Protein AF-0000000086662086 (afdb_homodimer)

InterPro domains:
  IPR007219 Xylanolytic transcriptional activator, regulatory domain [PF04082] (229-321)
  IPR007219 Xylanolytic transcriptional activator, regulatory domain [SM00906] (252-328)
  IPR050987 ABC-transporter-regulating transcription factor-like [PTHR46910] (32-529)

Radius of gyration: 33.53 Å; Cα contacts (8 Å, |Δi|>4): 1459; chains: 2; bounding box: 77×100×106 Å

Secondary structure (DSSP, 8-state):
-HHHHHHHHHHHHHHHHHHT----------------------------------------HHHHHHHHHHHHHH-HHHHHS---HHHHHHHHHHHHHHHHHHS----------------SS---TTTS--HHHHHHHHHHHHTTTTSHHHHHHHTTS-HHHHHHHHHHHHS-SSPPPHHHHHHHHHHHHHHHHHHHHHH---TTHHHHHHHHHHHHHHHHH-BSS---SHHHHHHHHHHHHHHHHTT-HHHHHHHHHHHHHHHHHHTTTS-------TT--THHHHHHHHHHHHHHHHHHHHHHHHT---SS-GGG--S---TTTS-HHHHHHHHHHHHIIIIISHHHHHS-HHHHHHHHHHHHHHHHHHHHHHHHHHHHHHHS---TTS-TTHHHHHHHHHHHHHHHHHHHHHTSPPSS--TTSS-HHHHHHHHHHHHHHHHHHHHHHH-TT-TTHHHHHIIIIIITTT-THHHHHHHHHHHHT-HHHHHHHHHHHHHT--SSGGG--TT-HHHHHHHHHHHHHHHHHHHHS-----S----HHHHS------THHHHSTTSSS-----THHHHHHHHHHHHHHHHHHHHHTT-/-HHHHHHHHHHHHHHHHHHT--S-------------------------------------HHHHHHHHHHHHHH-HHHHHS---HHHHHHHHHHHHHHHHHHS----------------SS---TTTS--HHHHHHHHHHHHTTTTSHHHHHHHTTS-HHHHHHHHHHHHS-SSPPPHHHHHHHHHHHHHHHHHHHHHH---TTHHHHHHHHHHHHHHHHH-BSS---SHHHHHHHHHHHHHHHHTT-HHHHHHHHHHHHHHHHHHTTTS-------TT--THHHHHHHHHHHHHHHHHHHHHHHHT---SS-GGG--S---TTTS-HHHHHHHHHHHHIIIIISHHHHHS-HHHHHHHHHHHHHHHHHHHHHHHHHHHHHHHS---TTS-TTHHHHHHHHHHHHHHHHHHHHHTSPPSS--TTSS-HHHHHHHHHHHHHHHHHHHHHHH-TT-TTHHHHHIIIIIITTT-THHHHHHHHHHHHT-HHHHHHHHHHHHHT--SSGGG--TT-HHHHHHHHHHHHHHHHHHHHS-----S----HHHHS------THHHHSTTSSS------HHHHHHHHHHHHHHHHHHHHHTT-

Foldseek 3Di:
DVVVVVVVVVVVVVVVVVVPPPPPPPPPPPPPPPPDDDDDCPPPPCPPPPPPVPPVPPPLLLVLLLLLLVVLLVPCLLVPDDPPVVSVVLNVLSNVLSVCLSPVPPPPPPPLPPPPPPFKDAPDPPQAPDPVVVVVLLVVLVLQCVADLNVLLCLLPNSVVLVVLLVCRNVPPTGDDLLSLLSNLLVQLSSLQVCLLQVLDCPCVVNNVSSLVSNVSSVVPDDPDDDLDSSLLSSLLSSLVVCLLQLNLVSSQVSLLSSLVSCVVVVLLADDPPPCPVVNCSVPNSSSVSSNLSSLLSQLLSCLLQVHQGNDDPVSRHDDDDPVPDDLSSVVSVLSNLLSVQQQDPVNLLDFLVSSLVSLVVSLVSLVVSLVVLVVVLVCVVPDDPDPSDRPCVNLVSLLVNLLSLQVSLLSQLSHQADDCQQQRGHPVSLVSLLVSLVSVLVSLVVQVVSSSDLCSLSSSCSNRPQSRLNCSLVSLLSNCLRVVPVVSLVSLQSSLVSSDRPDPVQPDSLASSNVSNSSSVSSVVSSVSVPPPDPPPPDCPDSCVSLCLVPPDCVVVPPVPDDDPPSPSSSSSVNVVSSSSSSVSSSSSVPNRD/DVVVVVVVVVVVVVVVVVVPPPPPPPPPPDPPPPPDDDPPDDPPPCPVPPPPVPPVPPPLLLVLLLLLLVVLLPPCLLVPDDPPVVSVVLNVLSNVLSVCLSPVPPPPPPPLPPPPDPFKDAPDPPQAPDPVVVVVLLVVLVLQCVADLNVLLCLLPNSVVLVVLLVCRNVPPTGDDLLSLLSNLLVQLSSLQVCLLQVLDCPCVVNNVSSLVSNVSSVVPDDPDDDLDSSLLSSLLSSLVVCLLQLNLVSSQVSLLSS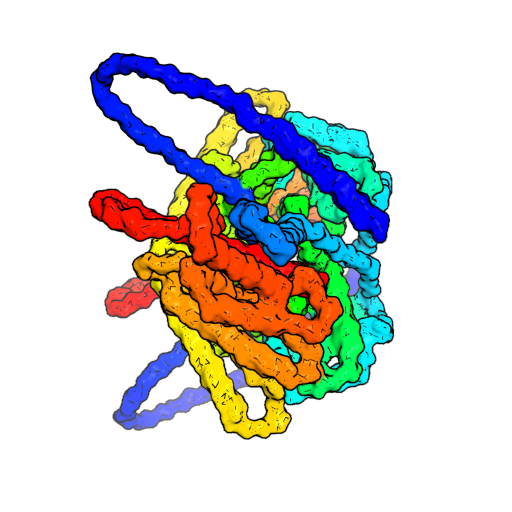LVSCVVVVLLADDPCPCPVVNPSVPNSSSVSSNLSSLLSQLLSCLLQVHQGNDDPVSRHDDDDPVPDDLSSVVSVLSNLCSVQQQDPVNLLDFLVSSLVSLVVSLVSLVVSLVVLVVVLVCVVPDPPDPSDRPCVNLVSLLVNLLSLQVSLLSQLSRQADDCQQQRGHPVSLVSLLVSLVSVLVSLVVQVVSPSDLCSLSSSCSNRPQSRLNCSLVSLLSNCLRVVPVVSLVSLQSSLVSSDRPDPVQPDSLASSNVSNSSSVSSVVNSVSVPPPDPPPPDCPDSCVSLCLVPPDCVVVPPVPDDDPPSPSSSSSVNVVSSSSSSVSSSSSNPNRD

Nearest PDB structures (foldseek):
  8rtc-assembly1_A  TM=2.672E-01  e=1.512E+00  Bacillus phage phi3T
  3gw4-assembly1_A  TM=4.346E-01  e=9.112E+00  Deinococcus radiodurans R1 = ATCC 13939 = DSM 20539
  8qai-assembly2_B  TM=2.641E-01  e=3.813E-01  synthetic construct
  8rtc-assembly1_A  TM=2.677E-01  e=1.040E+00  Bacillus phage phi3T
  4moa-assembly1_A  TM=4.813E-01  e=9.677E+00  Bacillus thuringiensis serovar israelensis

pLDDT: mean 71.26, std 25.6, range [18.53, 98.44]

Sequence (1190 aa):
EKKIDDIAKGIDGIKLILQSLDPAQIPKSALNAVTGNAPESSAPPLITRDTIATNVSSFDHSAHVIDLLKSVLEDGTVTSNGSSPETSEVVSSLTDLTRTLEDPPSGGNHRSGGRTVAKGGHIDDDQMPPIRDVLEILRWVRAREHFFRIARISRVLPTEYFAEICRKMYFAIDAYTEIDFVLANGYLAYIFAEHLITTGLNDYREHWLMCRKNLHDAVARLPLLLPASMDAVAALTVAAYDAMENAKATVAWSLISSAASLCQTLGYNRPSPRRRARNGSIASTDTQESLFWSVYSLDKGLSLQLDRAPNIRDVDISISFNPDSQPRSIRLARIQGKTYEQLYSPQGLSRPVLERGHDAEVLATQLREMIRDVHVDMENANNSDPVADEDPLRVLYLQCHLVCHTSLLTLILRAIPSVGSSPSGASDECVAVARLALEIHHQCMTSIRNCKSDPQIVNKYISWAILNMPFVSFSVLFLHAVRTADDADLAVLDRFARSLQPEDQASDCSTHPHRIYELLCRAARLHIESKTGGLDSSMNQHPLESLLDIDVPDARSLETTRHGNEIFETDGSGLGNWYREQQHFLGLLNENAFQEKKIDDIAKGIDGIKLILQSLDPAQIPKSALNAVTGNAPESSAPPLITRDTIATNVSSFDHSAHVIDLLKSVLEDGTVTSNGSSPETSEVVSSLTDLTRTLEDPPSGGNHRSGGRTVAKGGHIDDDQMPPIRDVLEILRWVRAREHFFRIARISRVLPTEYFAEICRKMYFAIDAYTEIDFVLANGYLAYIFAEHLITTGLNDYREHWLMCRKNLHDAVARLPLLLPASMDAVAALTVAAYDAMENAKATVAWSLISSAASLCQTLGYNRPSPRRRARNGSIASTDTQESLFWSVYSLDKGLSLQLDRAPNIRDVDISISFNPDSQPRSIRLARIQGKTYEQLYSPQGLSRPVLERGHDAEVLATQLREMIRDVHVDMENANNSDPVADEDPLRVLYLQCHLVCHTSLLTLILRAIPSVGSSPSGASDECVAVARLALEIHHQCMTSIRNCKSDPQIVNKYISWAILNMPFVSFSVLFLHAVRTADDADLAVLDRFARSLQPEDQASDCSTHPHRIYELLCRAARLHIESKTGGLDSSMNQHPLESLLDIDVPDARSLETTRHGNEIFETDGSGLGNWYREQQHFLGLLNENAFQ

Organism: Colletotrichum gloeosporioides (NCBI:txid474922)

Solvent-accessible surface area (backbone atoms only — not comparable to full-atom values): 64758 Å² total; per-residue (Å²): 110,67,75,62,48,57,58,58,60,60,55,56,55,57,55,54,62,61,61,65,64,65,81,67,80,70,75,77,79,73,81,74,74,83,75,80,81,83,74,85,76,76,77,71,84,80,76,75,73,76,74,70,76,74,72,63,38,43,66,52,61,35,42,54,58,25,40,48,42,38,46,59,48,61,37,42,65,64,63,61,43,86,69,44,73,61,54,53,46,51,40,49,47,39,49,49,47,29,48,44,54,58,51,47,67,71,70,69,70,76,63,62,72,74,67,72,67,79,68,54,76,72,71,53,79,86,75,51,71,58,66,69,62,50,55,49,51,52,53,56,43,68,77,40,48,81,27,67,70,51,39,55,56,34,38,44,46,48,65,68,56,49,50,50,49,42,48,44,58,76,63,42,85,60,57,66,52,69,52,53,50,29,38,34,23,38,50,46,22,52,51,36,47,49,48,26,47,74,69,40,50,69,86,46,47,65,49,22,53,46,22,42,51,51,22,55,54,42,56,61,63,34,42,51,80,64,72,84,45,70,61,46,36,38,24,27,47,48,52,21,53,52,26,35,49,67,22,28,55,70,60,18,46,56,32,41,49,52,27,51,52,37,34,59,73,72,38,51,44,36,64,61,8,66,53,68,37,87,86,60,51,61,68,52,57,59,40,42,44,39,26,42,46,50,51,48,26,52,37,19,42,46,15,54,30,63,72,43,84,52,77,74,52,75,63,67,45,64,47,85,81,53,70,90,79,43,55,69,65,46,52,48,19,52,51,37,40,46,46,31,54,47,50,60,28,62,52,15,23,59,37,51,61,68,61,28,23,51,53,24,49,54,52,40,53,55,51,50,50,52,51,51,52,47,53,51,52,46,49,50,61,71,68,44,72,87,52,92,86,54,56,88,55,50,63,59,53,47,39,47,48,49,29,38,51,34,15,45,42,20,55,36,37,45,58,22,72,38,81,76,87,41,83,57,56,40,25,69,65,24,45,52,38,14,51,48,23,54,51,46,39,50,54,40,49,53,55,52,68,68,45,76,40,32,91,55,50,64,57,40,42,43,16,46,46,44,47,49,31,58,51,46,21,59,58,52,38,47,46,38,19,54,66,64,59,36,64,69,53,46,50,54,51,44,51,51,20,57,69,53,52,63,90,54,69,87,68,63,34,87,40,16,58,26,54,53,44,41,48,50,46,50,50,42,52,51,53,39,48,58,68,64,57,72,74,72,74,79,64,83,68,73,40,72,53,59,79,62,39,44,65,62,80,60,69,69,67,62,60,70,71,61,73,83,90,80,74,80,69,58,73,22,60,29,59,43,50,51,48,51,48,50,25,36,52,41,47,56,39,24,76,29,34,87,91,108,68,78,61,50,57,58,57,60,60,52,56,58,55,54,53,60,62,60,66,61,64,80,68,76,65,76,78,78,75,83,74,77,81,73,79,76,79,74,89,70,80,79,70,81,79,74,73,74,74,72,68,76,72,72,58,38,39,67,51,62,36,41,55,57,25,43,49,41,38,46,60,45,60,38,42,65,63,64,61,42,86,72,42,71,61,54,53,46,51,40,50,47,38,48,49,47,28,46,44,54,58,52,47,68,72,69,69,68,75,63,62,70,73,68,72,68,79,68,58,71,74,72,53,77,86,75,52,72,59,64,70,60,52,54,50,50,53,52,56,42,69,76,40,48,81,26,68,70,52,39,56,58,34,38,45,48,47,65,68,57,51,50,49,48,40,48,45,58,76,62,41,85,60,56,64,52,71,51,52,50,29,39,33,23,37,49,47,22,52,51,37,48,48,50,26,47,74,70,40,51,67,87,47,47,65,50,21,54,46,23,43,51,50,22,54,55,43,56,62,63,34,39,51,79,64,72,82,45,70,61,45,35,39,25,29,47,48,51,22,52,53,26,34,49,66,22,27,57,69,60,20,44,55,32,40,49,51,26,49,52,39,35,56,75,71,40,50,45,36,63,60,9,71,53,68,38,86,85,60,53,61,68,51,57,60,41,43,45,39,26,43,47,49,50,48,25,52,36,19,41,46,16,53,30,64,72,42,83,51,78,75,53,74,64,69,45,64,48,85,81,53,71,89,78,42,56,68,65,48,52,48,18,52,51,39,40,48,46,32,54,47,51,60,29,63,52,15,21,58,36,51,60,68,60,29,22,50,52,24,50,54,51,41,53,55,50,50,50,52,49,50,51,45,52,51,51,48,51,49,60,70,68,42,74,87,50,92,86,54,55,88,54,51,64,58,53,47,41,46,47,49,29,37,52,36,15,46,43,20,54,35,38,46,56,24,72,39,81,75,86,42,83,58,56,39,25,70,64,26,46,51,38,13,52,47,24,54,50,46,40,51,56,40,49,54,54,52,68,67,46,75,41,33,91,56,50,65,56,40,44,44,15,46,45,46,47,49,31,58,51,47,22,58,58,54,38,46,46,37,19,54,66,65,58,35,64,70,52,48,51,53,50,46,50,53,20,57,69,55,51,62,89,54,69,87,69,61,35,87,41,16,58,26,54,52,45,40,49,51,46,50,51,41,50,52,53,42,48,58,68,66,54,73,75,72,75,80,63,83,67,74,38,72,50,59,81,62,39,44,64,63,79,61,69,70,68,62,61,71,72,61,75,84,88,80,74,79,70,58,72,21,61,31,58,42,50,52,47,51,50,50,28,34,51,41,48,54,37,24,75,30,33,85,92

Structure (mmCIF, N/CA/C/O backbone):
data_AF-0000000086662086-model_v1
#
loop_
_entity.id
_entity.type
_entity.pdbx_description
1 polymer 'Transcription factor domain-containing protein'
#
loop_
_atom_site.group_PDB
_atom_site.id
_atom_site.type_symbol
_atom_site.label_atom_id
_atom_site.label_alt_id
_atom_site.label_comp_id
_atom_site.label_asym_id
_atom_site.label_entity_id
_atom_site.label_seq_id
_atom_site.pdbx_PDB_ins_code
_atom_site.Cartn_x
_atom_site.Cartn_y
_atom_site.Cartn_z
_atom_site.occupancy
_atom_site.B_iso_or_equiv
_atom_site.auth_seq_id
_atom_site.auth_comp_id
_atom_site.auth_asym_id
_atom_site.auth_atom_id
_atom_site.pdbx_PDB_model_num
ATOM 1 N N . GLU A 1 1 ? 25.219 -36.938 17.438 1 26.16 1 GLU A N 1
ATOM 2 C CA . GLU A 1 1 ? 24.891 -37.656 18.656 1 26.16 1 GLU A CA 1
ATOM 3 C C . GLU A 1 1 ? 24.656 -36.719 19.828 1 26.16 1 GLU A C 1
ATOM 5 O O . GLU A 1 1 ? 23.703 -36.875 20.578 1 26.16 1 GLU A O 1
ATOM 10 N N . LYS A 1 2 ? 25.625 -35.719 19.969 1 27.12 2 LYS A N 1
ATOM 11 C CA . LYS A 1 2 ? 25.562 -34.875 21.156 1 27.12 2 LYS A CA 1
ATOM 12 C C . LYS A 1 2 ? 24.344 -33.969 21.094 1 27.12 2 LYS A C 1
ATOM 14 O O . LYS A 1 2 ? 23.688 -33.719 22.109 1 27.12 2 LYS A O 1
ATOM 19 N N . LYS A 1 3 ? 24.219 -33.312 19.812 1 25.2 3 LYS A N 1
ATOM 20 C CA . LYS A 1 3 ? 23.172 -32.312 19.672 1 25.2 3 LYS A CA 1
ATOM 21 C C . LYS A 1 3 ? 21.781 -32.938 19.781 1 25.2 3 LYS A C 1
ATOM 23 O O . LYS A 1 3 ? 20.812 -32.25 20.109 1 25.2 3 LYS A O 1
ATOM 28 N N . ILE A 1 4 ? 21.734 -34.219 19.422 1 26.55 4 ILE A N 1
ATOM 29 C CA . ILE A 1 4 ? 20.547 -35.062 19.578 1 26.55 4 ILE A CA 1
ATOM 30 C C . ILE A 1 4 ? 20.25 -35.281 21.047 1 26.55 4 ILE A C 1
ATOM 32 O O . ILE A 1 4 ? 19.094 -35.25 21.469 1 26.55 4 ILE A O 1
ATOM 36 N N . ASP A 1 5 ? 21.359 -35.438 21.844 1 31.73 5 ASP A N 1
ATOM 37 C CA . ASP A 1 5 ? 21.25 -35.812 23.234 1 31.73 5 ASP A CA 1
ATOM 38 C C . ASP A 1 5 ? 20.734 -34.656 24.094 1 31.73 5 ASP A C 1
ATOM 40 O O . ASP A 1 5 ? 19.938 -34.844 25 1 31.73 5 ASP A O 1
ATOM 44 N N . ASP A 1 6 ? 21.203 -33.375 23.797 1 30.48 6 ASP A N 1
ATOM 45 C CA . ASP A 1 6 ? 20.844 -32.281 24.656 1 30.48 6 ASP A CA 1
ATOM 46 C C . ASP A 1 6 ? 19.359 -31.906 24.484 1 30.48 6 ASP A C 1
ATOM 48 O O . ASP A 1 6 ? 18.719 -31.422 25.422 1 30.48 6 ASP A O 1
ATOM 52 N N . ILE A 1 7 ? 18.797 -32.156 23.297 1 28.44 7 ILE A N 1
ATOM 53 C CA . ILE A 1 7 ? 17.391 -31.859 23.078 1 28.44 7 ILE A CA 1
ATOM 54 C C . ILE A 1 7 ? 16.516 -32.844 23.859 1 28.44 7 ILE A C 1
ATOM 56 O O . ILE A 1 7 ? 15.477 -32.469 24.391 1 28.44 7 ILE A O 1
ATOM 60 N N . ALA A 1 8 ? 17.016 -34.062 24.203 1 30.81 8 ALA A N 1
ATOM 61 C CA . ALA A 1 8 ? 16.344 -35.062 25.031 1 30.81 8 ALA A CA 1
ATOM 62 C C . ALA A 1 8 ? 16.188 -34.562 26.469 1 30.81 8 ALA A C 1
ATOM 64 O O . ALA A 1 8 ? 15.164 -34.812 27.109 1 30.81 8 ALA A O 1
ATOM 65 N N . LYS A 1 9 ? 17.219 -33.875 26.969 1 34.19 9 LYS A N 1
ATOM 66 C CA . LYS A 1 9 ? 17.188 -33.469 28.375 1 34.19 9 LYS A CA 1
ATOM 67 C C . LYS A 1 9 ? 16.156 -32.375 28.609 1 34.19 9 LYS A C 1
ATOM 69 O O . LYS A 1 9 ? 15.562 -32.312 29.688 1 34.19 9 LYS A O 1
ATOM 74 N N . GLY A 1 10 ? 15.938 -31.531 27.625 1 30.08 10 GLY A N 1
ATOM 75 C CA . GLY A 1 10 ? 15 -30.422 27.828 1 30.08 10 GLY A CA 1
ATOM 76 C C . GLY A 1 10 ? 13.555 -30.875 27.875 1 30.08 10 GLY A C 1
ATOM 77 O O . GLY A 1 10 ? 12.68 -30.109 28.297 1 30.08 10 GLY A O 1
ATOM 78 N N . ILE A 1 11 ? 13.242 -32.031 27.391 1 31.59 11 ILE A N 1
ATOM 79 C CA . ILE A 1 11 ? 11.891 -32.594 27.406 1 31.59 11 ILE A CA 1
ATOM 80 C C . ILE A 1 11 ? 11.469 -32.844 28.844 1 31.59 11 ILE A C 1
ATOM 82 O O . ILE A 1 11 ? 10.297 -32.656 29.203 1 31.59 11 ILE A O 1
ATOM 86 N N . ASP A 1 12 ? 12.383 -33.125 29.703 1 31.47 12 ASP A N 1
ATOM 87 C CA . ASP A 1 12 ? 12.031 -33.531 31.047 1 31.47 12 ASP A CA 1
ATOM 88 C C . ASP A 1 12 ? 11.445 -32.375 31.844 1 31.47 12 ASP A C 1
ATOM 90 O O . ASP A 1 12 ? 10.562 -32.562 32.688 1 31.47 12 ASP A O 1
ATOM 94 N N . GLY A 1 13 ? 11.883 -31.172 31.547 1 30.53 13 GLY A N 1
ATOM 95 C CA . GLY A 1 13 ? 11.391 -30.062 32.344 1 30.53 13 GLY A CA 1
ATOM 96 C C . GLY A 1 13 ? 9.914 -29.797 32.125 1 30.53 13 GLY A C 1
ATOM 97 O O . GLY A 1 13 ? 9.188 -29.469 33.094 1 30.53 13 GLY A O 1
ATOM 98 N N . ILE A 1 14 ? 9.539 -29.938 30.922 1 30.5 14 ILE A N 1
ATOM 99 C CA . ILE A 1 14 ? 8.148 -29.578 30.688 1 30.5 14 ILE A CA 1
ATOM 100 C C . ILE A 1 14 ? 7.238 -30.609 31.344 1 30.5 14 ILE A C 1
ATOM 102 O O . ILE A 1 14 ? 6.188 -30.266 31.906 1 30.5 14 ILE A O 1
ATOM 106 N N . LYS A 1 15 ? 7.676 -31.812 31.469 1 29.75 15 LYS A N 1
ATOM 107 C CA . LYS A 1 15 ? 6.867 -32.812 32.156 1 29.75 15 LYS A CA 1
ATOM 108 C C . LYS A 1 15 ? 6.574 -32.375 33.594 1 29.75 15 LYS A C 1
ATOM 110 O O . LYS A 1 15 ? 5.461 -32.562 34.094 1 29.75 15 LYS A O 1
ATOM 115 N N . LEU A 1 16 ? 7.629 -31.781 34.188 1 31.28 16 LEU A N 1
ATOM 116 C CA . LEU A 1 16 ? 7.449 -31.484 35.594 1 31.28 16 LEU A CA 1
ATOM 117 C C . LEU A 1 16 ? 6.391 -30.406 35.781 1 31.28 16 LEU A C 1
ATOM 119 O O . LEU A 1 16 ? 5.594 -30.469 36.719 1 31.28 16 LEU A O 1
ATOM 123 N N . ILE A 1 17 ? 6.422 -29.438 34.875 1 30.3 17 ILE A N 1
ATOM 124 C CA . ILE A 1 17 ? 5.477 -28.359 35.156 1 30.3 17 ILE A CA 1
ATOM 125 C C . ILE A 1 17 ? 4.047 -28.875 35 1 30.3 17 ILE A C 1
ATOM 127 O O . ILE A 1 17 ? 3.16 -28.5 35.75 1 30.3 17 ILE A O 1
ATOM 131 N N . LEU A 1 18 ? 3.865 -29.875 34.094 1 27.59 18 LEU A N 1
ATOM 132 C CA . LEU A 1 18 ? 2.504 -30.375 33.906 1 27.59 18 LEU A CA 1
ATOM 133 C C . LEU A 1 18 ? 2.033 -31.141 35.156 1 27.59 18 LEU A C 1
ATOM 135 O O . LEU A 1 18 ? 0.83 -31.266 35.375 1 27.59 18 LEU A O 1
ATOM 139 N N . GLN A 1 19 ? 2.961 -31.766 35.781 1 28.94 19 GLN A N 1
ATOM 140 C CA . GLN A 1 19 ? 2.498 -32.594 36.906 1 28.94 19 GLN A CA 1
ATOM 141 C C . GLN A 1 19 ? 1.928 -31.719 38.031 1 28.94 19 GLN A C 1
ATOM 143 O O . GLN A 1 19 ? 1.161 -32.219 38.844 1 28.94 19 GLN A O 1
ATOM 148 N N . SER A 1 20 ? 2.598 -30.578 38.219 1 28.58 20 SER A N 1
ATOM 149 C CA . SER A 1 20 ? 2.207 -29.938 39.469 1 28.58 20 SER A CA 1
ATOM 150 C C . SER A 1 20 ? 0.81 -29.328 39.344 1 28.58 20 SER A C 1
ATOM 152 O O . SER A 1 20 ? 0.377 -28.594 40.25 1 28.58 20 SER A O 1
ATOM 154 N N . LEU A 1 21 ? 0.316 -29.266 38.156 1 24.33 21 LEU A N 1
ATOM 155 C CA . LEU A 1 21 ? -1.005 -28.656 38.156 1 24.33 21 LEU A CA 1
ATOM 156 C C . LEU A 1 21 ? -2.025 -29.578 38.844 1 24.33 21 LEU A C 1
ATOM 158 O O . LEU A 1 21 ? -2.373 -30.625 38.281 1 24.33 21 LEU A O 1
ATOM 162 N N . ASP A 1 22 ? -1.816 -29.703 40.125 1 23.2 22 ASP A N 1
ATOM 163 C CA . ASP A 1 22 ? -2.729 -30.469 40.969 1 23.2 22 ASP A CA 1
ATOM 164 C C . ASP A 1 22 ? -4.176 -30.031 40.75 1 23.2 22 ASP A C 1
ATOM 166 O O . ASP A 1 22 ? -4.48 -28.844 40.844 1 23.2 22 ASP A O 1
ATOM 170 N N . PRO A 1 23 ? -4.934 -30.797 40.094 1 23.78 23 PRO A N 1
ATOM 171 C CA . PRO A 1 23 ? -6.344 -30.578 39.781 1 23.78 23 PRO A CA 1
ATOM 172 C C . PRO A 1 23 ? -7.176 -30.172 41 1 23.78 23 PRO A C 1
ATOM 174 O O . PRO A 1 23 ? -8.391 -29.984 40.875 1 23.78 23 PRO A O 1
ATOM 177 N N . ALA A 1 24 ? -6.574 -30.391 42.125 1 21.94 24 ALA A N 1
ATOM 178 C CA . ALA A 1 24 ? -7.539 -30.688 43.188 1 21.94 24 ALA A CA 1
ATOM 179 C C . ALA A 1 24 ? -8.344 -29.453 43.562 1 21.94 24 ALA A C 1
ATOM 181 O O . ALA A 1 24 ? -9.531 -29.547 43.875 1 21.94 24 ALA A O 1
ATOM 182 N N . GLN A 1 25 ? -7.672 -28.375 43.969 1 23.52 25 GLN A N 1
ATOM 183 C CA . GLN A 1 25 ? -8.297 -27.656 45.094 1 23.52 25 GLN A CA 1
ATOM 184 C C . GLN A 1 25 ? -9.352 -26.672 44.562 1 23.52 25 GLN A C 1
ATOM 186 O O . GLN A 1 25 ? -9.117 -25.469 44.562 1 23.52 25 GLN A O 1
ATOM 191 N N . ILE A 1 26 ? -9.914 -26.844 43.344 1 21.3 26 ILE A N 1
ATOM 192 C CA . ILE A 1 26 ? -10.867 -25.781 43.062 1 21.3 26 ILE A CA 1
ATOM 193 C C . ILE A 1 26 ? -12.023 -25.844 44.062 1 21.3 26 ILE A C 1
ATOM 195 O O . ILE A 1 26 ? -12.727 -26.844 44.125 1 21.3 26 ILE A O 1
ATOM 199 N N . PRO A 1 27 ? -11.867 -24.984 45.062 1 20.88 27 PRO A N 1
ATOM 200 C CA . PRO A 1 27 ? -12.875 -25.047 46.125 1 20.88 27 PRO A CA 1
ATOM 201 C C . PRO A 1 27 ? -14.297 -24.953 45.594 1 20.88 27 PRO A C 1
ATOM 203 O O . PRO A 1 27 ? -14.531 -24.344 44.562 1 20.88 27 PRO A O 1
ATOM 206 N N . LYS A 1 28 ? -15.109 -25.922 45.906 1 20.22 28 LYS A N 1
ATOM 207 C CA . LYS A 1 28 ? -16.531 -26.172 45.719 1 20.22 28 LYS A CA 1
ATOM 208 C C . LYS A 1 28 ? -17.375 -24.984 46.156 1 20.22 28 LYS A C 1
ATOM 210 O O . LYS A 1 28 ? -17.422 -24.672 47.344 1 20.22 28 LYS A O 1
ATOM 215 N N . SER A 1 29 ? -17.344 -23.828 45.438 1 19.09 29 SER A N 1
ATOM 216 C CA . SER A 1 29 ? -18.188 -22.703 45.844 1 19.09 29 SER A CA 1
ATOM 217 C C . SER A 1 29 ? -19.609 -23.172 46.125 1 19.09 29 SER A C 1
ATOM 219 O O . SER A 1 29 ? -20.25 -23.781 45.281 1 19.09 29 SER A O 1
ATOM 221 N N . ALA A 1 30 ? -19.875 -23.438 47.375 1 18.66 30 ALA A N 1
ATOM 222 C CA . ALA A 1 30 ? -21.172 -23.828 47.906 1 18.66 30 ALA A CA 1
ATOM 223 C C . ALA A 1 30 ? -22.266 -22.828 47.5 1 18.66 30 ALA A C 1
ATOM 225 O O . ALA A 1 30 ? -22.078 -21.625 47.625 1 18.66 30 ALA A O 1
ATOM 226 N N . LEU A 1 31 ? -23.234 -23.281 46.625 1 19.72 31 LEU A N 1
ATOM 227 C CA . LEU A 1 31 ? -24.484 -22.766 46.094 1 19.72 31 LEU A CA 1
ATOM 228 C C . LEU A 1 31 ? -25.406 -22.297 47.219 1 19.72 31 LEU A C 1
ATOM 230 O O . LEU A 1 31 ? -26.016 -23.109 47.906 1 19.72 31 LEU A O 1
ATOM 234 N N . ASN A 1 32 ? -24.891 -21.469 48.188 1 18.53 32 ASN A N 1
ATOM 235 C CA . ASN A 1 32 ? -25.859 -21.219 49.25 1 18.53 32 ASN A CA 1
ATOM 236 C C . ASN A 1 32 ? -27.172 -20.703 48.688 1 18.53 32 ASN A C 1
ATOM 238 O O . ASN A 1 32 ? -27.188 -19.922 47.719 1 18.53 32 ASN A O 1
ATOM 242 N N . ALA A 1 33 ? -28.266 -21.359 49.125 1 20.08 33 ALA A N 1
ATOM 243 C CA . ALA A 1 33 ? -29.719 -21.422 48.938 1 20.08 33 ALA A CA 1
ATOM 244 C C . ALA A 1 33 ? -30.375 -20.094 49.344 1 20.08 33 ALA A C 1
ATOM 246 O O . ALA A 1 33 ? -31.594 -20.031 49.5 1 20.08 33 ALA A O 1
ATOM 247 N N . VAL A 1 34 ? -29.734 -18.875 49.188 1 19.64 34 VAL A N 1
ATOM 248 C CA . VAL A 1 34 ? -30.453 -17.828 49.906 1 19.64 34 VAL A CA 1
ATOM 249 C C . VAL A 1 34 ? -31.859 -17.672 49.344 1 19.64 34 VAL A C 1
ATOM 251 O O . VAL A 1 34 ? -32.031 -17.656 48.125 1 19.64 34 VAL A O 1
ATOM 254 N N . THR A 1 35 ? -32.969 -17.859 50.125 1 20.33 35 THR A N 1
ATOM 255 C CA . THR A 1 35 ? -34.438 -17.953 50.188 1 20.33 35 THR A CA 1
ATOM 256 C C . THR A 1 35 ? -35.062 -16.625 49.844 1 20.33 35 THR A C 1
ATOM 258 O O . THR A 1 35 ? -36.312 -16.484 49.906 1 20.33 35 THR A O 1
ATOM 261 N N . GLY A 1 36 ? -34.281 -15.57 49.5 1 19.44 36 GLY A N 1
ATOM 262 C CA . GLY A 1 36 ? -35.062 -14.391 49.844 1 19.44 36 GLY A CA 1
ATOM 263 C C . GLY A 1 36 ? -36.375 -14.273 49.062 1 19.44 36 GLY A C 1
ATOM 264 O O . GLY A 1 36 ? -36.531 -14.93 48.031 1 19.44 36 GLY A O 1
ATOM 265 N N . ASN A 1 37 ? -37.406 -13.586 49.688 1 21.12 37 ASN A N 1
ATOM 266 C CA . ASN A 1 37 ? -38.812 -13.273 49.594 1 21.12 37 ASN A CA 1
ATOM 267 C C . ASN A 1 37 ? -39.156 -12.57 48.281 1 21.12 37 ASN A C 1
ATOM 269 O O . ASN A 1 37 ? -38.312 -11.969 47.656 1 21.12 37 ASN A O 1
ATOM 273 N N . ALA A 1 38 ? -40.469 -12.531 47.938 1 20.72 38 ALA A N 1
ATOM 274 C CA . ALA A 1 38 ? -41.406 -12.523 46.812 1 20.72 38 ALA A CA 1
ATOM 275 C C . ALA A 1 38 ? -41.469 -11.148 46.188 1 20.72 38 ALA A C 1
ATOM 277 O O . ALA A 1 38 ? -42.062 -10.984 45.094 1 20.72 38 ALA A O 1
ATOM 278 N N . PRO A 1 39 ? -40.75 -10.062 46.812 1 23.09 39 PRO A N 1
ATOM 279 C CA . PRO A 1 39 ? -41.625 -8.922 46.594 1 23.09 39 PRO A CA 1
ATOM 280 C C . PRO A 1 39 ? -41.875 -8.633 45.094 1 23.09 39 PRO A C 1
ATOM 282 O O . PRO A 1 39 ? -41.125 -9.125 44.25 1 23.09 39 PRO A O 1
ATOM 285 N N . GLU A 1 40 ? -42.625 -7.539 44.812 1 24.3 40 GLU A N 1
ATOM 286 C CA . GLU A 1 40 ? -43.5 -6.938 43.812 1 24.3 40 GLU A CA 1
ATOM 287 C C . GLU A 1 40 ? -42.719 -6.566 42.531 1 24.3 40 GLU A C 1
ATOM 289 O O . GLU A 1 40 ? -41.625 -6.016 42.625 1 24.3 40 GLU A O 1
ATOM 294 N N . SER A 1 41 ? -43.062 -7.105 41.344 1 23.25 41 SER A N 1
ATOM 295 C CA . SER A 1 41 ? -42.5 -7.598 40.062 1 23.25 41 SER A CA 1
ATOM 296 C C . SER A 1 41 ? -42.031 -6.453 39.188 1 23.25 41 SER A C 1
ATOM 298 O O . SER A 1 41 ? -41.906 -6.602 37.969 1 23.25 41 SER A O 1
ATOM 300 N N . SER A 1 42 ? -41.906 -5.176 39.844 1 24.27 42 SER A N 1
ATOM 301 C CA . SER A 1 42 ? -41.875 -4.113 38.844 1 24.27 42 SER A CA 1
ATOM 302 C C . SER A 1 42 ? -40.719 -4.301 37.875 1 24.27 42 SER A C 1
ATOM 304 O O . SER A 1 42 ? -39.562 -4.355 38.281 1 24.27 42 SER A O 1
ATOM 306 N N . ALA A 1 43 ? -40.906 -4.875 36.625 1 23.8 43 ALA A N 1
ATOM 307 C CA . ALA A 1 43 ? -40.031 -5.562 35.688 1 23.8 43 ALA A CA 1
ATOM 308 C C . ALA A 1 43 ? -38.875 -4.648 35.25 1 23.8 43 ALA A C 1
ATOM 310 O O . ALA A 1 43 ? -39.125 -3.629 34.594 1 23.8 43 ALA A O 1
ATOM 311 N N . PRO A 1 44 ? -37.812 -4.391 36.125 1 25.36 44 PRO A N 1
ATOM 312 C CA . PRO A 1 44 ? -36.812 -3.398 35.688 1 25.36 44 PRO A CA 1
ATOM 313 C C . PRO A 1 44 ? -36.188 -3.732 34.344 1 25.36 44 PRO A C 1
ATOM 315 O O . PRO A 1 44 ? -36.125 -4.906 33.969 1 25.36 44 PRO A O 1
ATOM 318 N N . PRO A 1 45 ? -36.094 -2.715 33.281 1 26.56 45 PRO A N 1
ATOM 319 C CA . PRO A 1 45 ? -35.75 -2.965 31.891 1 26.56 45 PRO A CA 1
ATOM 320 C C . PRO A 1 45 ? -34.438 -3.736 31.734 1 26.56 45 PRO A C 1
ATOM 322 O O . PRO A 1 45 ? -33.531 -3.609 32.562 1 26.56 45 PRO A O 1
ATOM 325 N N . LEU A 1 46 ? -34.469 -4.945 31.109 1 23.53 46 LEU A N 1
ATOM 326 C CA . LEU A 1 46 ? -33.5 -6.027 30.844 1 23.53 46 LEU A CA 1
ATOM 327 C C . LEU A 1 46 ? -32.219 -5.484 30.25 1 23.53 46 LEU A C 1
ATOM 329 O O . LEU A 1 46 ? -32.219 -4.883 29.172 1 23.53 46 LEU A O 1
ATOM 333 N N . ILE A 1 47 ? -31.312 -4.98 31.125 1 24.39 47 ILE A N 1
ATOM 334 C CA . ILE A 1 47 ? -29.938 -4.641 30.797 1 24.39 47 ILE A CA 1
ATOM 335 C C . ILE A 1 47 ? -29.266 -5.816 30.094 1 24.39 47 ILE A C 1
ATOM 337 O O . ILE A 1 47 ? -29.047 -6.871 30.688 1 24.39 47 ILE A O 1
ATOM 341 N N . THR A 1 48 ? -29.781 -6.219 28.859 1 22.72 48 THR A N 1
ATOM 342 C CA . THR A 1 48 ? -29.188 -7.32 28.109 1 22.72 48 THR A CA 1
ATOM 343 C C . THR A 1 48 ? -27.672 -7.211 28.109 1 22.72 48 THR A C 1
ATOM 345 O O . THR A 1 48 ? -27.109 -6.227 27.625 1 22.72 48 THR A O 1
ATOM 348 N N . ARG A 1 49 ? -27.062 -7.77 29.109 1 25.34 49 ARG A N 1
ATOM 349 C CA . ARG A 1 49 ? -25.625 -8.008 29.266 1 25.34 49 ARG A CA 1
ATOM 350 C C . ARG A 1 49 ? -25.047 -8.68 28.031 1 25.34 49 ARG A C 1
ATOM 352 O O . ARG A 1 49 ? -25.344 -9.844 27.75 1 25.34 49 ARG A O 1
ATOM 359 N N . ASP A 1 50 ? -24.812 -7.863 27 1 23.53 50 ASP A N 1
ATOM 360 C CA . ASP A 1 50 ? -24.172 -8.25 25.75 1 23.53 50 ASP A CA 1
ATOM 361 C C . ASP A 1 50 ? -22.891 -9.047 26.016 1 23.53 50 ASP A C 1
ATOM 363 O O . ASP A 1 50 ? -21.938 -8.531 26.578 1 23.53 50 ASP A O 1
ATOM 367 N N . THR A 1 51 ? -23.047 -10.297 26.578 1 25.97 51 THR A N 1
ATOM 368 C CA . THR A 1 51 ? -21.953 -11.25 26.672 1 25.97 51 THR A CA 1
ATOM 369 C C . THR A 1 51 ? -21.094 -11.227 25.406 1 25.97 51 THR A C 1
ATOM 371 O O . THR A 1 51 ? -21.516 -11.742 24.359 1 25.97 51 THR A O 1
ATOM 374 N N . ILE A 1 52 ? -20.438 -10.156 25.25 1 25.69 52 ILE A N 1
ATOM 375 C CA . ILE A 1 52 ? -19.406 -10.07 24.219 1 25.69 52 ILE A CA 1
ATOM 376 C C . ILE A 1 52 ? -18.422 -11.227 24.359 1 25.69 52 ILE A C 1
ATOM 378 O O . ILE A 1 52 ? -17.703 -11.305 25.344 1 25.69 52 ILE A O 1
ATOM 382 N N . ALA A 1 53 ? -18.938 -12.516 24.062 1 24.69 53 ALA A N 1
ATOM 383 C CA . ALA A 1 53 ? -18.031 -13.656 23.906 1 24.69 53 ALA A CA 1
ATOM 384 C C . ALA A 1 53 ? -16.688 -13.211 23.344 1 24.69 53 ALA A C 1
ATOM 386 O O . ALA A 1 53 ? -16.609 -12.641 22.25 1 24.69 53 ALA A O 1
ATOM 387 N N . THR A 1 54 ? -15.758 -12.984 24.234 1 25.98 54 THR A N 1
ATOM 388 C CA . THR A 1 54 ? -14.352 -12.625 24.094 1 25.98 54 THR A CA 1
ATOM 389 C C . THR A 1 54 ? -13.609 -13.68 23.281 1 25.98 54 THR A C 1
ATOM 391 O O . THR A 1 54 ? -13.203 -14.719 23.812 1 25.98 54 THR A O 1
ATOM 394 N N . ASN A 1 55 ? -14.242 -14.203 22.203 1 25.16 55 ASN A N 1
ATOM 395 C CA . ASN A 1 55 ? -13.5 -15.148 21.391 1 25.16 55 ASN A CA 1
ATOM 396 C C . ASN A 1 55 ? -12.102 -14.633 21.062 1 25.16 55 ASN A C 1
ATOM 398 O O . ASN A 1 55 ? -11.953 -13.57 20.453 1 25.16 55 ASN A O 1
ATOM 402 N N . VAL A 1 56 ? -11.227 -14.977 21.922 1 25.2 56 VAL A N 1
ATOM 403 C CA . VAL A 1 56 ? -9.797 -14.727 22 1 25.2 56 VAL A CA 1
ATOM 404 C C . VAL A 1 56 ? -9.133 -15.094 20.672 1 25.2 56 VAL A C 1
ATOM 406 O O . VAL A 1 56 ? -9.141 -16.25 20.266 1 25.2 56 VAL A O 1
ATOM 409 N N . SER A 1 57 ? -9.32 -14.297 19.703 1 26.61 57 SER A N 1
ATOM 410 C CA . SER A 1 57 ? -8.867 -14.391 18.328 1 26.61 57 SER A CA 1
ATOM 411 C C . SER A 1 57 ? -7.352 -14.281 18.234 1 26.61 57 SER A C 1
ATOM 413 O O . SER A 1 57 ? -6.805 -13.18 18.188 1 26.61 57 SER A O 1
ATOM 415 N N . SER A 1 58 ? -6.625 -14.945 19.125 1 26.42 58 SER A N 1
ATOM 416 C CA . SER A 1 58 ? -5.176 -14.906 18.953 1 26.42 58 SER A CA 1
ATOM 417 C C . SER A 1 58 ? -4.777 -15.289 17.531 1 26.42 58 SER A C 1
ATOM 419 O O . SER A 1 58 ? -5.074 -16.391 17.078 1 26.42 58 SER A O 1
ATOM 421 N N . PHE A 1 59 ? -4.688 -14.43 16.75 1 28.41 59 PHE A N 1
ATOM 422 C CA . PHE A 1 59 ? -4.395 -14.531 15.328 1 28.41 59 PHE A CA 1
ATOM 423 C C . PHE A 1 59 ? -3.008 -15.117 15.102 1 28.41 59 PHE A C 1
ATOM 425 O O . PHE A 1 59 ? -2.1 -14.422 14.648 1 28.41 59 PHE A O 1
ATOM 432 N N . ASP A 1 60 ? -2.436 -15.688 16.156 1 29.56 60 ASP A N 1
ATOM 433 C CA . ASP A 1 60 ? -1.294 -16.531 15.82 1 29.56 60 ASP A CA 1
ATOM 434 C C . ASP A 1 60 ? -1.641 -17.5 14.695 1 29.56 60 ASP A C 1
ATOM 436 O O . ASP A 1 60 ? -2.521 -18.359 14.844 1 29.56 60 ASP A O 1
ATOM 440 N N . HIS A 1 61 ? -1.367 -17.078 13.562 1 30.88 61 HIS A N 1
ATOM 441 C CA . HIS A 1 61 ? -1.699 -17.609 12.242 1 30.88 61 HIS A CA 1
ATOM 442 C C . HIS A 1 61 ? -1.605 -19.125 12.219 1 30.88 61 HIS A C 1
ATOM 444 O O . HIS A 1 61 ? -2.332 -19.797 11.469 1 30.88 61 HIS A O 1
ATOM 450 N N . SER A 1 62 ? -0.536 -19.562 12.922 1 32.97 62 SER A N 1
ATOM 451 C CA . SER A 1 62 ? -0.241 -20.984 13.008 1 32.97 62 SER A CA 1
ATOM 452 C C . SER A 1 62 ? -1.24 -21.703 13.914 1 32.97 62 SER A C 1
ATOM 454 O O . SER A 1 62 ? -1.27 -22.938 13.961 1 32.97 62 SER A O 1
ATOM 456 N N . ALA A 1 63 ? -1.944 -20.891 14.531 1 35.47 63 ALA A N 1
ATOM 457 C CA . ALA A 1 63 ? -2.621 -21.5 15.672 1 35.47 63 ALA A CA 1
ATOM 458 C C . ALA A 1 63 ? -3.715 -22.453 15.219 1 35.47 63 ALA A C 1
ATOM 460 O O . ALA A 1 63 ? -3.873 -23.547 15.789 1 35.47 63 ALA A O 1
ATOM 461 N N . HIS A 1 64 ? -4.305 -22.031 14.219 1 34.69 64 HIS A N 1
ATOM 462 C CA . HIS A 1 64 ? -5.461 -22.875 13.906 1 34.69 64 HIS A CA 1
ATOM 463 C C . HIS A 1 64 ? -5.035 -24.172 13.234 1 34.69 64 HIS A C 1
ATOM 465 O O . HIS A 1 64 ? -5.594 -25.234 13.516 1 34.69 64 HIS A O 1
ATOM 471 N N . VAL A 1 65 ? -4.086 -24.094 12.281 1 39.88 65 VAL A N 1
ATOM 472 C CA . VAL A 1 65 ? -3.539 -25.344 11.766 1 39.88 65 VAL A CA 1
ATOM 473 C C . VAL A 1 65 ? -2.961 -26.156 12.914 1 39.88 65 VAL A C 1
ATOM 475 O O . VAL A 1 65 ? -3.184 -27.375 12.992 1 39.88 65 VAL A O 1
ATOM 478 N N . ILE A 1 66 ? -2.328 -25.391 13.742 1 44.81 66 ILE A N 1
ATOM 479 C CA . ILE A 1 66 ? -1.801 -26.016 14.953 1 44.81 66 ILE A CA 1
ATOM 480 C C . ILE A 1 66 ? -2.951 -26.547 15.797 1 44.81 66 ILE A C 1
ATOM 482 O O . ILE A 1 66 ? -2.883 -27.672 16.312 1 44.81 66 ILE A O 1
ATOM 486 N N . ASP A 1 67 ? -3.855 -25.766 15.719 1 42.38 67 ASP A N 1
ATOM 487 C CA . ASP A 1 67 ? -5.008 -26.219 16.484 1 42.38 67 ASP A CA 1
ATOM 488 C C . ASP A 1 67 ? -5.684 -27.406 15.828 1 42.38 67 ASP A C 1
ATOM 490 O O . ASP A 1 67 ? -6.109 -28.344 16.5 1 42.38 67 ASP A O 1
ATOM 494 N N . LEU A 1 68 ? -5.711 -27.359 14.477 1 42.88 68 LEU A N 1
ATOM 495 C CA . LEU A 1 68 ? -6.195 -28.516 13.727 1 42.88 68 LEU A CA 1
ATOM 496 C C . LEU A 1 68 ? -5.277 -29.719 13.938 1 42.88 68 LEU A C 1
ATOM 498 O O . LEU A 1 68 ? -5.746 -30.812 14.203 1 42.88 68 LEU A O 1
ATOM 502 N N . LEU A 1 69 ? -4.094 -29.375 13.75 1 48.78 69 LEU A N 1
ATOM 503 C CA . LEU A 1 69 ? -3.107 -30.422 13.977 1 48.78 69 LEU A CA 1
ATOM 504 C C . LEU A 1 69 ? -3.129 -30.875 15.43 1 48.78 69 LEU A C 1
ATOM 506 O O . LEU A 1 69 ? -3.08 -32.094 15.711 1 48.78 69 LEU A O 1
ATOM 510 N N . LYS A 1 70 ? -3.217 -29.875 16.234 1 47.34 70 LYS A N 1
ATOM 511 C CA . LYS A 1 70 ? -3.295 -30.156 17.672 1 47.34 70 LYS A CA 1
ATOM 512 C C . LYS A 1 70 ? -4.582 -30.906 18 1 47.34 70 LYS A C 1
ATOM 514 O O . LYS A 1 70 ? -4.57 -31.844 18.812 1 47.34 70 LYS A O 1
ATOM 519 N N . SER A 1 71 ? -5.551 -30.469 17.438 1 44.03 71 SER A N 1
ATOM 520 C CA . SER A 1 71 ? -6.812 -31.156 17.688 1 44.03 71 SER A CA 1
ATOM 521 C C . SER A 1 71 ? -6.77 -32.594 17.203 1 44.03 71 SER A C 1
ATOM 523 O O . SER A 1 71 ? -7.305 -33.5 17.859 1 44.03 71 SER A O 1
ATOM 525 N N . VAL A 1 72 ? -6.18 -32.781 16.109 1 46.47 72 VAL A N 1
ATOM 526 C CA . VAL A 1 72 ? -5.926 -34.156 15.648 1 46.47 72 VAL A CA 1
ATOM 527 C C . VAL A 1 72 ? -5.035 -34.875 16.656 1 46.47 72 VAL A C 1
ATOM 529 O O . VAL A 1 72 ? -5.246 -36.062 16.953 1 46.47 72 VAL A O 1
ATOM 532 N N . LEU A 1 73 ? -4.113 -34.062 17.109 1 49.16 73 LEU A N 1
ATOM 533 C CA . LEU A 1 73 ? -3.168 -34.625 18.078 1 49.16 73 LEU A CA 1
ATOM 534 C C . LEU A 1 73 ? -3.828 -34.812 19.438 1 49.16 73 LEU A C 1
ATOM 536 O O . LEU A 1 73 ? -3.52 -35.781 20.156 1 49.16 73 LEU A O 1
ATOM 540 N N . GLU A 1 74 ? -4.52 -33.844 19.828 1 45.31 74 GLU A N 1
ATOM 541 C CA . GLU A 1 74 ? -5.172 -33.906 21.125 1 45.31 74 GLU A CA 1
ATOM 542 C C . GLU A 1 74 ? -6.352 -34.875 21.125 1 45.31 74 GLU A C 1
ATOM 544 O O . GLU A 1 74 ? -6.836 -35.281 22.172 1 45.31 74 GLU A O 1
ATOM 549 N N . ASP A 1 75 ? -6.883 -35.094 20.062 1 38.75 75 ASP A N 1
ATOM 550 C CA . ASP A 1 75 ? -7.898 -36.156 20.062 1 38.75 75 ASP A CA 1
ATOM 551 C C . ASP A 1 75 ? -7.32 -37.469 20.531 1 38.75 75 ASP A C 1
ATOM 553 O O . ASP A 1 75 ? -6.387 -38 19.922 1 38.75 75 ASP A O 1
ATOM 557 N N . GLY A 1 76 ? -7.281 -37.656 21.719 1 40.47 76 GLY A N 1
ATOM 558 C CA . GLY A 1 76 ? -6.898 -38.781 22.578 1 40.47 76 GLY A CA 1
ATOM 559 C C . GLY A 1 76 ? -7.156 -40.125 21.953 1 40.47 76 GLY A C 1
ATOM 560 O O . GLY A 1 76 ? -6.742 -41.156 22.484 1 40.47 76 GLY A O 1
ATOM 561 N N . THR A 1 77 ? -8.25 -40.25 21.172 1 40.84 77 THR A N 1
ATOM 562 C CA . THR A 1 77 ? -8.461 -41.562 20.609 1 40.84 77 THR A CA 1
ATOM 563 C C . THR A 1 77 ? -7.277 -41.969 19.734 1 40.84 77 THR A C 1
ATOM 565 O O . THR A 1 77 ? -6.996 -43.156 19.578 1 40.84 77 THR A O 1
ATOM 568 N N . VAL A 1 78 ? -6.723 -41 19.031 1 43.19 78 VAL A N 1
ATOM 569 C CA . VAL A 1 78 ? -5.512 -41.344 18.281 1 43.19 78 VAL A CA 1
ATOM 570 C C . VAL A 1 78 ? -4.363 -41.594 19.25 1 43.19 78 VAL A C 1
ATOM 572 O O . VAL A 1 78 ? -3.523 -42.469 19 1 43.19 78 VAL A O 1
ATOM 575 N N . THR A 1 79 ? -4.359 -40.844 20.297 1 41.44 79 THR A N 1
ATOM 576 C CA . THR A 1 79 ? -3.307 -41.094 21.266 1 41.44 79 THR A CA 1
ATOM 577 C C . THR A 1 79 ? -3.678 -42.25 22.188 1 41.44 79 THR A C 1
ATOM 579 O O . THR A 1 79 ? -2.807 -42.875 22.812 1 41.44 79 THR A O 1
ATOM 582 N N . SER A 1 80 ? -4.895 -42.375 22.547 1 38.16 80 SER A N 1
ATOM 583 C CA . SER A 1 80 ? -5.242 -43.438 23.5 1 38.16 80 SER A CA 1
ATOM 584 C C . SER A 1 80 ? -5.258 -44.781 22.812 1 38.16 80 SER A C 1
ATOM 586 O O . SER A 1 80 ? -5.258 -45.844 23.484 1 38.16 80 SER A O 1
ATOM 588 N N . ASN A 1 81 ? -6.184 -44.969 21.719 1 38.12 81 ASN A N 1
ATOM 589 C CA . ASN A 1 81 ? -6.078 -46.375 21.328 1 38.12 81 ASN A CA 1
ATOM 590 C C . ASN A 1 81 ? -4.625 -46.781 21.125 1 38.12 81 ASN A C 1
ATOM 592 O O . ASN A 1 81 ? -3.754 -45.938 20.922 1 38.12 81 ASN A O 1
ATOM 596 N N . GLY A 1 82 ? -4.414 -48.219 20.953 1 38.19 82 GLY A N 1
ATOM 597 C CA . GLY A 1 82 ? -3.205 -48.969 20.703 1 38.19 82 GLY A CA 1
ATOM 598 C C . GLY A 1 82 ? -2.244 -48.312 19.75 1 38.19 82 GLY A C 1
ATOM 599 O O . GLY A 1 82 ? -2.635 -47.906 18.656 1 38.19 82 GLY A O 1
ATOM 600 N N . SER A 1 83 ? -1.299 -47.562 20.141 1 45.5 83 SER A N 1
ATOM 601 C CA . SER A 1 83 ? -0.029 -46.969 19.734 1 45.5 83 SER A CA 1
ATOM 602 C C . SER A 1 83 ? 0.504 -47.594 18.469 1 45.5 83 SER A C 1
ATOM 604 O O . SER A 1 83 ? 1.268 -48.562 18.531 1 45.5 83 SER A O 1
ATOM 606 N N . SER A 1 84 ? -0.376 -47.844 17.531 1 47.69 84 SER A N 1
ATOM 607 C CA . SER A 1 84 ? 0.492 -48.312 16.453 1 47.69 84 SER A CA 1
ATOM 608 C C . SER A 1 84 ? 1.557 -47.281 16.109 1 47.69 84 SER A C 1
ATOM 610 O O . SER A 1 84 ? 1.358 -46.094 16.344 1 47.69 84 SER A O 1
ATOM 612 N N . PRO A 1 85 ? 2.691 -47.719 16.062 1 57.56 85 PRO A N 1
ATOM 613 C CA . PRO A 1 85 ? 3.857 -46.906 15.711 1 57.56 85 PRO A CA 1
ATOM 614 C C . PRO A 1 85 ? 3.568 -45.906 14.594 1 57.56 85 PRO A C 1
ATOM 616 O O . PRO A 1 85 ? 4.133 -44.812 14.586 1 57.56 85 PRO A O 1
ATOM 619 N N . GLU A 1 86 ? 2.486 -46.188 13.898 1 58.31 86 GLU A N 1
ATOM 620 C CA . GLU A 1 86 ? 2.219 -45.344 12.758 1 58.31 86 GLU A CA 1
ATOM 621 C C . GLU A 1 86 ? 1.471 -44.062 13.188 1 58.31 86 GLU A C 1
ATOM 623 O O . GLU A 1 86 ? 1.773 -42.969 12.711 1 58.31 86 GLU A O 1
ATOM 628 N N . THR A 1 87 ? 0.484 -44.219 14.023 1 59.16 87 THR A N 1
ATOM 629 C CA . THR A 1 87 ? -0.292 -43.094 14.508 1 59.16 87 THR A CA 1
ATOM 630 C C . THR A 1 87 ? 0.594 -42.125 15.289 1 59.16 87 THR A C 1
ATOM 632 O O . THR A 1 87 ? 0.468 -40.906 15.148 1 59.16 87 THR A O 1
ATOM 635 N N . SER A 1 88 ? 1.421 -42.719 16.047 1 57.75 88 SER A N 1
ATOM 636 C CA . SER A 1 88 ? 2.336 -41.906 16.844 1 57.75 88 SER A CA 1
ATOM 637 C C . SER A 1 88 ? 3.27 -41.094 15.953 1 57.75 88 SER A C 1
ATOM 639 O O . SER A 1 88 ? 3.572 -39.938 16.25 1 57.75 88 SER A O 1
ATOM 641 N N . GLU A 1 89 ? 3.613 -41.688 14.852 1 61.59 89 GLU A N 1
ATOM 642 C CA . GLU A 1 89 ? 4.512 -41.031 13.922 1 61.59 89 GLU A CA 1
ATOM 643 C C . GLU A 1 89 ? 3.814 -39.844 13.227 1 61.59 89 GLU A C 1
ATOM 645 O O . GLU A 1 89 ? 4.402 -38.781 13.055 1 61.59 89 GLU A O 1
ATOM 650 N N . VAL A 1 90 ? 2.664 -40.125 12.898 1 62.91 90 VAL A N 1
ATOM 651 C CA . VAL A 1 90 ? 1.905 -39.094 12.203 1 62.91 90 VAL A CA 1
ATOM 652 C C . VAL A 1 90 ? 1.641 -37.906 13.156 1 62.91 90 VAL A C 1
ATOM 654 O O . VAL A 1 90 ? 1.813 -36.75 12.781 1 62.91 90 VAL A O 1
ATOM 657 N N . VAL A 1 91 ? 1.271 -38.25 14.391 1 61.31 91 VAL A N 1
ATOM 658 C CA . VAL A 1 91 ? 0.979 -37.219 15.383 1 61.31 91 VAL A CA 1
ATOM 659 C C . VAL A 1 91 ? 2.246 -36.438 15.688 1 61.31 91 VAL A C 1
ATOM 661 O O . VAL A 1 91 ? 2.205 -35.219 15.797 1 61.31 91 VAL A O 1
ATOM 664 N N . SER A 1 92 ? 3.305 -37.219 15.781 1 61.28 92 SER A N 1
ATOM 665 C CA . SER A 1 92 ? 4.574 -36.531 16.047 1 61.28 92 SER A CA 1
ATOM 666 C C . SER A 1 92 ? 4.973 -35.625 14.898 1 61.28 92 SER A C 1
ATOM 668 O O . SER A 1 92 ? 5.441 -34.5 15.125 1 61.28 92 SER A O 1
ATOM 670 N N . SER A 1 93 ? 4.684 -36.094 13.75 1 62.03 93 SER A N 1
ATOM 671 C CA . SER A 1 93 ? 5.051 -35.312 12.57 1 62.03 93 SER A CA 1
ATOM 672 C C . SER A 1 93 ? 4.184 -34.062 12.453 1 62.03 93 SER A C 1
ATOM 674 O O . SER A 1 93 ? 4.676 -33 12.094 1 62.03 93 SER A O 1
ATOM 676 N N . LEU A 1 94 ? 3.025 -34.344 12.758 1 61.84 94 LEU A N 1
ATOM 677 C CA . LEU A 1 94 ? 2.1 -33.219 12.703 1 61.84 94 LEU A CA 1
ATOM 678 C C . LEU A 1 94 ? 2.436 -32.188 13.781 1 61.84 94 LEU A C 1
ATOM 680 O O . LEU A 1 94 ? 2.361 -30.969 13.539 1 61.84 94 LEU A O 1
ATOM 684 N N . THR A 1 95 ? 2.77 -32.719 14.891 1 59.59 95 THR A N 1
ATOM 685 C CA . THR A 1 95 ? 3.174 -31.844 15.984 1 59.59 95 THR A CA 1
ATOM 686 C C . THR A 1 95 ? 4.422 -31.047 15.609 1 59.59 95 THR A C 1
ATOM 688 O O . THR A 1 95 ? 4.504 -29.844 15.883 1 59.59 95 THR A O 1
ATOM 691 N N . ASP A 1 96 ? 5.289 -31.766 14.977 1 58.59 96 ASP A N 1
ATOM 692 C CA . ASP A 1 96 ? 6.527 -31.125 14.547 1 58.59 96 ASP A CA 1
ATOM 693 C C . ASP A 1 96 ? 6.254 -30.047 13.5 1 58.59 96 ASP A C 1
ATOM 695 O O . ASP A 1 96 ? 6.855 -28.969 13.539 1 58.59 96 ASP A O 1
ATOM 699 N N . LEU A 1 97 ? 5.395 -30.453 12.734 1 61.12 97 LEU A N 1
ATOM 700 C CA . LEU A 1 97 ? 5.039 -29.5 11.688 1 61.12 97 LEU A CA 1
ATOM 701 C C . LEU A 1 97 ? 4.371 -28.266 12.289 1 61.12 97 LEU A C 1
ATOM 703 O O . LEU A 1 97 ? 4.668 -27.141 11.875 1 61.12 97 LEU A O 1
ATOM 707 N N . THR A 1 98 ? 3.479 -28.547 13.211 1 57.31 98 THR A N 1
ATOM 708 C CA . THR A 1 98 ? 2.787 -27.453 13.883 1 57.31 98 THR A CA 1
ATOM 709 C C . THR A 1 98 ? 3.779 -26.562 14.617 1 57.31 98 THR A C 1
ATOM 711 O O . THR A 1 98 ? 3.66 -25.328 14.586 1 57.31 98 THR A O 1
ATOM 714 N N . ARG A 1 99 ? 4.668 -27.203 15.242 1 53.19 99 ARG A N 1
ATOM 715 C CA . ARG A 1 99 ? 5.691 -26.469 15.984 1 53.19 99 ARG A CA 1
ATOM 716 C C . ARG A 1 99 ? 6.539 -25.609 15.039 1 53.19 99 ARG A C 1
ATOM 718 O O . ARG A 1 99 ? 6.852 -24.453 15.352 1 53.19 99 ARG A O 1
ATOM 725 N N . THR A 1 100 ? 6.863 -26.266 13.977 1 54.5 100 THR A N 1
ATOM 726 C CA . THR A 1 100 ? 7.68 -25.562 12.992 1 54.5 100 THR A CA 1
ATOM 727 C C . THR A 1 100 ? 6.922 -24.375 12.422 1 54.5 100 THR A C 1
ATOM 729 O O . THR A 1 100 ? 7.512 -23.312 12.156 1 54.5 100 THR A O 1
ATOM 732 N N . LEU A 1 101 ? 5.73 -24.766 12.336 1 52.72 101 LEU A N 1
ATOM 733 C CA . LEU A 1 101 ? 4.883 -23.734 11.742 1 52.72 101 LEU A CA 1
ATOM 734 C C . LEU A 1 101 ? 4.625 -22.609 12.742 1 52.72 101 LEU A C 1
ATOM 736 O O . LEU A 1 101 ? 4.402 -21.453 12.344 1 52.72 101 LEU A O 1
ATOM 740 N N . GLU A 1 102 ? 4.395 -23 14 1 49.5 102 GLU A N 1
ATOM 741 C CA . GLU A 1 102 ? 4.133 -22.031 15.062 1 49.5 102 GLU A CA 1
ATOM 742 C C . GLU A 1 102 ? 5.359 -21.156 15.328 1 49.5 102 GLU A C 1
ATOM 744 O O . GLU A 1 102 ? 5.227 -20 15.711 1 49.5 102 GLU A O 1
ATOM 749 N N . ASP A 1 103 ? 6.43 -21.75 15.43 1 42.72 103 ASP A N 1
ATOM 750 C CA . ASP A 1 103 ? 7.668 -21.016 15.672 1 42.72 103 ASP A CA 1
ATOM 751 C C . ASP A 1 103 ? 8.523 -20.953 14.414 1 42.72 103 ASP A C 1
ATOM 753 O O . ASP A 1 103 ? 9.508 -21.688 14.281 1 42.72 103 ASP A O 1
ATOM 757 N N . PRO A 1 104 ? 7.836 -20.5 13.367 1 41.44 104 PRO A N 1
ATOM 758 C CA . PRO A 1 104 ? 8.727 -20.484 12.203 1 41.44 104 PRO A CA 1
ATOM 759 C C . PRO A 1 104 ? 10.133 -19.984 12.539 1 41.44 104 PRO A C 1
ATOM 761 O O . PRO A 1 104 ? 10.297 -19.172 13.438 1 41.44 104 PRO A O 1
ATOM 764 N N . PRO A 1 105 ? 11.156 -20.875 12.32 1 36.97 105 PRO A N 1
ATOM 765 C CA . PRO A 1 105 ? 12.453 -20.25 12.578 1 36.97 105 PRO A CA 1
ATOM 766 C C . PRO A 1 105 ? 12.484 -18.766 12.227 1 36.97 105 PRO A C 1
ATOM 768 O O . PRO A 1 105 ? 11.734 -18.328 11.352 1 36.97 105 PRO A O 1
ATOM 771 N N . SER A 1 106 ? 12.703 -17.984 13.234 1 34.28 106 SER A N 1
ATOM 772 C CA . SER A 1 106 ? 13 -16.594 12.93 1 34.28 106 SER A CA 1
ATOM 773 C C . SER A 1 106 ? 13.5 -16.422 11.5 1 34.28 106 SER A C 1
ATOM 775 O O . SER A 1 106 ? 14.445 -17.094 11.086 1 34.28 106 SER A O 1
ATOM 777 N N . GLY A 1 107 ? 12.648 -16.391 10.508 1 34.41 107 GLY A N 1
ATOM 778 C CA . GLY A 1 107 ? 13.156 -16.062 9.18 1 34.41 107 GLY A CA 1
ATOM 779 C C . GLY A 1 107 ? 14.578 -15.539 9.195 1 34.41 107 GLY A C 1
ATOM 780 O O . GLY A 1 107 ? 14.93 -14.703 10.023 1 34.41 107 GLY A O 1
ATOM 781 N N . GLY A 1 108 ? 15.523 -16.438 8.891 1 33.19 108 GLY A N 1
ATOM 782 C CA . GLY A 1 108 ? 16.891 -15.984 8.664 1 33.19 108 GLY A CA 1
ATOM 783 C C . GLY A 1 108 ? 16.969 -14.547 8.18 1 33.19 108 GLY A C 1
ATOM 784 O O . GLY A 1 108 ? 16.125 -14.102 7.398 1 33.19 108 GLY A O 1
ATOM 785 N N . ASN A 1 109 ? 17.375 -13.75 9.094 1 33.53 109 ASN A N 1
ATOM 786 C CA . ASN A 1 109 ? 17.984 -12.516 8.617 1 33.53 109 ASN A CA 1
ATOM 787 C C . ASN A 1 109 ? 18.562 -12.68 7.211 1 33.53 109 ASN A C 1
ATOM 789 O O . ASN A 1 109 ? 19.516 -13.438 7.012 1 33.53 109 ASN A O 1
ATOM 793 N N . HIS A 1 110 ? 17.781 -12.883 6.289 1 33.06 110 HIS A N 1
ATOM 794 C CA . HIS A 1 110 ? 18.516 -12.633 5.055 1 33.06 110 HIS A CA 1
ATOM 795 C C . HIS A 1 110 ? 19.625 -11.602 5.27 1 33.06 110 HIS A C 1
ATOM 797 O O . HIS A 1 110 ? 19.375 -10.398 5.203 1 33.06 110 HIS A O 1
ATOM 803 N N . ARG A 1 111 ? 20.484 -11.922 6.188 1 33.44 111 ARG A N 1
ATOM 804 C CA . ARG A 1 111 ? 21.703 -11.109 6.18 1 33.44 111 ARG A CA 1
ATOM 805 C C . ARG A 1 111 ? 22.219 -10.914 4.762 1 33.44 111 ARG A C 1
ATOM 807 O O . ARG A 1 111 ? 22.578 -11.875 4.082 1 33.44 111 ARG A O 1
ATOM 814 N N . SER A 1 112 ? 21.688 -9.945 4.117 1 33.97 112 SER A N 1
ATOM 815 C CA . SER A 1 112 ? 22.438 -9.477 2.959 1 33.97 112 SER A CA 1
ATOM 816 C C . SER A 1 112 ? 23.938 -9.531 3.213 1 33.97 112 SER A C 1
ATOM 818 O O . SER A 1 112 ? 24.438 -8.953 4.188 1 33.97 112 SER A O 1
ATOM 820 N N . GLY A 1 113 ? 24.5 -10.688 3.156 1 33.66 113 GLY A N 1
ATOM 821 C CA . GLY A 1 113 ? 25.922 -10.469 3.014 1 33.66 113 GLY A CA 1
ATOM 822 C C . GLY A 1 113 ? 26.266 -9.188 2.27 1 33.66 113 GLY A C 1
ATOM 823 O O . GLY A 1 113 ? 25.766 -8.961 1.162 1 33.66 113 GLY A O 1
ATOM 824 N N . GLY A 1 114 ? 26.344 -8.172 3.053 1 34.84 114 GLY A N 1
ATOM 825 C CA . GLY A 1 114 ? 26.812 -6.871 2.609 1 34.84 114 GLY A CA 1
ATOM 826 C C . GLY A 1 114 ? 27.812 -6.953 1.465 1 34.84 114 GLY A C 1
ATOM 827 O O . GLY A 1 114 ? 29.016 -6.828 1.674 1 34.84 114 GLY A O 1
ATOM 828 N N . ARG A 1 115 ? 27.766 -7.902 0.589 1 33.03 115 ARG A N 1
ATOM 829 C CA . ARG A 1 115 ? 28.688 -7.516 -0.469 1 33.03 115 ARG A CA 1
ATOM 830 C C . ARG A 1 115 ? 28.344 -6.145 -1.034 1 33.03 115 ARG A C 1
ATOM 832 O O . ARG A 1 115 ? 27.188 -5.902 -1.415 1 33.03 115 ARG A O 1
ATOM 839 N N . THR A 1 116 ? 29.078 -5.082 -0.601 1 35.31 116 THR A N 1
ATOM 840 C CA . THR A 1 116 ? 29.125 -3.73 -1.149 1 35.31 116 THR A CA 1
ATOM 841 C C . THR A 1 116 ? 28.812 -3.74 -2.643 1 35.31 116 THR A C 1
ATOM 843 O O . THR A 1 116 ? 29.344 -4.562 -3.389 1 35.31 116 THR A O 1
ATOM 846 N N . VAL A 1 117 ? 27.641 -3.443 -2.975 1 37.91 117 VAL A N 1
ATOM 847 C CA . VAL A 1 117 ? 27.453 -3.047 -4.367 1 37.91 117 VAL A CA 1
ATOM 848 C C . VAL A 1 117 ? 28.734 -2.379 -4.891 1 37.91 117 VAL A C 1
ATOM 850 O O . VAL A 1 117 ? 29.25 -1.455 -4.266 1 37.91 117 VAL A O 1
ATOM 853 N N . ALA A 1 118 ? 29.438 -2.967 -5.684 1 33.22 118 ALA A N 1
ATOM 854 C CA . ALA A 1 118 ? 30.422 -2.148 -6.395 1 33.22 118 ALA A CA 1
ATOM 855 C C . ALA A 1 118 ? 29.812 -0.827 -6.848 1 33.22 118 ALA A C 1
ATOM 857 O O . ALA A 1 118 ? 28.859 -0.813 -7.629 1 33.22 118 ALA A O 1
ATOM 858 N N . LYS A 1 119 ? 29.641 0.064 -6.031 1 39.31 119 LYS A N 1
ATOM 859 C CA . LYS A 1 119 ? 29.141 1.392 -6.379 1 39.31 119 LYS A CA 1
ATOM 860 C C . LYS A 1 119 ? 29.125 1.594 -7.891 1 39.31 119 LYS A C 1
ATOM 862 O O . LYS A 1 119 ? 28.109 2.012 -8.453 1 39.31 119 LYS A O 1
ATOM 867 N N . GLY A 1 120 ? 30.156 2.301 -8.492 1 39.47 120 GLY A N 1
ATOM 868 C CA . GLY A 1 120 ? 30.359 3.051 -9.727 1 39.47 120 GLY A CA 1
ATOM 869 C C . GLY A 1 120 ? 30.344 2.176 -10.961 1 39.47 120 GLY A C 1
ATOM 870 O O . GLY A 1 120 ? 29.922 2.615 -12.031 1 39.47 120 GLY A O 1
ATOM 871 N N . GLY A 1 121 ? 31.516 1.354 -11.117 1 40.62 121 GLY A N 1
ATOM 872 C CA . GLY A 1 121 ? 32.312 1.099 -12.312 1 40.62 121 GLY A CA 1
ATOM 873 C C . GLY A 1 121 ? 31.812 -0.094 -13.109 1 40.62 121 GLY A C 1
ATOM 874 O O . GLY A 1 121 ? 30.766 -0.67 -12.789 1 40.62 121 GLY A O 1
ATOM 875 N N . HIS A 1 122 ? 32.812 -0.764 -13.742 1 47.56 122 HIS A N 1
ATOM 876 C CA . HIS A 1 122 ? 32.938 -1.782 -14.781 1 47.56 122 HIS A CA 1
ATOM 877 C C . HIS A 1 122 ? 32.5 -3.148 -14.266 1 47.56 122 HIS A C 1
ATOM 879 O O . HIS A 1 122 ? 32.844 -3.541 -13.148 1 47.56 122 HIS A O 1
ATOM 885 N N . ILE A 1 123 ? 31.312 -3.564 -14.648 1 54.31 123 ILE A N 1
ATOM 886 C CA . ILE A 1 123 ? 30.938 -4.957 -14.422 1 54.31 123 ILE A CA 1
ATOM 887 C C . ILE A 1 123 ? 32.188 -5.836 -14.453 1 54.31 123 ILE A C 1
ATOM 889 O O . ILE A 1 123 ? 32.906 -5.852 -15.445 1 54.31 123 ILE A O 1
ATOM 893 N N . ASP A 1 124 ? 32.594 -6.184 -13.352 1 57.44 124 ASP A N 1
ATOM 894 C CA . ASP A 1 124 ? 33.656 -7.184 -13.438 1 57.44 124 ASP A CA 1
ATOM 895 C C . ASP A 1 124 ? 33.188 -8.414 -14.203 1 57.44 124 ASP A C 1
ATOM 897 O O . ASP A 1 124 ? 32 -8.797 -14.125 1 57.44 124 ASP A O 1
ATOM 901 N N . ASP A 1 125 ? 33.969 -8.805 -15.164 1 58.66 125 ASP A N 1
ATOM 902 C CA . ASP A 1 125 ? 33.719 -9.883 -16.125 1 58.66 125 ASP A CA 1
ATOM 903 C C . ASP A 1 125 ? 33.062 -11.094 -15.438 1 58.66 125 ASP A C 1
ATOM 905 O O . ASP A 1 125 ? 32.312 -11.828 -16.062 1 58.66 125 ASP A O 1
ATOM 909 N N . ASP A 1 126 ? 33.125 -11.188 -14.055 1 67.44 126 ASP A N 1
ATOM 910 C CA . ASP A 1 126 ? 32.656 -12.43 -13.438 1 67.44 126 ASP A CA 1
ATOM 911 C C . ASP A 1 126 ? 31.297 -12.258 -12.797 1 67.44 126 ASP A C 1
ATOM 913 O O . ASP A 1 126 ? 30.703 -13.219 -12.305 1 67.44 126 ASP A O 1
ATOM 917 N N . GLN A 1 127 ? 30.688 -11.109 -13.07 1 83.25 127 GLN A N 1
ATOM 918 C CA . GLN A 1 127 ? 29.438 -10.867 -12.352 1 83.25 127 GLN A CA 1
ATOM 919 C C . GLN A 1 127 ? 28.234 -11.062 -13.266 1 83.25 127 GLN A C 1
ATOM 921 O O . GLN A 1 127 ? 27.109 -11.266 -12.797 1 83.25 127 GLN A O 1
ATOM 926 N N . MET A 1 128 ? 28.531 -11.062 -14.562 1 90.5 128 MET A N 1
ATOM 927 C CA . MET A 1 128 ? 27.469 -11.203 -15.547 1 90.5 128 MET A CA 1
ATOM 928 C C . MET A 1 128 ? 27.844 -12.242 -16.609 1 90.5 128 MET A C 1
ATOM 930 O O . MET A 1 128 ? 29.016 -12.523 -16.812 1 90.5 128 MET A O 1
ATOM 934 N N . PRO A 1 129 ? 26.859 -12.859 -17.188 1 94.19 129 PRO A N 1
ATOM 935 C CA . PRO A 1 129 ? 27.172 -13.789 -18.281 1 94.19 129 PRO A CA 1
ATOM 936 C C . PRO A 1 129 ? 27.922 -13.109 -19.422 1 94.19 129 PRO A C 1
ATOM 938 O O . PRO A 1 129 ? 27.812 -11.898 -19.609 1 94.19 129 PRO A O 1
ATOM 941 N N . PRO A 1 130 ? 28.734 -13.93 -20.203 1 93.19 130 PRO A N 1
ATOM 942 C CA . PRO A 1 130 ? 29.453 -13.352 -21.328 1 93.19 130 PRO A CA 1
ATOM 943 C C . PRO A 1 130 ? 28.531 -12.664 -22.328 1 93.19 130 PRO A C 1
ATOM 945 O O . PRO A 1 130 ? 27.438 -13.156 -22.609 1 93.19 130 PRO A O 1
ATOM 948 N N . ILE A 1 131 ? 28.969 -11.562 -22.906 1 91.94 131 ILE A N 1
ATOM 949 C CA . ILE A 1 131 ? 28.172 -10.719 -23.797 1 91.94 131 ILE A CA 1
ATOM 950 C C . ILE A 1 131 ? 27.719 -11.531 -25 1 91.94 131 ILE A C 1
ATOM 952 O O . ILE A 1 131 ? 26.609 -11.328 -25.516 1 91.94 131 ILE A O 1
ATOM 956 N N . ARG A 1 132 ? 28.547 -12.383 -25.531 1 93.31 132 ARG A N 1
ATOM 957 C CA . ARG A 1 132 ? 28.203 -13.195 -26.688 1 93.31 132 ARG A CA 1
ATOM 958 C C . ARG A 1 132 ? 26.953 -14.031 -26.422 1 93.31 132 ARG A C 1
ATOM 960 O O . ARG A 1 132 ? 26.047 -14.078 -27.25 1 93.31 132 ARG A O 1
ATOM 967 N N . ASP A 1 133 ? 26.922 -14.703 -25.266 1 95.31 133 ASP A N 1
ATOM 968 C CA . ASP A 1 133 ? 25.797 -15.547 -24.906 1 95.31 133 ASP A CA 1
ATOM 969 C C . ASP A 1 133 ? 24.531 -14.711 -24.672 1 95.31 133 ASP A C 1
ATOM 971 O O . ASP A 1 133 ? 23.422 -15.148 -24.984 1 95.31 133 ASP A O 1
ATOM 975 N N . VAL A 1 134 ? 24.719 -13.523 -24.078 1 95.56 134 VAL A N 1
ATOM 976 C CA . VAL A 1 134 ? 23.594 -12.625 -23.828 1 95.56 134 VAL A CA 1
ATOM 977 C C . VAL A 1 134 ? 22.984 -12.18 -25.141 1 95.56 134 VAL A C 1
ATOM 979 O O . VAL A 1 134 ? 21.75 -12.156 -25.297 1 95.56 134 VAL A O 1
ATOM 982 N N . LEU A 1 135 ? 23.797 -11.836 -26.156 1 95.06 135 LEU A N 1
ATOM 983 C CA . LEU A 1 135 ? 23.297 -11.422 -27.469 1 95.06 135 LEU A CA 1
ATOM 984 C C . LEU A 1 135 ? 22.562 -12.562 -28.156 1 95.06 135 LEU A C 1
ATOM 986 O O . LEU A 1 135 ? 21.531 -12.344 -28.797 1 95.06 135 LEU A O 1
ATOM 990 N N . GLU A 1 136 ? 23.062 -13.719 -27.953 1 95.5 136 GLU A N 1
ATOM 991 C CA . GLU A 1 136 ? 22.453 -14.883 -28.578 1 95.5 136 GLU A CA 1
ATOM 992 C C . GLU A 1 136 ? 21.062 -15.148 -27.984 1 95.5 136 GLU A C 1
ATOM 994 O O . GLU A 1 136 ? 20.125 -15.445 -28.719 1 95.5 136 GLU A O 1
ATOM 999 N N . ILE A 1 137 ? 20.984 -15.117 -26.688 1 96.06 137 ILE A N 1
ATOM 1000 C CA . ILE A 1 137 ? 19.703 -15.406 -26.047 1 96.06 137 ILE A CA 1
ATOM 1001 C C . ILE A 1 137 ? 18.703 -14.297 -26.375 1 96.06 137 ILE A C 1
ATOM 1003 O O . ILE A 1 137 ? 17.5 -14.555 -26.516 1 96.06 137 ILE A O 1
ATOM 1007 N N . LEU A 1 138 ? 19.172 -13.031 -26.422 1 96 138 LEU A N 1
ATOM 1008 C CA . LEU A 1 138 ? 18.297 -11.922 -26.766 1 96 138 LEU A CA 1
ATOM 1009 C C . LEU A 1 138 ? 17.719 -12.094 -28.172 1 96 138 LEU A C 1
ATOM 1011 O O . LEU A 1 138 ? 16.562 -11.797 -28.422 1 96 138 LEU A O 1
ATOM 1015 N N . ARG A 1 139 ? 18.516 -12.602 -29.125 1 95.44 139 ARG A N 1
ATOM 1016 C CA . ARG A 1 139 ? 18.047 -12.891 -30.484 1 95.44 139 ARG A CA 1
ATOM 1017 C C . ARG A 1 139 ? 17.047 -14.031 -30.469 1 95.44 139 ARG A C 1
ATOM 1019 O O . ARG A 1 139 ? 16.062 -14.008 -31.219 1 95.44 139 ARG A O 1
ATOM 1026 N N . TRP A 1 140 ? 17.375 -15.016 -29.672 1 94.31 140 TRP A N 1
ATOM 1027 C CA . TRP A 1 140 ? 16.484 -16.156 -29.531 1 94.31 140 TRP A CA 1
ATOM 1028 C C . TRP A 1 140 ? 15.109 -15.719 -29.062 1 94.31 140 TRP A C 1
ATOM 1030 O O . TRP A 1 140 ? 14.086 -16.203 -29.562 1 94.31 140 TRP A O 1
ATOM 1040 N N . VAL A 1 141 ? 15.008 -14.797 -28.125 1 94.88 141 VAL A N 1
ATOM 1041 C CA . VAL A 1 141 ? 13.766 -14.305 -27.547 1 94.88 141 VAL A CA 1
ATOM 1042 C C . VAL A 1 141 ? 13.008 -13.461 -28.562 1 94.88 141 VAL A C 1
ATOM 1044 O O . VAL A 1 141 ? 11.781 -13.539 -28.656 1 94.88 141 VAL A O 1
ATOM 1047 N N . ARG A 1 142 ? 13.727 -12.633 -29.266 1 93.25 142 ARG A N 1
ATOM 1048 C CA . ARG A 1 142 ? 13.102 -11.758 -30.25 1 93.25 142 ARG A CA 1
ATOM 1049 C C . ARG A 1 142 ? 12.32 -12.562 -31.281 1 93.25 142 ARG A C 1
ATOM 1051 O O . ARG A 1 142 ? 11.25 -12.133 -31.734 1 93.25 142 ARG A O 1
ATOM 1058 N N . ALA A 1 143 ? 12.766 -13.719 -31.609 1 92.06 143 ALA A N 1
ATOM 1059 C CA . ALA A 1 143 ? 12.117 -14.578 -32.594 1 92.06 143 ALA A CA 1
ATOM 1060 C C . ALA A 1 143 ? 10.938 -15.32 -31.969 1 92.06 143 ALA A C 1
ATOM 1062 O O . ALA A 1 143 ? 10.102 -15.875 -32.688 1 92.06 143 ALA A O 1
ATOM 1063 N N . ARG A 1 144 ? 10.828 -15.312 -30.672 1 93.62 144 ARG A N 1
ATOM 1064 C CA . ARG A 1 144 ? 9.836 -16.125 -29.984 1 93.62 144 ARG A CA 1
ATOM 1065 C C . ARG A 1 144 ? 9.023 -15.273 -29 1 93.62 144 ARG A C 1
ATOM 1067 O O . ARG A 1 144 ? 8.711 -15.711 -27.891 1 93.62 144 ARG A O 1
ATOM 1074 N N . GLU A 1 145 ? 8.742 -14.078 -29.297 1 91.38 145 GLU A N 1
ATOM 1075 C CA . GLU A 1 145 ? 8.008 -13.133 -28.453 1 91.38 145 GLU A CA 1
ATOM 1076 C C . GLU A 1 145 ? 6.594 -13.625 -28.172 1 91.38 145 GLU A C 1
ATOM 1078 O O . GLU A 1 145 ? 5.992 -13.258 -27.172 1 91.38 145 GLU A O 1
ATOM 1083 N N . HIS A 1 146 ? 6.133 -14.547 -29.016 1 88.88 146 HIS A N 1
ATOM 1084 C CA . HIS A 1 146 ? 4.762 -15.031 -28.906 1 88.88 146 HIS A CA 1
ATOM 1085 C C . HIS A 1 146 ? 4.668 -16.156 -27.875 1 88.88 146 HIS A C 1
ATOM 1087 O O . HIS A 1 146 ? 3.566 -16.562 -27.5 1 88.88 146 HIS A O 1
ATOM 1093 N N . PHE A 1 147 ? 5.812 -16.719 -27.406 1 90.5 147 PHE A N 1
ATOM 1094 C CA . PHE A 1 147 ? 5.785 -17.719 -26.359 1 90.5 147 PHE A CA 1
ATOM 1095 C C . PHE A 1 147 ? 5.137 -17.172 -25.094 1 90.5 147 PHE A C 1
ATOM 1097 O O . PHE A 1 147 ? 5.328 -16 -24.75 1 90.5 147 PHE A O 1
ATOM 1104 N N . PHE A 1 148 ? 4.469 -17.953 -24.422 1 88.31 148 PHE A N 1
ATOM 1105 C CA . PHE A 1 148 ? 3.619 -17.531 -23.312 1 88.31 148 PHE A CA 1
ATOM 1106 C C . PHE A 1 148 ? 4.426 -16.766 -22.281 1 88.31 148 PHE A C 1
ATOM 1108 O O . PHE A 1 148 ? 4.059 -15.656 -21.906 1 88.31 148 PHE A O 1
ATOM 1115 N N . ARG A 1 149 ? 5.469 -17.312 -21.734 1 89.56 149 ARG A N 1
ATOM 1116 C CA . ARG A 1 149 ? 6.242 -16.703 -20.656 1 89.56 149 ARG A CA 1
ATOM 1117 C C . ARG A 1 149 ? 6.957 -15.445 -21.141 1 89.56 149 ARG A C 1
ATOM 1119 O O . ARG A 1 149 ? 7.098 -14.469 -20.391 1 89.56 149 ARG A O 1
ATOM 1126 N N . ILE A 1 150 ? 7.457 -15.492 -22.406 1 93.38 150 ILE A N 1
ATOM 1127 C CA . ILE A 1 150 ? 8.133 -14.328 -22.969 1 93.38 150 ILE A CA 1
ATOM 1128 C C . ILE A 1 150 ? 7.129 -13.188 -23.141 1 93.38 150 ILE A C 1
ATOM 1130 O O . ILE A 1 150 ? 7.438 -12.031 -22.844 1 93.38 150 ILE A O 1
ATOM 1134 N N . ALA A 1 151 ? 5.934 -13.555 -23.562 1 92.06 151 ALA A N 1
ATOM 1135 C CA . ALA A 1 151 ? 4.875 -12.555 -23.719 1 92.06 151 ALA A CA 1
ATOM 1136 C C . ALA A 1 151 ? 4.512 -11.938 -22.359 1 92.06 151 ALA A C 1
ATOM 1138 O O . ALA A 1 151 ? 4.246 -10.734 -22.281 1 92.06 151 ALA A O 1
ATOM 1139 N N . ARG A 1 152 ? 4.504 -12.727 -21.375 1 91.38 152 ARG A N 1
ATOM 1140 C CA . ARG A 1 152 ? 4.137 -12.258 -20.031 1 91.38 152 ARG A CA 1
ATOM 1141 C C . ARG A 1 152 ? 5.133 -11.219 -19.531 1 91.38 152 ARG A C 1
ATOM 1143 O O . ARG A 1 152 ? 4.734 -10.156 -19.062 1 91.38 152 ARG A O 1
ATOM 1150 N N . ILE A 1 153 ? 6.453 -11.555 -19.594 1 94.44 153 ILE A N 1
ATOM 1151 C CA . ILE A 1 153 ? 7.453 -10.625 -19.078 1 94.44 153 ILE A CA 1
ATOM 1152 C C . ILE A 1 153 ? 7.516 -9.383 -19.969 1 94.44 153 ILE A C 1
ATOM 1154 O O . ILE A 1 153 ? 7.855 -8.297 -19.5 1 94.44 153 ILE A O 1
ATOM 1158 N N . SER A 1 154 ? 7.121 -9.508 -21.25 1 94.69 154 SER A N 1
ATOM 1159 C CA . SER A 1 154 ? 7.129 -8.383 -22.188 1 94.69 154 SER A CA 1
ATOM 1160 C C . SER A 1 154 ? 6.027 -7.387 -21.859 1 94.69 154 SER A C 1
ATOM 1162 O O . SER A 1 154 ? 6.047 -6.25 -22.328 1 94.69 154 SER A O 1
ATOM 1164 N N . ARG A 1 155 ? 5.098 -7.777 -21.031 1 94.12 155 ARG A N 1
ATOM 1165 C CA . ARG A 1 155 ? 4.051 -6.863 -20.594 1 94.12 155 ARG A CA 1
ATOM 1166 C C . ARG A 1 155 ? 4.566 -5.926 -19.5 1 94.12 155 ARG A C 1
ATOM 1168 O O . ARG A 1 155 ? 3.992 -4.859 -19.266 1 94.12 155 ARG A O 1
ATOM 1175 N N . VAL A 1 156 ? 5.617 -6.375 -18.797 1 96.81 156 VAL A N 1
ATOM 1176 C CA . VAL A 1 156 ? 6.25 -5.492 -17.828 1 96.81 156 VAL A CA 1
ATOM 1177 C C . VAL A 1 156 ? 7.02 -4.391 -18.547 1 96.81 156 VAL A C 1
ATOM 1179 O O . VAL A 1 156 ? 6.797 -3.203 -18.297 1 96.81 156 VAL A O 1
ATOM 1182 N N . LEU A 1 157 ? 7.922 -4.73 -19.406 1 96.25 157 LEU A N 1
ATOM 1183 C CA . LEU A 1 157 ? 8.617 -3.859 -20.344 1 96.25 157 LEU A CA 1
ATOM 1184 C C . LEU A 1 157 ? 8.797 -4.551 -21.688 1 96.25 157 LEU A C 1
ATOM 1186 O O . LEU A 1 157 ? 9.016 -5.762 -21.75 1 96.25 157 LEU A O 1
ATOM 1190 N N . PRO A 1 158 ? 8.711 -3.766 -22.688 1 94.56 158 PRO A N 1
ATOM 1191 C CA . PRO A 1 158 ? 8.961 -4.383 -24 1 94.56 158 PRO A CA 1
ATOM 1192 C C . PRO A 1 158 ? 10.336 -5.031 -24.094 1 94.56 158 PRO A C 1
ATOM 1194 O O . PRO A 1 158 ? 11.289 -4.566 -23.453 1 94.56 158 PRO A O 1
ATOM 1197 N N . THR A 1 159 ? 10.477 -6.059 -24.969 1 94.12 159 THR A N 1
ATOM 1198 C CA . THR A 1 159 ? 11.719 -6.812 -25.109 1 94.12 159 THR A CA 1
ATOM 1199 C C . THR A 1 159 ? 12.859 -5.898 -25.547 1 94.12 159 THR A C 1
ATOM 1201 O O . THR A 1 159 ? 14 -6.074 -25.109 1 94.12 159 THR A O 1
ATOM 1204 N N . GLU A 1 160 ? 12.531 -4.918 -26.375 1 92.75 160 GLU A N 1
ATOM 1205 C CA . GLU A 1 160 ? 13.555 -3.994 -26.844 1 92.75 160 GLU A CA 1
ATOM 1206 C C . GLU A 1 160 ? 14.109 -3.143 -25.703 1 92.75 160 GLU A C 1
ATOM 1208 O O . GLU A 1 160 ? 15.297 -2.824 -25.688 1 92.75 160 GLU A O 1
ATOM 1213 N N . TYR A 1 161 ? 13.211 -2.811 -24.844 1 93.38 161 TYR A N 1
ATOM 1214 C CA . TYR A 1 161 ? 13.625 -2.012 -23.688 1 93.38 161 TYR A CA 1
ATOM 1215 C C . TYR A 1 161 ? 14.555 -2.805 -22.781 1 93.38 161 TYR A C 1
ATOM 1217 O O . TYR A 1 161 ? 15.57 -2.285 -22.312 1 93.38 161 TYR A O 1
ATOM 1225 N N . PHE A 1 162 ? 14.234 -4.039 -22.531 1 94.81 162 PHE A N 1
ATOM 1226 C CA . PHE A 1 162 ? 15.086 -4.906 -21.734 1 94.81 162 PHE A CA 1
ATOM 1227 C C . PHE A 1 162 ? 16.453 -5.062 -22.375 1 94.81 162 PHE A C 1
ATOM 1229 O O . PHE A 1 162 ? 17.484 -5.043 -21.688 1 94.81 162 PHE A O 1
ATOM 1236 N N . ALA A 1 163 ? 16.438 -5.211 -23.656 1 93.19 163 ALA A N 1
ATOM 1237 C CA . ALA A 1 163 ? 17.703 -5.348 -24.391 1 93.19 163 ALA A CA 1
ATOM 1238 C C . ALA A 1 163 ? 18.562 -4.098 -24.234 1 93.19 163 ALA A C 1
ATOM 1240 O O . ALA A 1 163 ? 19.781 -4.191 -24.094 1 93.19 163 ALA A O 1
ATOM 1241 N N . GLU A 1 164 ? 17.938 -2.986 -24.266 1 91.56 164 GLU A N 1
ATOM 1242 C CA . GLU A 1 164 ? 18.656 -1.728 -24.094 1 91.56 164 GLU A CA 1
ATOM 1243 C C . GLU A 1 164 ? 19.281 -1.633 -22.703 1 91.56 164 GLU A C 1
ATOM 1245 O O . GLU A 1 164 ? 20.391 -1.133 -22.547 1 91.56 164 GLU A O 1
ATOM 1250 N N . ILE A 1 165 ? 18.547 -2.072 -21.719 1 92.38 165 ILE A N 1
ATOM 1251 C CA . ILE A 1 165 ? 19.078 -2.053 -20.359 1 92.38 165 ILE A CA 1
ATOM 1252 C C . ILE A 1 165 ? 20.281 -2.977 -20.25 1 92.38 165 ILE A C 1
ATOM 1254 O O . ILE A 1 165 ? 21.281 -2.635 -19.609 1 92.38 165 ILE A O 1
ATOM 1258 N N . CYS A 1 166 ? 20.203 -4.164 -20.859 1 91.88 166 CYS A N 1
ATOM 1259 C CA . CYS A 1 166 ? 21.328 -5.086 -20.875 1 91.88 166 CYS A CA 1
ATOM 1260 C C . CYS A 1 166 ? 22.531 -4.469 -21.594 1 91.88 166 CYS A C 1
ATOM 1262 O O . CYS A 1 166 ? 23.672 -4.59 -21.125 1 91.88 166 CYS A O 1
ATOM 1264 N N . ARG A 1 167 ? 22.266 -3.811 -22.688 1 88.25 167 ARG A N 1
ATOM 1265 C CA . ARG A 1 167 ? 23.328 -3.15 -23.438 1 88.25 167 ARG A CA 1
ATOM 1266 C C . ARG A 1 167 ? 24.016 -2.08 -22.578 1 88.25 167 ARG A C 1
ATOM 1268 O O . ARG A 1 167 ? 25.234 -1.979 -22.562 1 88.25 167 ARG A O 1
ATOM 1275 N N . LYS A 1 168 ? 23.156 -1.368 -21.922 1 84.25 168 LYS A N 1
ATOM 1276 C CA . LYS A 1 168 ? 23.672 -0.32 -21.047 1 84.25 168 LYS A CA 1
ATOM 1277 C C . LYS A 1 168 ? 24.578 -0.904 -19.969 1 84.25 168 LYS A C 1
ATOM 1279 O O . LYS A 1 168 ? 25.578 -0.292 -19.609 1 84.25 168 LYS A O 1
ATOM 1284 N N . MET A 1 169 ? 24.25 -2.043 -19.516 1 86.25 169 MET A N 1
ATOM 1285 C CA . MET A 1 169 ? 25.016 -2.67 -18.438 1 86.25 169 MET A CA 1
ATOM 1286 C C . MET A 1 169 ? 26.359 -3.178 -18.953 1 86.25 169 MET A C 1
ATOM 1288 O O . MET A 1 169 ? 27.375 -3.074 -18.266 1 86.25 169 MET A O 1
ATOM 1292 N N . TYR A 1 170 ? 26.375 -3.74 -20.094 1 84.88 170 TYR A N 1
ATOM 1293 C CA . TYR A 1 170 ? 27.594 -4.332 -20.625 1 84.88 170 TYR A CA 1
ATOM 1294 C C . TYR A 1 170 ? 28.5 -3.266 -21.25 1 84.88 170 TYR A C 1
ATOM 1296 O O . TYR A 1 170 ? 29.719 -3.43 -21.297 1 84.88 170 TYR A O 1
ATOM 1304 N N . PHE A 1 171 ? 27.906 -2.205 -21.672 1 79 171 PHE A N 1
ATOM 1305 C CA . PHE A 1 171 ? 28.719 -1.184 -22.328 1 79 171 PHE A CA 1
ATOM 1306 C C . PHE A 1 171 ? 28.766 0.091 -21.5 1 79 171 PHE A C 1
ATOM 1308 O O . PHE A 1 171 ? 29.062 1.166 -22.016 1 79 171 PHE A O 1
ATOM 1315 N N . ALA A 1 172 ? 28.375 -0.047 -20.297 1 65.31 172 ALA A N 1
ATOM 1316 C CA . ALA A 1 172 ? 28.188 1.114 -19.422 1 65.31 172 ALA A CA 1
ATOM 1317 C C . ALA A 1 172 ? 29.469 1.914 -19.281 1 65.31 172 ALA A C 1
ATOM 1319 O O . ALA A 1 172 ? 30.516 1.37 -18.906 1 65.31 172 ALA A O 1
ATOM 1320 N N . ILE A 1 173 ? 29.453 3.01 -19.906 1 61.62 173 ILE A N 1
ATOM 1321 C CA . ILE A 1 173 ? 30.5 3.996 -19.609 1 61.62 173 ILE A CA 1
ATOM 1322 C C . ILE A 1 173 ? 30.25 4.613 -18.234 1 61.62 173 ILE A C 1
ATOM 1324 O O . ILE A 1 173 ? 31.172 4.754 -17.438 1 61.62 173 ILE A O 1
ATOM 1328 N N . ASP A 1 174 ? 28.922 4.883 -18.016 1 64.75 174 ASP A N 1
ATOM 1329 C CA . ASP A 1 174 ? 28.5 5.484 -16.75 1 64.75 174 ASP A CA 1
ATOM 1330 C C . ASP A 1 174 ? 28.062 4.414 -15.758 1 64.75 174 ASP A C 1
ATOM 1332 O O . ASP A 1 174 ? 27.781 3.275 -16.141 1 64.75 174 ASP A O 1
ATOM 1336 N N . ALA A 1 175 ? 28 4.789 -14.602 1 74.69 175 ALA A N 1
ATOM 1337 C CA . ALA A 1 175 ? 27.594 3.896 -13.516 1 74.69 175 ALA A CA 1
ATOM 1338 C C . ALA A 1 175 ? 26.125 3.506 -13.656 1 74.69 175 ALA A C 1
ATOM 1340 O O . ALA A 1 175 ? 25.297 4.312 -14.086 1 74.69 175 ALA A O 1
ATOM 1341 N N . TYR A 1 176 ? 25.859 2.164 -13.695 1 79.69 176 TYR A N 1
ATOM 1342 C CA . TYR A 1 176 ? 24.469 1.696 -13.695 1 79.69 176 TYR A CA 1
ATOM 1343 C C . TYR A 1 176 ? 23.875 1.753 -12.297 1 79.69 176 TYR A C 1
ATOM 1345 O O . TYR A 1 176 ? 24.609 1.746 -11.305 1 79.69 176 TYR A O 1
ATOM 1353 N N . THR A 1 177 ? 22.609 1.935 -12.203 1 86.5 177 THR A N 1
ATOM 1354 C CA . THR A 1 177 ? 21.906 1.979 -10.922 1 86.5 177 THR A CA 1
ATOM 1355 C C . THR A 1 177 ? 21.547 0.57 -10.453 1 86.5 177 THR A C 1
ATOM 1357 O O . THR A 1 177 ? 21.594 -0.381 -11.234 1 86.5 177 THR A O 1
ATOM 1360 N N . GLU A 1 178 ? 21.266 0.446 -9.25 1 90.69 178 GLU A N 1
ATOM 1361 C CA . GLU A 1 178 ? 20.812 -0.831 -8.719 1 90.69 178 GLU A CA 1
ATOM 1362 C C . GLU A 1 178 ? 19.531 -1.294 -9.422 1 90.69 178 GLU A C 1
ATOM 1364 O O . GLU A 1 178 ? 19.328 -2.494 -9.602 1 90.69 178 GLU A O 1
ATOM 1369 N N . ILE A 1 179 ? 18.719 -0.365 -9.805 1 94.06 179 ILE A N 1
ATOM 1370 C CA . ILE A 1 179 ? 17.484 -0.664 -10.516 1 94.06 179 ILE A CA 1
ATOM 1371 C C . ILE A 1 179 ? 17.797 -1.298 -11.867 1 94.06 179 ILE A C 1
ATOM 1373 O O . ILE A 1 179 ? 17.188 -2.295 -12.258 1 94.06 179 ILE A O 1
ATOM 1377 N N . ASP A 1 180 ? 18.828 -0.778 -12.562 1 92.62 180 ASP A N 1
ATOM 1378 C CA . ASP A 1 180 ? 19.266 -1.359 -13.828 1 92.62 180 ASP A CA 1
ATOM 1379 C C . ASP A 1 180 ? 19.734 -2.799 -13.633 1 92.62 180 ASP A C 1
ATOM 1381 O O . ASP A 1 180 ? 19.453 -3.666 -14.461 1 92.62 180 ASP A O 1
ATOM 1385 N N . PHE A 1 181 ? 20.422 -2.957 -12.602 1 94.12 181 PHE A N 1
ATOM 1386 C CA . PHE A 1 181 ? 20.984 -4.27 -12.305 1 94.12 181 PHE A CA 1
ATOM 1387 C C . PHE A 1 181 ? 19.891 -5.285 -12.039 1 94.12 181 PHE A C 1
ATOM 1389 O O . PHE A 1 181 ? 19.953 -6.422 -12.508 1 94.12 181 PHE A O 1
ATOM 1396 N N . VAL A 1 182 ? 18.859 -4.906 -11.305 1 96.88 182 VAL A N 1
ATOM 1397 C CA . VAL A 1 182 ? 17.719 -5.773 -11.023 1 96.88 182 VAL A CA 1
ATOM 1398 C C . VAL A 1 182 ? 16.984 -6.098 -12.32 1 96.88 182 VAL A C 1
ATOM 1400 O O . VAL A 1 182 ? 16.656 -7.258 -12.578 1 96.88 182 VAL A O 1
ATOM 1403 N N . LEU A 1 183 ? 16.812 -5.113 -13.156 1 97.12 183 LEU A N 1
ATOM 1404 C CA . LEU A 1 183 ? 16.062 -5.293 -14.398 1 97.12 183 LEU A CA 1
ATOM 1405 C C . LEU A 1 183 ? 16.812 -6.219 -15.352 1 97.12 183 LEU A C 1
ATOM 1407 O O . LEU A 1 183 ? 16.234 -7.141 -15.914 1 97.12 183 LEU A O 1
ATOM 1411 N N . ALA A 1 184 ? 18.094 -5.988 -15.477 1 96 184 ALA A N 1
ATOM 1412 C CA . ALA A 1 184 ? 18.891 -6.789 -16.406 1 96 184 ALA A CA 1
ATOM 1413 C C . ALA A 1 184 ? 18.984 -8.242 -15.938 1 96 184 ALA A C 1
ATOM 1415 O O . ALA A 1 184 ? 18.688 -9.156 -16.703 1 96 184 ALA A O 1
ATOM 1416 N N . ASN A 1 185 ? 19.328 -8.445 -14.68 1 96.88 185 ASN A N 1
ATOM 1417 C CA . ASN A 1 185 ? 19.484 -9.805 -14.18 1 96.88 185 ASN A CA 1
ATOM 1418 C C . ASN A 1 185 ? 18.141 -10.516 -14.047 1 96.88 185 ASN A C 1
ATOM 1420 O O . ASN A 1 185 ? 18.047 -11.727 -14.242 1 96.88 185 ASN A O 1
ATOM 1424 N N . GLY A 1 186 ? 17.141 -9.727 -13.664 1 97.38 186 GLY A N 1
ATOM 1425 C CA . GLY A 1 186 ? 15.812 -10.312 -13.609 1 97.38 186 GLY A CA 1
ATOM 1426 C C . GLY A 1 186 ? 15.32 -10.789 -14.961 1 97.38 186 GLY A C 1
ATOM 1427 O O . GLY A 1 186 ? 14.797 -11.898 -15.086 1 97.38 186 GLY A O 1
ATOM 1428 N N . TYR A 1 187 ? 15.531 -9.953 -15.969 1 97.44 187 TYR A N 1
ATOM 1429 C CA . TYR A 1 187 ? 15.117 -10.32 -17.328 1 97.44 187 TYR A CA 1
ATOM 1430 C C . TYR A 1 187 ? 15.938 -11.492 -17.844 1 97.44 187 TYR A C 1
ATOM 1432 O O . TYR A 1 187 ? 15.383 -12.445 -18.406 1 97.44 187 TYR A O 1
ATOM 1440 N N . LEU A 1 188 ? 17.203 -11.445 -17.641 1 97.12 188 LEU A N 1
ATOM 1441 C CA . LEU A 1 188 ? 18.078 -12.5 -18.125 1 97.12 188 LEU A CA 1
ATOM 1442 C C . LEU A 1 188 ? 17.781 -13.82 -17.422 1 97.12 188 LEU A C 1
ATOM 1444 O O . LEU A 1 188 ? 17.734 -14.875 -18.062 1 97.12 188 LEU A O 1
ATOM 1448 N N . ALA A 1 189 ? 17.609 -13.773 -16.109 1 95.94 189 ALA A N 1
ATOM 1449 C CA . ALA A 1 189 ? 17.234 -14.984 -15.383 1 95.94 189 ALA A CA 1
ATOM 1450 C C . ALA A 1 189 ? 15.953 -15.578 -15.945 1 95.94 189 ALA A C 1
ATOM 1452 O O . ALA A 1 189 ? 15.836 -16.797 -16.109 1 95.94 189 ALA A O 1
ATOM 1453 N N . TYR A 1 190 ? 15.031 -14.727 -16.266 1 94 190 TYR A N 1
ATOM 1454 C CA . TYR A 1 190 ? 13.734 -15.141 -16.781 1 94 190 TYR A CA 1
ATOM 1455 C C . TYR A 1 190 ? 13.875 -15.812 -18.141 1 94 190 TYR A C 1
ATOM 1457 O O . TYR A 1 190 ? 13.328 -16.891 -18.375 1 94 190 TYR A O 1
ATOM 1465 N N . ILE A 1 191 ? 14.656 -15.242 -19.047 1 95.06 191 ILE A N 1
ATOM 1466 C CA . ILE A 1 191 ? 14.719 -15.734 -20.422 1 95.06 191 ILE A CA 1
ATOM 1467 C C . ILE A 1 191 ? 15.664 -16.938 -20.5 1 95.06 191 ILE A C 1
ATOM 1469 O O . ILE A 1 191 ? 15.445 -17.859 -21.281 1 95.06 191 ILE A O 1
ATOM 1473 N N . PHE A 1 192 ? 16.734 -16.969 -19.734 1 93.88 192 PHE A N 1
ATOM 1474 C CA . PHE A 1 192 ? 17.562 -18.156 -19.672 1 93.88 192 PHE A CA 1
ATOM 1475 C C . PHE A 1 192 ? 16.75 -19.359 -19.172 1 93.88 192 PHE A C 1
ATOM 1477 O O . PHE A 1 192 ? 16.906 -20.469 -19.672 1 93.88 192 PHE A O 1
ATOM 1484 N N . ALA A 1 193 ? 15.945 -19.109 -18.172 1 89.19 193 ALA A N 1
ATOM 1485 C CA . ALA A 1 193 ? 15.094 -20.172 -17.672 1 89.19 193 ALA A CA 1
ATOM 1486 C C . ALA A 1 193 ? 14.141 -20.672 -18.75 1 89.19 193 ALA A C 1
ATOM 1488 O O . ALA A 1 193 ? 13.914 -21.875 -18.875 1 89.19 193 ALA A O 1
ATOM 1489 N N . GLU A 1 194 ? 13.586 -19.734 -19.484 1 88.69 194 GLU A N 1
ATOM 1490 C CA . GLU A 1 194 ? 12.68 -20.109 -20.562 1 88.69 194 GLU A CA 1
ATOM 1491 C C . GLU A 1 194 ? 13.398 -20.938 -21.625 1 88.69 194 GLU A C 1
ATOM 1493 O O . GLU A 1 194 ? 12.828 -21.891 -22.172 1 88.69 194 GLU A O 1
ATOM 1498 N N . HIS A 1 195 ? 14.586 -20.547 -21.969 1 90.44 195 HIS A N 1
ATOM 1499 C CA . HIS A 1 195 ? 15.375 -21.281 -22.953 1 90.44 195 HIS A CA 1
ATOM 1500 C C . HIS A 1 195 ? 15.648 -22.703 -22.469 1 90.44 195 HIS A C 1
ATOM 1502 O O . HIS A 1 195 ? 15.531 -23.656 -23.25 1 90.44 195 HIS A O 1
ATOM 1508 N N . LEU A 1 196 ? 15.992 -22.859 -21.25 1 85.56 196 LEU A N 1
ATOM 1509 C CA . LEU A 1 196 ? 16.281 -24.156 -20.672 1 85.56 196 LEU A CA 1
ATOM 1510 C C . LEU A 1 196 ? 15.047 -25.062 -20.734 1 85.56 196 LEU A C 1
ATOM 1512 O O . LEU A 1 196 ? 15.148 -26.234 -21.125 1 85.56 196 LEU A O 1
ATOM 1516 N N . ILE A 1 197 ? 13.953 -24.484 -20.438 1 80.88 197 ILE A N 1
ATOM 1517 C CA . ILE A 1 197 ? 12.727 -25.281 -20.344 1 80.88 197 ILE A CA 1
ATOM 1518 C C . ILE A 1 197 ? 12.234 -25.641 -21.734 1 80.88 197 ILE A C 1
ATOM 1520 O O . ILE A 1 197 ? 11.742 -26.75 -21.969 1 80.88 197 ILE A O 1
ATOM 1524 N N . THR A 1 198 ? 12.336 -24.75 -22.672 1 82.62 198 THR A N 1
ATOM 1525 C CA . THR A 1 198 ? 11.789 -24.938 -24 1 82.62 198 THR A CA 1
ATOM 1526 C C . THR A 1 198 ? 12.68 -25.859 -24.828 1 82.62 198 THR A C 1
ATOM 1528 O O . THR A 1 198 ? 12.188 -26.656 -25.625 1 82.62 198 THR A O 1
ATOM 1531 N N . THR A 1 199 ? 13.992 -25.734 -24.688 1 82.44 199 THR A N 1
ATOM 1532 C CA . THR A 1 199 ? 14.906 -26.484 -25.547 1 82.44 199 THR A CA 1
ATOM 1533 C C . THR A 1 199 ? 15.375 -27.766 -24.844 1 82.44 199 THR A C 1
ATOM 1535 O O . THR A 1 199 ? 15.766 -28.734 -25.5 1 82.44 199 THR A O 1
ATOM 1538 N N . GLY A 1 200 ? 15.414 -27.734 -23.547 1 78.88 200 GLY A N 1
ATOM 1539 C CA . GLY A 1 200 ? 15.953 -28.844 -22.781 1 78.88 200 GLY A CA 1
ATOM 1540 C C . GLY A 1 200 ? 17.469 -28.844 -22.719 1 78.88 200 GLY A C 1
ATOM 1541 O O . GLY A 1 200 ? 18.062 -29.719 -22.078 1 78.88 200 GLY A O 1
ATOM 1542 N N . LEU A 1 201 ? 18.094 -27.859 -23.328 1 83.12 201 LEU A N 1
ATOM 1543 C CA . LEU A 1 201 ? 19.547 -27.766 -23.344 1 83.12 201 LEU A CA 1
ATOM 1544 C C . LEU A 1 201 ? 20.062 -27.109 -22.062 1 83.12 201 LEU A C 1
ATOM 1546 O O . LEU A 1 201 ? 19.484 -26.125 -21.594 1 83.12 201 LEU A O 1
ATOM 1550 N N . ASN A 1 202 ? 21.094 -27.641 -21.516 1 83.69 202 ASN A N 1
ATOM 1551 C CA . ASN A 1 202 ? 21.594 -27.156 -20.234 1 83.69 202 ASN A CA 1
ATOM 1552 C C . ASN A 1 202 ? 22.766 -26.203 -20.422 1 83.69 202 ASN A C 1
ATOM 1554 O O . ASN A 1 202 ? 23.438 -25.828 -19.453 1 83.69 202 ASN A O 1
ATOM 1558 N N . ASP A 1 203 ? 23 -25.734 -21.562 1 86.12 203 ASP A N 1
ATOM 1559 C CA . ASP A 1 203 ? 24.172 -24.906 -21.875 1 86.12 203 ASP A CA 1
ATOM 1560 C C . ASP A 1 203 ? 24.141 -23.594 -21.109 1 86.12 203 ASP A C 1
ATOM 1562 O O . ASP A 1 203 ? 25.172 -23.016 -20.797 1 86.12 203 ASP A O 1
ATOM 1566 N N . TYR A 1 204 ? 22.906 -23.109 -20.828 1 90.19 204 TYR A N 1
ATOM 1567 C CA . TYR A 1 204 ? 22.781 -21.812 -20.188 1 90.19 204 TYR A CA 1
ATOM 1568 C C . TYR A 1 204 ? 22.344 -21.938 -18.734 1 90.19 204 TYR A C 1
ATOM 1570 O O . TYR A 1 204 ? 21.906 -20.969 -18.125 1 90.19 204 TYR A O 1
ATOM 1578 N N . ARG A 1 205 ? 22.5 -23.078 -18.203 1 89.31 205 ARG A N 1
ATOM 1579 C CA . ARG A 1 205 ? 22.078 -23.297 -16.828 1 89.31 205 ARG A CA 1
ATOM 1580 C C . ARG A 1 205 ? 22.906 -22.469 -15.859 1 89.31 205 ARG A C 1
ATOM 1582 O O . ARG A 1 205 ? 22.359 -21.875 -14.922 1 89.31 205 ARG A O 1
ATOM 1589 N N . GLU A 1 206 ? 24.141 -22.469 -16.094 1 91.94 206 GLU A N 1
ATOM 1590 C CA . GLU A 1 206 ? 25.016 -21.703 -15.211 1 91.94 206 GLU A CA 1
ATOM 1591 C C . GLU A 1 206 ? 24.719 -20.219 -15.297 1 91.94 206 GLU A C 1
ATOM 1593 O O . GLU A 1 206 ? 24.797 -19.5 -14.289 1 91.94 206 GLU A O 1
ATOM 1598 N N . HIS A 1 207 ? 24.422 -19.766 -16.484 1 94.62 207 HIS A N 1
ATOM 1599 C CA . HIS A 1 207 ? 24.062 -18.359 -16.672 1 94.62 207 HIS A CA 1
ATOM 1600 C C . HIS A 1 207 ? 22.766 -18.031 -15.93 1 94.62 207 HIS A C 1
ATOM 1602 O O . HIS A 1 207 ? 22.656 -16.969 -15.328 1 94.62 207 HIS A O 1
ATOM 1608 N N . TRP A 1 208 ? 21.875 -18.906 -16 1 93.88 208 TRP A N 1
ATOM 1609 C CA . TRP A 1 208 ? 20.609 -18.75 -15.305 1 93.88 208 TRP A CA 1
ATOM 1610 C C . TRP A 1 208 ? 20.828 -18.609 -13.805 1 93.88 208 TRP A C 1
ATOM 1612 O O . TRP A 1 208 ? 20.328 -17.688 -13.172 1 93.88 208 TRP A O 1
ATOM 1622 N N . LEU A 1 209 ? 21.594 -19.516 -13.234 1 91.62 209 LEU A N 1
ATOM 1623 C CA . LEU A 1 209 ? 21.875 -19.516 -11.805 1 91.62 209 LEU A CA 1
ATOM 1624 C C . LEU A 1 209 ? 22.578 -18.234 -11.383 1 91.62 209 LEU A C 1
ATOM 1626 O O . LEU A 1 209 ? 22.281 -17.656 -10.328 1 91.62 209 LEU A O 1
ATOM 1630 N N . MET A 1 210 ? 23.422 -17.859 -12.211 1 94.5 210 MET A N 1
ATOM 1631 C CA . MET A 1 210 ? 24.188 -16.641 -11.93 1 94.5 210 MET A CA 1
ATOM 1632 C C . MET A 1 210 ? 23.281 -15.43 -11.898 1 94.5 210 MET A C 1
ATOM 1634 O O . MET A 1 210 ? 23.328 -14.625 -10.961 1 94.5 210 MET A O 1
ATOM 1638 N N . CYS A 1 211 ? 22.484 -15.25 -12.891 1 95.88 211 CYS A N 1
ATOM 1639 C CA . CYS A 1 211 ? 21.609 -14.094 -12.984 1 95.88 211 CYS A CA 1
ATOM 1640 C C . CYS A 1 211 ? 20.562 -14.102 -11.867 1 95.88 211 CYS A C 1
ATOM 1642 O O . CYS A 1 211 ? 20.203 -13.055 -11.336 1 95.88 211 CYS A O 1
ATOM 1644 N N . ARG A 1 212 ? 20.125 -15.258 -11.555 1 93.88 212 ARG A N 1
ATOM 1645 C CA . ARG A 1 212 ? 19.156 -15.391 -10.461 1 93.88 212 ARG A CA 1
ATOM 1646 C C . ARG A 1 212 ? 19.781 -14.977 -9.133 1 93.88 212 ARG A C 1
ATOM 1648 O O . ARG A 1 212 ? 19.141 -14.273 -8.344 1 93.88 212 ARG A O 1
ATOM 1655 N N . LYS A 1 213 ? 20.922 -15.484 -8.875 1 93.5 213 LYS A N 1
ATOM 1656 C CA . LYS A 1 213 ? 21.641 -15.094 -7.664 1 93.5 213 LYS A CA 1
ATOM 1657 C C . LYS A 1 213 ? 21.859 -13.586 -7.617 1 93.5 213 LYS A C 1
ATOM 1659 O O . LYS A 1 213 ? 21.641 -12.953 -6.578 1 93.5 213 LYS A O 1
ATOM 1664 N N . ASN A 1 214 ? 22.297 -13.055 -8.711 1 94.94 214 ASN A N 1
ATOM 1665 C CA . ASN A 1 214 ? 22.484 -11.609 -8.805 1 94.94 214 ASN A CA 1
ATOM 1666 C C . ASN A 1 214 ? 21.203 -10.852 -8.508 1 94.94 214 ASN A C 1
ATOM 1668 O O . ASN A 1 214 ? 21.219 -9.828 -7.82 1 94.94 214 ASN A O 1
ATOM 1672 N N . LEU A 1 215 ? 20.141 -11.352 -9.062 1 96.31 215 LEU A N 1
ATOM 1673 C CA . LEU A 1 215 ? 18.828 -10.719 -8.836 1 96.31 215 LEU A CA 1
ATOM 1674 C C . LEU A 1 215 ? 18.484 -10.703 -7.355 1 96.31 215 LEU A C 1
ATOM 1676 O O . LEU A 1 215 ? 18.109 -9.664 -6.816 1 96.31 215 LEU A O 1
ATOM 1680 N N . HIS A 1 216 ? 18.656 -11.797 -6.695 1 94 216 HIS A N 1
ATOM 1681 C CA . HIS A 1 216 ? 18.312 -11.906 -5.281 1 94 216 HIS A CA 1
ATOM 1682 C C . HIS A 1 216 ? 19.172 -10.969 -4.434 1 94 216 HIS A C 1
ATOM 1684 O O . HIS A 1 216 ? 18.656 -10.289 -3.545 1 94 216 HIS A O 1
ATOM 1690 N N . ASP A 1 217 ? 20.406 -10.938 -4.754 1 93.19 217 ASP A N 1
ATOM 1691 C CA . ASP A 1 217 ? 21.312 -10.062 -4.02 1 93.19 217 ASP A CA 1
ATOM 1692 C C . ASP A 1 217 ? 20.953 -8.594 -4.238 1 93.19 217 ASP A C 1
ATOM 1694 O O . ASP A 1 217 ? 20.984 -7.797 -3.301 1 93.19 217 ASP A O 1
ATOM 1698 N N . ALA A 1 218 ? 20.703 -8.305 -5.426 1 94.5 218 ALA A N 1
ATOM 1699 C CA . ALA A 1 218 ? 20.375 -6.918 -5.766 1 94.5 218 ALA A CA 1
ATOM 1700 C C . ALA A 1 218 ? 19.078 -6.48 -5.102 1 94.5 218 ALA A C 1
ATOM 1702 O O . ALA A 1 218 ? 18.969 -5.352 -4.617 1 94.5 218 ALA A O 1
ATOM 1703 N N . VAL A 1 219 ? 18.062 -7.34 -5.137 1 95.56 219 VAL A N 1
ATOM 1704 C CA . VAL A 1 219 ? 16.766 -7.027 -4.547 1 95.56 219 VAL A CA 1
ATOM 1705 C C . VAL A 1 219 ? 16.922 -6.801 -3.043 1 95.56 219 VAL A C 1
ATOM 1707 O O . VAL A 1 219 ? 16.281 -5.914 -2.473 1 95.56 219 VAL A O 1
ATOM 1710 N N . ALA A 1 220 ? 17.766 -7.539 -2.443 1 90.5 220 ALA A N 1
ATOM 1711 C CA . ALA A 1 220 ? 18.016 -7.414 -1.01 1 90.5 220 ALA A CA 1
ATOM 1712 C C . ALA A 1 220 ? 18.641 -6.066 -0.678 1 90.5 220 ALA A C 1
ATOM 1714 O O . ALA A 1 220 ? 18.516 -5.57 0.444 1 90.5 220 ALA A O 1
ATOM 1715 N N . ARG A 1 221 ? 19.25 -5.461 -1.666 1 91.06 221 ARG A N 1
ATOM 1716 C CA . ARG A 1 221 ? 19.953 -4.211 -1.431 1 91.06 221 ARG A CA 1
ATOM 1717 C C . ARG A 1 221 ? 19.109 -3.01 -1.823 1 91.06 221 ARG A C 1
ATOM 1719 O O . ARG A 1 221 ? 19.484 -1.862 -1.583 1 91.06 221 ARG A O 1
ATOM 1726 N N . LEU A 1 222 ? 18.016 -3.242 -2.391 1 93.44 222 LEU A N 1
ATOM 1727 C CA . LEU A 1 222 ? 17.188 -2.117 -2.789 1 93.44 222 LEU A CA 1
ATOM 1728 C C . LEU A 1 222 ? 16.75 -1.303 -1.572 1 93.44 222 LEU A C 1
ATOM 1730 O O . LEU A 1 222 ? 16.281 -1.863 -0.58 1 93.44 222 LEU A O 1
ATOM 1734 N N . PRO A 1 223 ? 16.922 -0.046 -1.632 1 93.44 223 PRO A N 1
ATOM 1735 C CA . PRO A 1 223 ? 16.469 0.806 -0.524 1 93.44 223 PRO A CA 1
ATOM 1736 C C . PRO A 1 223 ? 14.953 0.949 -0.458 1 93.44 223 PRO A C 1
ATOM 1738 O O . PRO A 1 223 ? 14.273 0.782 -1.471 1 93.44 223 PRO A O 1
ATOM 1741 N N . LEU A 1 224 ? 14.523 1.25 0.689 1 94.06 224 LEU A N 1
ATOM 1742 C CA . LEU A 1 224 ? 13.094 1.46 0.901 1 94.06 224 LEU A CA 1
ATOM 1743 C C . LEU A 1 224 ? 12.578 2.619 0.051 1 94.06 224 LEU A C 1
ATOM 1745 O O . LEU A 1 224 ? 11.508 2.527 -0.55 1 94.06 224 LEU A O 1
ATOM 1749 N N . LEU A 1 225 ? 13.375 3.695 0.053 1 93.69 225 LEU A N 1
ATOM 1750 C CA . LEU A 1 225 ? 12.992 4.879 -0.707 1 93.69 225 LEU A CA 1
ATOM 1751 C C . LEU A 1 225 ? 13.516 4.805 -2.137 1 93.69 225 LEU A C 1
ATOM 1753 O O . LEU A 1 225 ? 14.664 5.156 -2.398 1 93.69 225 LEU A O 1
ATOM 1757 N N . LEU A 1 226 ? 12.688 4.32 -3.016 1 92.69 226 LEU A N 1
ATOM 1758 C CA . LEU A 1 226 ? 13.023 4.211 -4.43 1 92.69 226 LEU A CA 1
ATOM 1759 C C . LEU A 1 226 ? 12.531 5.434 -5.203 1 92.69 226 LEU A C 1
ATOM 1761 O O . LEU A 1 226 ? 11.539 6.051 -4.82 1 92.69 226 LEU A O 1
ATOM 1765 N N . PRO A 1 227 ? 13.297 5.781 -6.25 1 89.31 227 PRO A N 1
ATOM 1766 C CA . PRO A 1 227 ? 12.773 6.855 -7.098 1 89.31 227 PRO A CA 1
ATOM 1767 C C . PRO A 1 227 ? 11.484 6.465 -7.82 1 89.31 227 PRO A C 1
ATOM 1769 O O . PRO A 1 227 ? 11.328 5.312 -8.234 1 89.31 227 PRO A O 1
ATOM 1772 N N . ALA A 1 228 ? 10.609 7.414 -7.973 1 89.38 228 ALA A N 1
ATOM 1773 C CA . ALA A 1 228 ? 9.375 7.16 -8.711 1 89.38 228 ALA A CA 1
ATOM 1774 C C . ALA A 1 228 ? 9.617 7.156 -10.211 1 89.38 228 ALA A C 1
ATOM 1776 O O . ALA A 1 228 ? 9.648 8.211 -10.852 1 89.38 228 ALA A O 1
ATOM 1777 N N . SER A 1 229 ? 9.789 6 -10.797 1 90.31 229 SER A N 1
ATOM 1778 C CA . SER A 1 229 ? 10.07 5.855 -12.227 1 90.31 229 SER A CA 1
ATOM 1779 C C . SER A 1 229 ? 9.516 4.543 -12.766 1 90.31 229 SER A C 1
ATOM 1781 O O . SER A 1 229 ? 9.211 3.627 -12 1 90.31 229 SER A O 1
ATOM 1783 N N . MET A 1 230 ? 9.367 4.523 -14.016 1 93.44 230 MET A N 1
ATOM 1784 C CA . MET A 1 230 ? 8.891 3.312 -14.672 1 93.44 230 MET A CA 1
ATOM 1785 C C . MET A 1 230 ? 9.844 2.146 -14.43 1 93.44 230 MET A C 1
ATOM 1787 O O . MET A 1 230 ? 9.398 1.026 -14.164 1 93.44 230 MET A O 1
ATOM 1791 N N . ASP A 1 231 ? 11.141 2.449 -14.43 1 94.81 231 ASP A N 1
ATOM 1792 C CA . ASP A 1 231 ? 12.148 1.412 -14.25 1 94.81 231 ASP A CA 1
ATOM 1793 C C . ASP A 1 231 ? 12.055 0.793 -12.852 1 94.81 231 ASP A C 1
ATOM 1795 O O . ASP A 1 231 ? 12.219 -0.419 -12.695 1 94.81 231 ASP A O 1
ATOM 1799 N N . ALA A 1 232 ? 11.805 1.623 -11.898 1 96.12 232 ALA A N 1
ATOM 1800 C CA . ALA A 1 232 ? 11.672 1.112 -10.539 1 96.12 232 ALA A CA 1
ATOM 1801 C C . ALA A 1 232 ? 10.453 0.199 -10.414 1 96.12 232 ALA A C 1
ATOM 1803 O O . ALA A 1 232 ? 10.539 -0.881 -9.82 1 96.12 232 ALA A O 1
ATOM 1804 N N . VAL A 1 233 ? 9.32 0.624 -11.008 1 97.69 233 VAL A N 1
ATOM 1805 C CA . VAL A 1 233 ? 8.109 -0.185 -10.969 1 97.69 233 VAL A CA 1
ATOM 1806 C C . VAL A 1 233 ? 8.352 -1.517 -11.672 1 97.69 233 VAL A C 1
ATOM 1808 O O . VAL A 1 233 ? 7.965 -2.574 -11.172 1 97.69 233 VAL A O 1
ATOM 1811 N N . ALA A 1 234 ? 9.008 -1.422 -12.797 1 98.06 234 ALA A N 1
ATOM 1812 C CA . ALA A 1 234 ? 9.289 -2.623 -13.578 1 98.06 234 ALA A CA 1
ATOM 1813 C C . ALA A 1 234 ? 10.227 -3.562 -12.828 1 98.06 234 ALA A C 1
ATOM 1815 O O . ALA A 1 234 ? 10.023 -4.777 -12.82 1 98.06 234 ALA A O 1
ATOM 1816 N N . ALA A 1 235 ? 11.234 -3 -12.219 1 98.12 235 ALA A N 1
ATOM 1817 C CA . ALA A 1 235 ? 12.188 -3.801 -11.461 1 98.12 235 ALA A CA 1
ATOM 1818 C C . ALA A 1 235 ? 11.5 -4.559 -10.328 1 98.12 235 ALA A C 1
ATOM 1820 O O . ALA A 1 235 ? 11.734 -5.75 -10.141 1 98.12 235 ALA A O 1
ATOM 1821 N N . LEU A 1 236 ? 10.672 -3.852 -9.625 1 98.44 236 LEU A N 1
ATOM 1822 C CA . LEU A 1 236 ? 9.938 -4.461 -8.531 1 98.44 236 LEU A CA 1
ATOM 1823 C C . LEU A 1 236 ? 9.008 -5.559 -9.039 1 98.44 236 LEU A C 1
ATOM 1825 O O . LEU A 1 236 ? 8.867 -6.605 -8.406 1 98.44 236 LEU A O 1
ATOM 1829 N N . THR A 1 237 ? 8.422 -5.367 -10.148 1 98.44 237 THR A N 1
ATOM 1830 C CA . THR A 1 237 ? 7.488 -6.328 -10.727 1 98.44 237 THR A CA 1
ATOM 1831 C C . THR A 1 237 ? 8.219 -7.594 -11.172 1 98.44 237 THR A C 1
ATOM 1833 O O . THR A 1 237 ? 7.758 -8.703 -10.906 1 98.44 237 THR A O 1
ATOM 1836 N N . VAL A 1 238 ? 9.352 -7.402 -11.836 1 98.06 238 VAL A N 1
ATOM 1837 C CA . VAL A 1 238 ? 10.156 -8.539 -12.273 1 98.06 238 VAL A CA 1
ATOM 1838 C C . VAL A 1 238 ? 10.617 -9.344 -11.055 1 98.06 238 VAL A C 1
ATOM 1840 O O . VAL A 1 238 ? 10.57 -10.57 -11.07 1 98.06 238 VAL A O 1
ATOM 1843 N N . ALA A 1 239 ? 11.047 -8.641 -10.062 1 98 239 ALA A N 1
ATOM 1844 C CA . ALA A 1 239 ? 11.469 -9.297 -8.828 1 98 239 ALA A CA 1
ATOM 1845 C C . ALA A 1 239 ? 10.312 -10.055 -8.18 1 98 239 ALA A C 1
ATOM 1847 O O . ALA A 1 239 ? 10.508 -11.133 -7.613 1 98 239 ALA A O 1
ATOM 1848 N N . ALA A 1 240 ? 9.148 -9.5 -8.234 1 96.88 240 ALA A N 1
ATOM 1849 C CA . ALA A 1 240 ? 7.969 -10.148 -7.66 1 96.88 240 ALA A CA 1
ATOM 1850 C C . ALA A 1 240 ? 7.641 -11.438 -8.414 1 96.88 240 ALA A C 1
ATOM 1852 O O . ALA A 1 240 ? 7.238 -12.43 -7.809 1 96.88 240 ALA A O 1
ATOM 1853 N N . TYR A 1 241 ? 7.762 -11.414 -9.719 1 94.31 241 TYR A N 1
ATOM 1854 C CA . TYR A 1 241 ? 7.57 -12.633 -10.5 1 94.31 241 TYR A CA 1
ATOM 1855 C C . TYR A 1 241 ? 8.516 -13.727 -10.039 1 94.31 241 TYR A C 1
ATOM 1857 O O . TYR A 1 241 ? 8.117 -14.883 -9.891 1 94.31 241 TYR A O 1
ATOM 1865 N N . ASP A 1 242 ? 9.727 -13.344 -9.867 1 93.31 242 ASP A N 1
ATOM 1866 C CA . ASP A 1 242 ? 10.711 -14.312 -9.398 1 93.31 242 ASP A CA 1
ATOM 1867 C C . ASP A 1 242 ? 10.344 -14.844 -8.016 1 93.31 242 ASP A C 1
ATOM 1869 O O . ASP A 1 242 ? 10.477 -16.047 -7.75 1 93.31 242 ASP A O 1
ATOM 1873 N N . ALA A 1 243 ? 9.953 -13.961 -7.129 1 91.5 243 ALA A N 1
ATOM 1874 C CA . ALA A 1 243 ? 9.562 -14.367 -5.781 1 91.5 243 ALA A CA 1
ATOM 1875 C C . ALA A 1 243 ? 8.391 -15.344 -5.82 1 91.5 243 ALA A C 1
ATOM 1877 O O . ALA A 1 243 ? 8.375 -16.344 -5.094 1 91.5 243 ALA A O 1
ATOM 1878 N N . MET A 1 244 ? 7.453 -15.125 -6.641 1 89 244 MET A N 1
ATOM 1879 C CA . MET A 1 244 ? 6.289 -15.992 -6.773 1 89 244 MET A CA 1
ATOM 1880 C C . MET A 1 244 ? 6.691 -17.359 -7.301 1 89 244 MET A C 1
ATOM 1882 O O . MET A 1 244 ? 6.172 -18.391 -6.848 1 89 244 MET A O 1
ATOM 1886 N N . GLU A 1 245 ? 7.594 -17.297 -8.25 1 84 245 GLU A N 1
ATOM 1887 C CA . GLU A 1 245 ? 8.062 -18.562 -8.82 1 84 245 GLU A CA 1
ATOM 1888 C C . GLU A 1 245 ? 8.789 -19.406 -7.777 1 84 245 GLU A C 1
ATOM 1890 O O . GLU A 1 245 ? 8.883 -20.625 -7.91 1 84 245 GLU A O 1
ATOM 1895 N N . ASN A 1 246 ? 9.273 -18.75 -6.777 1 80.5 246 ASN A N 1
ATOM 1896 C CA . ASN A 1 246 ? 10.016 -19.453 -5.727 1 80.5 246 ASN A CA 1
ATOM 1897 C C . ASN A 1 246 ? 9.18 -19.594 -4.453 1 80.5 246 ASN A C 1
ATOM 1899 O O . ASN A 1 246 ? 9.727 -19.812 -3.371 1 80.5 246 ASN A O 1
ATOM 1903 N N . ALA A 1 247 ? 7.906 -19.359 -4.555 1 81.75 247 ALA A N 1
ATOM 1904 C CA . ALA A 1 247 ? 6.93 -19.547 -3.48 1 81.75 247 ALA A CA 1
ATOM 1905 C C . ALA A 1 247 ? 7.234 -18.625 -2.299 1 81.75 247 ALA A C 1
ATOM 1907 O O . ALA A 1 247 ? 7.18 -19.062 -1.144 1 81.75 247 ALA A O 1
ATOM 1908 N N . LYS A 1 248 ? 7.688 -17.5 -2.58 1 85.62 248 LYS A N 1
ATOM 1909 C CA . LYS A 1 248 ? 7.898 -16.453 -1.57 1 85.62 248 LYS A CA 1
ATOM 1910 C C . LYS A 1 248 ? 6.844 -15.359 -1.68 1 85.62 248 LYS A C 1
ATOM 1912 O O . LYS A 1 248 ? 7.156 -14.227 -2.053 1 85.62 248 LYS A O 1
ATOM 1917 N N . ALA A 1 249 ? 5.68 -15.68 -1.198 1 86.19 249 ALA A N 1
ATOM 1918 C CA . ALA A 1 249 ? 4.512 -14.828 -1.398 1 86.19 249 ALA A CA 1
ATOM 1919 C C . ALA A 1 249 ? 4.633 -13.531 -0.6 1 86.19 249 ALA A C 1
ATOM 1921 O O . ALA A 1 249 ? 4.23 -12.461 -1.07 1 86.19 249 ALA A O 1
ATOM 1922 N N . THR A 1 250 ? 5.203 -13.578 0.598 1 85.25 250 THR A N 1
ATOM 1923 C CA . THR A 1 250 ? 5.32 -12.391 1.443 1 85.25 250 THR A CA 1
ATOM 1924 C C . THR A 1 250 ? 6.301 -11.391 0.84 1 85.25 250 THR A C 1
ATOM 1926 O O . THR A 1 250 ? 6.07 -10.18 0.895 1 85.25 250 THR A O 1
ATOM 1929 N N . VAL A 1 251 ? 7.375 -11.953 0.297 1 90 251 VAL A N 1
ATOM 1930 C CA . VAL A 1 251 ? 8.344 -11.094 -0.383 1 90 251 VAL A CA 1
ATOM 1931 C C . VAL A 1 251 ? 7.695 -10.461 -1.612 1 90 251 VAL A C 1
ATOM 1933 O O . VAL A 1 251 ? 7.844 -9.258 -1.849 1 90 251 VAL A O 1
ATOM 1936 N N . ALA A 1 252 ? 7.008 -11.312 -2.344 1 93.94 252 ALA A N 1
ATOM 1937 C CA . ALA A 1 252 ? 6.312 -10.805 -3.527 1 93.94 252 ALA A CA 1
ATOM 1938 C C . ALA A 1 252 ? 5.324 -9.703 -3.154 1 93.94 252 ALA A C 1
ATOM 1940 O O . ALA A 1 252 ? 5.211 -8.703 -3.861 1 93.94 252 ALA A O 1
ATOM 1941 N N . TRP A 1 253 ? 4.652 -9.891 -2.025 1 93.75 253 TRP A N 1
ATOM 1942 C CA . TRP A 1 253 ? 3.693 -8.898 -1.543 1 93.75 253 TRP A CA 1
ATOM 1943 C C . TRP A 1 253 ? 4.379 -7.57 -1.253 1 93.75 253 TRP A C 1
ATOM 1945 O O . TRP A 1 253 ? 3.881 -6.508 -1.637 1 93.75 253 TRP A O 1
ATOM 1955 N N . SER A 1 254 ? 5.508 -7.617 -0.573 1 93.81 254 SER A N 1
ATOM 1956 C CA . SER A 1 254 ? 6.25 -6.402 -0.249 1 93.81 254 SER A CA 1
ATOM 1957 C C . SER A 1 254 ? 6.68 -5.664 -1.513 1 93.81 254 SER A C 1
ATOM 1959 O O . SER A 1 254 ? 6.578 -4.438 -1.587 1 93.81 254 SER A O 1
ATOM 1961 N N . LEU A 1 255 ? 7.148 -6.41 -2.438 1 97.5 255 LEU A N 1
ATOM 1962 C CA . LEU A 1 255 ? 7.617 -5.828 -3.691 1 97.5 255 LEU A CA 1
ATOM 1963 C C . LEU A 1 255 ? 6.461 -5.188 -4.457 1 97.5 255 LEU A C 1
ATOM 1965 O O . LEU A 1 255 ? 6.574 -4.047 -4.914 1 97.5 255 LEU A O 1
ATOM 1969 N N . ILE A 1 256 ? 5.375 -5.887 -4.492 1 97.56 256 ILE A N 1
ATOM 1970 C CA . ILE A 1 256 ? 4.246 -5.41 -5.285 1 97.56 256 ILE A CA 1
ATOM 1971 C C . ILE A 1 256 ? 3.572 -4.242 -4.574 1 97.56 256 ILE A C 1
ATOM 1973 O O . ILE A 1 256 ? 3.078 -3.312 -5.219 1 97.56 256 ILE A O 1
ATOM 1977 N N . SER A 1 257 ? 3.527 -4.266 -3.271 1 96.5 257 SER A N 1
ATOM 1978 C CA . SER A 1 257 ? 2.996 -3.131 -2.525 1 96.5 257 SER A CA 1
ATOM 1979 C C . SER A 1 257 ? 3.783 -1.859 -2.82 1 96.5 257 SER A C 1
ATOM 1981 O O . SER A 1 257 ? 3.197 -0.788 -2.994 1 96.5 257 SER A O 1
ATOM 1983 N N . SER A 1 258 ? 5.066 -1.995 -2.869 1 96.94 258 SER A N 1
ATOM 1984 C CA . SER A 1 258 ? 5.91 -0.857 -3.221 1 96.94 258 SER A CA 1
ATOM 1985 C C . SER A 1 258 ? 5.672 -0.417 -4.66 1 96.94 258 SER A C 1
ATOM 1987 O O . SER A 1 258 ? 5.617 0.781 -4.949 1 96.94 258 SER A O 1
ATOM 1989 N N . ALA A 1 259 ? 5.613 -1.392 -5.566 1 97.94 259 ALA A N 1
ATOM 1990 C CA . ALA A 1 259 ? 5.34 -1.073 -6.965 1 97.94 259 ALA A CA 1
ATOM 1991 C C . ALA A 1 259 ? 4.008 -0.342 -7.113 1 97.94 259 ALA A C 1
ATOM 1993 O O . ALA A 1 259 ? 3.904 0.626 -7.867 1 97.94 259 ALA A O 1
ATOM 1994 N N . ALA A 1 260 ? 2.977 -0.828 -6.41 1 97.44 260 ALA A N 1
ATOM 1995 C CA . ALA A 1 260 ? 1.655 -0.208 -6.457 1 97.44 260 ALA A CA 1
ATOM 1996 C C . ALA A 1 260 ? 1.707 1.23 -5.949 1 97.44 260 ALA A C 1
ATOM 1998 O O . ALA A 1 260 ? 1.078 2.121 -6.527 1 97.44 260 ALA A O 1
ATOM 1999 N N . SER A 1 261 ? 2.408 1.437 -4.844 1 94.81 261 SER A N 1
ATOM 2000 C CA . SER A 1 261 ? 2.576 2.783 -4.305 1 94.81 261 SER A CA 1
ATOM 2001 C C . SER A 1 261 ? 3.246 3.703 -5.32 1 94.81 261 SER A C 1
ATOM 2003 O O . SER A 1 261 ? 2.854 4.863 -5.473 1 94.81 261 SER A O 1
ATOM 2005 N N . LEU A 1 262 ? 4.258 3.213 -6.012 1 94.31 262 LEU A N 1
ATOM 2006 C CA . LEU A 1 262 ? 4.949 3.996 -7.031 1 94.31 262 LEU A CA 1
ATOM 2007 C C . LEU A 1 262 ? 4.031 4.285 -8.211 1 94.31 262 LEU A C 1
ATOM 2009 O O . LEU A 1 262 ? 4.086 5.371 -8.797 1 94.31 262 LEU A O 1
ATOM 2013 N N . CYS A 1 263 ? 3.189 3.316 -8.578 1 94 263 CYS A N 1
ATOM 2014 C CA . CYS A 1 263 ? 2.211 3.545 -9.633 1 94 263 CYS A CA 1
ATOM 2015 C C . CYS A 1 263 ? 1.289 4.707 -9.281 1 94 263 CYS A C 1
ATOM 2017 O O . CYS A 1 263 ? 0.966 5.527 -10.141 1 94 263 CYS A O 1
ATOM 2019 N N . GLN A 1 264 ? 0.898 4.77 -8.047 1 90.06 264 GLN A N 1
ATOM 2020 C CA . GLN A 1 264 ? 0.032 5.855 -7.598 1 90.06 264 GLN A CA 1
ATOM 2021 C C . GLN A 1 264 ? 0.755 7.199 -7.656 1 90.06 264 GLN A C 1
ATOM 2023 O O . GLN A 1 264 ? 0.181 8.203 -8.086 1 90.06 264 GLN A O 1
ATOM 2028 N N . THR A 1 265 ? 1.961 7.094 -7.176 1 85.31 265 THR A N 1
ATOM 2029 C CA . THR A 1 265 ? 2.771 8.305 -7.184 1 85.31 265 THR A CA 1
ATOM 2030 C C . THR A 1 265 ? 2.953 8.828 -8.609 1 85.31 265 THR A C 1
ATOM 2032 O O . THR A 1 265 ? 2.895 10.031 -8.844 1 85.31 265 THR A O 1
ATOM 2035 N N . LEU A 1 266 ? 3.119 7.887 -9.578 1 86.38 266 LEU A N 1
ATOM 2036 C CA . LEU A 1 266 ? 3.369 8.234 -10.969 1 86.38 266 LEU A CA 1
ATOM 2037 C C . LEU A 1 266 ? 2.062 8.492 -11.711 1 86.38 266 LEU A C 1
ATOM 2039 O O . LEU A 1 266 ? 2.068 9 -12.836 1 86.38 266 LEU A O 1
ATOM 2043 N N . GLY A 1 267 ? 0.954 8.133 -11.117 1 86.69 267 GLY A N 1
ATOM 2044 C CA . GLY A 1 267 ? -0.359 8.367 -11.703 1 86.69 267 GLY A CA 1
ATOM 2045 C C . GLY A 1 267 ? -0.71 7.371 -12.789 1 86.69 267 GLY A C 1
ATOM 2046 O O . GLY A 1 267 ? -1.418 7.711 -13.742 1 86.69 267 GLY A O 1
ATOM 2047 N N . TYR A 1 268 ? -0.172 6.137 -12.734 1 90.38 268 TYR A N 1
ATOM 2048 C CA . TYR A 1 268 ? -0.413 5.133 -13.773 1 90.38 268 TYR A CA 1
ATOM 2049 C C . TYR A 1 268 ? -1.86 4.656 -13.734 1 90.38 268 TYR A C 1
ATOM 2051 O O . TYR A 1 268 ? -2.338 4.039 -14.695 1 90.38 268 TYR A O 1
ATOM 2059 N N . ASN A 1 269 ? -2.562 4.84 -12.641 1 89.94 269 ASN A N 1
ATOM 2060 C CA . ASN A 1 269 ? -3.951 4.414 -12.508 1 89.94 269 ASN A CA 1
ATOM 2061 C C . ASN A 1 269 ? -4.914 5.441 -13.094 1 89.94 269 ASN A C 1
ATOM 2063 O O . ASN A 1 269 ? -6.133 5.266 -13.031 1 89.94 269 ASN A O 1
ATOM 2067 N N . ARG A 1 270 ? -4.371 6.492 -13.547 1 84.94 270 ARG A N 1
ATOM 2068 C CA . ARG A 1 270 ? -5.152 7.574 -14.141 1 84.94 270 ARG A CA 1
ATOM 2069 C C . ARG A 1 270 ? -4.793 7.77 -15.609 1 84.94 270 ARG A C 1
ATOM 2071 O O . ARG A 1 270 ? -3.705 7.383 -16.047 1 84.94 270 ARG A O 1
ATOM 2078 N N . PRO A 1 271 ? -5.793 8.273 -16.312 1 77.38 271 PRO A N 1
ATOM 2079 C CA . PRO A 1 271 ? -5.477 8.516 -17.719 1 77.38 271 PRO A CA 1
ATOM 2080 C C . PRO A 1 271 ? -4.395 9.578 -17.906 1 77.38 271 PRO A C 1
ATOM 2082 O O . PRO A 1 271 ? -4.352 10.562 -17.172 1 77.38 271 PRO A O 1
ATOM 2085 N N . SER A 1 272 ? -3.268 9.125 -18.469 1 61.94 272 SER A N 1
ATOM 2086 C CA . SER A 1 272 ? -2.182 10.062 -18.75 1 61.94 272 SER A CA 1
ATOM 2087 C C . SER A 1 272 ? -2.592 11.086 -19.797 1 61.94 272 SER A C 1
ATOM 2089 O O . SER A 1 272 ? -3.252 10.742 -20.781 1 61.94 272 SER A O 1
ATOM 2091 N N . PRO A 1 273 ? -2.484 12.344 -19.406 1 48.28 273 PRO A N 1
ATOM 2092 C CA . PRO A 1 273 ? -2.684 13.195 -20.578 1 48.28 273 PRO A CA 1
ATOM 2093 C C . PRO A 1 273 ? -1.752 12.836 -21.734 1 48.28 273 PRO A C 1
ATOM 2095 O O . PRO A 1 273 ? -0.579 12.531 -21.516 1 48.28 273 PRO A O 1
ATOM 2098 N N . ARG A 1 274 ? -2.111 12.086 -22.719 1 40.84 274 ARG A N 1
ATOM 2099 C CA . ARG A 1 274 ? -1.277 11.727 -23.859 1 40.84 274 ARG A CA 1
ATOM 2100 C C . ARG A 1 274 ? -0.237 12.812 -24.141 1 40.84 274 ARG A C 1
ATOM 2102 O O . ARG A 1 274 ? -0.543 13.836 -24.75 1 40.84 274 ARG A O 1
ATOM 2109 N N . ARG A 1 275 ? 0.539 13.25 -23.219 1 38.91 275 ARG A N 1
ATOM 2110 C CA . ARG A 1 275 ? 1.577 14.172 -23.672 1 38.91 275 ARG A CA 1
ATOM 2111 C C . ARG A 1 275 ? 2.432 13.539 -24.766 1 38.91 275 ARG A C 1
ATOM 2113 O O . ARG A 1 275 ? 2.783 12.359 -24.688 1 38.91 275 ARG A O 1
ATOM 2120 N N . ARG A 1 276 ? 2.418 14.047 -25.797 1 35 276 ARG A N 1
ATOM 2121 C CA . ARG A 1 276 ? 3.453 13.703 -26.766 1 35 276 ARG A CA 1
ATOM 2122 C C . ARG A 1 276 ? 4.812 13.555 -26.078 1 35 276 ARG A C 1
ATOM 2124 O O . ARG A 1 276 ? 5.305 14.5 -25.453 1 35 276 ARG A O 1
ATOM 2131 N N . ALA A 1 277 ? 5.008 12.547 -25.5 1 36.28 277 ALA A N 1
ATOM 2132 C CA . ALA A 1 277 ? 6.422 12.5 -25.125 1 36.28 277 ALA A CA 1
ATOM 2133 C C . ALA A 1 277 ? 7.258 13.406 -26.031 1 36.28 277 ALA A C 1
ATOM 2135 O O . ALA A 1 277 ? 7.074 13.414 -27.25 1 36.28 277 ALA A O 1
ATOM 2136 N N . ARG A 1 278 ? 7.629 14.539 -25.609 1 32.97 278 ARG A N 1
ATOM 2137 C CA . ARG A 1 278 ? 8.453 15.375 -26.469 1 32.97 278 ARG A CA 1
ATOM 2138 C C . ARG A 1 278 ? 9.164 14.539 -27.531 1 32.97 278 ARG A C 1
ATOM 2140 O O . ARG A 1 278 ? 9.484 15.039 -28.609 1 32.97 278 ARG A O 1
ATOM 2147 N N . ASN A 1 279 ? 9.891 13.578 -27.078 1 31.8 279 ASN A N 1
ATOM 2148 C CA . ASN A 1 279 ? 10.617 12.883 -28.141 1 31.8 279 ASN A CA 1
ATOM 2149 C C . ASN A 1 279 ? 9.734 11.836 -28.828 1 31.8 279 ASN A C 1
ATOM 2151 O O . ASN A 1 279 ? 10.25 10.922 -29.469 1 31.8 279 ASN A O 1
ATOM 2155 N N . GLY A 1 280 ? 8.32 11.961 -28.859 1 34.78 280 GLY A N 1
ATOM 2156 C CA . GLY A 1 280 ? 7.566 11.062 -29.703 1 34.78 280 GLY A CA 1
ATOM 2157 C C . GLY A 1 280 ? 7.297 9.711 -29.062 1 34.78 280 GLY A C 1
ATOM 2158 O O . GLY A 1 280 ? 6.82 8.789 -29.719 1 34.78 280 GLY A O 1
ATOM 2159 N N . SER A 1 281 ? 7.926 9.242 -28.156 1 37.59 281 SER A N 1
ATOM 2160 C CA . SER A 1 281 ? 7.809 7.809 -27.891 1 37.59 281 SER A CA 1
ATOM 2161 C C . SER A 1 281 ? 6.484 7.473 -27.219 1 37.59 281 SER A C 1
ATOM 2163 O O . SER A 1 281 ? 6.238 7.883 -26.078 1 37.59 281 SER A O 1
ATOM 2165 N N . ILE A 1 282 ? 5.273 7.609 -27.734 1 41.75 282 ILE A N 1
ATOM 2166 C CA . ILE A 1 282 ? 3.99 6.93 -27.578 1 41.75 282 ILE A CA 1
ATOM 2167 C C . ILE A 1 282 ? 4.168 5.672 -26.734 1 41.75 282 ILE A C 1
ATOM 2169 O O . ILE A 1 282 ? 3.27 5.289 -25.984 1 41.75 282 ILE A O 1
ATOM 2173 N N . ALA A 1 283 ? 5.207 5.027 -27.109 1 49.41 283 ALA A N 1
ATOM 2174 C CA . ALA A 1 283 ? 5.723 3.768 -26.578 1 49.41 283 ALA A CA 1
ATOM 2175 C C . ALA A 1 283 ? 5.738 3.781 -25.047 1 49.41 283 ALA A C 1
ATOM 2177 O O . ALA A 1 283 ? 5.512 2.75 -24.406 1 49.41 283 ALA A O 1
ATOM 2178 N N . SER A 1 284 ? 5.395 5.164 -24.547 1 72.12 284 SER A N 1
ATOM 2179 C CA . SER A 1 284 ? 5.668 5.266 -23.125 1 72.12 284 SER A CA 1
ATOM 2180 C C . SER A 1 284 ? 4.391 5.113 -22.297 1 72.12 284 SER A C 1
ATOM 2182 O O . SER A 1 284 ? 4.371 4.395 -21.297 1 72.12 284 SER A O 1
ATOM 2184 N N . THR A 1 285 ? 3.213 5.496 -23.109 1 79.38 285 THR A N 1
ATOM 2185 C CA . THR A 1 285 ? 1.986 5.387 -22.328 1 79.38 285 THR A CA 1
ATOM 2186 C C . THR A 1 285 ? 1.479 3.949 -22.312 1 79.38 285 THR A C 1
ATOM 2188 O O . THR A 1 285 ? 1.014 3.461 -21.266 1 79.38 285 THR A O 1
ATOM 2191 N N . ASP A 1 286 ? 1.592 3.312 -23.516 1 85.25 286 ASP A N 1
ATOM 2192 C CA . ASP A 1 286 ? 1.163 1.919 -23.594 1 85.25 286 ASP A CA 1
ATOM 2193 C C . ASP A 1 286 ? 1.985 1.036 -22.656 1 85.25 286 ASP A C 1
ATOM 2195 O O . ASP A 1 286 ? 1.45 0.12 -22.031 1 85.25 286 ASP A O 1
ATOM 2199 N N . THR A 1 287 ? 3.195 1.369 -22.641 1 90.94 287 THR A N 1
ATOM 2200 C CA . THR A 1 287 ? 4.078 0.602 -21.766 1 90.94 287 THR A CA 1
ATOM 2201 C C . THR A 1 287 ? 3.725 0.833 -20.297 1 90.94 287 THR A C 1
ATOM 2203 O O . THR A 1 287 ? 3.713 -0.107 -19.5 1 90.94 287 THR A O 1
ATOM 2206 N N . GLN A 1 288 ? 3.393 2.061 -20.016 1 91.75 288 GLN A N 1
ATOM 2207 C CA . GLN A 1 288 ? 3.021 2.396 -18.641 1 91.75 288 GLN A CA 1
ATOM 2208 C C . GLN A 1 288 ? 1.73 1.694 -18.234 1 91.75 288 GLN A C 1
ATOM 2210 O O . GLN A 1 288 ? 1.627 1.17 -17.125 1 91.75 288 GLN A O 1
ATOM 2215 N N . GLU A 1 289 ? 0.798 1.698 -19.156 1 92.12 289 GLU A N 1
ATOM 2216 C CA . GLU A 1 289 ? -0.477 1.048 -18.859 1 92.12 289 GLU A CA 1
ATOM 2217 C C . GLU A 1 289 ? -0.306 -0.462 -18.719 1 92.12 289 GLU A C 1
ATOM 2219 O O . GLU A 1 289 ? -0.895 -1.078 -17.828 1 92.12 289 GLU A O 1
ATOM 2224 N N . SER A 1 290 ? 0.423 -1.009 -19.641 1 93.62 290 SER A N 1
ATOM 2225 C CA . SER A 1 290 ? 0.691 -2.441 -19.578 1 93.62 290 SER A CA 1
ATOM 2226 C C . SER A 1 290 ? 1.386 -2.816 -18.281 1 93.62 290 SER A C 1
ATOM 2228 O O . SER A 1 290 ? 1.048 -3.824 -17.656 1 93.62 290 SER A O 1
ATOM 2230 N N . LEU A 1 291 ? 2.359 -2.035 -17.891 1 96.12 291 LEU A N 1
ATOM 2231 C CA . LEU A 1 291 ? 3.072 -2.244 -16.625 1 96.12 291 LEU A CA 1
ATOM 2232 C C . LEU A 1 291 ? 2.121 -2.139 -15.438 1 96.12 291 LEU A C 1
ATOM 2234 O O . LEU A 1 291 ? 2.18 -2.957 -14.516 1 96.12 291 LEU A O 1
ATOM 2238 N N . PHE A 1 292 ? 1.258 -1.147 -15.461 1 95.88 292 PHE A N 1
ATOM 2239 C CA . PHE A 1 292 ? 0.277 -0.97 -14.398 1 95.88 292 PHE A CA 1
ATOM 2240 C C . PHE A 1 292 ? -0.581 -2.219 -14.234 1 95.88 292 PHE A C 1
ATOM 2242 O O . PHE A 1 292 ? -0.788 -2.697 -13.117 1 95.88 292 PHE A O 1
ATOM 2249 N N . TRP A 1 293 ? -1.054 -2.73 -15.328 1 96.38 293 TRP A N 1
ATOM 2250 C CA . TRP A 1 293 ? -1.935 -3.893 -15.273 1 96.38 293 TRP A CA 1
ATOM 2251 C C . TRP A 1 293 ? -1.175 -5.133 -14.82 1 96.38 293 TRP A C 1
ATOM 2253 O O . TRP A 1 293 ? -1.754 -6.031 -14.203 1 96.38 293 TRP A O 1
ATOM 2263 N N . SER A 1 294 ? 0.127 -5.211 -15.078 1 96.88 294 SER A N 1
ATOM 2264 C CA . SER A 1 294 ? 0.932 -6.305 -14.539 1 96.88 294 SER A CA 1
ATOM 2265 C C . SER A 1 294 ? 1.007 -6.238 -13.023 1 96.88 294 SER A C 1
ATOM 2267 O O . SER A 1 294 ? 0.887 -7.262 -12.344 1 96.88 294 SER A O 1
ATOM 2269 N N . VAL A 1 295 ? 1.199 -5.012 -12.5 1 97.88 295 VAL A N 1
ATOM 2270 C CA . VAL A 1 295 ? 1.212 -4.809 -11.055 1 97.88 295 VAL A CA 1
ATOM 2271 C C . VAL A 1 295 ? -0.153 -5.164 -10.469 1 97.88 295 VAL A C 1
ATOM 2273 O O . VAL A 1 295 ? -0.238 -5.855 -9.453 1 97.88 295 VAL A O 1
ATOM 2276 N N . TYR A 1 296 ? -1.166 -4.723 -11.18 1 97.38 296 TYR A N 1
ATOM 2277 C CA . TYR A 1 296 ? -2.549 -4.98 -10.797 1 97.38 296 TYR A CA 1
ATOM 2278 C C . TYR A 1 296 ? -2.812 -6.477 -10.688 1 97.38 296 TYR A C 1
ATOM 2280 O O . TYR A 1 296 ? -3.422 -6.938 -9.719 1 97.38 296 TYR A O 1
ATOM 2288 N N . SER A 1 297 ? -2.385 -7.195 -11.656 1 96.62 297 SER A N 1
ATOM 2289 C CA . SER A 1 297 ? -2.611 -8.633 -11.711 1 96.62 297 SER A CA 1
ATOM 2290 C C . SER A 1 297 ? -1.955 -9.344 -10.531 1 96.62 297 SER A C 1
ATOM 2292 O O . SER A 1 297 ? -2.586 -10.172 -9.875 1 96.62 297 SER A O 1
ATOM 2294 N N . LEU A 1 298 ? -0.757 -9.047 -10.219 1 96.31 298 LEU A N 1
ATOM 2295 C CA . LEU A 1 298 ? -0.045 -9.672 -9.109 1 96.31 298 LEU A CA 1
ATOM 2296 C C . LEU A 1 298 ? -0.65 -9.258 -7.773 1 96.31 298 LEU A C 1
ATOM 2298 O O . LEU A 1 298 ? -0.768 -10.078 -6.859 1 96.31 298 LEU A O 1
ATOM 2302 N N . ASP A 1 299 ? -1.015 -8 -7.711 1 96.94 299 ASP A N 1
ATOM 2303 C CA . ASP A 1 299 ? -1.609 -7.461 -6.488 1 96.94 299 ASP A CA 1
ATOM 2304 C C . ASP A 1 299 ? -2.871 -8.234 -6.109 1 96.94 299 ASP A C 1
ATOM 2306 O O . ASP A 1 299 ? -3.039 -8.625 -4.953 1 96.94 299 ASP A O 1
ATOM 2310 N N . LYS A 1 300 ? -3.742 -8.453 -7.086 1 96.44 300 LYS A N 1
ATOM 2311 C CA . LYS A 1 300 ? -5.008 -9.133 -6.824 1 96.44 300 LYS A CA 1
ATOM 2312 C C . LYS A 1 300 ? -4.781 -10.602 -6.461 1 96.44 300 LYS A C 1
ATOM 2314 O O . LYS A 1 300 ? -5.422 -11.125 -5.551 1 96.44 300 LYS A O 1
ATOM 2319 N N . GLY A 1 301 ? -3.906 -11.203 -7.234 1 93.31 301 GLY A N 1
ATOM 2320 C CA . GLY A 1 301 ? -3.607 -12.594 -6.922 1 93.31 301 GLY A CA 1
ATOM 2321 C C . GLY A 1 301 ? -3.045 -12.781 -5.527 1 93.31 301 GLY A C 1
ATOM 2322 O O . GLY A 1 301 ? -3.498 -13.656 -4.785 1 93.31 301 GLY A O 1
ATOM 2323 N N . LEU A 1 302 ? -2.15 -11.969 -5.137 1 92.62 302 LEU A N 1
ATOM 2324 C CA . LEU A 1 302 ? -1.508 -12.07 -3.832 1 92.62 302 LEU A CA 1
ATOM 2325 C C . LEU A 1 302 ? -2.477 -11.695 -2.717 1 92.62 302 LEU A C 1
ATOM 2327 O O . LEU A 1 302 ? -2.424 -12.258 -1.623 1 92.62 302 LEU A O 1
ATOM 2331 N N . SER A 1 303 ? -3.295 -10.656 -2.992 1 93.38 303 SER A N 1
ATOM 2332 C CA . SER A 1 303 ? -4.316 -10.266 -2.029 1 93.38 303 SER A CA 1
ATOM 2333 C C . SER A 1 303 ? -5.188 -11.453 -1.628 1 93.38 303 SER A C 1
ATOM 2335 O O . SER A 1 303 ? -5.375 -11.719 -0.439 1 93.38 303 SER A O 1
ATOM 2337 N N . LEU A 1 304 ? -5.645 -12.148 -2.592 1 90.06 304 LEU A N 1
ATOM 2338 C CA . LEU A 1 304 ? -6.512 -13.297 -2.34 1 90.06 304 LEU A CA 1
ATOM 2339 C C . LEU A 1 304 ? -5.734 -14.422 -1.658 1 90.06 304 LEU A C 1
ATOM 2341 O O . LEU A 1 304 ? -6.262 -15.086 -0.764 1 90.06 304 LEU A O 1
ATOM 2345 N N . GLN A 1 305 ? -4.504 -14.633 -2.057 1 87.69 305 GLN A N 1
ATOM 2346 C CA . GLN A 1 305 ? -3.676 -15.703 -1.511 1 87.69 305 GLN A CA 1
ATOM 2347 C C . GLN A 1 305 ? -3.344 -15.445 -0.044 1 87.69 305 GLN A C 1
ATOM 2349 O O . GLN A 1 305 ? -3.338 -16.375 0.768 1 87.69 305 GLN A O 1
ATOM 2354 N N . LEU A 1 306 ? -3.088 -14.227 0.268 1 85.69 306 LEU A N 1
ATOM 2355 C CA . LEU A 1 306 ? -2.541 -13.914 1.584 1 85.69 306 LEU A CA 1
ATOM 2356 C C . LEU A 1 306 ? -3.621 -13.352 2.502 1 85.69 306 LEU A C 1
ATOM 2358 O O . LEU A 1 306 ? -3.354 -13.047 3.668 1 85.69 306 LEU A O 1
ATOM 2362 N N . ASP A 1 307 ? -4.875 -13.234 1.982 1 87 307 ASP A N 1
ATOM 2363 C CA . ASP A 1 307 ? -5.973 -12.656 2.754 1 87 307 ASP A CA 1
ATOM 2364 C C . ASP A 1 307 ? -5.637 -11.242 3.215 1 87 307 ASP A C 1
ATOM 2366 O O . ASP A 1 307 ? -5.695 -10.938 4.406 1 87 307 ASP A O 1
ATOM 2370 N N . ARG A 1 308 ? -5.25 -10.453 2.285 1 89.19 308 ARG A N 1
ATOM 2371 C CA . ARG A 1 308 ? -4.93 -9.055 2.525 1 89.19 308 ARG A CA 1
ATOM 2372 C C . ARG A 1 308 ? -5.688 -8.148 1.562 1 89.19 308 ARG A C 1
ATOM 2374 O O . ARG A 1 308 ? -5.945 -8.523 0.417 1 89.19 308 ARG A O 1
ATOM 2381 N N . ALA A 1 309 ? -6.055 -6.988 2.041 1 93.31 309 ALA A N 1
ATOM 2382 C CA . ALA A 1 309 ? -6.703 -6.035 1.146 1 93.31 309 ALA A CA 1
ATOM 2383 C C . ALA A 1 309 ? -5.766 -5.613 0.018 1 93.31 309 ALA A C 1
ATOM 2385 O O . ALA A 1 309 ? -4.578 -5.375 0.247 1 93.31 309 ALA A O 1
ATOM 2386 N N . PRO A 1 310 ? -6.277 -5.621 -1.158 1 95.56 310 PRO A N 1
ATOM 2387 C CA . PRO A 1 310 ? -5.418 -5.223 -2.277 1 95.56 310 PRO A CA 1
ATOM 2388 C C . PRO A 1 310 ? -4.949 -3.773 -2.174 1 95.56 310 PRO A C 1
ATOM 2390 O O . PRO A 1 310 ? -5.633 -2.941 -1.576 1 95.56 310 PRO A O 1
ATOM 2393 N N . ASN A 1 311 ? -3.76 -3.48 -2.727 1 95.19 311 ASN A N 1
ATOM 2394 C CA . ASN A 1 311 ? -3.213 -2.129 -2.766 1 95.19 311 ASN A CA 1
ATOM 2395 C C . ASN A 1 311 ? -3.949 -1.254 -3.775 1 95.19 311 ASN A C 1
ATOM 2397 O O . ASN A 1 311 ? -4.07 -0.043 -3.582 1 95.19 311 ASN A O 1
ATOM 2401 N N . ILE A 1 312 ? -4.363 -1.889 -4.859 1 95.31 312 ILE A N 1
ATOM 2402 C CA . ILE A 1 312 ? -5.051 -1.17 -5.926 1 95.31 312 ILE A CA 1
ATOM 2403 C C . ILE A 1 312 ? -6.512 -1.612 -5.984 1 95.31 312 ILE A C 1
ATOM 2405 O O . ILE A 1 312 ? -6.809 -2.762 -6.32 1 95.31 312 ILE A O 1
ATOM 2409 N N . ARG A 1 313 ? -7.391 -0.743 -5.707 1 94.19 313 ARG A N 1
ATOM 2410 C CA . ARG A 1 313 ? -8.812 -1.056 -5.816 1 94.19 313 ARG A CA 1
ATOM 2411 C C . ARG A 1 313 ? -9.375 -0.578 -7.148 1 94.19 313 ARG A C 1
ATOM 2413 O O . ARG A 1 313 ? -8.953 0.452 -7.676 1 94.19 313 ARG A O 1
ATOM 2420 N N . ASP A 1 314 ? -10.32 -1.297 -7.602 1 92.31 314 ASP A N 1
ATOM 2421 C CA . ASP A 1 314 ? -10.898 -0.979 -8.906 1 92.31 314 ASP A CA 1
ATOM 2422 C C . ASP A 1 314 ? -11.523 0.411 -8.906 1 92.31 314 ASP A C 1
ATOM 2424 O O . ASP A 1 314 ? -11.484 1.116 -9.914 1 92.31 314 ASP A O 1
ATOM 2428 N N . VAL A 1 315 ? -12.078 0.854 -7.801 1 89.81 315 VAL A N 1
ATOM 2429 C CA . VAL A 1 315 ? -12.789 2.125 -7.703 1 89.81 315 VAL A CA 1
ATOM 2430 C C . VAL A 1 315 ? -11.797 3.281 -7.836 1 89.81 315 VAL A C 1
ATOM 2432 O O . VAL A 1 315 ? -12.195 4.414 -8.125 1 89.81 315 VAL A O 1
ATOM 2435 N N . ASP A 1 316 ? -10.57 2.992 -7.594 1 90.5 316 ASP A N 1
ATOM 2436 C CA . ASP A 1 316 ? -9.555 4.035 -7.637 1 90.5 316 ASP A CA 1
ATOM 2437 C C . ASP A 1 316 ? -8.898 4.105 -9.008 1 90.5 316 ASP A C 1
ATOM 2439 O O . ASP A 1 316 ? -7.969 4.891 -9.227 1 90.5 316 ASP A O 1
ATOM 2443 N N . ILE A 1 317 ? -9.297 3.232 -9.953 1 91.75 317 ILE A N 1
ATOM 2444 C CA . ILE A 1 317 ? -8.719 3.191 -11.289 1 91.75 317 ILE A CA 1
ATOM 2445 C C . ILE A 1 317 ? -9.555 4.039 -12.242 1 91.75 317 ILE A C 1
ATOM 2447 O O . ILE A 1 317 ? -10.758 3.805 -12.398 1 91.75 317 ILE A O 1
ATOM 2451 N N . SER A 1 318 ? -8.953 5.035 -12.898 1 87.06 318 SER A N 1
ATOM 2452 C CA . SER A 1 318 ? -9.695 5.922 -13.781 1 87.06 318 SER A CA 1
ATOM 2453 C C . SER A 1 318 ? -9.43 5.59 -15.25 1 87.06 318 SER A C 1
ATOM 2455 O O . SER A 1 318 ? -10.062 6.152 -16.141 1 87.06 318 SER A O 1
ATOM 2457 N N . ILE A 1 319 ? -8.469 4.711 -15.531 1 86.25 319 ILE A N 1
ATOM 2458 C CA . ILE A 1 319 ? -8.242 4.301 -16.906 1 86.25 319 ILE A CA 1
ATOM 2459 C C . ILE A 1 319 ? -9.305 3.293 -17.328 1 86.25 319 ILE A C 1
ATOM 2461 O O . ILE A 1 319 ? -9.789 2.514 -16.5 1 86.25 319 ILE A O 1
ATOM 2465 N N . SER A 1 320 ? -9.641 3.334 -18.5 1 83.12 320 SER A N 1
ATOM 2466 C CA . SER A 1 320 ? -10.703 2.471 -19 1 83.12 320 SER A CA 1
ATOM 2467 C C . SER A 1 320 ? -10.289 1.005 -18.969 1 83.12 320 SER A C 1
ATOM 2469 O O . SER A 1 320 ? -9.133 0.677 -19.266 1 83.12 320 SER A O 1
ATOM 2471 N N . PHE A 1 321 ? -11.18 0.242 -18.562 1 85.5 321 PHE A N 1
ATOM 2472 C CA . PHE A 1 321 ? -10.977 -1.203 -18.562 1 85.5 321 PHE A CA 1
ATOM 2473 C C . PHE A 1 321 ? -11.898 -1.877 -19.578 1 85.5 321 PHE A C 1
ATOM 2475 O O . PHE A 1 321 ? -13.117 -1.867 -19.422 1 85.5 321 PHE A O 1
ATOM 2482 N N . ASN A 1 322 ? -11.289 -2.365 -20.578 1 84.12 322 ASN A N 1
ATOM 2483 C CA . ASN A 1 322 ? -12.023 -3.174 -21.547 1 84.12 322 ASN A CA 1
ATOM 2484 C C . ASN A 1 322 ? -11.641 -4.648 -21.453 1 84.12 322 ASN A C 1
ATOM 2486 O O . ASN A 1 322 ? -10.57 -5.047 -21.906 1 84.12 322 ASN A O 1
ATOM 2490 N N . PRO A 1 323 ? -12.539 -5.457 -20.938 1 84.62 323 PRO A N 1
ATOM 2491 C CA . PRO A 1 323 ? -12.211 -6.867 -20.719 1 84.62 323 PRO A CA 1
ATOM 2492 C C . PRO A 1 323 ? -11.82 -7.586 -22.016 1 84.62 323 PRO A C 1
ATOM 2494 O O . PRO A 1 323 ? -10.961 -8.469 -21.984 1 84.62 323 PRO A O 1
ATOM 2497 N N . ASP A 1 324 ? -12.375 -7.191 -23.109 1 82.69 324 ASP A N 1
ATOM 2498 C CA . ASP A 1 324 ? -12.133 -7.895 -24.375 1 82.69 324 ASP A CA 1
ATOM 2499 C C . ASP A 1 324 ? -10.719 -7.641 -24.875 1 82.69 324 ASP A C 1
ATOM 2501 O O . ASP A 1 324 ? -10.156 -8.469 -25.594 1 82.69 324 ASP A O 1
ATOM 2505 N N . SER A 1 325 ? -10.219 -6.504 -24.438 1 83.94 325 SER A N 1
ATOM 2506 C CA . SER A 1 325 ? -8.898 -6.137 -24.953 1 83.94 325 SER A CA 1
ATOM 2507 C C . SER A 1 325 ? -7.805 -6.551 -23.969 1 83.94 325 SER A C 1
ATOM 2509 O O . SER A 1 325 ? -6.621 -6.539 -24.328 1 83.94 325 SER A O 1
ATOM 2511 N N . GLN A 1 326 ? -8.258 -7.02 -22.844 1 87.56 326 GLN A N 1
ATOM 2512 C CA . GLN A 1 326 ? -7.258 -7.34 -21.828 1 87.56 326 GLN A CA 1
ATOM 2513 C C . GLN A 1 326 ? -6.855 -8.805 -21.906 1 87.56 326 GLN A C 1
ATOM 2515 O O . GLN A 1 326 ? -7.684 -9.672 -22.203 1 87.56 326 GLN A O 1
ATOM 2520 N N . PRO A 1 327 ? -5.613 -9.094 -21.641 1 89.44 327 PRO A N 1
ATOM 2521 C CA . PRO A 1 327 ? -5.195 -10.492 -21.547 1 89.44 327 PRO A CA 1
ATOM 2522 C C . PRO A 1 327 ? -5.945 -11.258 -20.453 1 89.44 327 PRO A C 1
ATOM 2524 O O . PRO A 1 327 ? -6.539 -10.648 -19.562 1 89.44 327 PRO A O 1
ATOM 2527 N N . ARG A 1 328 ? -5.949 -12.562 -20.547 1 91.25 328 ARG A N 1
ATOM 2528 C CA . ARG A 1 328 ? -6.652 -13.445 -19.625 1 91.25 328 ARG A CA 1
ATOM 2529 C C . ARG A 1 328 ? -6.203 -13.211 -18.172 1 91.25 328 ARG A C 1
ATOM 2531 O O . ARG A 1 328 ? -7.02 -13.25 -17.25 1 91.25 328 ARG A O 1
ATOM 2538 N N . SER A 1 329 ? -4.914 -12.953 -18.031 1 91.62 329 SER A N 1
ATOM 2539 C CA . SER A 1 329 ? -4.367 -12.766 -16.688 1 91.62 329 SER A CA 1
ATOM 2540 C C . SER A 1 329 ? -4.996 -11.562 -16 1 91.62 329 SER A C 1
ATOM 2542 O O . SER A 1 329 ? -5.234 -11.594 -14.789 1 91.62 329 SER A O 1
ATOM 2544 N N . ILE A 1 330 ? -5.27 -10.508 -16.719 1 94.38 330 ILE A N 1
ATOM 2545 C CA . ILE A 1 330 ? -5.844 -9.289 -16.141 1 94.38 330 ILE A CA 1
ATOM 2546 C C . ILE A 1 330 ? -7.328 -9.508 -15.859 1 94.38 330 ILE A C 1
ATOM 2548 O O . ILE A 1 330 ? -7.844 -9.039 -14.844 1 94.38 330 ILE A O 1
ATOM 2552 N N . ARG A 1 331 ? -7.98 -10.188 -16.797 1 94.94 331 ARG A N 1
ATOM 2553 C CA . ARG A 1 331 ? -9.383 -10.523 -16.562 1 94.94 331 ARG A CA 1
ATOM 2554 C C . ARG A 1 331 ? -9.539 -11.383 -15.312 1 94.94 331 ARG A C 1
ATOM 2556 O O . ARG A 1 331 ? -10.469 -11.188 -14.531 1 94.94 331 ARG A O 1
ATOM 2563 N N . LEU A 1 332 ? -8.648 -12.336 -15.188 1 94.88 332 LEU A N 1
ATOM 2564 C CA . LEU A 1 332 ? -8.664 -13.18 -14 1 94.88 332 LEU A CA 1
ATOM 2565 C C . LEU A 1 332 ? -8.438 -12.359 -12.742 1 94.88 332 LEU A C 1
ATOM 2567 O O . LEU A 1 332 ? -9.086 -12.586 -11.719 1 94.88 332 LEU A O 1
ATOM 2571 N N . ALA A 1 333 ? -7.512 -11.438 -12.836 1 95.5 333 ALA A N 1
ATOM 2572 C CA . ALA A 1 333 ? -7.191 -10.578 -11.703 1 95.5 333 ALA A CA 1
ATOM 2573 C C . ALA A 1 333 ? -8.422 -9.812 -11.234 1 95.5 333 ALA A C 1
ATOM 2575 O O . ALA A 1 333 ? -8.625 -9.617 -10.031 1 95.5 333 ALA A O 1
ATOM 2576 N N . ARG A 1 334 ? -9.188 -9.367 -12.156 1 95.75 334 ARG A N 1
ATOM 2577 C CA . ARG A 1 334 ? -10.414 -8.656 -11.812 1 95.75 334 ARG A CA 1
ATOM 2578 C C . ARG A 1 334 ? -11.359 -9.547 -11.023 1 95.75 334 ARG A C 1
ATOM 2580 O O . ARG A 1 334 ? -11.961 -9.109 -10.031 1 95.75 334 ARG A O 1
ATOM 2587 N N . ILE A 1 335 ? -11.492 -10.766 -11.438 1 96.19 335 ILE A N 1
ATOM 2588 C CA . ILE A 1 335 ? -12.352 -11.719 -10.742 1 96.19 335 ILE A CA 1
ATOM 2589 C C . ILE A 1 335 ? -11.781 -12 -9.359 1 96.19 335 ILE A C 1
ATOM 2591 O O . ILE A 1 335 ? -12.523 -12.07 -8.375 1 96.19 335 ILE A O 1
ATOM 2595 N N . GLN A 1 336 ? -10.5 -12.195 -9.273 1 95.69 336 GLN A N 1
ATOM 2596 C CA . GLN A 1 336 ? -9.844 -12.43 -7.992 1 95.69 336 GLN A CA 1
ATOM 2597 C C . GLN A 1 336 ? -10.07 -11.266 -7.035 1 95.69 336 GLN A C 1
ATOM 2599 O O . GLN A 1 336 ? -10.359 -11.469 -5.855 1 95.69 336 GLN A O 1
ATOM 2604 N N . GLY A 1 337 ? -9.906 -10.031 -7.559 1 95.94 337 GLY A N 1
ATOM 2605 C CA . GLY A 1 337 ? -10.156 -8.844 -6.75 1 95.94 337 GLY A CA 1
ATOM 2606 C C . GLY A 1 337 ? -11.578 -8.773 -6.215 1 95.94 337 GLY A C 1
ATOM 2607 O O . GLY A 1 337 ? -11.789 -8.508 -5.031 1 95.94 337 GLY A O 1
ATOM 2608 N N . LYS A 1 338 ? -12.5 -9.062 -7.055 1 96.44 338 LYS A N 1
ATOM 2609 C CA . LYS A 1 338 ? -13.898 -9.047 -6.652 1 96.44 338 LYS A CA 1
ATOM 2610 C C . LYS A 1 338 ? -14.203 -10.164 -5.66 1 96.44 338 LYS A C 1
ATOM 2612 O O . LYS A 1 338 ? -15.023 -10 -4.758 1 96.44 338 LYS A O 1
ATOM 2617 N N . THR A 1 339 ? -13.578 -11.297 -5.914 1 95.75 339 THR A N 1
ATOM 2618 C CA . THR A 1 339 ? -13.758 -12.414 -4.988 1 95.75 339 THR A CA 1
ATOM 2619 C C . THR A 1 339 ? -13.328 -12.023 -3.578 1 95.75 339 THR A C 1
ATOM 2621 O O . THR A 1 339 ? -14.039 -12.305 -2.607 1 95.75 339 THR A O 1
ATOM 2624 N N . TYR A 1 340 ? -12.219 -11.406 -3.449 1 94.5 340 TYR A N 1
ATOM 2625 C CA . TYR A 1 340 ? -11.766 -10.961 -2.135 1 94.5 340 TYR A CA 1
ATOM 2626 C C . TYR A 1 340 ? -12.711 -9.922 -1.554 1 94.5 340 TYR A C 1
ATOM 2628 O O . TYR A 1 340 ? -13.172 -10.055 -0.417 1 94.5 340 TYR A O 1
ATOM 2636 N N . GLU A 1 341 ? -13.031 -8.891 -2.301 1 94.44 341 GLU A N 1
ATOM 2637 C CA . GLU A 1 341 ? -13.766 -7.727 -1.818 1 94.44 341 GLU A CA 1
ATOM 2638 C C . GLU A 1 341 ? -15.203 -8.094 -1.456 1 94.44 341 GLU A C 1
ATOM 2640 O O . GLU A 1 341 ? -15.727 -7.648 -0.433 1 94.44 341 GLU A O 1
ATOM 2645 N N . GLN A 1 342 ? -15.812 -8.945 -2.236 1 94.81 342 GLN A N 1
ATOM 2646 C CA . GLN A 1 342 ? -17.25 -9.18 -2.092 1 94.81 342 GLN A CA 1
ATOM 2647 C C . GLN A 1 342 ? -17.516 -10.422 -1.241 1 94.81 342 GLN A C 1
ATOM 2649 O O . GLN A 1 342 ? -18.578 -10.539 -0.627 1 94.81 342 GLN A O 1
ATOM 2654 N N . LEU A 1 343 ? -16.547 -11.297 -1.199 1 93.81 343 LEU A N 1
ATOM 2655 C CA . LEU A 1 343 ? -16.875 -12.57 -0.568 1 93.81 343 LEU A CA 1
ATOM 2656 C C . LEU A 1 343 ? -16.062 -12.773 0.706 1 93.81 343 LEU A C 1
ATOM 2658 O O . LEU A 1 343 ? -16.562 -13.312 1.692 1 93.81 343 LEU A O 1
ATOM 2662 N N . TYR A 1 344 ? -14.797 -12.328 0.75 1 90.75 344 TYR A N 1
ATOM 2663 C CA . TYR A 1 344 ? -13.945 -12.836 1.817 1 90.75 344 TYR A CA 1
ATOM 2664 C C . TYR A 1 344 ? -13.328 -11.695 2.617 1 90.75 344 TYR A C 1
ATOM 2666 O O . TYR A 1 344 ? -12.742 -11.914 3.676 1 90.75 344 TYR A O 1
ATOM 2674 N N . SER A 1 345 ? -13.445 -10.453 2.115 1 89.69 345 SER A N 1
ATOM 2675 C CA . SER A 1 345 ? -13.031 -9.305 2.914 1 89.69 345 SER A CA 1
ATOM 2676 C C . SER A 1 345 ? -13.93 -9.125 4.133 1 89.69 345 SER A C 1
ATOM 2678 O O . SER A 1 345 ? -15.016 -9.703 4.195 1 89.69 345 SER A O 1
ATOM 2680 N N . PRO A 1 346 ? -13.5 -8.352 5.121 1 84.12 346 PRO A N 1
ATOM 2681 C CA . PRO A 1 346 ? -14.375 -8.078 6.258 1 84.12 346 PRO A CA 1
ATOM 2682 C C . PRO A 1 346 ? -15.734 -7.512 5.836 1 84.12 346 PRO A C 1
ATOM 2684 O O . PRO A 1 346 ? -16.766 -7.898 6.391 1 84.12 346 PRO A O 1
ATOM 2687 N N . GLN A 1 347 ? -15.719 -6.711 4.895 1 87.31 347 GLN A N 1
ATOM 2688 C CA . GLN A 1 347 ? -16.969 -6.152 4.383 1 87.31 347 GLN A CA 1
ATOM 2689 C C . GLN A 1 347 ? -17.797 -7.223 3.689 1 87.31 347 GLN A C 1
ATOM 2691 O O . GLN A 1 347 ? -19.016 -7.281 3.875 1 87.31 347 GLN A O 1
ATOM 2696 N N . GLY A 1 348 ? -17.172 -8.016 2.852 1 88.44 348 GLY A N 1
ATOM 2697 C CA . GLY A 1 348 ? -17.891 -9.094 2.18 1 88.44 348 GLY A CA 1
ATOM 2698 C C . GLY A 1 348 ? -18.484 -10.102 3.143 1 88.44 348 GLY A C 1
ATOM 2699 O O . GLY A 1 348 ? -19.625 -10.547 2.951 1 88.44 348 GLY A O 1
ATOM 2700 N N . LEU A 1 349 ? -17.766 -10.398 4.188 1 86.38 349 LEU A N 1
ATOM 2701 C CA . LEU A 1 349 ? -18.203 -11.391 5.168 1 86.38 349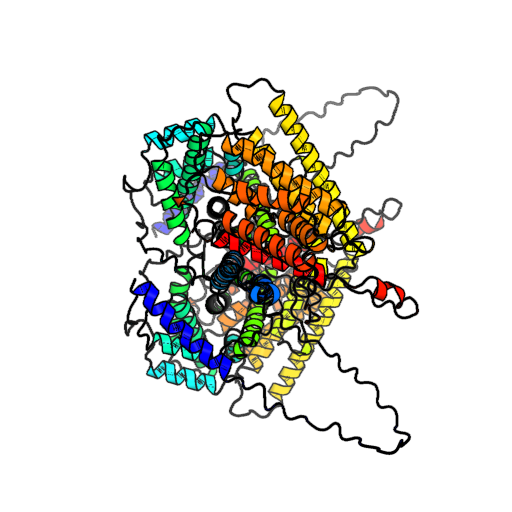 LEU A CA 1
ATOM 2702 C C . LEU A 1 349 ? -19.312 -10.836 6.047 1 86.38 349 LEU A C 1
ATOM 2704 O O . LEU A 1 349 ? -20.078 -11.602 6.648 1 86.38 349 LEU A O 1
ATOM 2708 N N . SER A 1 350 ? -19.344 -9.508 6.16 1 84.44 350 SER A N 1
ATOM 2709 C CA . SER A 1 350 ? -20.359 -8.867 7 1 84.44 350 SER A CA 1
ATOM 2710 C C . SER A 1 350 ? -21.672 -8.695 6.246 1 84.44 350 SER A C 1
ATOM 2712 O O . SER A 1 350 ? -22.703 -8.414 6.852 1 84.44 350 SER A O 1
ATOM 2714 N N . ARG A 1 351 ? -21.672 -8.961 4.949 1 87.75 351 ARG A N 1
ATOM 2715 C CA . ARG A 1 351 ? -22.891 -8.852 4.148 1 87.75 351 ARG A CA 1
ATOM 2716 C C . ARG A 1 351 ? -23.828 -10.031 4.414 1 87.75 351 ARG A C 1
ATOM 2718 O O . ARG A 1 351 ? -23.375 -11.109 4.805 1 87.75 351 ARG A O 1
ATOM 2725 N N . PRO A 1 352 ? -25.156 -9.758 4.188 1 88.38 352 PRO A N 1
ATOM 2726 C CA . PRO A 1 352 ? -26.094 -10.875 4.336 1 88.38 352 PRO A CA 1
ATOM 2727 C C . PRO A 1 352 ? -25.75 -12.062 3.445 1 88.38 352 PRO A C 1
ATOM 2729 O O . PRO A 1 352 ? -25.312 -11.875 2.307 1 88.38 352 PRO A O 1
ATOM 2732 N N . VAL A 1 353 ? -26.016 -13.227 3.896 1 85.19 353 VAL A N 1
ATOM 2733 C CA . VAL A 1 353 ? -25.609 -14.477 3.271 1 85.19 353 VAL A CA 1
ATOM 2734 C C . VAL A 1 353 ? -26.188 -14.562 1.862 1 85.19 353 VAL A C 1
ATOM 2736 O O . VAL A 1 353 ? -25.516 -15.016 0.933 1 85.19 353 VAL A O 1
ATOM 2739 N N . LEU A 1 354 ? -27.375 -14.102 1.723 1 87.25 354 LEU A N 1
ATOM 2740 C CA . LEU A 1 354 ? -28.031 -14.211 0.427 1 87.25 354 LEU A CA 1
ATOM 2741 C C . LEU A 1 354 ? -27.375 -13.289 -0.598 1 87.25 354 LEU A C 1
ATOM 2743 O O . LEU A 1 354 ? -27.219 -13.664 -1.761 1 87.25 354 LEU A O 1
ATOM 2747 N N . GLU A 1 355 ? -27.016 -12.102 -0.173 1 91.75 355 GLU A N 1
ATOM 2748 C CA . GLU A 1 355 ? -26.344 -11.164 -1.066 1 91.75 355 GLU A CA 1
ATOM 2749 C C . GLU A 1 355 ? -24.953 -11.656 -1.443 1 91.75 355 GLU A C 1
ATOM 2751 O O . GLU A 1 355 ? -24.547 -11.562 -2.604 1 91.75 355 GLU A O 1
ATOM 2756 N N . ARG A 1 356 ? -24.297 -12.195 -0.499 1 92.31 356 ARG A N 1
ATOM 2757 C CA . ARG A 1 356 ? -22.969 -12.758 -0.75 1 92.31 356 ARG A CA 1
ATOM 2758 C C . ARG A 1 356 ? -23.047 -13.961 -1.688 1 92.31 356 ARG A C 1
ATOM 2760 O O . ARG A 1 356 ? -22.219 -14.117 -2.578 1 92.31 356 ARG A O 1
ATOM 2767 N N . GLY A 1 357 ? -24.062 -14.828 -1.46 1 91.06 357 GLY A N 1
ATOM 2768 C CA . GLY A 1 357 ? -24.281 -15.961 -2.34 1 91.06 357 GLY A CA 1
ATOM 2769 C C . GLY A 1 357 ? -24.562 -15.562 -3.775 1 91.06 357 GLY A C 1
ATOM 2770 O O . GLY A 1 357 ? -24.078 -16.203 -4.711 1 91.06 357 GLY A O 1
ATOM 2771 N N . HIS A 1 358 ? -25.328 -14.492 -3.865 1 94.81 358 HIS A N 1
ATOM 2772 C CA . HIS A 1 358 ? -25.625 -13.984 -5.199 1 94.81 358 HIS A CA 1
ATOM 2773 C C . HIS A 1 358 ? -24.359 -13.477 -5.891 1 94.81 358 HIS A C 1
ATOM 2775 O O . HIS A 1 358 ? -24.141 -13.766 -7.066 1 94.81 358 HIS A O 1
ATOM 2781 N N . ASP A 1 359 ? -23.578 -12.711 -5.148 1 96.12 359 ASP A N 1
ATOM 2782 C CA . ASP A 1 359 ? -22.312 -12.227 -5.695 1 96.12 359 ASP A CA 1
ATOM 2783 C C . ASP A 1 359 ? -21.422 -13.391 -6.109 1 96.12 359 ASP A C 1
ATOM 2785 O O . ASP A 1 359 ? -20.75 -13.328 -7.141 1 96.12 359 ASP A O 1
ATOM 2789 N N . ALA A 1 360 ? -21.344 -14.438 -5.324 1 96.19 360 ALA A N 1
ATOM 2790 C CA . ALA A 1 360 ? -20.547 -15.617 -5.621 1 96.19 360 ALA A CA 1
ATOM 2791 C C . ALA A 1 360 ? -21 -16.281 -6.914 1 96.19 360 ALA A C 1
ATOM 2793 O O . ALA A 1 360 ? -20.172 -16.719 -7.723 1 96.19 360 ALA A O 1
ATOM 2794 N N . GLU A 1 361 ? -22.297 -16.312 -7.098 1 96.75 361 GLU A N 1
ATOM 2795 C CA . GLU A 1 361 ? -22.844 -16.938 -8.305 1 96.75 361 GLU A CA 1
ATOM 2796 C C . GLU A 1 361 ? -22.453 -16.141 -9.547 1 96.75 361 GLU A C 1
ATOM 2798 O O . GLU A 1 361 ? -22.156 -16.719 -10.594 1 96.75 361 GLU A O 1
ATOM 2803 N N . VAL A 1 362 ? -22.531 -14.852 -9.414 1 97.62 362 VAL A N 1
ATOM 2804 C CA . VAL A 1 362 ? -22.156 -13.984 -10.531 1 97.62 362 VAL A CA 1
ATOM 2805 C C . VAL A 1 362 ? -20.688 -14.203 -10.891 1 97.62 362 VAL A C 1
ATOM 2807 O O . VAL A 1 362 ? -20.344 -14.352 -12.062 1 97.62 362 VAL A O 1
ATOM 2810 N N . LEU A 1 363 ? -19.828 -14.219 -9.945 1 97.94 363 LEU A N 1
ATOM 2811 C CA . LEU A 1 363 ? -18.406 -14.422 -10.156 1 97.94 363 LEU A CA 1
ATOM 2812 C C . LEU A 1 363 ? -18.125 -15.812 -10.711 1 97.94 363 LEU A C 1
ATOM 2814 O O . LEU A 1 363 ? -17.266 -15.984 -11.57 1 97.94 363 LEU A O 1
ATOM 2818 N N . ALA A 1 364 ? -18.859 -16.828 -10.211 1 97.88 364 ALA A N 1
ATOM 2819 C CA . ALA A 1 364 ? -18.703 -18.203 -10.695 1 97.88 364 ALA A CA 1
ATOM 2820 C C . ALA A 1 364 ? -19.031 -18.297 -12.18 1 97.88 364 ALA A C 1
ATOM 2822 O O . ALA A 1 364 ? -18.359 -19 -12.938 1 97.88 364 ALA A O 1
ATOM 2823 N N . THR A 1 365 ? -20.078 -17.578 -12.523 1 97.94 365 THR A N 1
ATOM 2824 C CA . THR A 1 365 ? -20.484 -17.594 -13.922 1 97.94 365 THR A CA 1
ATOM 2825 C C . THR A 1 365 ? -19.391 -16.984 -14.805 1 97.94 365 THR A C 1
ATOM 2827 O O . THR A 1 365 ? -19.078 -17.516 -15.875 1 97.94 365 THR A O 1
ATOM 2830 N N . GLN A 1 366 ? -18.812 -15.883 -14.375 1 96.44 366 GLN A N 1
ATOM 2831 C CA . GLN A 1 366 ? -17.734 -15.242 -15.117 1 96.44 366 GLN A CA 1
ATOM 2832 C C . GLN A 1 366 ? -16.531 -16.156 -15.227 1 96.44 366 GLN A C 1
ATOM 2834 O O . GLN A 1 366 ? -15.898 -16.25 -16.281 1 96.44 366 GLN A O 1
ATOM 2839 N N . LEU A 1 367 ? -16.203 -16.844 -14.18 1 97.31 367 LEU A N 1
ATOM 2840 C CA . LEU A 1 367 ? -15.047 -17.719 -14.172 1 97.31 367 LEU A CA 1
ATOM 2841 C C . LEU A 1 367 ? -15.289 -18.953 -15.031 1 97.31 367 LEU A C 1
ATOM 2843 O O . LEU A 1 367 ? -14.367 -19.469 -15.672 1 97.31 367 LEU A O 1
ATOM 2847 N N . ARG A 1 368 ? -16.531 -19.484 -15.055 1 97.62 368 ARG A N 1
ATOM 2848 C CA . ARG A 1 368 ? -16.875 -20.594 -15.922 1 97.62 368 ARG A CA 1
ATOM 2849 C C . ARG A 1 368 ? -16.688 -20.234 -17.391 1 97.62 368 ARG A C 1
ATOM 2851 O O . ARG A 1 368 ? -16.266 -21.062 -18.203 1 97.62 368 ARG A O 1
ATOM 2858 N N . GLU A 1 369 ? -17 -18.984 -17.656 1 96.06 369 GLU A N 1
ATOM 2859 C CA . GLU A 1 369 ? -16.766 -18.5 -19.016 1 96.06 369 GLU A CA 1
ATOM 2860 C C . GLU A 1 369 ? -15.281 -18.5 -19.359 1 96.06 369 GLU A C 1
ATOM 2862 O O . GLU A 1 369 ? -14.898 -18.875 -20.469 1 96.06 369 GLU A O 1
ATOM 2867 N N . MET A 1 370 ? -14.516 -18.125 -18.484 1 95.75 370 MET A N 1
ATOM 2868 C CA . MET A 1 370 ? -13.07 -18.109 -18.703 1 95.75 370 MET A CA 1
ATOM 2869 C C . MET A 1 370 ? -12.539 -19.531 -18.875 1 95.75 370 MET A C 1
ATOM 2871 O O . MET A 1 370 ? -11.648 -19.781 -19.688 1 95.75 370 MET A O 1
ATOM 2875 N N . ILE A 1 371 ? -13.039 -20.469 -18.078 1 96.75 371 ILE A N 1
ATOM 2876 C CA . ILE A 1 371 ? -12.648 -21.859 -18.156 1 96.75 371 ILE A CA 1
ATOM 2877 C C . ILE A 1 371 ? -13.023 -22.422 -19.531 1 96.75 371 ILE A C 1
ATOM 2879 O O . ILE A 1 371 ? -12.242 -23.156 -20.141 1 96.75 371 ILE A O 1
ATOM 2883 N N . ARG A 1 372 ? -14.211 -22.016 -20 1 96.31 372 ARG A N 1
ATOM 2884 C CA . ARG A 1 372 ? -14.633 -22.438 -21.344 1 96.31 372 ARG A CA 1
ATOM 2885 C C . ARG A 1 372 ? -13.672 -21.922 -22.406 1 96.31 372 ARG A C 1
ATOM 2887 O O . ARG A 1 372 ? -13.328 -22.641 -23.344 1 96.31 372 ARG A O 1
ATOM 2894 N N . ASP A 1 373 ? -13.25 -20.641 -22.25 1 94.25 373 ASP A N 1
ATOM 2895 C CA . ASP A 1 373 ? -12.281 -20.062 -23.172 1 94.25 373 ASP A CA 1
ATOM 2896 C C . ASP A 1 373 ? -10.992 -20.875 -23.203 1 94.25 373 ASP A C 1
ATOM 2898 O O . ASP A 1 373 ? -10.391 -21.047 -24.266 1 94.25 373 ASP A O 1
ATOM 2902 N N . VAL A 1 374 ? -10.523 -21.344 -22.078 1 94.69 374 VAL A N 1
ATOM 2903 C CA . VAL A 1 374 ? -9.289 -22.125 -22 1 94.69 374 VAL A CA 1
ATOM 2904 C C . VAL A 1 374 ? -9.469 -23.453 -22.703 1 94.69 374 VAL A C 1
ATOM 2906 O O . VAL A 1 374 ? -8.555 -23.922 -23.406 1 94.69 374 VAL A O 1
ATOM 2909 N N . HIS A 1 375 ? -10.633 -24.094 -22.516 1 93.69 375 HIS A N 1
ATOM 2910 C CA . HIS A 1 375 ? -10.906 -25.344 -23.203 1 93.69 375 HIS A CA 1
ATOM 2911 C C . HIS A 1 375 ? -10.875 -25.156 -24.719 1 93.69 375 HIS A C 1
ATOM 2913 O O . HIS A 1 375 ? -10.344 -26 -25.453 1 93.69 375 HIS A O 1
ATOM 2919 N N . VAL A 1 376 ? -11.422 -24.047 -25.156 1 93.38 376 VAL A N 1
ATOM 2920 C CA . VAL A 1 376 ? -11.422 -23.75 -26.578 1 93.38 376 VAL A CA 1
ATOM 2921 C C . VAL A 1 376 ? -9.992 -23.562 -27.078 1 93.38 376 VAL A C 1
ATOM 2923 O O . VAL A 1 376 ? -9.617 -24.078 -28.125 1 93.38 376 VAL A O 1
ATOM 2926 N N . ASP A 1 377 ? -9.211 -22.828 -26.344 1 91.19 377 ASP A N 1
ATOM 2927 C CA . ASP A 1 377 ? -7.809 -22.609 -26.703 1 91.19 377 ASP A CA 1
ATOM 2928 C C . ASP A 1 377 ? -7.039 -23.922 -26.75 1 91.19 377 ASP A C 1
ATOM 2930 O O . ASP A 1 377 ? -6.164 -24.109 -27.594 1 91.19 377 ASP A O 1
ATOM 2934 N N . MET A 1 378 ? -7.281 -24.828 -25.797 1 90.12 378 MET A N 1
ATOM 2935 C CA . MET A 1 378 ? -6.617 -26.125 -25.734 1 90.12 378 MET A CA 1
ATOM 2936 C C . MET A 1 378 ? -6.992 -26.969 -26.953 1 90.12 378 MET A C 1
ATOM 2938 O O . MET A 1 378 ? -6.137 -27.641 -27.531 1 90.12 378 MET A O 1
ATOM 2942 N N . GLU A 1 379 ? -8.258 -26.906 -27.312 1 89.5 379 GLU A N 1
ATOM 2943 C CA . GLU A 1 379 ? -8.727 -27.641 -28.484 1 89.5 379 GLU A CA 1
ATOM 2944 C C . GLU A 1 379 ? -8.062 -27.109 -29.75 1 89.5 379 GLU A C 1
ATOM 2946 O O . GLU A 1 379 ? -7.66 -27.891 -30.625 1 89.5 379 GLU A O 1
ATOM 2951 N N . ASN A 1 380 ? -7.98 -25.828 -29.812 1 87.31 380 ASN A N 1
ATOM 2952 C CA . ASN A 1 380 ? -7.324 -25.203 -30.969 1 87.31 380 ASN A CA 1
ATOM 2953 C C . ASN A 1 380 ? -5.844 -25.578 -31.031 1 87.31 380 ASN A C 1
ATOM 2955 O O . ASN A 1 380 ? -5.297 -25.766 -32.125 1 87.31 380 ASN A O 1
ATOM 2959 N N . ALA A 1 381 ? -5.211 -25.594 -29.906 1 84.56 381 ALA A N 1
ATOM 2960 C CA . ALA A 1 381 ? -3.789 -25.922 -29.859 1 84.56 381 ALA A CA 1
ATOM 2961 C C . ALA A 1 381 ? -3.555 -27.375 -30.266 1 84.56 381 ALA A C 1
ATOM 2963 O O . ALA A 1 381 ? -2.553 -27.688 -30.906 1 84.56 381 ALA A O 1
ATOM 2964 N N . ASN A 1 382 ? -4.418 -28.25 -29.875 1 82.38 382 ASN A N 1
ATOM 2965 C CA . ASN A 1 382 ? -4.293 -29.672 -30.188 1 82.38 382 ASN A CA 1
ATOM 2966 C C . ASN A 1 382 ? -4.625 -29.969 -31.641 1 82.38 382 ASN A C 1
ATOM 2968 O O . ASN A 1 382 ? -4.098 -30.906 -32.219 1 82.38 382 ASN A O 1
ATOM 2972 N N . ASN A 1 383 ? -5.531 -29.172 -32.188 1 81.06 383 ASN A N 1
ATOM 2973 C CA . ASN A 1 383 ? -5.996 -29.438 -33.562 1 81.06 383 ASN A CA 1
ATOM 2974 C C . ASN A 1 383 ? -5.125 -28.719 -34.594 1 81.06 383 ASN A C 1
ATOM 2976 O O . ASN A 1 383 ? -5.234 -29 -35.781 1 81.06 383 ASN A O 1
ATOM 2980 N N . SER A 1 384 ? -4.453 -27.781 -34.094 1 73.5 384 SER A N 1
ATOM 2981 C CA . SER A 1 384 ? -3.623 -27.047 -35.062 1 73.5 384 SER A CA 1
ATOM 2982 C C . SER A 1 384 ? -2.383 -27.859 -35.438 1 73.5 384 SER A C 1
ATOM 2984 O O . SER A 1 384 ? -1.841 -28.594 -34.625 1 73.5 384 SER A O 1
ATOM 2986 N N . ASP A 1 385 ? -2.059 -27.859 -36.688 1 67.25 385 ASP A N 1
ATOM 2987 C CA . ASP A 1 385 ? -0.824 -28.469 -37.156 1 67.25 385 ASP A CA 1
ATOM 2988 C C . ASP A 1 385 ? 0.39 -27.906 -36.438 1 67.25 385 ASP A C 1
ATOM 2990 O O . ASP A 1 385 ? 0.464 -26.703 -36.188 1 67.25 385 ASP A O 1
ATOM 2994 N N . PRO A 1 386 ? 1.142 -28.922 -35.875 1 64.44 386 PRO A N 1
ATOM 2995 C CA . PRO A 1 386 ? 2.342 -28.453 -35.188 1 64.44 386 PRO A CA 1
ATOM 2996 C C . PRO A 1 386 ? 3.133 -27.438 -36 1 64.44 386 PRO A C 1
ATOM 2998 O O . PRO A 1 386 ? 3.506 -27.719 -37.156 1 64.44 386 PRO A O 1
ATOM 3001 N N . VAL A 1 387 ? 2.822 -26.234 -35.875 1 63.69 387 VAL A N 1
ATOM 3002 C CA . VAL A 1 387 ? 3.623 -25.219 -36.562 1 63.69 387 VAL A CA 1
ATOM 3003 C C . VAL A 1 387 ? 5.012 -25.156 -35.938 1 63.69 387 VAL A C 1
ATOM 3005 O O . VAL A 1 387 ? 5.145 -25.219 -34.719 1 63.69 387 VAL A O 1
ATOM 3008 N N . ALA A 1 388 ? 6.062 -25.312 -36.719 1 60.16 388 ALA A N 1
ATOM 3009 C CA . ALA A 1 388 ? 7.469 -25.375 -36.344 1 60.16 388 ALA A CA 1
ATOM 3010 C C . ALA A 1 388 ? 7.797 -24.312 -35.281 1 60.16 388 ALA A C 1
ATOM 3012 O O . ALA A 1 388 ? 8.594 -24.562 -34.375 1 60.16 388 ALA A O 1
ATOM 3013 N N . ASP A 1 389 ? 7.117 -23.172 -35.312 1 76.12 389 ASP A N 1
ATOM 3014 C CA . ASP A 1 389 ? 7.57 -22.094 -34.406 1 76.12 389 ASP A CA 1
ATOM 3015 C C . ASP A 1 389 ? 6.57 -21.859 -33.281 1 76.12 389 ASP A C 1
ATOM 3017 O O . ASP A 1 389 ? 6.488 -20.75 -32.75 1 76.12 389 ASP A O 1
ATOM 3021 N N . GLU A 1 390 ? 5.992 -22.938 -32.938 1 81.62 390 GLU A N 1
ATOM 3022 C CA . GLU A 1 390 ? 5 -22.781 -31.875 1 81.62 390 GLU A CA 1
ATOM 3023 C C . GLU A 1 390 ? 5.617 -23.031 -30.5 1 81.62 390 GLU A C 1
ATOM 3025 O O . GLU A 1 390 ? 6.637 -23.703 -30.391 1 81.62 390 GLU A O 1
ATOM 3030 N N . ASP A 1 391 ? 5.094 -22.406 -29.469 1 87.56 391 ASP A N 1
ATOM 3031 C CA . ASP A 1 391 ? 5.52 -22.625 -28.094 1 87.56 391 ASP A CA 1
ATOM 3032 C C . ASP A 1 391 ? 5.281 -24.078 -27.672 1 87.56 391 ASP A C 1
ATOM 3034 O O . ASP A 1 391 ? 4.137 -24.516 -27.578 1 87.56 391 ASP A O 1
ATOM 3038 N N . PRO A 1 392 ? 6.289 -24.828 -27.484 1 82.88 392 PRO A N 1
ATOM 3039 C CA . PRO A 1 392 ? 6.113 -26.234 -27.141 1 82.88 392 PRO A CA 1
ATOM 3040 C C . PRO A 1 392 ? 5.395 -26.422 -25.797 1 82.88 392 PRO A C 1
ATOM 3042 O O . PRO A 1 392 ? 4.863 -27.5 -25.531 1 82.88 392 PRO A O 1
ATOM 3045 N N . LEU A 1 393 ? 5.355 -25.422 -25.016 1 83.81 393 LEU A N 1
ATOM 3046 C CA . LEU A 1 393 ? 4.762 -25.531 -23.688 1 83.81 393 LEU A CA 1
ATOM 3047 C C . LEU A 1 393 ? 3.363 -24.922 -23.656 1 83.81 393 LEU A C 1
ATOM 3049 O O . LEU A 1 393 ? 2.74 -24.828 -22.609 1 83.81 393 LEU A O 1
ATOM 3053 N N . ARG A 1 394 ? 2.854 -24.578 -24.75 1 86.25 394 ARG A N 1
ATOM 3054 C CA . ARG A 1 394 ? 1.57 -23.891 -24.828 1 86.25 394 ARG A CA 1
ATOM 3055 C C . ARG A 1 394 ? 0.468 -24.688 -24.156 1 86.25 394 ARG A C 1
ATOM 3057 O O . ARG A 1 394 ? -0.284 -24.156 -23.328 1 86.25 394 ARG A O 1
ATOM 3064 N N . VAL A 1 395 ? 0.362 -25.953 -24.484 1 86.19 395 VAL A N 1
ATOM 3065 C CA . VAL A 1 395 ? -0.693 -26.812 -23.969 1 86.19 395 VAL A CA 1
ATOM 3066 C C . VAL A 1 395 ? -0.511 -26.984 -22.453 1 86.19 395 VAL A C 1
ATOM 3068 O O . VAL A 1 395 ? -1.489 -27.016 -21.703 1 86.19 395 VAL A O 1
ATOM 3071 N N . LEU A 1 396 ? 0.698 -27.141 -22.062 1 86.62 396 LEU A N 1
ATOM 3072 C CA . LEU A 1 396 ? 0.983 -27.281 -20.641 1 86.62 396 LEU A CA 1
ATOM 3073 C C . LEU A 1 396 ? 0.531 -26.047 -19.859 1 86.62 396 LEU A C 1
ATOM 3075 O O . LEU A 1 396 ? -0.049 -26.172 -18.781 1 86.62 396 LEU A O 1
ATOM 3079 N N . TYR A 1 397 ? 0.819 -24.875 -20.375 1 88.12 397 TYR A N 1
ATOM 3080 C CA . TYR A 1 397 ? 0.421 -23.641 -19.703 1 88.12 397 TYR A CA 1
ATOM 3081 C C . TYR A 1 397 ? -1.097 -23.516 -19.641 1 88.12 397 TYR A C 1
ATOM 3083 O O . TYR A 1 397 ? -1.649 -23.016 -18.656 1 88.12 397 TYR A O 1
ATOM 3091 N N . LEU A 1 398 ? -1.769 -23.953 -20.672 1 91.06 398 LEU A N 1
ATOM 3092 C CA . LEU A 1 398 ? -3.229 -23.922 -20.688 1 91.06 398 LEU A CA 1
ATOM 3093 C C . LEU A 1 398 ? -3.797 -24.875 -19.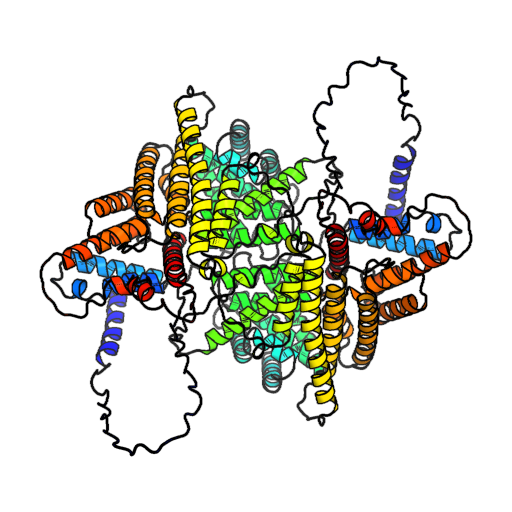641 1 91.06 398 LEU A C 1
ATOM 3095 O O . LEU A 1 398 ? -4.789 -24.562 -18.984 1 91.06 398 LEU A O 1
ATOM 3099 N N . GLN A 1 399 ? -3.162 -26.031 -19.5 1 90.62 399 GLN A N 1
ATOM 3100 C CA . GLN A 1 399 ? -3.574 -26.969 -18.469 1 90.62 399 GLN A CA 1
ATOM 3101 C C . GLN A 1 399 ? -3.396 -26.359 -17.078 1 90.62 399 GLN A C 1
ATOM 3103 O O . GLN A 1 399 ? -4.246 -26.547 -16.203 1 90.62 399 GLN A O 1
ATOM 3108 N N . CYS A 1 400 ? -2.309 -25.672 -16.906 1 90.25 400 CYS A N 1
ATOM 3109 C CA . CYS A 1 400 ? -2.062 -25.016 -15.625 1 90.25 400 CYS A CA 1
ATOM 3110 C C . CYS A 1 400 ? -3.137 -23.969 -15.336 1 90.25 400 CYS A C 1
ATOM 3112 O O . CYS A 1 400 ? -3.59 -23.844 -14.195 1 90.25 400 CYS A O 1
ATOM 3114 N N . HIS A 1 401 ? -3.514 -23.25 -16.328 1 91.94 401 HIS A N 1
ATOM 3115 C CA . HIS A 1 401 ? -4.586 -22.266 -16.172 1 91.94 401 HIS A CA 1
ATOM 3116 C C . HIS A 1 401 ? -5.883 -22.938 -15.734 1 91.94 401 HIS A C 1
ATOM 3118 O O . HIS A 1 401 ? -6.613 -22.406 -14.898 1 91.94 401 HIS A O 1
ATOM 3124 N N . LEU A 1 402 ? -6.129 -24.078 -16.359 1 93.88 402 LEU A N 1
ATOM 3125 C CA . LEU A 1 402 ? -7.352 -24.797 -16.016 1 93.88 402 LEU A CA 1
ATOM 3126 C C . LEU A 1 402 ? -7.355 -25.188 -14.539 1 93.88 402 LEU A C 1
ATOM 3128 O O . LEU A 1 402 ? -8.383 -25.094 -13.867 1 93.88 402 LEU A O 1
ATOM 3132 N N . VAL A 1 403 ? -6.215 -25.656 -14.086 1 93.81 403 VAL A N 1
ATOM 3133 C CA . VAL A 1 403 ? -6.098 -26.047 -12.688 1 93.81 403 VAL A CA 1
ATOM 3134 C C . VAL A 1 403 ? -6.352 -24.828 -11.789 1 93.81 403 VAL A C 1
ATOM 3136 O O . VAL A 1 403 ? -7.148 -24.891 -10.852 1 93.81 403 VAL A O 1
ATOM 3139 N N . CYS A 1 404 ? -5.719 -23.719 -12.086 1 92.81 404 CYS A N 1
ATOM 3140 C CA . CYS A 1 404 ? -5.82 -22.5 -11.281 1 92.81 404 CYS A CA 1
ATOM 3141 C C . CYS A 1 404 ? -7.242 -21.953 -11.289 1 92.81 404 CYS A C 1
ATOM 3143 O O . CYS A 1 404 ? -7.789 -21.609 -10.242 1 92.81 404 CYS A O 1
ATOM 3145 N N . HIS A 1 405 ? -7.871 -21.922 -12.484 1 95.19 405 HIS A N 1
ATOM 3146 C CA . HIS A 1 405 ? -9.211 -21.359 -12.617 1 95.19 405 HIS A CA 1
ATOM 3147 C C . HIS A 1 405 ? -10.242 -22.234 -11.914 1 95.19 405 HIS A C 1
ATOM 3149 O O . HIS A 1 405 ? -11.172 -21.734 -11.281 1 95.19 405 HIS A O 1
ATOM 3155 N N . THR A 1 406 ? -10.07 -23.516 -12.031 1 95.38 406 THR A N 1
ATOM 3156 C CA . THR A 1 406 ? -11.039 -24.422 -11.406 1 95.38 406 THR A CA 1
ATOM 3157 C C . THR A 1 406 ? -10.898 -24.375 -9.883 1 95.38 406 THR A C 1
ATOM 3159 O O . THR A 1 406 ? -11.891 -24.484 -9.164 1 95.38 406 THR A O 1
ATOM 3162 N N . SER A 1 407 ? -9.68 -24.297 -9.438 1 93.31 407 SER A N 1
ATOM 3163 C CA . SER A 1 407 ? -9.484 -24.141 -8 1 93.31 407 SER A CA 1
ATOM 3164 C C . SER A 1 407 ? -10.102 -22.844 -7.496 1 93.31 407 SER A C 1
ATOM 3166 O O . SER A 1 407 ? -10.719 -22.812 -6.43 1 93.31 407 SER A O 1
ATOM 3168 N N . LEU A 1 408 ? -9.906 -21.766 -8.211 1 95.06 408 LEU A N 1
ATOM 3169 C CA . LEU A 1 408 ? -10.531 -20.5 -7.855 1 95.06 408 LEU A CA 1
ATOM 3170 C C . LEU A 1 408 ? -12.047 -20.609 -7.859 1 95.06 408 LEU A C 1
ATOM 3172 O O . LEU A 1 408 ? -12.727 -20.016 -7.016 1 95.06 408 LEU A O 1
ATOM 3176 N N . LEU A 1 409 ? -12.562 -21.344 -8.836 1 96.88 409 LEU A N 1
ATOM 3177 C CA . LEU A 1 409 ? -14 -21.578 -8.883 1 96.88 409 LEU A CA 1
ATOM 3178 C C . LEU A 1 409 ? -14.477 -22.281 -7.621 1 96.88 409 LEU A C 1
ATOM 3180 O O . LEU A 1 409 ? -15.547 -21.953 -7.098 1 96.88 409 LEU A O 1
ATOM 3184 N N . THR A 1 410 ? -13.695 -23.234 -7.148 1 94.5 410 THR A N 1
ATOM 3185 C CA . THR A 1 410 ? -14.023 -23.906 -5.895 1 94.5 410 THR A CA 1
ATOM 3186 C C . THR A 1 410 ? -14.125 -22.891 -4.75 1 94.5 410 THR A C 1
ATOM 3188 O O . THR A 1 410 ? -15.062 -22.953 -3.955 1 94.5 410 THR A O 1
ATOM 3191 N N . LEU A 1 411 ? -13.172 -22 -4.66 1 93.38 411 LEU A N 1
ATOM 3192 C CA . LEU A 1 411 ? -13.156 -20.984 -3.615 1 93.38 411 LEU A CA 1
ATOM 3193 C C . LEU A 1 411 ? -14.398 -20.109 -3.689 1 93.38 411 LEU A C 1
ATOM 3195 O O . LEU A 1 411 ? -15 -19.781 -2.66 1 93.38 411 LEU A O 1
ATOM 3199 N N . ILE A 1 412 ? -14.75 -19.719 -4.863 1 95.94 412 ILE A N 1
ATOM 3200 C CA . ILE A 1 412 ? -15.898 -18.844 -5.074 1 95.94 412 ILE A CA 1
ATOM 3201 C C . ILE A 1 412 ? -17.188 -19.578 -4.688 1 95.94 412 ILE A C 1
ATOM 3203 O O . ILE A 1 412 ? -18.031 -19.031 -3.979 1 95.94 412 ILE A O 1
ATOM 3207 N N . LEU A 1 413 ? -17.281 -20.812 -5.105 1 94.31 413 LEU A N 1
ATOM 3208 C CA . LEU A 1 413 ? -18.484 -21.594 -4.84 1 94.31 413 LEU A CA 1
ATOM 3209 C C . LEU A 1 413 ? -18.609 -21.906 -3.352 1 94.31 413 LEU A C 1
ATOM 3211 O O . LEU A 1 413 ? -19.719 -22.094 -2.846 1 94.31 413 LEU A O 1
ATOM 3215 N N . ARG A 1 414 ? -17.516 -21.969 -2.646 1 91.19 414 ARG A N 1
ATOM 3216 C CA . ARG A 1 414 ? -17.547 -22.203 -1.209 1 91.19 414 ARG A CA 1
ATOM 3217 C C . ARG A 1 414 ? -18.281 -21.094 -0.477 1 91.19 414 ARG A C 1
ATOM 3219 O O . ARG A 1 414 ? -18.812 -21.297 0.617 1 91.19 414 ARG A O 1
ATOM 3226 N N . ALA A 1 415 ? -18.297 -19.922 -1.055 1 91.12 415 ALA A N 1
ATOM 3227 C CA . ALA A 1 415 ? -18.953 -18.766 -0.425 1 91.12 415 ALA A CA 1
ATOM 3228 C C . ALA A 1 415 ? -20.469 -18.828 -0.586 1 91.12 415 ALA A C 1
ATOM 3230 O O . ALA A 1 415 ? -21.203 -18.062 0.044 1 91.12 415 ALA A O 1
ATOM 3231 N N . ILE A 1 416 ? -20.922 -19.75 -1.415 1 88.94 416 ILE A N 1
ATOM 3232 C CA . ILE A 1 416 ? -22.359 -19.938 -1.574 1 88.94 416 ILE A CA 1
ATOM 3233 C C . ILE A 1 416 ? -22.891 -20.797 -0.421 1 88.94 416 ILE A C 1
ATOM 3235 O O . ILE A 1 416 ? -22.359 -21.859 -0.134 1 88.94 416 ILE A O 1
ATOM 3239 N N . PRO A 1 417 ? -23.922 -20.219 0.242 1 81.25 417 PRO A N 1
ATOM 3240 C CA . PRO A 1 417 ? -24.453 -20.984 1.369 1 81.25 417 PRO A CA 1
ATOM 3241 C C . PRO A 1 417 ? -25.031 -22.328 0.944 1 81.25 417 PRO A C 1
ATOM 3243 O O . PRO A 1 417 ? -25.641 -22.438 -0.13 1 81.25 417 PRO A O 1
ATOM 3246 N N . SER A 1 418 ? -24.672 -23.312 1.714 1 76.62 418 SER A N 1
ATOM 3247 C CA . SER A 1 418 ? -25.203 -24.641 1.427 1 76.62 418 SER A CA 1
ATOM 3248 C C . SER A 1 418 ? -26.672 -24.75 1.777 1 76.62 418 SER A C 1
ATOM 3250 O O . SER A 1 418 ? -27.141 -24.125 2.74 1 76.62 418 SER A O 1
ATOM 3252 N N . VAL A 1 419 ? -27.391 -25.188 0.722 1 64.44 419 VAL A N 1
ATOM 3253 C CA . VAL A 1 419 ? -28.812 -25.438 0.976 1 64.44 419 VAL A CA 1
ATOM 3254 C C . VAL A 1 419 ? -28.969 -26.734 1.757 1 64.44 419 VAL A C 1
ATOM 3256 O O . VAL A 1 419 ? -28.422 -27.781 1.375 1 64.44 419 VAL A O 1
ATOM 3259 N N . GLY A 1 420 ? -29.5 -26.625 2.93 1 60.66 420 GLY A N 1
ATOM 3260 C CA . GLY A 1 420 ? -29.828 -27.812 3.703 1 60.66 420 GLY A CA 1
ATOM 3261 C C . GLY A 1 420 ? -28.703 -28.25 4.625 1 60.66 420 GLY A C 1
ATOM 3262 O O . GLY A 1 420 ? -27.906 -27.422 5.078 1 60.66 420 GLY A O 1
ATOM 3263 N N . SER A 1 421 ? -28.531 -29.578 5.027 1 58.16 421 SER A N 1
ATOM 3264 C CA . SER A 1 421 ? -27.625 -30.203 5.984 1 58.16 421 SER A CA 1
ATOM 3265 C C . SER A 1 421 ? -26.344 -30.656 5.305 1 58.16 421 SER A C 1
ATOM 3267 O O . SER A 1 421 ? -26.031 -31.844 5.27 1 58.16 421 SER A O 1
ATOM 3269 N N . SER A 1 422 ? -25.719 -29.766 4.57 1 65.44 422 SER A N 1
ATOM 3270 C CA . SER A 1 422 ? -24.469 -30.234 3.99 1 65.44 422 SER A CA 1
ATOM 3271 C C . SER A 1 422 ? -23.438 -30.547 5.07 1 65.44 422 SER A C 1
ATOM 3273 O O . SER A 1 422 ? -23.203 -29.719 5.957 1 65.44 422 SER A O 1
ATOM 3275 N N . PRO A 1 423 ? -23 -31.719 5.086 1 59.62 423 PRO A N 1
ATOM 3276 C CA . PRO A 1 423 ? -22.078 -32.125 6.145 1 59.62 423 PRO A CA 1
ATOM 3277 C C . PRO A 1 423 ? -20.812 -31.266 6.195 1 59.62 423 PRO A C 1
ATOM 3279 O O . PRO A 1 423 ? -20.25 -31.078 7.273 1 59.62 423 PRO A O 1
ATOM 3282 N N . SER A 1 424 ? -20.406 -30.734 5.07 1 61.97 424 SER A N 1
ATOM 3283 C CA . SER A 1 424 ? -19.125 -30.062 5.027 1 61.97 424 SER A CA 1
ATOM 3284 C C . SER A 1 424 ? -19.281 -28.547 5.02 1 61.97 424 SER A C 1
ATOM 3286 O O . SER A 1 424 ? -18.312 -27.812 5.129 1 61.97 424 SER A O 1
ATOM 3288 N N . GLY A 1 425 ? -20.438 -28.062 5.043 1 71.88 425 GLY A N 1
ATOM 3289 C CA . GLY A 1 425 ? -20.688 -26.625 4.93 1 71.88 425 GLY A CA 1
ATOM 3290 C C . GLY A 1 425 ? -20.562 -26.109 3.508 1 71.88 425 GLY A C 1
ATOM 3291 O O . GLY A 1 425 ? -20.922 -24.969 3.217 1 71.88 425 GLY A O 1
ATOM 3292 N N . ALA A 1 426 ? -20.047 -27.016 2.619 1 81.81 426 ALA A N 1
ATOM 3293 C CA . ALA A 1 426 ? -19.906 -26.672 1.208 1 81.81 426 ALA A CA 1
ATOM 3294 C C . ALA A 1 426 ? -21.078 -27.219 0.387 1 81.81 426 ALA A C 1
ATOM 3296 O O . ALA A 1 426 ? -21.641 -28.266 0.726 1 81.81 426 ALA A O 1
ATOM 3297 N N . SER A 1 427 ? -21.453 -26.547 -0.585 1 86.38 427 SER A N 1
ATOM 3298 C CA . SER A 1 427 ? -22.5 -27.016 -1.489 1 86.38 427 SER A CA 1
ATOM 3299 C C . SER A 1 427 ? -22.031 -28.234 -2.287 1 86.38 427 SER A C 1
ATOM 3301 O O . SER A 1 427 ? -20.828 -28.469 -2.43 1 86.38 427 SER A O 1
ATOM 3303 N N . ASP A 1 428 ? -22.906 -29.016 -2.783 1 88.5 428 ASP A N 1
ATOM 3304 C CA . ASP A 1 428 ? -22.578 -30.188 -3.592 1 88.5 428 ASP A CA 1
ATOM 3305 C C . ASP A 1 428 ? -21.797 -29.781 -4.844 1 88.5 428 ASP A C 1
ATOM 3307 O O . ASP A 1 428 ? -20.891 -30.5 -5.27 1 88.5 428 ASP A O 1
ATOM 3311 N N . GLU A 1 429 ? -22.219 -28.719 -5.371 1 92.69 429 GLU A N 1
ATOM 3312 C CA . GLU A 1 429 ? -21.516 -28.234 -6.551 1 92.69 429 GLU A CA 1
ATOM 3313 C C . GLU A 1 429 ? -20.078 -27.875 -6.223 1 92.69 429 GLU A C 1
ATOM 3315 O O . GLU A 1 429 ? -19.172 -28.141 -7.016 1 92.69 429 GLU A O 1
ATOM 3320 N N . CYS A 1 430 ? -19.938 -27.234 -5.082 1 93.31 430 CYS A N 1
ATOM 3321 C CA . CYS A 1 430 ? -18.594 -26.875 -4.637 1 93.31 430 CYS A CA 1
ATOM 3322 C C . CYS A 1 430 ? -17.719 -28.109 -4.488 1 93.31 430 CYS A C 1
ATOM 3324 O O . CYS A 1 430 ? -16.562 -28.125 -4.945 1 93.31 430 CYS A O 1
ATOM 3326 N N . VAL A 1 431 ? -18.203 -29.188 -3.914 1 92.56 431 VAL A N 1
ATOM 3327 C CA . VAL A 1 431 ? -17.469 -30.438 -3.709 1 92.56 431 VAL A CA 1
ATOM 3328 C C . VAL A 1 431 ? -17.156 -31.078 -5.059 1 92.56 431 VAL A C 1
ATOM 3330 O O . VAL A 1 431 ? -16.047 -31.578 -5.273 1 92.56 431 VAL A O 1
ATOM 3333 N N . ALA A 1 432 ? -18.125 -31.031 -5.934 1 95.25 432 ALA A N 1
ATOM 3334 C CA . ALA A 1 432 ? -17.938 -31.609 -7.262 1 95.25 432 ALA A CA 1
ATOM 3335 C C . ALA A 1 432 ? -16.812 -30.891 -8.016 1 95.25 432 ALA A C 1
ATOM 3337 O O . ALA A 1 432 ? -16 -31.531 -8.695 1 95.25 432 ALA A O 1
ATOM 3338 N N . VAL A 1 433 ? -16.844 -29.594 -7.922 1 96.31 433 VAL A N 1
ATOM 3339 C CA . VAL A 1 433 ? -15.836 -28.797 -8.617 1 96.31 433 VAL A CA 1
ATOM 3340 C C . VAL A 1 433 ? -14.469 -29.031 -7.961 1 96.31 433 VAL A C 1
ATOM 3342 O O . VAL A 1 433 ? -13.445 -29.047 -8.648 1 96.31 433 VAL A O 1
ATOM 3345 N N . ALA A 1 434 ? -14.445 -29.156 -6.684 1 94.69 434 ALA A N 1
ATOM 3346 C CA . ALA A 1 434 ? -13.195 -29.469 -5.992 1 94.69 434 ALA A CA 1
ATOM 3347 C C . ALA A 1 434 ? -12.602 -30.781 -6.504 1 94.69 434 ALA A C 1
ATOM 3349 O O . ALA A 1 434 ? -11.398 -30.875 -6.762 1 94.69 434 ALA A O 1
ATOM 3350 N N . ARG A 1 435 ? -13.461 -31.812 -6.656 1 96.19 435 ARG A N 1
ATOM 3351 C CA . ARG A 1 435 ? -13.039 -33.094 -7.203 1 96.19 435 ARG A CA 1
ATOM 3352 C C . ARG A 1 435 ? -12.492 -32.938 -8.617 1 96.19 435 ARG A C 1
ATOM 3354 O O . ARG A 1 435 ? -11.461 -33.531 -8.961 1 96.19 435 ARG A O 1
ATOM 3361 N N . LEU A 1 436 ? -13.234 -32.125 -9.344 1 96.19 436 LEU A N 1
ATOM 3362 C CA . LEU A 1 436 ? -12.828 -31.891 -10.719 1 96.19 436 LEU A CA 1
ATOM 3363 C C . LEU A 1 436 ? -11.461 -31.219 -10.773 1 96.19 436 LEU A C 1
ATOM 3365 O O . LEU A 1 436 ? -10.625 -31.562 -11.617 1 96.19 436 LEU A O 1
ATOM 3369 N N . ALA A 1 437 ? -11.211 -30.203 -9.914 1 95.5 437 ALA A N 1
ATOM 3370 C CA . ALA A 1 437 ? -9.938 -29.5 -9.875 1 95.5 437 ALA A CA 1
ATOM 3371 C C . ALA A 1 437 ? -8.781 -30.453 -9.602 1 95.5 437 ALA A C 1
ATOM 3373 O O . ALA A 1 437 ? -7.711 -30.328 -10.195 1 95.5 437 ALA A O 1
ATOM 3374 N N . LEU A 1 438 ? -8.961 -31.375 -8.703 1 96.19 438 LEU A N 1
ATOM 3375 C CA . LEU A 1 438 ? -7.93 -32.344 -8.367 1 96.19 438 LEU A CA 1
ATOM 3376 C C . LEU A 1 438 ? -7.684 -33.312 -9.531 1 96.19 438 LEU A C 1
ATOM 3378 O O . LEU A 1 438 ? -6.551 -33.719 -9.758 1 96.19 438 LEU A O 1
ATOM 3382 N N . GLU A 1 439 ? -8.742 -33.625 -10.219 1 95.38 439 GLU A N 1
ATOM 3383 C CA . GLU A 1 439 ? -8.594 -34.469 -11.398 1 95.38 439 GLU A CA 1
ATOM 3384 C C . GLU A 1 439 ? -7.805 -33.75 -12.492 1 95.38 439 GLU A C 1
ATOM 3386 O O . GLU A 1 439 ? -6.934 -34.344 -13.133 1 95.38 439 GLU A O 1
ATOM 3391 N N . ILE A 1 440 ? -8.164 -32.5 -12.719 1 94.38 440 ILE A N 1
ATOM 3392 C CA . ILE A 1 440 ? -7.457 -31.719 -13.719 1 94.38 440 ILE A CA 1
ATOM 3393 C C . ILE A 1 440 ? -5.988 -31.594 -13.312 1 94.38 440 ILE A C 1
ATOM 3395 O O . ILE A 1 440 ? -5.098 -31.625 -14.172 1 94.38 440 ILE A O 1
ATOM 3399 N N . HIS A 1 441 ? -5.73 -31.344 -12.078 1 94.5 441 HIS A N 1
ATOM 3400 C CA . HIS A 1 441 ? -4.359 -31.312 -11.578 1 94.5 441 HIS A CA 1
ATOM 3401 C C . HIS A 1 441 ? -3.605 -32.594 -11.945 1 94.5 441 HIS A C 1
ATOM 3403 O O . HIS A 1 441 ? -2.449 -32.531 -12.367 1 94.5 441 HIS A O 1
ATOM 3409 N N . HIS A 1 442 ? -4.246 -33.75 -11.781 1 93.56 442 HIS A N 1
ATOM 3410 C CA . HIS A 1 442 ? -3.594 -35 -12.078 1 93.56 442 HIS A CA 1
ATOM 3411 C C . HIS A 1 442 ? -3.229 -35.125 -13.555 1 93.56 442 HIS A C 1
ATOM 3413 O O . HIS A 1 442 ? -2.158 -35.625 -13.906 1 93.56 442 HIS A O 1
ATOM 3419 N N . GLN A 1 443 ? -4.133 -34.688 -14.328 1 91.06 443 GLN A N 1
ATOM 3420 C CA . GLN A 1 443 ? -3.855 -34.656 -15.766 1 91.06 443 GLN A CA 1
ATOM 3421 C C . GLN A 1 443 ? -2.682 -33.75 -16.094 1 91.06 443 GLN A C 1
ATOM 3423 O O . GLN A 1 443 ? -1.819 -34.094 -16.891 1 91.06 443 GLN A O 1
ATOM 3428 N N . CYS A 1 444 ? -2.713 -32.625 -15.461 1 91.56 444 CYS A N 1
ATOM 3429 C CA . CYS A 1 444 ? -1.639 -31.672 -15.68 1 91.56 444 CYS A CA 1
ATOM 3430 C C . CYS A 1 444 ? -0.302 -32.25 -15.211 1 91.56 444 CYS A C 1
ATOM 3432 O O . CYS A 1 444 ? 0.716 -32.062 -15.891 1 91.56 444 CYS A O 1
ATOM 3434 N N . MET A 1 445 ? -0.298 -32.906 -14.109 1 90.75 445 MET A N 1
ATOM 3435 C CA . MET A 1 445 ? 0.922 -33.469 -13.539 1 90.75 445 MET A CA 1
ATOM 3436 C C . MET A 1 445 ? 1.502 -34.531 -14.461 1 90.75 445 MET A C 1
ATOM 3438 O O . MET A 1 445 ? 2.721 -34.688 -14.57 1 90.75 445 MET A O 1
ATOM 3442 N N . THR A 1 446 ? 0.628 -35.25 -15.023 1 88.5 446 THR A N 1
ATOM 3443 C CA . THR A 1 446 ? 1.079 -36.281 -15.969 1 88.5 446 THR A CA 1
ATOM 3444 C C . THR A 1 446 ? 1.803 -35.625 -17.156 1 88.5 446 THR A C 1
ATOM 3446 O O . THR A 1 446 ? 2.857 -36.094 -17.578 1 88.5 446 THR A O 1
ATOM 3449 N N . SER A 1 447 ? 1.239 -34.562 -17.609 1 85.69 447 SER A N 1
ATOM 3450 C CA . SER A 1 447 ? 1.863 -33.844 -18.719 1 85.69 447 SER A CA 1
ATOM 3451 C C . SER A 1 447 ? 3.199 -33.219 -18.281 1 85.69 447 SER A C 1
ATOM 3453 O O . SER A 1 447 ? 4.156 -33.219 -19.062 1 85.69 447 SER A O 1
ATOM 3455 N N . ILE A 1 448 ? 3.291 -32.688 -17.109 1 87.06 448 ILE A N 1
ATOM 3456 C CA . ILE A 1 448 ? 4.496 -32.062 -16.578 1 87.06 448 ILE A CA 1
ATOM 3457 C C . ILE A 1 448 ? 5.602 -33.125 -16.453 1 87.06 448 ILE A C 1
ATOM 3459 O O . ILE A 1 448 ? 6.75 -32.875 -16.828 1 87.06 448 ILE A O 1
ATOM 3463 N N . ARG A 1 449 ? 5.27 -34.219 -15.953 1 84 449 ARG A N 1
ATOM 3464 C CA . ARG A 1 449 ? 6.258 -35.281 -15.742 1 84 449 ARG A CA 1
ATOM 3465 C C . ARG A 1 449 ? 6.75 -35.844 -17.062 1 84 449 ARG A C 1
ATOM 3467 O O . ARG A 1 449 ? 7.879 -36.344 -17.156 1 84 449 ARG A O 1
ATOM 3474 N N . ASN A 1 450 ? 5.93 -35.688 -18.031 1 78.19 450 ASN A N 1
ATOM 3475 C CA . ASN A 1 450 ? 6.328 -36.125 -19.359 1 78.19 450 ASN A CA 1
ATOM 3476 C C . ASN A 1 450 ? 7.27 -35.125 -20.031 1 78.19 450 ASN A C 1
ATOM 3478 O O . ASN A 1 450 ? 7.961 -35.469 -20.984 1 78.19 450 ASN A O 1
ATOM 3482 N N . CYS A 1 451 ? 7.18 -33.906 -19.516 1 72.31 451 CYS A N 1
ATOM 3483 C CA . CYS A 1 451 ? 8.109 -32.906 -20 1 72.31 451 CYS A CA 1
ATOM 3484 C C . CYS A 1 451 ? 9.492 -33.094 -19.375 1 72.31 451 CYS A C 1
ATOM 3486 O O . CYS A 1 451 ? 9.734 -32.625 -18.266 1 72.31 451 CYS A O 1
ATOM 3488 N N . LYS A 1 452 ? 10.414 -33.75 -19.922 1 64.12 452 LYS A N 1
ATOM 3489 C CA . LYS A 1 452 ? 11.703 -34.156 -19.359 1 64.12 452 LYS A CA 1
ATOM 3490 C C . LYS A 1 452 ? 12.742 -33.031 -19.562 1 64.12 452 LYS A C 1
ATOM 3492 O O . LYS A 1 452 ? 13.875 -33.156 -19.094 1 64.12 452 LYS A O 1
ATOM 3497 N N . SER A 1 453 ? 12.281 -31.984 -20.078 1 60.53 453 SER A N 1
ATOM 3498 C CA . SER A 1 453 ? 13.266 -30.984 -20.469 1 60.53 453 SER A CA 1
ATOM 3499 C C . SER A 1 453 ? 13.688 -30.141 -19.266 1 60.53 453 SER A C 1
ATOM 3501 O O . SER A 1 453 ? 14.812 -29.625 -19.219 1 60.53 453 SER A O 1
ATOM 3503 N N . ASP A 1 454 ? 12.867 -29.953 -18.266 1 62.97 454 ASP A N 1
ATOM 3504 C CA . ASP A 1 454 ? 13.188 -29.094 -17.125 1 62.97 454 ASP A CA 1
ATOM 3505 C C . ASP A 1 454 ? 13.016 -29.828 -15.812 1 62.97 454 ASP A C 1
ATOM 3507 O O . ASP A 1 454 ? 11.891 -30.125 -15.398 1 62.97 454 ASP A O 1
ATOM 3511 N N . PRO A 1 455 ? 14.164 -30.078 -15.195 1 65.88 455 PRO A N 1
ATOM 3512 C CA . PRO A 1 455 ? 14.047 -30.797 -13.922 1 65.88 455 PRO A CA 1
ATOM 3513 C C . PRO A 1 455 ? 13.32 -29.984 -12.852 1 65.88 455 PRO A C 1
ATOM 3515 O O . PRO A 1 455 ? 12.867 -30.547 -11.852 1 65.88 455 PRO A O 1
ATOM 3518 N N . GLN A 1 456 ? 13.148 -28.703 -13.109 1 71.56 456 GLN A N 1
ATOM 3519 C CA . GLN A 1 456 ? 12.539 -27.891 -12.07 1 71.56 456 GLN A CA 1
ATOM 3520 C C . GLN A 1 456 ? 11.086 -27.562 -12.398 1 71.56 456 GLN A C 1
ATOM 3522 O O . GLN A 1 456 ? 10.438 -26.797 -11.688 1 71.56 456 GLN A O 1
ATOM 3527 N N . ILE A 1 457 ? 10.594 -28.219 -13.375 1 76.75 457 ILE A N 1
ATOM 3528 C CA . ILE A 1 457 ? 9.273 -27.844 -13.883 1 76.75 457 ILE A CA 1
ATOM 3529 C C . ILE A 1 457 ? 8.211 -28.172 -12.836 1 76.75 457 ILE A C 1
ATOM 3531 O O . ILE A 1 457 ? 7.23 -27.438 -12.688 1 76.75 457 ILE A O 1
ATOM 3535 N N . VAL A 1 458 ? 8.43 -29.25 -12.102 1 81.25 458 VAL A N 1
ATOM 3536 C CA . VAL A 1 458 ? 7.469 -29.672 -11.078 1 81.25 458 VAL A CA 1
ATOM 3537 C C . VAL A 1 458 ? 7.434 -28.641 -9.953 1 81.25 458 VAL A C 1
ATOM 3539 O O . VAL A 1 458 ? 6.355 -28.25 -9.5 1 81.25 458 VAL A O 1
ATOM 3542 N N . ASN A 1 459 ? 8.562 -28.141 -9.555 1 77.12 459 ASN A N 1
ATOM 3543 C CA . ASN A 1 459 ? 8.633 -27.141 -8.492 1 77.12 459 ASN A CA 1
ATOM 3544 C C . ASN A 1 459 ? 7.988 -25.828 -8.922 1 77.12 459 ASN A C 1
ATOM 3546 O O . ASN A 1 459 ? 7.336 -25.156 -8.117 1 77.12 459 ASN A O 1
ATOM 3550 N N . LYS A 1 460 ? 8.219 -25.562 -10.086 1 77.5 460 LYS A N 1
ATOM 3551 C CA . LYS A 1 460 ? 7.617 -24.328 -10.617 1 77.5 460 LYS A CA 1
ATOM 3552 C C . LYS A 1 460 ? 6.098 -24.438 -10.664 1 77.5 460 LYS A C 1
ATOM 3554 O O . LYS A 1 460 ? 5.391 -23.484 -10.336 1 77.5 460 LYS A O 1
ATOM 3559 N N . TYR A 1 461 ? 5.719 -25.609 -11.031 1 84.06 461 TYR A N 1
ATOM 3560 C CA . TYR A 1 461 ? 4.281 -25.859 -11.062 1 84.06 461 TYR A CA 1
ATOM 3561 C C . TYR A 1 461 ? 3.68 -25.766 -9.672 1 84.06 461 TYR A C 1
ATOM 3563 O O . TYR A 1 461 ? 2.641 -25.125 -9.477 1 84.06 461 TYR A O 1
ATOM 3571 N N . ILE A 1 462 ? 4.309 -26.375 -8.766 1 82.19 462 ILE A N 1
ATOM 3572 C CA . ILE A 1 462 ? 3.809 -26.359 -7.395 1 82.19 462 ILE A CA 1
ATOM 3573 C C . ILE A 1 462 ? 3.75 -24.922 -6.875 1 82.19 462 ILE A C 1
ATOM 3575 O O . ILE A 1 462 ? 2.752 -24.516 -6.277 1 82.19 462 ILE A O 1
ATOM 3579 N N . SER A 1 463 ? 4.711 -24.188 -7.152 1 77.44 463 SER A N 1
ATOM 3580 C CA . SER A 1 463 ? 4.785 -22.797 -6.684 1 77.44 463 SER A CA 1
ATOM 3581 C C . SER A 1 463 ? 3.689 -21.938 -7.309 1 77.44 463 SER A C 1
ATOM 3583 O O . SER A 1 463 ? 3.012 -21.188 -6.609 1 77.44 463 SER A O 1
ATOM 3585 N N . TRP A 1 464 ? 3.492 -22.125 -8.492 1 79.62 464 TRP A N 1
ATOM 3586 C CA . TRP A 1 464 ? 2.592 -21.234 -9.219 1 79.62 464 TRP A CA 1
ATOM 3587 C C . TRP A 1 464 ? 1.142 -21.672 -9.055 1 79.62 464 TRP A C 1
ATOM 3589 O O . TRP A 1 464 ? 0.278 -20.875 -8.703 1 79.62 464 TRP A O 1
ATOM 3599 N N . ALA A 1 465 ? 0.911 -22.969 -9.312 1 79.88 465 ALA A N 1
ATOM 3600 C CA . ALA A 1 465 ? -0.471 -23.438 -9.438 1 79.88 465 ALA A CA 1
ATOM 3601 C C . ALA A 1 465 ? -1.03 -23.875 -8.094 1 79.88 465 ALA A C 1
ATOM 3603 O O . ALA A 1 465 ? -2.236 -23.781 -7.852 1 79.88 465 ALA A O 1
ATOM 3604 N N . ILE A 1 466 ? -0.108 -24.266 -7.246 1 80.69 466 ILE A N 1
ATOM 3605 C CA . ILE A 1 466 ? -0.61 -24.859 -6.012 1 80.69 466 ILE A CA 1
ATOM 3606 C C . ILE A 1 466 ? -0.459 -23.859 -4.863 1 80.69 466 ILE A C 1
ATOM 3608 O O . ILE A 1 466 ? -1.385 -23.672 -4.07 1 80.69 466 ILE A O 1
ATOM 3612 N N . LEU A 1 467 ? 0.599 -23.188 -4.91 1 76 467 LEU A N 1
ATOM 3613 C CA . LEU A 1 467 ? 0.89 -22.375 -3.736 1 76 467 LEU A CA 1
ATOM 3614 C C . LEU A 1 467 ? 0.467 -20.922 -3.967 1 76 467 LEU A C 1
ATOM 3616 O O . LEU A 1 467 ? -0.065 -20.281 -3.061 1 76 467 LEU A O 1
ATOM 3620 N N . ASN A 1 468 ? 0.745 -20.453 -5.082 1 75.38 468 ASN A N 1
ATOM 3621 C CA . ASN A 1 468 ? 0.465 -19.031 -5.332 1 75.38 468 ASN A CA 1
ATOM 3622 C C . ASN A 1 468 ? -1.022 -18.797 -5.566 1 75.38 468 ASN A C 1
ATOM 3624 O O . ASN A 1 468 ? -1.51 -17.672 -5.383 1 75.38 468 ASN A O 1
ATOM 3628 N N . MET A 1 469 ? -1.636 -19.75 -6.137 1 75.62 469 MET A N 1
ATOM 3629 C CA . MET A 1 469 ? -3.092 -19.703 -6.246 1 75.62 469 MET A CA 1
ATOM 3630 C C . MET A 1 469 ? -3.752 -20.516 -5.145 1 75.62 469 MET A C 1
ATOM 3632 O O . MET A 1 469 ? -3.305 -21.625 -4.84 1 75.62 469 MET A O 1
ATOM 3636 N N . PRO A 1 470 ? -4.645 -19.812 -4.48 1 74.62 470 PRO A N 1
ATOM 3637 C CA . PRO A 1 470 ? -5.227 -20.594 -3.389 1 74.62 470 PRO A CA 1
ATOM 3638 C C . PRO A 1 470 ? -5.812 -21.922 -3.859 1 74.62 470 PRO A C 1
ATOM 3640 O O . PRO A 1 470 ? -6.812 -21.938 -4.582 1 74.62 470 PRO A O 1
ATOM 3643 N N . PHE A 1 471 ? -5.062 -23.016 -3.682 1 80.81 471 PHE A N 1
ATOM 3644 C CA . PHE A 1 471 ? -5.57 -24.328 -4.039 1 80.81 471 PHE A CA 1
ATOM 3645 C C . PHE A 1 471 ? -6.426 -24.906 -2.914 1 80.81 471 PHE A C 1
ATOM 3647 O O . PHE A 1 471 ? -6.035 -25.875 -2.262 1 80.81 471 PHE A O 1
ATOM 3654 N N . VAL A 1 472 ? -7.605 -24.438 -2.818 1 86.12 472 VAL A N 1
ATOM 3655 C CA . VAL A 1 472 ? -8.508 -24.734 -1.708 1 86.12 472 VAL A CA 1
ATOM 3656 C C . VAL A 1 472 ? -9.289 -26 -2.002 1 86.12 472 VAL A C 1
ATOM 3658 O O . VAL A 1 472 ? -9.953 -26.547 -1.117 1 86.12 472 VAL A O 1
ATOM 3661 N N . SER A 1 473 ? -9.141 -26.547 -3.188 1 90.81 473 SER A N 1
ATOM 3662 C CA . SER A 1 473 ? -9.906 -27.719 -3.59 1 90.81 473 SER A CA 1
ATOM 3663 C C . SER A 1 473 ? -9.578 -28.922 -2.715 1 90.81 473 SER A C 1
ATOM 3665 O O . SER A 1 473 ? -10.453 -29.734 -2.4 1 90.81 473 SER A O 1
ATOM 3667 N N . PHE A 1 474 ? -8.359 -29 -2.361 1 88.62 474 PHE A N 1
ATOM 3668 C CA . PHE A 1 474 ? -7.961 -30.078 -1.464 1 88.62 474 PHE A CA 1
ATOM 3669 C C . PHE A 1 474 ? -8.711 -29.969 -0.138 1 88.62 474 PHE A C 1
ATOM 3671 O O . PHE A 1 474 ? -9.273 -30.969 0.339 1 88.62 474 PHE A O 1
ATOM 3678 N N . SER A 1 475 ? -8.703 -28.797 0.445 1 82.88 475 SER A N 1
ATOM 3679 C CA . SER A 1 475 ? -9.297 -28.594 1.759 1 82.88 475 SER A CA 1
ATOM 3680 C C . SER A 1 475 ? -10.797 -28.875 1.73 1 82.88 475 SER A C 1
ATOM 3682 O O . SER A 1 475 ? -11.352 -29.422 2.68 1 82.88 475 SER A O 1
ATOM 3684 N N . VAL A 1 476 ? -11.438 -28.422 0.718 1 85.56 476 VAL A N 1
ATOM 3685 C CA . VAL A 1 476 ? -12.875 -28.641 0.587 1 85.56 476 VAL A CA 1
ATOM 3686 C C . VAL A 1 476 ? -13.18 -30.125 0.504 1 85.56 476 VAL A C 1
ATOM 3688 O O . VAL A 1 476 ? -14.055 -30.641 1.209 1 85.56 476 VAL A O 1
ATOM 3691 N N . LEU A 1 477 ? -12.461 -30.828 -0.345 1 89.56 477 LEU A N 1
ATOM 3692 C CA . LEU A 1 477 ? -12.695 -32.25 -0.507 1 89.56 477 LEU A CA 1
ATOM 3693 C C . LEU A 1 477 ? -12.273 -33.031 0.743 1 89.56 477 LEU A C 1
ATOM 3695 O O . LEU A 1 477 ? -12.891 -34.031 1.1 1 89.56 477 LEU A O 1
ATOM 3699 N N . PHE A 1 478 ? -11.25 -32.594 1.331 1 86.06 478 PHE A N 1
ATOM 3700 C CA . PHE A 1 478 ? -10.758 -33.188 2.562 1 86.06 478 PHE A CA 1
ATOM 3701 C C . PHE A 1 478 ? -11.82 -33.156 3.652 1 86.06 478 PHE A C 1
ATOM 3703 O O . PHE A 1 478 ? -12.117 -34.156 4.277 1 86.06 478 PHE A O 1
ATOM 3710 N N . LEU A 1 479 ? -12.336 -31.938 3.85 1 76.88 479 LEU A N 1
ATOM 3711 C CA . LEU A 1 479 ? -13.375 -31.797 4.859 1 76.88 479 LEU A CA 1
ATOM 3712 C C . LEU A 1 479 ? -14.586 -32.656 4.527 1 76.88 479 LEU A C 1
ATOM 3714 O O . LEU A 1 479 ? -15.18 -33.25 5.422 1 76.88 479 LEU A O 1
ATOM 3718 N N . HIS A 1 480 ? -14.93 -32.688 3.326 1 83.62 480 HIS A N 1
ATOM 3719 C CA . HIS A 1 480 ? -16.031 -33.562 2.893 1 83.62 480 HIS A CA 1
ATOM 3720 C C . HIS A 1 480 ? -15.734 -35.031 3.156 1 83.62 480 HIS A C 1
ATOM 3722 O O . HIS A 1 480 ? -16.594 -35.75 3.646 1 83.62 480 HIS A O 1
ATOM 3728 N N . ALA A 1 481 ? -14.539 -35.438 2.818 1 84.94 481 ALA A N 1
ATOM 3729 C CA . ALA A 1 481 ? -14.133 -36.812 2.982 1 84.94 481 ALA A CA 1
ATOM 3730 C C . ALA A 1 481 ? -14.141 -37.219 4.453 1 84.94 481 ALA A C 1
ATOM 3732 O O . ALA A 1 481 ? -14.578 -38.344 4.801 1 84.94 481 ALA A O 1
ATOM 3733 N N . VAL A 1 482 ? -13.68 -36.375 5.25 1 77.62 482 VAL A N 1
ATOM 3734 C CA . VAL A 1 482 ? -13.586 -36.656 6.676 1 77.62 482 VAL A CA 1
ATOM 3735 C C . VAL A 1 482 ? -14.977 -36.719 7.289 1 77.62 482 VAL A C 1
ATOM 3737 O O . VAL A 1 482 ? -15.273 -37.625 8.094 1 77.62 482 VAL A O 1
ATOM 3740 N N . ARG A 1 483 ? -15.773 -35.812 6.887 1 76.19 483 ARG A N 1
ATOM 3741 C CA . ARG A 1 483 ? -17.109 -35.719 7.48 1 76.19 483 ARG A CA 1
ATOM 3742 C C . ARG A 1 483 ? -18.016 -36.812 6.957 1 76.19 483 ARG A C 1
ATOM 3744 O O . ARG A 1 483 ? -18.875 -37.312 7.676 1 76.19 483 ARG A O 1
ATOM 3751 N N . THR A 1 484 ? -17.859 -37.25 5.754 1 82.12 484 THR A N 1
ATOM 3752 C CA . THR A 1 484 ? -18.719 -38.281 5.156 1 82.12 484 THR A CA 1
ATOM 3753 C C . THR A 1 484 ? -18.031 -39.625 5.156 1 82.12 484 THR A C 1
ATOM 3755 O O . THR A 1 484 ? -18.609 -40.625 4.73 1 82.12 484 THR A O 1
ATOM 3758 N N . ALA A 1 485 ? -16.797 -39.688 5.656 1 81.69 485 ALA A N 1
ATOM 3759 C CA . ALA A 1 485 ? -15.992 -40.906 5.648 1 81.69 485 ALA A CA 1
ATOM 3760 C C . ALA A 1 485 ? -15.969 -41.531 4.266 1 81.69 485 ALA A C 1
ATOM 3762 O O . ALA A 1 485 ? -16.25 -42.719 4.117 1 81.69 485 ALA A O 1
ATOM 3763 N N . ASP A 1 486 ? -15.805 -40.781 3.295 1 87.94 486 ASP A N 1
ATOM 3764 C CA . ASP A 1 486 ? -15.812 -41.219 1.904 1 87.94 486 ASP A CA 1
ATOM 3765 C C . ASP A 1 486 ? -14.422 -41.688 1.472 1 87.94 486 ASP A C 1
ATOM 3767 O O . ASP A 1 486 ? -13.531 -40.875 1.25 1 87.94 486 ASP A O 1
ATOM 3771 N N . ASP A 1 487 ? -14.242 -42.906 1.161 1 89.19 487 ASP A N 1
ATOM 3772 C CA . ASP A 1 487 ? -12.953 -43.5 0.807 1 89.19 487 ASP A CA 1
ATOM 3773 C C . ASP A 1 487 ? -12.531 -43.094 -0.602 1 89.19 487 ASP A C 1
ATOM 3775 O O . ASP A 1 487 ? -11.336 -42.969 -0.891 1 89.19 487 ASP A O 1
ATOM 3779 N N . ALA A 1 488 ? -13.484 -43 -1.432 1 92.44 488 ALA A N 1
ATOM 3780 C CA . ALA A 1 488 ? -13.164 -42.594 -2.799 1 92.44 488 ALA A CA 1
ATOM 3781 C C . ALA A 1 488 ? -12.516 -41.219 -2.832 1 92.44 488 ALA A C 1
ATOM 3783 O O . ALA A 1 488 ? -11.539 -41 -3.555 1 92.44 488 ALA A O 1
ATOM 3784 N N . ASP A 1 489 ? -13.102 -40.344 -2.055 1 92.25 489 ASP A N 1
ATOM 3785 C CA . ASP A 1 489 ? -12.531 -39 -1.964 1 92.25 489 ASP A CA 1
ATOM 3786 C C . ASP A 1 489 ? -11.148 -39.031 -1.325 1 92.25 489 ASP A C 1
ATOM 3788 O O . ASP A 1 489 ? -10.258 -38.281 -1.72 1 92.25 489 ASP A O 1
ATOM 3792 N N . LEU A 1 490 ? -10.938 -39.781 -0.401 1 92.12 490 LEU A N 1
ATOM 3793 C CA . LEU A 1 490 ? -9.633 -39.906 0.245 1 92.12 490 LEU A CA 1
ATOM 3794 C C . LEU A 1 490 ? -8.586 -40.406 -0.736 1 92.12 490 LEU A C 1
ATOM 3796 O O . LEU A 1 490 ? -7.418 -40.031 -0.672 1 92.12 490 LEU A O 1
ATOM 3800 N N . ALA A 1 491 ? -9.031 -41.312 -1.544 1 94.44 491 ALA A N 1
ATOM 3801 C CA . ALA A 1 491 ? -8.109 -41.844 -2.551 1 94.44 491 ALA A CA 1
ATOM 3802 C C . ALA A 1 491 ? -7.664 -40.75 -3.512 1 94.44 491 ALA A C 1
ATOM 3804 O O . ALA A 1 491 ? -6.508 -40.719 -3.941 1 94.44 491 ALA A O 1
ATOM 3805 N N . VAL A 1 492 ? -8.602 -39.938 -3.881 1 95.31 492 VAL A N 1
ATOM 3806 C CA . VAL A 1 492 ? -8.289 -38.812 -4.75 1 95.31 492 VAL A CA 1
ATOM 3807 C C . VAL A 1 492 ? -7.281 -37.875 -4.062 1 95.31 492 VAL A C 1
ATOM 3809 O O . VAL A 1 492 ? -6.336 -37.406 -4.695 1 95.31 492 VAL A O 1
ATOM 3812 N N . LEU A 1 493 ? -7.461 -37.625 -2.789 1 93.75 493 LEU A N 1
ATOM 3813 C CA . LEU A 1 493 ? -6.566 -36.781 -2.01 1 93.75 493 LEU A CA 1
ATOM 3814 C C . LEU A 1 493 ? -5.184 -37.406 -1.894 1 93.75 493 LEU A C 1
ATOM 3816 O O . LEU A 1 493 ? -4.168 -36.719 -1.998 1 93.75 493 LEU A O 1
ATOM 3820 N N . ASP A 1 494 ? -5.133 -38.656 -1.776 1 93.19 494 ASP A N 1
ATOM 3821 C CA . ASP A 1 494 ? -3.863 -39.375 -1.712 1 93.19 494 ASP A CA 1
ATOM 3822 C C . ASP A 1 494 ? -3.096 -39.25 -3.025 1 93.19 494 ASP A C 1
ATOM 3824 O O . ASP A 1 494 ? -1.873 -39.094 -3.023 1 93.19 494 ASP A O 1
ATOM 3828 N N . ARG A 1 495 ? -3.855 -39.469 -4.02 1 94.19 495 ARG A N 1
ATOM 3829 C CA . ARG A 1 495 ? -3.246 -39.344 -5.34 1 94.19 495 ARG A CA 1
ATOM 3830 C C . ARG A 1 495 ? -2.656 -37.938 -5.543 1 94.19 495 ARG A C 1
ATOM 3832 O O . ARG A 1 495 ? -1.577 -37.812 -6.121 1 94.19 495 ARG A O 1
ATOM 3839 N N . PHE A 1 496 ? -3.352 -37 -5.133 1 94.25 496 PHE A N 1
ATOM 3840 C CA . PHE A 1 496 ? -2.859 -35.625 -5.199 1 94.25 496 PHE A CA 1
ATOM 3841 C C . PHE A 1 496 ? -1.563 -35.469 -4.41 1 94.25 496 PHE A C 1
ATOM 3843 O O . PHE A 1 496 ? -0.576 -34.938 -4.926 1 94.25 496 PHE A O 1
ATOM 3850 N N . ALA A 1 497 ? -1.578 -35.844 -3.17 1 89 497 ALA A N 1
ATOM 3851 C CA . ALA A 1 497 ? -0.396 -35.75 -2.318 1 89 497 ALA A CA 1
ATOM 3852 C C . ALA A 1 497 ? 0.803 -36.438 -2.951 1 89 497 ALA A C 1
ATOM 3854 O O . ALA A 1 497 ? 1.91 -35.906 -2.965 1 89 497 ALA A O 1
ATOM 3855 N N . ARG A 1 498 ? 0.601 -37.531 -3.557 1 90.75 498 ARG A N 1
ATOM 3856 C CA . ARG A 1 498 ? 1.667 -38.312 -4.168 1 90.75 498 ARG A CA 1
ATOM 3857 C C . ARG A 1 498 ? 2.199 -37.656 -5.426 1 90.75 498 ARG A C 1
ATOM 3859 O O . ARG A 1 498 ? 3.389 -37.75 -5.73 1 90.75 498 ARG A O 1
ATOM 3866 N N . SER A 1 499 ? 1.308 -37.062 -6.105 1 91.38 499 SER A N 1
ATOM 3867 C CA . SER A 1 499 ? 1.69 -36.406 -7.352 1 91.38 499 SER A CA 1
ATOM 3868 C C . SER A 1 499 ? 2.682 -35.25 -7.094 1 91.38 499 SER A C 1
ATOM 3870 O O . SER A 1 499 ? 3.438 -34.875 -7.988 1 91.38 499 SER A O 1
ATOM 3872 N N . LEU A 1 500 ? 2.699 -34.719 -5.906 1 87.19 500 LEU A N 1
ATOM 3873 C CA . LEU A 1 500 ? 3.568 -33.594 -5.578 1 87.19 500 LEU A CA 1
ATOM 3874 C C . LEU A 1 500 ? 4.953 -34.062 -5.16 1 87.19 500 LEU A C 1
ATOM 3876 O O . LEU A 1 500 ? 5.852 -33.25 -4.926 1 87.19 500 LEU A O 1
ATOM 3880 N N . GLN A 1 501 ? 5.168 -35.344 -5.145 1 84.06 501 GLN A N 1
ATOM 3881 C CA . GLN A 1 501 ? 6.445 -35.906 -4.711 1 84.06 501 GLN A CA 1
ATOM 3882 C C . GLN A 1 501 ? 7.566 -35.5 -5.672 1 84.06 501 GLN A C 1
ATOM 3884 O O . GLN A 1 501 ? 7.441 -35.688 -6.883 1 84.06 501 GLN A O 1
ATOM 3889 N N . PRO A 1 502 ? 8.57 -34.875 -5.07 1 78.38 502 PRO A N 1
ATOM 3890 C CA . PRO A 1 502 ? 9.695 -34.5 -5.938 1 78.38 502 PRO A CA 1
ATOM 3891 C C . PRO A 1 502 ? 10.391 -35.719 -6.535 1 78.38 502 PRO A C 1
ATOM 3893 O O . PRO A 1 502 ? 10.344 -36.812 -5.953 1 78.38 502 PRO A O 1
ATOM 3896 N N . GLU A 1 503 ? 10.93 -35.562 -7.754 1 72.56 503 GLU A N 1
ATOM 3897 C CA . GLU A 1 503 ? 11.656 -36.625 -8.406 1 72.56 503 GLU A CA 1
ATOM 3898 C C . GLU A 1 503 ? 12.961 -36.938 -7.668 1 72.56 503 GLU A C 1
ATOM 3900 O O . GLU A 1 503 ? 13.336 -38.125 -7.531 1 72.56 503 GLU A O 1
ATOM 3905 N N . ASP A 1 504 ? 13.625 -35.781 -7.25 1 67.06 504 ASP A N 1
ATOM 3906 C CA . ASP A 1 504 ? 14.875 -36 -6.52 1 67.06 504 ASP A CA 1
ATOM 3907 C C . ASP A 1 504 ? 14.617 -36.031 -5.012 1 67.06 504 ASP A C 1
ATOM 3909 O O . ASP A 1 504 ? 13.984 -35.156 -4.453 1 67.06 504 ASP A O 1
ATOM 3913 N N . GLN A 1 505 ? 14.828 -37.125 -4.465 1 56.72 505 GLN A N 1
ATOM 3914 C CA . GLN A 1 505 ? 14.648 -37.375 -3.037 1 56.72 505 GLN A CA 1
ATOM 3915 C C . GLN A 1 505 ? 15.344 -36.312 -2.197 1 56.72 505 GLN A C 1
ATOM 3917 O O . GLN A 1 505 ? 14.914 -36.031 -1.079 1 56.72 505 GLN A O 1
ATOM 3922 N N . ALA A 1 506 ? 16.406 -35.781 -2.705 1 50.06 506 ALA A N 1
ATOM 3923 C CA . ALA A 1 506 ? 17.203 -34.812 -1.946 1 50.06 506 ALA A CA 1
ATOM 3924 C C . ALA A 1 506 ? 16.406 -33.562 -1.679 1 50.06 506 ALA A C 1
ATOM 3926 O O . ALA A 1 506 ? 16.672 -32.844 -0.707 1 50.06 506 ALA A O 1
ATOM 3927 N N . SER A 1 507 ? 15.391 -33.375 -2.502 1 55.97 507 SER A N 1
ATOM 3928 C CA . SER A 1 507 ? 14.633 -32.125 -2.426 1 55.97 507 SER A CA 1
ATOM 3929 C C . SER A 1 507 ? 13.414 -32.281 -1.515 1 55.97 507 SER A C 1
ATOM 3931 O O . SER A 1 507 ? 12.695 -31.312 -1.267 1 55.97 507 SER A O 1
ATOM 3933 N N . ASP A 1 508 ? 13.406 -33.438 -0.997 1 55.69 508 ASP A N 1
ATOM 3934 C CA . ASP A 1 508 ? 12.242 -33.719 -0.151 1 55.69 508 ASP A CA 1
ATOM 3935 C C . ASP A 1 508 ? 12.477 -33.219 1.274 1 55.69 508 ASP A C 1
ATOM 3937 O O . ASP A 1 508 ? 12.836 -34 2.156 1 55.69 508 ASP A O 1
ATOM 3941 N N . CYS A 1 509 ? 12.422 -31.922 1.373 1 59.41 509 CYS A N 1
ATOM 3942 C CA . CYS A 1 509 ? 12.578 -31.312 2.686 1 59.41 509 CYS A CA 1
ATOM 3943 C C . CYS A 1 509 ? 11.297 -31.422 3.5 1 59.41 509 CYS A C 1
ATOM 3945 O O . CYS A 1 509 ? 10.227 -31.688 2.947 1 59.41 509 CYS A O 1
ATOM 3947 N N . SER A 1 510 ? 11.398 -31.5 4.742 1 54.59 510 SER A N 1
ATOM 3948 C CA . SER A 1 510 ? 10.297 -31.703 5.676 1 54.59 510 SER A CA 1
ATOM 3949 C C . SER A 1 510 ? 9.188 -30.688 5.465 1 54.59 510 SER A C 1
ATOM 3951 O O . SER A 1 510 ? 8.031 -30.938 5.797 1 54.59 510 SER A O 1
ATOM 3953 N N . THR A 1 511 ? 9.508 -29.656 4.805 1 59.5 511 THR A N 1
ATOM 3954 C CA . THR A 1 511 ? 8.508 -28.609 4.652 1 59.5 511 THR A CA 1
ATOM 3955 C C . THR A 1 511 ? 7.977 -28.562 3.223 1 59.5 511 THR A C 1
ATOM 3957 O O . THR A 1 511 ? 7.238 -27.656 2.854 1 59.5 511 THR A O 1
ATOM 3960 N N . HIS A 1 512 ? 8.312 -29.656 2.555 1 72.44 512 HIS A N 1
ATOM 3961 C CA . HIS A 1 512 ? 7.789 -29.734 1.194 1 72.44 512 HIS A CA 1
ATOM 3962 C C . HIS A 1 512 ? 6.281 -29.969 1.195 1 72.44 512 HIS A C 1
ATOM 3964 O O . HIS A 1 512 ? 5.77 -30.75 2.006 1 72.44 512 HIS A O 1
ATOM 3970 N N . PRO A 1 513 ? 5.574 -29.391 0.315 1 76.88 513 PRO A N 1
ATOM 3971 C CA . PRO A 1 513 ? 4.117 -29.531 0.268 1 76.88 513 PRO A CA 1
ATOM 3972 C C . PRO A 1 513 ? 3.668 -30.984 0.162 1 76.88 513 PRO A C 1
ATOM 3974 O O . PRO A 1 513 ? 2.635 -31.359 0.723 1 76.88 513 PRO A O 1
ATOM 3977 N N . HIS A 1 514 ? 4.441 -31.781 -0.481 1 82.31 514 HIS A N 1
ATOM 3978 C CA . HIS A 1 514 ? 4.094 -33.188 -0.608 1 82.31 514 HIS A CA 1
ATOM 3979 C C . HIS A 1 514 ? 3.939 -33.844 0.761 1 82.31 514 HIS A C 1
ATOM 3981 O O . HIS A 1 514 ? 2.973 -34.594 1 1 82.31 514 HIS A O 1
ATOM 3987 N N . ARG A 1 515 ? 4.832 -33.594 1.598 1 75.62 515 ARG A N 1
ATOM 3988 C CA . ARG A 1 515 ? 4.832 -34.219 2.918 1 75.62 515 ARG A CA 1
ATOM 3989 C C . ARG A 1 515 ? 3.646 -33.719 3.75 1 75.62 515 ARG A C 1
ATOM 3991 O O . ARG A 1 515 ? 3.035 -34.531 4.477 1 75.62 515 ARG A O 1
ATOM 3998 N N . ILE A 1 516 ? 3.375 -32.469 3.602 1 74.56 516 ILE A N 1
ATOM 3999 C CA . ILE A 1 516 ? 2.285 -31.891 4.379 1 74.56 516 ILE A CA 1
ATOM 4000 C C . ILE A 1 516 ? 0.953 -32.5 3.922 1 74.56 516 ILE A C 1
ATOM 4002 O O . ILE A 1 516 ? 0.13 -32.875 4.75 1 74.56 516 ILE A O 1
ATOM 4006 N N . TYR A 1 517 ? 0.703 -32.594 2.699 1 81.5 517 TYR A N 1
ATOM 4007 C CA . TYR A 1 517 ? -0.55 -33.125 2.18 1 81.5 517 TYR A CA 1
ATOM 4008 C C . TYR A 1 517 ? -0.661 -34.625 2.459 1 81.5 517 TYR A C 1
ATOM 4010 O O . TYR A 1 517 ? -1.754 -35.125 2.711 1 81.5 517 TYR A O 1
ATOM 4018 N N . GLU A 1 518 ? 0.471 -35.25 2.406 1 83.38 518 GLU A N 1
ATOM 4019 C CA . GLU A 1 518 ? 0.479 -36.656 2.742 1 83.38 518 GLU A CA 1
ATOM 4020 C C . GLU A 1 518 ? 0.091 -36.906 4.203 1 83.38 518 GLU A C 1
ATOM 4022 O O . GLU A 1 518 ? -0.67 -37.812 4.512 1 83.38 518 GLU A O 1
ATOM 4027 N N . LEU A 1 519 ? 0.64 -36.125 4.984 1 74.25 519 LEU A N 1
ATOM 4028 C CA . LEU A 1 519 ? 0.339 -36.219 6.406 1 74.25 519 LEU A CA 1
ATOM 4029 C C . LEU A 1 519 ? -1.139 -35.969 6.672 1 74.25 519 LEU A C 1
ATOM 4031 O O . LEU A 1 519 ? -1.75 -36.625 7.523 1 74.25 519 LEU A O 1
ATOM 4035 N N . LEU A 1 520 ? -1.653 -35 6.02 1 76.5 520 LEU A N 1
ATOM 4036 C CA . LEU A 1 520 ? -3.07 -34.688 6.176 1 76.5 520 LEU A CA 1
ATOM 4037 C C . LEU A 1 520 ? -3.936 -35.844 5.746 1 76.5 520 LEU A C 1
ATOM 4039 O O . LEU A 1 520 ? -4.934 -36.188 6.398 1 76.5 520 LEU A O 1
ATOM 4043 N N . CYS A 1 521 ? -3.584 -36.469 4.691 1 82.81 521 CYS A N 1
ATOM 4044 C CA . CYS A 1 521 ? -4.32 -37.625 4.211 1 82.81 521 CYS A CA 1
ATOM 4045 C C . CYS A 1 521 ? -4.238 -38.781 5.215 1 82.81 521 CYS A C 1
ATOM 4047 O O . CYS A 1 521 ? -5.234 -39.469 5.473 1 82.81 521 CYS A O 1
ATOM 4049 N N . ARG A 1 522 ? -3.115 -38.938 5.734 1 78.44 522 ARG A N 1
ATOM 4050 C CA . ARG A 1 522 ? -2.945 -39.969 6.742 1 78.44 522 ARG A CA 1
ATOM 4051 C C . ARG A 1 522 ? -3.787 -39.688 7.98 1 78.44 522 ARG A C 1
ATOM 4053 O O . ARG A 1 522 ? -4.395 -40.594 8.555 1 78.44 522 ARG A O 1
ATOM 4060 N N . ALA A 1 523 ? -3.713 -38.469 8.359 1 72.19 523 ALA A N 1
ATOM 4061 C CA . ALA A 1 523 ? -4.52 -38.062 9.5 1 72.19 523 ALA A CA 1
ATOM 4062 C C . ALA A 1 523 ? -6.004 -38.312 9.242 1 72.19 523 ALA A C 1
ATOM 4064 O O . ALA A 1 523 ? -6.734 -38.719 10.141 1 72.19 523 ALA A O 1
ATOM 4065 N N . ALA A 1 524 ? -6.457 -38.031 8.102 1 76.56 524 ALA A N 1
ATOM 4066 C CA . ALA A 1 524 ? -7.855 -38.25 7.742 1 76.56 524 ALA A CA 1
ATOM 4067 C C . ALA A 1 524 ? -8.227 -39.719 7.801 1 76.56 524 ALA A C 1
ATOM 4069 O O . ALA A 1 524 ? -9.297 -40.062 8.281 1 76.56 524 ALA A O 1
ATOM 4070 N N . ARG A 1 525 ? -7.391 -40.562 7.383 1 81.12 525 ARG A N 1
ATOM 4071 C CA . ARG A 1 525 ? -7.633 -42 7.398 1 81.12 525 ARG A CA 1
ATOM 4072 C C . ARG A 1 525 ? -7.742 -42.5 8.828 1 81.12 525 ARG A C 1
ATOM 4074 O O . ARG A 1 525 ? -8.617 -43.312 9.133 1 81.12 525 ARG A O 1
ATOM 4081 N N . LEU A 1 526 ? -6.871 -41.969 9.562 1 70.44 526 LEU A N 1
ATOM 4082 C CA . LEU A 1 526 ? -6.895 -42.375 10.961 1 70.44 526 LEU A CA 1
ATOM 4083 C C . LEU A 1 526 ? -8.188 -41.938 11.641 1 70.44 526 LEU A C 1
ATOM 4085 O O . LEU A 1 526 ? -8.758 -42.656 12.445 1 70.44 526 LEU A O 1
ATOM 4089 N N . HIS A 1 527 ? -8.531 -40.812 11.312 1 69.62 527 HIS A N 1
ATOM 4090 C CA . HIS A 1 527 ? -9.766 -40.25 11.883 1 69.62 527 HIS A CA 1
ATOM 4091 C C . HIS A 1 527 ? -10.977 -41.094 11.453 1 69.62 527 HIS A C 1
ATOM 4093 O O . HIS A 1 527 ? -11.852 -41.375 12.266 1 69.62 527 HIS A O 1
ATOM 4099 N N . ILE A 1 528 ? -11.117 -41.469 10.258 1 75.75 528 ILE A N 1
ATOM 4100 C CA . ILE A 1 528 ? -12.234 -42.219 9.719 1 75.75 528 ILE A CA 1
ATOM 4101 C C . ILE A 1 528 ? -12.234 -43.625 10.312 1 75.75 528 ILE A C 1
ATOM 4103 O O . ILE A 1 528 ? -13.289 -44.156 10.664 1 75.75 528 ILE A O 1
ATOM 4107 N N . GLU A 1 529 ? -11.141 -44.188 10.438 1 74.56 529 GLU A N 1
ATOM 4108 C CA . GLU A 1 529 ? -11.008 -45.531 11.008 1 74.56 529 GLU A CA 1
ATOM 4109 C C . GLU A 1 529 ? -11.414 -45.531 12.484 1 74.56 529 GLU A C 1
ATOM 4111 O O . GLU A 1 529 ? -12.008 -46.5 12.961 1 74.56 529 GLU A O 1
ATOM 4116 N N . SER A 1 530 ? -11.047 -44.562 13.125 1 64.56 530 SER A N 1
ATOM 4117 C CA . SER A 1 530 ? -11.398 -44.5 14.539 1 64.56 530 SER A CA 1
ATOM 4118 C C . SER A 1 530 ? -12.906 -44.375 14.727 1 64.56 530 SER A C 1
ATOM 4120 O O . SER A 1 530 ? -13.453 -44.844 15.719 1 64.56 530 SER A O 1
ATOM 4122 N N . LYS A 1 531 ? -13.57 -43.75 13.859 1 62.94 531 LYS A N 1
ATOM 4123 C CA . LYS A 1 531 ? -15.016 -43.594 13.93 1 62.94 531 LYS A CA 1
ATOM 4124 C C . LYS A 1 531 ? -15.727 -44.875 13.531 1 62.94 531 LYS A C 1
ATOM 4126 O O . LYS A 1 531 ? -16.781 -45.219 14.086 1 62.94 531 LYS A O 1
ATOM 4131 N N . THR A 1 532 ? -15.273 -45.562 12.547 1 60.06 532 THR A N 1
ATOM 4132 C CA . THR A 1 532 ? -15.914 -46.781 12.102 1 60.06 532 THR A CA 1
ATOM 4133 C C . THR A 1 532 ? -15.586 -47.938 13.055 1 60.06 532 THR A C 1
ATOM 4135 O O . THR A 1 532 ? -16.359 -48.906 13.172 1 60.06 532 THR A O 1
ATOM 4138 N N . GLY A 1 533 ? -14.461 -48.156 13.516 1 52.19 533 GLY A N 1
ATOM 4139 C CA . GLY A 1 533 ? -14.133 -49.25 14.43 1 52.19 533 GLY A CA 1
ATOM 4140 C C . GLY A 1 533 ? -14.82 -49.094 15.773 1 52.19 533 GLY A C 1
ATOM 4141 O O . GLY A 1 533 ? -14.656 -48.094 16.469 1 52.19 533 GLY A O 1
ATOM 4142 N N . GLY A 1 534 ? -16.297 -49.406 16.016 1 42.81 534 GLY A N 1
ATOM 4143 C CA . GLY A 1 534 ? -17.234 -49.688 17.094 1 42.81 534 GLY A CA 1
ATOM 4144 C C . GLY A 1 534 ? -16.766 -49.188 18.438 1 42.81 534 GLY A C 1
ATOM 4145 O O . GLY A 1 534 ? -17.328 -49.562 19.484 1 42.81 534 GLY A O 1
ATOM 4146 N N . LEU A 1 535 ? -15.633 -49.031 18.781 1 36.94 535 LEU A N 1
ATOM 4147 C CA . LEU A 1 535 ? -15.414 -48.812 20.203 1 36.94 535 LEU A CA 1
ATOM 4148 C C . LEU A 1 535 ? -16.188 -47.594 20.688 1 36.94 535 LEU A C 1
ATOM 4150 O O . LEU A 1 535 ? -16.125 -46.531 20.062 1 36.94 535 LEU A O 1
ATOM 4154 N N . ASP A 1 536 ? -17.406 -47.844 21.406 1 34.5 536 ASP A N 1
ATOM 4155 C CA . ASP A 1 536 ? -18.297 -47.094 22.297 1 34.5 536 ASP A CA 1
ATOM 4156 C C . ASP A 1 536 ? -17.547 -46.031 23.062 1 34.5 536 ASP A C 1
ATOM 4158 O O . ASP A 1 536 ? -17.844 -45.75 24.234 1 34.5 536 ASP A O 1
ATOM 4162 N N . SER A 1 537 ? -16.281 -45.844 23.047 1 34.47 537 SER A N 1
ATOM 4163 C CA . SER A 1 537 ? -15.844 -44.969 24.125 1 34.47 537 SER A CA 1
ATOM 4164 C C . SER A 1 537 ? -16.672 -43.688 24.156 1 34.47 537 SER A C 1
ATOM 4166 O O . SER A 1 537 ? -16.859 -43.031 23.109 1 34.47 537 SER A O 1
ATOM 4168 N N . SER A 1 538 ? -17.75 -43.531 25 1 32.06 538 SER A N 1
ATOM 4169 C CA . SER A 1 538 ? -18.453 -42.438 25.625 1 32.06 538 SER A CA 1
ATOM 4170 C C . SER A 1 538 ? -17.625 -41.156 25.578 1 32.06 538 SER A C 1
ATOM 4172 O O . SER A 1 538 ? -18 -40.125 26.172 1 32.06 538 SER A O 1
ATOM 4174 N N . MET A 1 539 ? -16.328 -41.312 25.656 1 30.78 539 MET A N 1
ATOM 4175 C CA . MET A 1 539 ? -15.633 -40.094 26.031 1 30.78 539 MET A CA 1
ATOM 4176 C C . MET A 1 539 ? -15.938 -38.969 25.031 1 30.78 539 MET A C 1
ATOM 4178 O O . MET A 1 539 ? -16.203 -39.25 23.859 1 30.78 539 MET A O 1
ATOM 4182 N N . ASN A 1 540 ? -15.969 -37.719 25.562 1 30.16 540 ASN A N 1
ATOM 4183 C CA . ASN A 1 540 ? -16.281 -36.375 25.078 1 30.16 540 ASN A CA 1
ATOM 4184 C C . ASN A 1 540 ? -15.672 -36.125 23.703 1 30.16 540 ASN A C 1
ATOM 4186 O O . ASN A 1 540 ? -14.445 -36.031 23.578 1 30.16 540 ASN A O 1
ATOM 4190 N N . GLN A 1 541 ? -16.156 -36.781 22.766 1 32.5 541 GLN A N 1
ATOM 4191 C CA . GLN A 1 541 ? -15.977 -36.531 21.344 1 32.5 541 GLN A CA 1
ATOM 4192 C C . GLN A 1 541 ? -15.844 -35.031 21.094 1 32.5 541 GLN A C 1
ATOM 4194 O O . GLN A 1 541 ? -16.859 -34.312 20.969 1 32.5 541 GLN A O 1
ATOM 4199 N N . HIS A 1 542 ? -15.086 -34.375 21.828 1 32.91 542 HIS A N 1
ATOM 4200 C CA . HIS A 1 542 ? -14.93 -33.062 21.266 1 32.91 542 HIS A CA 1
ATOM 4201 C C . HIS A 1 542 ? -14.602 -33.125 19.781 1 32.91 542 HIS A C 1
ATOM 4203 O O . HIS A 1 542 ? -13.547 -33.625 19.391 1 32.91 542 HIS A O 1
ATOM 4209 N N . PRO A 1 543 ? -15.633 -33.469 18.938 1 32.22 543 PRO A N 1
ATOM 4210 C CA . PRO A 1 543 ? -15.617 -33.688 17.5 1 32.22 543 PRO A CA 1
ATOM 4211 C C . PRO A 1 543 ? -14.555 -32.875 16.781 1 32.22 543 PRO A C 1
ATOM 4213 O O . PRO A 1 543 ? -14.281 -31.734 17.156 1 32.22 543 PRO A O 1
ATOM 4216 N N . LEU A 1 544 ? -13.586 -33.625 16.203 1 35.31 544 LEU A N 1
ATOM 4217 C CA . LEU A 1 544 ? -12.938 -32.938 15.078 1 35.31 544 LEU A CA 1
ATOM 4218 C C . LEU A 1 544 ? -13.859 -31.891 14.469 1 35.31 544 LEU A C 1
ATOM 4220 O O . LEU A 1 544 ? -13.383 -30.922 13.891 1 35.31 544 LEU A O 1
ATOM 4224 N N . GLU A 1 545 ? -15.203 -32.219 14.641 1 36.22 545 GLU A N 1
ATOM 4225 C CA . GLU A 1 545 ? -16.266 -31.328 14.164 1 36.22 545 GLU A CA 1
ATOM 4226 C C . GLU A 1 545 ? -16.156 -29.953 14.812 1 36.22 545 GLU A C 1
ATOM 4228 O O . GLU A 1 545 ? -16.406 -28.938 14.164 1 36.22 545 GLU A O 1
ATOM 4233 N N . SER A 1 546 ? -16.016 -29.875 16.125 1 35.72 546 SER A N 1
ATOM 4234 C CA . SER A 1 546 ? -15.969 -28.578 16.797 1 35.72 546 SER A CA 1
ATOM 4235 C C . SER A 1 546 ? -14.711 -27.797 16.422 1 35.72 546 SER A C 1
ATOM 4237 O O . SER A 1 546 ? -14.727 -26.562 16.406 1 35.72 546 SER A O 1
ATOM 4239 N N . LEU A 1 547 ? -13.625 -28.438 16.375 1 33.09 547 LEU A N 1
ATOM 4240 C CA . LEU A 1 547 ? -12.32 -27.875 16.031 1 33.09 547 LEU A CA 1
ATOM 4241 C C . LEU A 1 547 ? -12.312 -27.359 14.602 1 33.09 547 LEU A C 1
ATOM 4243 O O . LEU A 1 547 ? -11.594 -26.406 14.289 1 33.09 547 LEU A O 1
ATOM 4247 N N . LEU A 1 548 ? -12.961 -28.188 13.797 1 35.09 548 LEU A N 1
ATOM 4248 C CA . LEU A 1 548 ? -13.336 -27.812 12.438 1 35.09 548 LEU A CA 1
ATOM 4249 C C . LEU A 1 548 ? -14.688 -27.109 12.422 1 35.09 548 LEU A C 1
ATOM 4251 O O . LEU A 1 548 ? -15.203 -26.766 11.352 1 35.09 548 LEU A O 1
ATOM 4255 N N . ASP A 1 549 ? -15.547 -27.328 13.484 1 32.25 549 ASP A N 1
ATOM 4256 C CA . ASP A 1 549 ? -16.812 -26.609 13.586 1 32.25 549 ASP A CA 1
ATOM 4257 C C . ASP A 1 549 ? -16.594 -25.109 13.531 1 32.25 549 ASP A C 1
ATOM 4259 O O . ASP A 1 549 ? -16.312 -24.469 14.555 1 32.25 549 ASP A O 1
ATOM 4263 N N . ILE A 1 550 ? -16.031 -24.844 12.5 1 33.31 550 ILE A N 1
ATOM 4264 C CA . ILE A 1 550 ? -16.484 -23.531 12.039 1 33.31 550 ILE A CA 1
ATOM 4265 C C . ILE A 1 550 ? -17.938 -23.312 12.438 1 33.31 550 ILE A C 1
ATOM 4267 O O . ILE A 1 550 ? -18.812 -24.125 12.117 1 33.31 550 ILE A O 1
ATOM 4271 N N . ASP A 1 551 ? -18.281 -22.844 13.547 1 30.03 551 ASP A N 1
ATOM 4272 C CA . ASP A 1 551 ? -19.688 -22.531 13.789 1 30.03 551 ASP A CA 1
ATOM 4273 C C . ASP A 1 551 ? -20.453 -22.391 12.477 1 30.03 551 ASP A C 1
ATOM 4275 O O . ASP A 1 551 ? -20.438 -21.328 11.852 1 30.03 551 ASP A O 1
ATOM 4279 N N . VAL A 1 552 ? -20.641 -23.484 11.734 1 30.14 552 VAL A N 1
ATOM 4280 C CA . VAL A 1 552 ? -21.766 -23.422 10.805 1 30.14 552 VAL A CA 1
ATOM 4281 C C . VAL A 1 552 ? -23.062 -23.172 11.578 1 30.14 552 VAL A C 1
ATOM 4283 O O . VAL A 1 552 ? -23.359 -23.859 12.547 1 30.14 552 VAL A O 1
ATOM 4286 N N . PRO A 1 553 ? -23.703 -22.062 11.539 1 29.34 553 PRO A N 1
ATOM 4287 C CA . PRO A 1 553 ? -25.016 -22 12.188 1 29.34 553 PRO A CA 1
ATOM 4288 C C . PRO A 1 553 ? -25.859 -23.25 11.914 1 29.34 553 PRO A C 1
ATOM 4290 O O . PRO A 1 553 ? -25.906 -23.734 10.781 1 29.34 553 PRO A O 1
ATOM 4293 N N . ASP A 1 554 ? -26.172 -24.078 12.797 1 27.83 554 ASP A N 1
ATOM 4294 C CA . ASP A 1 554 ? -27.203 -25.109 12.742 1 27.83 554 ASP A CA 1
ATOM 4295 C C . ASP A 1 554 ? -28.438 -24.594 12.008 1 27.83 554 ASP A C 1
ATOM 4297 O O . ASP A 1 554 ? -28.859 -23.438 12.219 1 27.83 554 ASP A O 1
ATOM 4301 N N . ALA A 1 555 ? -29 -25.25 11 1 27.2 555 ALA A N 1
ATOM 4302 C CA . ALA A 1 555 ? -30.266 -24.969 10.352 1 27.2 555 ALA A CA 1
ATOM 4303 C C . ALA A 1 555 ? -31.375 -24.781 11.383 1 27.2 555 ALA A C 1
ATOM 4305 O O . ALA A 1 555 ? -32.469 -24.266 11.055 1 27.2 555 ALA A O 1
ATOM 4306 N N . ARG A 1 556 ? -31.422 -25.562 12.453 1 30.33 556 ARG A N 1
ATOM 4307 C CA . ARG A 1 556 ? -32.594 -25.516 13.336 1 30.33 556 ARG A CA 1
ATOM 4308 C C . ARG A 1 556 ? -32.781 -24.125 13.922 1 30.33 556 ARG A C 1
ATOM 4310 O O . ARG A 1 556 ? -33.844 -23.844 14.508 1 30.33 556 ARG A O 1
ATOM 4317 N N . SER A 1 557 ? -31.703 -23.359 14.062 1 30.17 557 SER A N 1
ATOM 4318 C CA . SER A 1 557 ? -31.953 -22.016 14.562 1 30.17 557 SER A CA 1
ATOM 4319 C C . SER A 1 557 ? -32.531 -21.125 13.484 1 30.17 557 SER A C 1
ATOM 4321 O O . SER A 1 557 ? -32.906 -19.969 13.742 1 30.17 557 SER A O 1
ATOM 4323 N N . LEU A 1 558 ? -32.438 -21.609 12.234 1 30.12 558 LEU A N 1
ATOM 4324 C CA . LEU A 1 558 ? -33.25 -20.891 11.25 1 30.12 558 LEU A CA 1
ATOM 4325 C C . LEU A 1 558 ? -34.75 -21.141 11.492 1 30.12 558 LEU A C 1
ATOM 4327 O O . LEU A 1 558 ? -35.594 -20.359 11.031 1 30.12 558 LEU A O 1
ATOM 4331 N N . GLU A 1 559 ? -35.188 -22.312 11.945 1 29 559 GLU A N 1
ATOM 4332 C CA . GLU A 1 559 ? -36.625 -22.5 12.023 1 29 559 GLU A CA 1
ATOM 4333 C C . GLU A 1 559 ? -37.25 -21.578 13.055 1 29 559 GLU A C 1
ATOM 4335 O O . GLU A 1 559 ? -38.375 -21.109 12.875 1 29 559 GLU A O 1
ATOM 4340 N N . THR A 1 560 ? -36.75 -21.578 14.273 1 29.84 560 THR A N 1
ATOM 4341 C CA . THR A 1 560 ? -37.625 -21 15.297 1 29.84 560 THR A CA 1
ATOM 4342 C C . THR A 1 560 ? -37.719 -19.484 15.148 1 29.84 560 THR A C 1
ATOM 4344 O O . THR A 1 560 ? -38.438 -18.828 15.906 1 29.84 560 THR A O 1
ATOM 4347 N N . THR A 1 561 ? -36.625 -18.75 14.633 1 30.94 561 THR A N 1
ATOM 4348 C CA . THR A 1 561 ? -36.875 -17.312 14.734 1 30.94 561 THR A CA 1
ATOM 4349 C C . THR A 1 561 ? -37.875 -16.859 13.68 1 30.94 561 THR A C 1
ATOM 4351 O O . THR A 1 561 ? -37.5 -16.344 12.625 1 30.94 561 THR A O 1
ATOM 4354 N N . ARG A 1 562 ? -38.719 -17.578 13.227 1 29.89 562 ARG A N 1
ATOM 4355 C CA . ARG A 1 562 ? -39.781 -17.047 12.398 1 29.89 562 ARG A CA 1
ATOM 4356 C C . ARG A 1 562 ? -40.344 -15.766 12.992 1 29.89 562 ARG A C 1
ATOM 4358 O O . ARG A 1 562 ? -41.156 -15.094 12.359 1 29.89 562 ARG A O 1
ATOM 4365 N N . HIS A 1 563 ? -40.781 -15.805 14.25 1 29.78 563 HIS A N 1
ATOM 4366 C CA . HIS A 1 563 ? -41.719 -14.711 14.5 1 29.78 563 HIS A CA 1
ATOM 4367 C C . HIS A 1 563 ? -41.062 -13.359 14.227 1 29.78 563 HIS A C 1
ATOM 4369 O O . HIS A 1 563 ? -41.562 -12.562 13.438 1 29.78 563 HIS A O 1
ATOM 4375 N N . GLY A 1 564 ? -41.156 -12.266 15.219 1 31.8 564 GLY A N 1
ATOM 4376 C CA . GLY A 1 564 ? -41.125 -10.828 15.039 1 31.8 564 GLY A CA 1
ATOM 4377 C C . GLY A 1 564 ? -39.812 -10.305 14.523 1 31.8 564 GLY A C 1
ATOM 4378 O O . GLY A 1 564 ? -39.781 -9.57 13.531 1 31.8 564 GLY A O 1
ATOM 4379 N N . ASN A 1 565 ? -38.75 -9.805 15.5 1 31.58 565 ASN A N 1
ATOM 4380 C CA . ASN A 1 565 ? -37.625 -8.922 15.211 1 31.58 565 ASN A CA 1
ATOM 4381 C C . ASN A 1 565 ? -36.531 -9.656 14.461 1 31.58 565 ASN A C 1
ATOM 4383 O O . ASN A 1 565 ? -35.969 -10.648 14.953 1 31.58 565 ASN A O 1
ATOM 4387 N N . GLU A 1 566 ? -36.438 -9.797 13.141 1 34.62 566 GLU A N 1
ATOM 4388 C CA . GLU A 1 566 ? -35.562 -10.344 12.086 1 34.62 566 GLU A CA 1
ATOM 4389 C C . GLU A 1 566 ? -34.094 -10.172 12.422 1 34.62 566 GLU A C 1
ATOM 4391 O O . GLU A 1 566 ? -33.531 -9.078 12.273 1 34.62 566 GLU A O 1
ATOM 4396 N N . ILE A 1 567 ? -33.594 -10.617 13.461 1 34.91 567 ILE A N 1
ATOM 4397 C CA . ILE A 1 567 ? -32.156 -10.57 13.719 1 34.91 567 ILE A CA 1
ATOM 4398 C C . ILE A 1 567 ? -31.422 -11.188 12.531 1 34.91 567 ILE A C 1
ATOM 4400 O O . ILE A 1 567 ? -31.531 -12.391 12.273 1 34.91 567 ILE A O 1
ATOM 4404 N N . PHE A 1 568 ? -31.125 -10.562 11.367 1 36.91 568 PHE A N 1
ATOM 4405 C CA . PHE A 1 568 ? -30.219 -10.844 10.258 1 36.91 568 PHE A CA 1
ATOM 4406 C C . PHE A 1 568 ? -28.922 -11.477 10.75 1 36.91 568 PHE A C 1
ATOM 4408 O O . PHE A 1 568 ? -28.172 -10.844 11.484 1 36.91 568 PHE A O 1
ATOM 4415 N N . GLU A 1 569 ? -28.812 -12.672 11.055 1 41.06 569 GLU A N 1
ATOM 4416 C CA . GLU A 1 569 ? -27.656 -13.461 11.445 1 41.06 569 GLU A CA 1
ATOM 4417 C C . GLU A 1 569 ? -26.484 -13.242 10.484 1 41.06 569 GLU A C 1
ATOM 4419 O O . GLU A 1 569 ? -26.594 -13.539 9.289 1 41.06 569 GLU A O 1
ATOM 4424 N N . THR A 1 570 ? -25.688 -12.289 10.477 1 48.62 570 THR A N 1
ATOM 4425 C CA . THR A 1 570 ? -24.438 -12.016 9.773 1 48.62 570 THR A CA 1
ATOM 4426 C C . THR A 1 570 ? -23.484 -13.195 9.898 1 48.62 570 THR A C 1
ATOM 4428 O O . THR A 1 570 ? -22.766 -13.32 10.898 1 48.62 570 THR A O 1
ATOM 4431 N N . ASP A 1 571 ? -23.828 -14.516 9.406 1 54.66 571 ASP A N 1
ATOM 4432 C CA . ASP A 1 571 ? -23.203 -15.828 9.297 1 54.66 571 ASP A CA 1
ATOM 4433 C C . ASP A 1 571 ? -21.859 -15.742 8.555 1 54.66 571 ASP A C 1
ATOM 4435 O O . ASP A 1 571 ? -21.391 -16.734 7.984 1 54.66 571 ASP A O 1
ATOM 4439 N N . GLY A 1 572 ? -21.234 -14.68 8.352 1 62.16 572 GLY A N 1
ATOM 4440 C CA . GLY A 1 572 ? -19.984 -14.594 7.633 1 62.16 572 GLY A CA 1
ATOM 4441 C C . GLY A 1 572 ? -18.781 -14.984 8.477 1 62.16 572 GLY A C 1
ATOM 4442 O O . GLY A 1 572 ? -17.688 -15.227 7.941 1 62.16 572 GLY A O 1
ATOM 4443 N N . SER A 1 573 ? -18.969 -15.258 9.703 1 61.97 573 SER A N 1
ATOM 4444 C CA . SER A 1 573 ? -17.844 -15.531 10.602 1 61.97 573 SER A CA 1
ATOM 4445 C C . SER A 1 573 ? -17.25 -16.906 10.344 1 61.97 573 SER A C 1
ATOM 4447 O O . SER A 1 573 ? -16.031 -17.078 10.328 1 61.97 573 SER A O 1
ATOM 4449 N N . GLY A 1 574 ? -18.141 -17.922 10.008 1 67.69 574 GLY A N 1
ATOM 4450 C CA . GLY A 1 574 ? -17.641 -19.25 9.703 1 67.69 574 GLY A CA 1
ATOM 4451 C C . GLY A 1 574 ? -16.844 -19.312 8.422 1 67.69 574 GLY A C 1
ATOM 4452 O O . GLY A 1 574 ? -15.75 -19.891 8.391 1 67.69 574 GLY A O 1
ATOM 4453 N N . LEU A 1 575 ? -17.359 -18.672 7.465 1 74.44 575 LEU A N 1
ATOM 4454 C CA . LEU A 1 575 ? -16.672 -18.625 6.176 1 74.44 575 LEU A CA 1
ATOM 4455 C C . LEU A 1 575 ? -15.352 -17.859 6.281 1 74.44 575 LEU A C 1
ATOM 4457 O O . LEU A 1 575 ? -14.344 -18.297 5.734 1 74.44 575 LEU A O 1
ATOM 4461 N N . GLY A 1 576 ? -15.422 -16.734 7.012 1 73.94 576 GLY A N 1
ATOM 4462 C CA . GLY A 1 576 ? -14.211 -15.953 7.215 1 73.94 576 GLY A CA 1
ATOM 4463 C C . GLY A 1 576 ? -13.133 -16.703 7.961 1 73.94 576 GLY A C 1
ATOM 4464 O O . GLY A 1 576 ? -11.953 -16.641 7.59 1 73.94 576 GLY A O 1
ATOM 4465 N N . ASN A 1 577 ? -13.516 -17.406 8.914 1 67.75 577 ASN A N 1
ATOM 4466 C CA . ASN A 1 577 ? -12.57 -18.203 9.68 1 67.75 577 ASN A CA 1
ATOM 4467 C C . ASN A 1 577 ? -11.961 -19.312 8.828 1 67.75 577 ASN A C 1
ATOM 4469 O O . ASN A 1 577 ? -10.742 -19.531 8.875 1 67.75 577 ASN A O 1
ATOM 4473 N N . TRP A 1 578 ? -12.797 -19.969 8.141 1 70.75 578 TRP A N 1
ATOM 4474 C CA . TRP A 1 578 ? -12.312 -21 7.234 1 70.75 578 TRP A CA 1
ATOM 4475 C C . TRP A 1 578 ? -11.281 -20.438 6.262 1 70.75 578 TRP A C 1
ATOM 4477 O O . TRP A 1 578 ? -10.211 -21.016 6.07 1 70.75 578 TRP A O 1
ATOM 4487 N N . TYR A 1 579 ? -11.617 -19.391 5.688 1 73.69 579 TYR A N 1
ATOM 4488 C CA . TYR A 1 579 ? -10.758 -18.781 4.68 1 73.69 579 TYR A CA 1
ATOM 4489 C C . TYR A 1 579 ? -9.422 -18.359 5.285 1 73.69 579 TYR A C 1
ATOM 4491 O O . TYR A 1 579 ? -8.367 -18.625 4.711 1 73.69 579 TYR A O 1
ATOM 4499 N N . ARG A 1 580 ? -9.492 -17.734 6.352 1 70.25 580 ARG A N 1
ATOM 4500 C CA . ARG A 1 580 ? -8.273 -17.297 7.027 1 70.25 580 ARG A CA 1
ATOM 4501 C C . ARG A 1 580 ? -7.379 -18.484 7.375 1 70.25 580 ARG A C 1
ATOM 4503 O O . ARG A 1 580 ? -6.16 -18.422 7.195 1 70.25 580 ARG A O 1
ATOM 4510 N N . GLU A 1 581 ? -7.969 -19.438 7.766 1 63.72 581 GLU A N 1
ATOM 4511 C CA . GLU A 1 581 ? -7.227 -20.656 8.109 1 63.72 581 GLU A CA 1
ATOM 4512 C C . GLU A 1 581 ? -6.551 -21.25 6.879 1 63.72 581 GLU A C 1
ATOM 4514 O O . GLU A 1 581 ? -5.41 -21.719 6.953 1 63.72 581 GLU A O 1
ATOM 4519 N N . GLN A 1 582 ? -7.289 -21.266 5.82 1 68.44 582 GLN A N 1
ATOM 4520 C CA . GLN A 1 582 ? -6.742 -21.781 4.57 1 68.44 582 GLN A CA 1
ATOM 4521 C C . GLN A 1 582 ? -5.551 -20.938 4.105 1 68.44 582 GLN A C 1
ATOM 4523 O O . GLN A 1 582 ? -4.531 -21.5 3.676 1 68.44 582 GLN A O 1
ATOM 4528 N N . GLN A 1 583 ? -5.723 -19.656 4.234 1 68.12 583 GLN A N 1
ATOM 4529 C CA . GLN A 1 583 ? -4.652 -18.781 3.777 1 68.12 583 GLN A CA 1
ATOM 4530 C C . GLN A 1 583 ? -3.424 -18.891 4.676 1 68.12 583 GLN A C 1
ATOM 4532 O O . GLN A 1 583 ? -2.289 -18.828 4.199 1 68.12 583 GLN A O 1
ATOM 4537 N N . HIS A 1 584 ? -3.695 -19.062 5.879 1 60.22 584 HIS A N 1
ATOM 4538 C CA . HIS A 1 584 ? -2.586 -19.297 6.797 1 60.22 584 HIS A CA 1
ATOM 4539 C C . HIS A 1 584 ? -1.854 -20.594 6.457 1 60.22 584 HIS A C 1
ATOM 4541 O O . HIS A 1 584 ? -0.622 -20.641 6.492 1 60.22 584 HIS A O 1
ATOM 4547 N N . PHE A 1 585 ? -2.639 -21.641 6.145 1 66.44 585 PHE A N 1
ATOM 4548 C CA . PHE A 1 585 ? -2.066 -22.922 5.754 1 66.44 585 PHE A CA 1
ATOM 4549 C C . PHE A 1 585 ? -1.207 -22.766 4.504 1 66.44 585 PHE A C 1
ATOM 4551 O O . PHE A 1 585 ? -0.064 -23.234 4.473 1 66.44 585 PHE A O 1
ATOM 4558 N N . LEU A 1 586 ? -1.774 -22.141 3.578 1 66.81 586 LEU A N 1
ATOM 4559 C CA . LEU A 1 586 ? -1.055 -21.922 2.326 1 66.81 586 LEU A CA 1
ATOM 4560 C C . LEU A 1 586 ? 0.17 -21.047 2.541 1 66.81 586 LEU A C 1
ATOM 4562 O O . LEU A 1 586 ? 1.204 -21.25 1.901 1 66.81 586 LEU A O 1
ATOM 4566 N N . GLY A 1 587 ? 0.02 -20.031 3.436 1 65.62 587 GLY A N 1
ATOM 4567 C CA . GLY A 1 587 ? 1.156 -19.188 3.783 1 65.62 587 GLY A CA 1
ATOM 4568 C C . GLY A 1 587 ? 2.312 -19.969 4.379 1 65.62 587 GLY A C 1
ATOM 4569 O O . GLY A 1 587 ? 3.475 -19.703 4.07 1 65.62 587 GLY A O 1
ATOM 4570 N N . LEU A 1 588 ? 2.027 -20.922 5.109 1 60.66 588 LEU A N 1
ATOM 4571 C CA . LEU A 1 588 ? 3.035 -21.797 5.715 1 60.66 588 LEU A CA 1
ATOM 4572 C C . LEU A 1 588 ? 3.758 -22.609 4.648 1 60.66 588 LEU A C 1
ATOM 4574 O O . LEU A 1 588 ? 4.977 -22.797 4.719 1 60.66 588 LEU A O 1
ATOM 4578 N N . LEU A 1 589 ? 2.957 -23.047 3.738 1 63.72 589 LEU A N 1
ATOM 4579 C CA . LEU A 1 589 ? 3.523 -23.828 2.645 1 63.72 589 LEU A CA 1
ATOM 4580 C C . LEU A 1 589 ? 4.445 -22.969 1.784 1 63.72 589 LEU A C 1
ATOM 4582 O O . LEU A 1 589 ? 5.504 -23.422 1.354 1 63.72 589 LEU A O 1
ATOM 4586 N N . ASN A 1 590 ? 4.043 -21.766 1.638 1 58.28 590 ASN A N 1
ATOM 4587 C CA . ASN A 1 590 ? 4.766 -20.844 0.769 1 58.28 590 ASN A CA 1
ATOM 4588 C C . ASN A 1 590 ? 6.102 -20.438 1.377 1 58.28 590 ASN A C 1
ATOM 4590 O O . ASN A 1 590 ? 7.109 -20.344 0.671 1 58.28 590 ASN A O 1
ATOM 4594 N N . GLU A 1 591 ? 6.172 -20.125 2.623 1 56.56 591 GLU A N 1
ATOM 4595 C CA . GLU A 1 591 ? 7.387 -19.594 3.24 1 56.56 591 GLU A CA 1
ATOM 4596 C C . GLU A 1 591 ? 8.438 -20.688 3.418 1 56.56 591 GLU A C 1
ATOM 4598 O O . GLU A 1 591 ? 9.641 -20.406 3.41 1 56.56 591 GLU A O 1
ATOM 4603 N N . ASN A 1 592 ? 8.023 -21.969 3.332 1 51.47 592 ASN A N 1
ATOM 4604 C CA . ASN A 1 592 ? 8.977 -23.031 3.668 1 51.47 592 ASN A CA 1
ATOM 4605 C C . ASN A 1 592 ? 9.008 -24.109 2.596 1 51.47 592 ASN A C 1
ATOM 4607 O O . ASN A 1 592 ? 9.633 -25.156 2.783 1 51.47 592 ASN A O 1
ATOM 4611 N N . ALA A 1 593 ? 8.336 -23.969 1.571 1 49.22 593 ALA A N 1
ATOM 4612 C CA . ALA A 1 593 ? 8.055 -25.047 0.627 1 49.22 593 ALA A CA 1
ATOM 4613 C C . ALA A 1 593 ? 9.344 -25.672 0.11 1 49.22 593 ALA A C 1
ATOM 4615 O O . ALA A 1 593 ? 9.391 -26.875 -0.19 1 49.22 593 ALA A O 1
ATOM 4616 N N . PHE A 1 594 ? 10.375 -24.844 -0.081 1 50.22 594 PHE A N 1
ATOM 4617 C CA . PHE A 1 594 ? 11.531 -25.422 -0.757 1 50.22 594 PHE A CA 1
ATOM 4618 C C . PHE A 1 594 ? 12.805 -25.219 0.059 1 50.22 594 PHE A C 1
ATOM 4620 O O . PHE A 1 594 ? 13.906 -25.203 -0.49 1 50.22 594 PHE A O 1
ATOM 4627 N N . GLN A 1 595 ? 12.578 -24.812 1.354 1 49.72 595 GLN A N 1
ATOM 4628 C CA . GLN A 1 595 ? 13.758 -24.672 2.197 1 49.72 595 GLN A CA 1
ATOM 4629 C C . GLN A 1 595 ? 14.047 -25.969 2.941 1 49.72 595 GLN A C 1
ATOM 4631 O O . GLN A 1 595 ? 13.133 -26.75 3.244 1 49.72 595 GLN A O 1
ATOM 4636 N N . GLU B 1 1 ? 29.5 35.375 -13 1 26.45 1 GLU B N 1
ATOM 4637 C CA . GLU B 1 1 ? 29.422 36.094 -14.273 1 26.45 1 GLU B CA 1
ATOM 4638 C C . GLU B 1 1 ? 29.375 35.125 -15.453 1 26.45 1 GLU B C 1
ATOM 4640 O O . GLU B 1 1 ? 28.594 35.312 -16.391 1 26.45 1 GLU B O 1
ATOM 4645 N N . LYS B 1 2 ? 30.297 34.094 -15.352 1 27.22 2 LYS B N 1
ATOM 4646 C CA . LYS B 1 2 ? 30.422 33.219 -16.516 1 27.22 2 LYS B CA 1
ATOM 4647 C C . LYS B 1 2 ? 29.188 32.344 -16.656 1 27.22 2 LYS B C 1
ATOM 4649 O O . LYS B 1 2 ? 28.734 32.094 -17.781 1 27.22 2 LYS B O 1
ATOM 4654 N N . LYS B 1 3 ? 28.75 31.797 -15.383 1 25.78 3 LYS B N 1
ATOM 4655 C CA . LYS B 1 3 ? 27.625 30.859 -15.391 1 25.78 3 LYS B CA 1
ATOM 4656 C C . LYS B 1 3 ? 26.328 31.562 -15.812 1 25.78 3 LYS B C 1
ATOM 4658 O O . LYS B 1 3 ? 25.406 30.906 -16.312 1 25.78 3 LYS B O 1
ATOM 4663 N N . ILE B 1 4 ? 26.281 32.875 -15.516 1 26.64 4 ILE B N 1
ATOM 4664 C CA . ILE B 1 4 ? 25.188 33.75 -15.938 1 26.64 4 ILE B CA 1
ATOM 4665 C C . ILE B 1 4 ? 25.203 33.906 -17.453 1 26.64 4 ILE B C 1
ATOM 4667 O O . ILE B 1 4 ? 24.156 33.875 -18.094 1 26.64 4 ILE B O 1
ATOM 4671 N N . ASP B 1 5 ? 26.438 34 -18 1 32.06 5 ASP B N 1
ATOM 4672 C CA . ASP B 1 5 ? 26.625 34.312 -19.406 1 32.06 5 ASP B CA 1
ATOM 4673 C C . ASP B 1 5 ? 26.219 33.125 -20.297 1 32.06 5 ASP B C 1
ATOM 4675 O O . ASP B 1 5 ? 25.609 33.344 -21.359 1 32.06 5 ASP B O 1
ATOM 4679 N N . ASP B 1 6 ? 26.547 31.859 -19.859 1 31.16 6 ASP B N 1
ATOM 4680 C CA . ASP B 1 6 ? 26.25 30.719 -20.734 1 31.16 6 ASP B CA 1
ATOM 4681 C C . ASP B 1 6 ? 24.75 30.453 -20.812 1 31.16 6 ASP B C 1
ATOM 4683 O O . ASP B 1 6 ? 24.266 29.922 -21.812 1 31.16 6 ASP B O 1
ATOM 4687 N N . ILE B 1 7 ? 23.984 30.828 -19.75 1 29.03 7 ILE B N 1
ATOM 4688 C CA . ILE B 1 7 ? 22.531 30.641 -19.797 1 29.03 7 ILE B CA 1
ATOM 4689 C C . ILE B 1 7 ? 21.922 31.641 -20.781 1 29.03 7 ILE B C 1
ATOM 4691 O O . ILE B 1 7 ? 20.984 31.297 -21.516 1 29.03 7 ILE B O 1
ATOM 4695 N N . ALA B 1 8 ? 22.547 32.812 -21.047 1 30.83 8 ALA B N 1
ATOM 4696 C CA . ALA B 1 8 ? 22.094 33.812 -22.016 1 30.83 8 ALA B CA 1
ATOM 4697 C C . ALA B 1 8 ? 22.203 33.281 -23.438 1 30.83 8 ALA B C 1
ATOM 4699 O O . ALA B 1 8 ? 21.328 33.531 -24.266 1 30.83 8 ALA B O 1
ATOM 4700 N N . LYS B 1 9 ? 23.25 32.531 -23.703 1 34.81 9 LYS B N 1
ATOM 4701 C CA . LYS B 1 9 ? 23.469 32.062 -25.078 1 34.81 9 LYS B CA 1
ATOM 4702 C C . LYS B 1 9 ? 22.422 31.031 -25.484 1 34.81 9 LYS B C 1
ATOM 4704 O O . LYS B 1 9 ? 22.047 30.938 -26.641 1 34.81 9 LYS B O 1
ATOM 4709 N N . GLY B 1 10 ? 21.938 30.234 -24.5 1 30.09 10 GLY B N 1
ATOM 4710 C CA . GLY B 1 10 ? 20.984 29.188 -24.828 1 30.09 10 GLY B CA 1
ATOM 4711 C C . GLY B 1 10 ? 19.609 29.734 -25.156 1 30.09 10 GLY B C 1
ATOM 4712 O O . GLY B 1 10 ? 18.781 29.031 -25.75 1 30.09 10 GLY B O 1
ATOM 4713 N N . ILE B 1 11 ? 19.281 30.906 -24.75 1 31.36 11 ILE B N 1
ATOM 4714 C CA . ILE B 1 11 ? 18 31.547 -25.031 1 31.36 11 ILE B CA 1
ATOM 4715 C C . ILE B 1 11 ? 17.875 31.844 -26.531 1 31.36 11 ILE B C 1
ATOM 4717 O O . ILE B 1 11 ? 16.797 31.719 -27.109 1 31.36 11 ILE B O 1
ATOM 4721 N N . ASP B 1 12 ? 18.953 32.094 -27.156 1 31.62 12 ASP B N 1
ATOM 4722 C CA . ASP B 1 12 ? 18.875 32.531 -28.562 1 31.62 12 ASP B CA 1
ATOM 4723 C C . ASP B 1 12 ? 18.391 31.391 -29.453 1 31.62 12 ASP B C 1
ATOM 4725 O O . ASP B 1 12 ? 17.688 31.625 -30.438 1 31.62 12 ASP B O 1
ATOM 4729 N N . GLY B 1 13 ? 18.672 30.172 -29.078 1 30.58 13 GLY B N 1
ATOM 4730 C CA . GLY B 1 13 ? 18.266 29.078 -29.953 1 30.58 13 GLY B CA 1
ATOM 4731 C C . GLY B 1 13 ? 16.766 28.891 -30 1 30.58 13 GLY B C 1
ATOM 4732 O O . GLY B 1 13 ? 16.219 28.578 -31.062 1 30.58 13 GLY B O 1
ATOM 4733 N N . ILE B 1 14 ? 16.172 29.109 -28.875 1 30.75 14 ILE B N 1
ATOM 4734 C CA . ILE B 1 14 ? 14.734 28.844 -28.906 1 30.75 14 ILE B CA 1
ATOM 4735 C C . ILE B 1 14 ? 14.023 29.922 -29.719 1 30.75 14 ILE B C 1
ATOM 4737 O O . ILE B 1 14 ? 13.07 29.625 -30.438 1 30.75 14 ILE B O 1
ATOM 4741 N N . LYS B 1 15 ? 14.531 31.094 -29.734 1 29.75 15 LYS B N 1
ATOM 4742 C CA . LYS B 1 15 ? 13.914 32.125 -30.547 1 29.75 15 LYS B CA 1
ATOM 4743 C C . LYS B 1 15 ? 13.852 31.719 -32.031 1 29.75 15 LYS B C 1
ATOM 4745 O O . LYS B 1 15 ? 12.852 31.969 -32.688 1 29.75 15 LYS B O 1
ATOM 4750 N N . LEU B 1 16 ? 14.945 31.062 -32.406 1 31.52 16 LEU B N 1
ATOM 4751 C CA . LEU B 1 16 ? 14.984 30.75 -33.812 1 31.52 16 LEU B CA 1
ATOM 4752 C C . LEU B 1 16 ? 13.906 29.734 -34.188 1 31.52 16 LEU B C 1
ATOM 4754 O O . LEU B 1 16 ? 13.289 29.844 -35.25 1 31.52 16 LEU B O 1
ATOM 4758 N N . ILE B 1 17 ? 13.703 28.812 -33.281 1 30.86 17 ILE B N 1
ATOM 4759 C CA . ILE B 1 17 ? 12.742 27.797 -33.688 1 30.86 17 ILE B CA 1
ATOM 4760 C C . ILE B 1 17 ? 11.344 28.406 -33.781 1 30.86 17 ILE B C 1
ATOM 4762 O O . ILE B 1 17 ? 10.586 28.062 -34.688 1 30.86 17 ILE B O 1
ATOM 4766 N N . LEU B 1 18 ? 11.086 29.406 -32.906 1 27.7 18 LEU B N 1
ATOM 4767 C CA . LEU B 1 18 ? 9.742 29.969 -32.969 1 27.7 18 LEU B CA 1
ATOM 4768 C C . LEU B 1 18 ? 9.531 30.75 -34.25 1 27.7 18 LEU B C 1
ATOM 4770 O O . LEU B 1 18 ? 8.398 30.938 -34.719 1 27.7 18 LEU B O 1
ATOM 4774 N N . GLN B 1 19 ? 10.602 31.344 -34.688 1 28.97 19 GLN B N 1
ATOM 4775 C CA . GLN B 1 19 ? 10.383 32.188 -35.844 1 28.97 19 GLN B CA 1
ATOM 4776 C C . GLN B 1 19 ? 9.961 31.359 -37.062 1 28.97 19 GLN B C 1
ATOM 4778 O O . GLN B 1 19 ? 9.352 31.891 -38 1 28.97 19 GLN B O 1
ATOM 4783 N N . SER B 1 20 ? 10.602 30.203 -37.125 1 28.8 20 SER B N 1
ATOM 4784 C CA . SER B 1 20 ? 10.383 29.562 -38.406 1 28.8 20 SER B CA 1
ATOM 4785 C C . SER B 1 20 ? 8.953 29.047 -38.531 1 28.8 20 SER B C 1
ATOM 4787 O O . SER B 1 20 ? 8.633 28.328 -39.5 1 28.8 20 SER B O 1
ATOM 4789 N N . LEU B 1 21 ? 8.297 29.031 -37.406 1 24.88 21 LEU B N 1
ATOM 4790 C CA . LEU B 1 21 ? 6.957 28.5 -37.656 1 24.88 21 LEU B CA 1
ATOM 4791 C C . LEU B 1 21 ? 6.133 29.484 -38.469 1 24.88 21 LEU B C 1
ATOM 4793 O O . LEU B 1 21 ? 5.777 30.562 -38 1 24.88 21 LEU B O 1
ATOM 4797 N N . ASP B 1 22 ? 6.613 29.625 -39.719 1 23.62 22 ASP B N 1
ATOM 4798 C CA . ASP B 1 22 ? 5.918 30.438 -40.719 1 23.62 22 ASP B CA 1
ATOM 4799 C C . ASP B 1 22 ? 4.43 30.094 -40.75 1 23.62 22 ASP B C 1
ATOM 4801 O O . ASP B 1 22 ? 4.059 28.922 -40.906 1 23.62 22 ASP B O 1
ATOM 4805 N N . PRO B 1 23 ? 3.668 30.906 -40.125 1 24.3 23 PRO B N 1
ATOM 4806 C CA . PRO B 1 23 ? 2.209 30.781 -40.094 1 24.3 23 PRO B CA 1
ATOM 4807 C C . PRO B 1 23 ? 1.591 30.469 -41.438 1 24.3 23 PRO B C 1
ATOM 4809 O O . PRO B 1 23 ? 0.366 30.375 -41.562 1 24.3 23 PRO B O 1
ATOM 4812 N N . ALA B 1 24 ? 2.518 30.688 -42.469 1 22.03 24 ALA B N 1
ATOM 4813 C CA . ALA B 1 24 ? 1.788 31.047 -43.688 1 22.03 24 ALA B CA 1
ATOM 4814 C C . ALA B 1 24 ? 0.942 29.875 -44.188 1 22.03 24 ALA B C 1
ATOM 4816 O O . ALA B 1 24 ? -0.157 30.078 -44.688 1 22.03 24 ALA B O 1
ATOM 4817 N N . GLN B 1 25 ? 1.619 28.719 -44.406 1 22.94 25 GLN B N 1
ATOM 4818 C CA . GLN B 1 25 ? 1.145 28 -45.562 1 22.94 25 GLN B CA 1
ATOM 4819 C C . GLN B 1 25 ? -0.099 27.172 -45.25 1 22.94 25 GLN B C 1
ATOM 4821 O O . GLN B 1 25 ? -0.03 25.953 -45.156 1 22.94 25 GLN B O 1
ATOM 4826 N N . ILE B 1 26 ? -0.81 27.484 -44.156 1 21.88 26 ILE B N 1
ATOM 4827 C CA . ILE B 1 26 ? -1.925 26.562 -44.062 1 21.88 26 ILE B CA 1
ATOM 4828 C C . ILE B 1 26 ? -2.852 26.719 -45.25 1 21.88 26 ILE B C 1
ATOM 4830 O O . ILE B 1 26 ? -3.406 27.781 -45.5 1 21.88 26 ILE B O 1
ATOM 4834 N N . PRO B 1 27 ? -2.533 25.875 -46.25 1 20.86 27 PRO B N 1
ATOM 4835 C CA . PRO B 1 27 ? -3.336 26.062 -47.469 1 20.86 27 PRO B CA 1
ATOM 4836 C C . PRO B 1 27 ? -4.836 26.094 -47.188 1 20.86 27 PRO B C 1
ATOM 4838 O O . PRO B 1 27 ? -5.293 25.5 -46.188 1 20.86 27 PRO B O 1
ATOM 4841 N N . LYS B 1 28 ? -5.445 27.141 -47.625 1 20.61 28 LYS B N 1
ATOM 4842 C CA . LYS B 1 28 ? -6.855 27.516 -47.656 1 20.61 28 LYS B CA 1
ATOM 4843 C C . LYS B 1 28 ? -7.707 26.422 -48.312 1 20.61 28 LYS B C 1
ATOM 4845 O O . LYS B 1 28 ? -7.715 26.281 -49.531 1 20.61 28 LYS B O 1
ATOM 4850 N N . SER B 1 29 ? -7.617 25.156 -47.844 1 18.73 29 SER B N 1
ATOM 4851 C CA . SER B 1 29 ? -8.375 24.172 -48.625 1 18.73 29 SER B CA 1
ATOM 4852 C C . SER B 1 29 ? -9.805 24.641 -48.844 1 18.73 29 SER B C 1
ATOM 4854 O O . SER B 1 29 ? -10.484 25.078 -47.906 1 18.73 29 SER B O 1
ATOM 4856 N N . ALA B 1 30 ? -10.102 25.031 -50.094 1 18.95 30 ALA B N 1
ATOM 4857 C CA . ALA B 1 30 ? -11.297 25.516 -50.781 1 18.95 30 ALA B CA 1
ATOM 4858 C C . ALA B 1 30 ? -12.492 24.609 -50.5 1 18.95 30 ALA B C 1
ATOM 4860 O O . ALA B 1 30 ? -12.367 23.375 -50.594 1 18.95 30 ALA B O 1
ATOM 4861 N N . LEU B 1 31 ? -13.555 25.156 -49.844 1 20.23 31 LEU B N 1
ATOM 4862 C CA . LEU B 1 31 ? -14.898 24.719 -49.469 1 20.23 31 LEU B CA 1
ATOM 4863 C C . LEU B 1 31 ? -15.664 24.25 -50.719 1 20.23 31 LEU B C 1
ATOM 4865 O O . LEU B 1 31 ? -16.141 25.062 -51.5 1 20.23 31 LEU B O 1
ATOM 4869 N N . ASN B 1 32 ? -15.047 23.469 -51.656 1 18.53 32 ASN B N 1
ATOM 4870 C CA . ASN B 1 32 ? -15.867 23.234 -52.812 1 18.53 32 ASN B CA 1
ATOM 4871 C C . ASN B 1 32 ? -17.281 22.781 -52.438 1 18.53 32 ASN B C 1
ATOM 4873 O O . ASN B 1 32 ? -17.453 22.031 -51.5 1 18.53 32 ASN B O 1
ATOM 4877 N N . ALA B 1 33 ? -18.234 23.531 -53.031 1 20.53 33 ALA B N 1
ATOM 4878 C CA . ALA B 1 33 ? -19.703 23.625 -53.062 1 20.53 33 ALA B CA 1
ATOM 4879 C C . ALA B 1 33 ? -20.312 22.328 -53.562 1 20.53 33 ALA B C 1
ATOM 4881 O O . ALA B 1 33 ? -21.094 22.328 -54.531 1 20.53 33 ALA B O 1
ATOM 4882 N N . VAL B 1 34 ? -19.812 21.109 -53.25 1 20.03 34 VAL B N 1
ATOM 4883 C CA . VAL B 1 34 ? -20.375 20 -54 1 20.03 34 VAL B CA 1
ATOM 4884 C C . VAL B 1 34 ? -21.891 19.969 -53.812 1 20.03 34 VAL B C 1
ATOM 4886 O O . VAL B 1 34 ? -22.391 20.016 -52.688 1 20.03 34 VAL B O 1
ATOM 4889 N N . THR B 1 35 ? -22.734 20.297 -54.844 1 21.28 35 THR B N 1
ATOM 4890 C CA . THR B 1 35 ? -24.141 20.391 -55.25 1 21.28 35 THR B CA 1
ATOM 4891 C C . THR B 1 35 ? -24.844 19.047 -55.031 1 21.28 35 THR B C 1
ATOM 4893 O O . THR B 1 35 ? -26.031 18.922 -55.312 1 21.28 35 THR B O 1
ATOM 4896 N N . GLY B 1 36 ? -24.109 17.969 -54.75 1 19.73 36 GLY B N 1
ATOM 4897 C CA . GLY B 1 36 ? -24.812 16.828 -55.344 1 19.73 36 GLY B CA 1
ATOM 4898 C C . GLY B 1 36 ? -26.203 16.656 -54.781 1 19.73 36 GLY B C 1
ATOM 4899 O O . GLY B 1 36 ? -26.547 17.234 -53.75 1 19.73 36 GLY B O 1
ATOM 4900 N N . ASN B 1 37 ? -27.125 16.062 -55.625 1 22.31 37 ASN B N 1
ATOM 4901 C CA . ASN B 1 37 ? -28.469 15.562 -55.812 1 22.31 37 ASN B CA 1
ATOM 4902 C C . ASN B 1 37 ? -28.891 14.625 -54.688 1 22.31 37 ASN B C 1
ATOM 4904 O O . ASN B 1 37 ? -28.062 13.875 -54.156 1 22.31 37 ASN B O 1
ATOM 4908 N N . ALA B 1 38 ? -30.078 14.82 -54.188 1 22.05 38 ALA B N 1
ATOM 4909 C CA . ALA B 1 38 ? -30.859 14.477 -53 1 22.05 38 ALA B CA 1
ATOM 4910 C C . ALA B 1 38 ? -31.125 12.977 -52.938 1 22.05 38 ALA B C 1
ATOM 4912 O O . ALA B 1 38 ? -31.844 12.5 -52.062 1 22.05 38 ALA B O 1
ATOM 4913 N N . PRO B 1 39 ? -30.297 12.102 -53.719 1 23.88 39 PRO B N 1
ATOM 4914 C CA . PRO B 1 39 ? -31.109 10.883 -53.781 1 23.88 39 PRO B CA 1
ATOM 4915 C C . PRO B 1 39 ? -31.484 10.359 -52.375 1 23.88 39 PRO B C 1
ATOM 4917 O O . PRO B 1 39 ? -30.828 10.695 -51.406 1 23.88 39 PRO B O 1
ATOM 4920 N N . GLU B 1 40 ? -32.656 9.688 -52.188 1 25.2 40 GLU B N 1
ATOM 4921 C CA . GLU B 1 40 ? -33.625 9.219 -51.156 1 25.2 40 GLU B CA 1
ATOM 4922 C C . GLU B 1 40 ? -32.969 8.234 -50.219 1 25.2 40 GLU B C 1
ATOM 4924 O O . GLU B 1 40 ? -33.188 7.027 -50.281 1 25.2 40 GLU B O 1
ATOM 4929 N N . SER B 1 41 ? -31.562 8.453 -49.969 1 22.47 41 SER B N 1
ATOM 4930 C CA . SER B 1 41 ? -30.688 7.387 -49.469 1 22.47 41 SER B CA 1
ATOM 4931 C C . SER B 1 41 ? -31.141 6.887 -48.094 1 22.47 41 SER B C 1
ATOM 4933 O O . SER B 1 41 ? -31.625 7.668 -47.281 1 22.47 41 SER B O 1
ATOM 4935 N N . SER B 1 42 ? -31.406 5.527 -47.969 1 25.03 42 SER B N 1
ATOM 4936 C CA . SER B 1 42 ? -31.75 4.621 -46.875 1 25.03 42 SER B CA 1
ATOM 4937 C C . SER B 1 42 ? -30.875 4.891 -45.656 1 25.03 42 SER B C 1
ATOM 4939 O O . SER B 1 42 ? -29.656 4.914 -45.75 1 25.03 42 SER B O 1
ATOM 4941 N N . ALA B 1 43 ? -31.359 5.543 -44.656 1 24.67 43 ALA B N 1
ATOM 4942 C CA . ALA B 1 43 ? -30.797 6.293 -43.531 1 24.67 43 ALA B CA 1
ATOM 4943 C C . ALA B 1 43 ? -29.859 5.426 -42.688 1 24.67 43 ALA B C 1
ATOM 4945 O O . ALA B 1 43 ? -30.281 4.473 -42.031 1 24.67 43 ALA B O 1
ATOM 4946 N N . PRO B 1 44 ? -28.578 5.051 -43.219 1 25.41 44 PRO B N 1
ATOM 4947 C CA . PRO B 1 44 ? -27.797 4.082 -42.438 1 25.41 44 PRO B CA 1
ATOM 4948 C C . PRO B 1 44 ? -27.578 4.531 -41 1 25.41 44 PRO B C 1
ATOM 4950 O O . PRO B 1 44 ? -27.594 5.73 -40.719 1 25.41 44 PRO B O 1
ATOM 4953 N N . PRO B 1 45 ? -27.781 3.598 -39.906 1 26.11 45 PRO B N 1
ATOM 4954 C CA . PRO B 1 45 ? -27.844 3.988 -38.5 1 26.11 45 PRO B CA 1
ATOM 4955 C C . PRO B 1 45 ? -26.656 4.832 -38.062 1 26.11 45 PRO B C 1
ATOM 4957 O O . PRO B 1 45 ? -25.562 4.715 -38.625 1 26.11 45 PRO B O 1
ATOM 4960 N N . LEU B 1 46 ? -26.859 6.055 -37.625 1 23.88 46 LEU B N 1
ATOM 4961 C CA . LEU B 1 46 ? -26.047 7.16 -37.094 1 23.88 46 LEU B CA 1
ATOM 4962 C C . LEU B 1 46 ? -24.969 6.656 -36.156 1 23.88 46 LEU B C 1
ATOM 4964 O O . LEU B 1 46 ? -25.266 6.16 -35.062 1 23.88 46 LEU B O 1
ATOM 4968 N N . ILE B 1 47 ? -23.906 6.035 -36.75 1 24.83 47 ILE B N 1
ATOM 4969 C CA . ILE B 1 47 ? -22.672 5.73 -36.031 1 24.83 47 ILE B CA 1
ATOM 4970 C C . ILE B 1 47 ? -22.172 6.98 -35.312 1 24.83 47 ILE B C 1
ATOM 4972 O O . ILE B 1 47 ? -21.766 7.957 -35.938 1 24.83 47 ILE B O 1
ATOM 4976 N N . THR B 1 48 ? -23 7.527 -34.344 1 22.8 48 THR B N 1
ATOM 4977 C CA . THR B 1 48 ? -22.562 8.68 -33.562 1 22.8 48 THR B CA 1
ATOM 4978 C C . THR B 1 48 ? -21.094 8.531 -33.188 1 22.8 48 THR B C 1
ATOM 4980 O O . THR B 1 48 ? -20.719 7.57 -32.5 1 22.8 48 THR B O 1
ATOM 4983 N N . ARG B 1 49 ? -20.25 9.016 -34.031 1 25.14 49 ARG B N 1
ATOM 4984 C CA . ARG B 1 49 ? -18.812 9.234 -33.844 1 25.14 49 ARG B CA 1
ATOM 4985 C C . ARG B 1 49 ? -18.547 9.945 -32.531 1 25.14 49 ARG B C 1
ATOM 4987 O O . ARG B 1 49 ? -18.859 11.133 -32.375 1 25.14 49 ARG B O 1
ATOM 4994 N N . ASP B 1 50 ? -18.719 9.188 -31.438 1 23.64 50 ASP B N 1
ATOM 4995 C CA . ASP B 1 50 ? -18.391 9.648 -30.094 1 23.64 50 ASP B CA 1
ATOM 4996 C C . ASP B 1 50 ? -17.031 10.359 -30.078 1 23.64 50 ASP B C 1
ATOM 4998 O O . ASP B 1 50 ? -16 9.75 -30.359 1 23.64 50 ASP B O 1
ATOM 5002 N N . THR B 1 51 ? -17 11.57 -30.703 1 25.91 51 THR B N 1
ATOM 5003 C CA . THR B 1 51 ? -15.875 12.469 -30.562 1 25.91 51 THR B CA 1
ATOM 5004 C C . THR B 1 51 ? -15.328 12.445 -29.141 1 25.91 51 THR B C 1
ATOM 5006 O O . THR B 1 51 ? -15.922 13.031 -28.234 1 25.91 51 THR B O 1
ATOM 5009 N N . ILE B 1 52 ? -14.852 11.305 -28.797 1 25.53 52 ILE B N 1
ATOM 5010 C CA . ILE B 1 52 ? -14.109 11.219 -27.547 1 25.53 52 ILE B CA 1
ATOM 5011 C C . ILE B 1 52 ? -13.016 12.281 -27.516 1 25.53 52 ILE B C 1
ATOM 5013 O O . ILE B 1 52 ? -12.07 12.234 -28.297 1 25.53 52 ILE B O 1
ATOM 5017 N N . ALA B 1 53 ? -13.477 13.625 -27.406 1 23.97 53 ALA B N 1
ATOM 5018 C CA . ALA B 1 53 ? -12.531 14.688 -27.094 1 23.97 53 ALA B CA 1
ATOM 5019 C C . ALA B 1 53 ? -11.383 14.172 -26.219 1 23.97 53 ALA B C 1
ATOM 5021 O O . ALA B 1 53 ? -11.609 13.641 -25.141 1 23.97 53 ALA B O 1
ATOM 5022 N N . THR B 1 54 ? -10.352 13.836 -26.906 1 25.77 54 THR B N 1
ATOM 5023 C CA . THR B 1 54 ? -9.047 13.352 -26.453 1 25.77 54 THR B CA 1
ATOM 5024 C C . THR B 1 54 ? -8.398 14.359 -25.516 1 25.77 54 THR B C 1
ATOM 5026 O O . THR B 1 54 ? -7.789 15.336 -25.953 1 25.77 54 THR B O 1
ATOM 5029 N N . ASN B 1 55 ? -9.203 14.938 -24.594 1 24.89 55 ASN B N 1
ATOM 5030 C CA . ASN B 1 55 ? -8.57 15.82 -23.625 1 24.89 55 ASN B CA 1
ATOM 5031 C C . ASN B 1 55 ? -7.32 15.18 -23.016 1 24.89 55 ASN B C 1
ATOM 5033 O O . ASN B 1 55 ? -7.402 14.133 -22.375 1 24.89 55 ASN B O 1
ATOM 5037 N N . VAL B 1 56 ? -6.289 15.398 -23.719 1 25.17 56 VAL B N 1
ATOM 5038 C CA . VAL B 1 56 ? -4.898 14.992 -23.531 1 25.17 56 VAL B CA 1
ATOM 5039 C C . VAL B 1 56 ? -4.461 15.328 -22.109 1 25.17 56 VAL B C 1
ATOM 5041 O O . VAL B 1 56 ? -4.422 16.5 -21.719 1 25.17 56 VAL B O 1
ATOM 5044 N N . SER B 1 57 ? -4.895 14.57 -21.172 1 26.48 57 SER B N 1
ATOM 5045 C CA . SER B 1 57 ? -4.695 14.664 -19.734 1 26.48 57 SER B CA 1
ATOM 5046 C C . SER B 1 57 ? -3.23 14.438 -19.359 1 26.48 57 SER B C 1
ATOM 5048 O O . SER B 1 57 ? -2.793 13.297 -19.203 1 26.48 57 SER B O 1
ATOM 5050 N N . SER B 1 58 ? -2.301 15.008 -20.125 1 26.5 58 SER B N 1
ATOM 5051 C CA . SER B 1 58 ? -0.914 14.875 -19.703 1 26.5 58 SER B CA 1
ATOM 5052 C C . SER B 1 58 ? -0.75 15.258 -18.234 1 26.5 58 SER B C 1
ATOM 5054 O O . SER B 1 58 ? -1.029 16.406 -17.859 1 26.5 58 SER B O 1
ATOM 5056 N N . PHE B 1 59 ? -0.883 14.43 -17.453 1 28.47 59 PHE B N 1
ATOM 5057 C CA . PHE B 1 59 ? -0.81 14.547 -15.992 1 28.47 59 PHE B CA 1
ATOM 5058 C C . PHE B 1 59 ? 0.569 15.023 -15.555 1 28.47 59 PHE B C 1
ATOM 5060 O O . PHE B 1 59 ? 1.335 14.266 -14.961 1 28.47 59 PHE B O 1
ATOM 5067 N N . ASP B 1 60 ? 1.347 15.523 -16.484 1 29.36 60 ASP B N 1
ATOM 5068 C CA . ASP B 1 60 ? 2.475 16.297 -15.984 1 29.36 60 ASP B CA 1
ATOM 5069 C C . ASP B 1 60 ? 2.021 17.297 -14.93 1 29.36 60 ASP B C 1
ATOM 5071 O O . ASP B 1 60 ? 1.246 18.219 -15.219 1 29.36 60 ASP B O 1
ATOM 5075 N N . HIS B 1 61 ? 2.072 16.859 -13.766 1 30.83 61 HIS B N 1
ATOM 5076 C CA . HIS B 1 61 ? 1.565 17.438 -12.523 1 30.83 61 HIS B CA 1
ATOM 5077 C C . HIS B 1 61 ? 1.763 18.953 -12.484 1 30.83 61 HIS B C 1
ATOM 5079 O O . HIS B 1 61 ? 0.966 19.672 -11.883 1 30.83 61 HIS B O 1
ATOM 5085 N N . SER B 1 62 ? 2.953 19.281 -13.008 1 32.91 62 SER B N 1
ATOM 5086 C CA . SER B 1 62 ? 3.357 20.672 -13.062 1 32.91 62 SER B CA 1
ATOM 5087 C C . SER B 1 62 ? 2.57 21.438 -14.133 1 32.91 62 SER B C 1
ATOM 5089 O O . SER B 1 62 ? 2.623 22.672 -14.195 1 32.91 62 SER B O 1
ATOM 5091 N N . ALA B 1 63 ? 1.938 20.641 -14.852 1 35.25 63 ALA B N 1
ATOM 5092 C CA . ALA B 1 63 ? 1.496 21.266 -16.094 1 35.25 63 ALA B CA 1
ATOM 5093 C C . ALA B 1 63 ? 0.388 22.281 -15.836 1 35.25 63 ALA B C 1
ATOM 5095 O O . ALA B 1 63 ? 0.386 23.375 -16.422 1 35.25 63 ALA B O 1
ATOM 5096 N N . HIS B 1 64 ? -0.397 21.891 -14.953 1 34.44 64 HIS B N 1
ATOM 5097 C CA . HIS B 1 64 ? -1.541 22.781 -14.844 1 34.44 64 HIS B CA 1
ATOM 5098 C C . HIS B 1 64 ? -1.169 24.062 -14.102 1 34.44 64 HIS B C 1
ATOM 5100 O O . HIS B 1 64 ? -1.617 25.156 -14.469 1 34.44 64 HIS B O 1
ATOM 5106 N N . VAL B 1 65 ? -0.394 23.938 -13.008 1 39.59 65 VAL B N 1
ATOM 5107 C CA . VAL B 1 65 ? 0.121 25.156 -12.391 1 39.59 65 VAL B CA 1
ATOM 5108 C C . VAL B 1 65 ? 0.929 25.953 -13.414 1 39.59 65 VAL B C 1
ATOM 5110 O O . VAL B 1 65 ? 0.787 27.172 -13.516 1 39.59 65 VAL B O 1
ATOM 5113 N N . ILE B 1 66 ? 1.651 25.141 -14.148 1 44.91 66 ILE B N 1
ATOM 5114 C CA . ILE B 1 66 ? 2.398 25.75 -15.242 1 44.91 66 ILE B CA 1
ATOM 5115 C C . ILE B 1 66 ? 1.431 26.344 -16.25 1 44.91 66 ILE B C 1
ATOM 5117 O O . ILE B 1 66 ? 1.638 27.469 -16.734 1 44.91 66 ILE B O 1
ATOM 5121 N N . ASP B 1 67 ? 0.497 25.609 -16.328 1 42.12 67 ASP B N 1
ATOM 5122 C CA . ASP B 1 67 ? -0.488 26.125 -17.281 1 42.12 67 ASP B CA 1
ATOM 5123 C C . ASP B 1 67 ? -1.199 27.359 -16.719 1 42.12 67 ASP B C 1
ATOM 5125 O O . ASP B 1 67 ? -1.46 28.312 -17.453 1 42.12 67 ASP B O 1
ATOM 5129 N N . LEU B 1 68 ? -1.438 27.281 -15.383 1 42.59 68 LEU B N 1
ATOM 5130 C CA . LEU B 1 68 ? -1.986 28.469 -14.711 1 42.59 68 LEU B CA 1
ATOM 5131 C C . LEU B 1 68 ? -0.994 29.625 -14.75 1 42.59 68 LEU B C 1
ATOM 5133 O O . LEU B 1 68 ? -1.361 30.75 -15.078 1 42.59 68 LEU B O 1
ATOM 5137 N N . LEU B 1 69 ? 0.115 29.234 -14.367 1 48.88 69 LEU B N 1
ATOM 5138 C CA . LEU B 1 69 ? 1.168 30.234 -14.422 1 48.88 69 LEU B CA 1
ATOM 5139 C C . LEU B 1 69 ? 1.418 30.703 -15.852 1 48.88 69 LEU B C 1
ATOM 5141 O O . LEU B 1 69 ? 1.566 31.891 -16.109 1 48.88 69 LEU B O 1
ATOM 5145 N N . LYS B 1 70 ? 1.425 29.688 -16.672 1 47.62 70 LYS B N 1
ATOM 5146 C CA . LYS B 1 70 ? 1.602 29.984 -18.078 1 47.62 70 LYS B CA 1
ATOM 5147 C C . LYS B 1 70 ? 0.427 30.797 -18.625 1 47.62 70 LYS B C 1
ATOM 5149 O O . LYS B 1 70 ? 0.617 31.719 -19.422 1 47.62 70 LYS B O 1
ATOM 5154 N N . SER B 1 71 ? -0.641 30.391 -18.234 1 44.12 71 SER B N 1
ATOM 5155 C CA . SER B 1 71 ? -1.812 31.141 -18.703 1 44.12 71 SER B CA 1
ATOM 5156 C C . SER B 1 71 ? -1.782 32.594 -18.203 1 44.12 71 SER B C 1
ATOM 5158 O O . SER B 1 71 ? -2.164 33.5 -18.938 1 44.12 71 SER B O 1
ATOM 5160 N N . VAL B 1 72 ? -1.369 32.75 -17.031 1 46.53 72 VAL B N 1
ATOM 5161 C CA . VAL B 1 72 ? -1.134 34.094 -16.516 1 46.53 72 VAL B CA 1
ATOM 5162 C C . VAL B 1 72 ? -0.053 34.781 -17.359 1 46.53 72 VAL B C 1
ATOM 5164 O O . VAL B 1 72 ? -0.163 35.969 -17.672 1 46.53 72 VAL B O 1
ATOM 5167 N N . LEU B 1 73 ? 0.895 33.938 -17.656 1 49.31 73 LEU B N 1
ATOM 5168 C CA . LEU B 1 73 ? 2.012 34.438 -18.438 1 49.31 73 LEU B CA 1
ATOM 5169 C C . LEU B 1 73 ? 1.595 34.656 -19.891 1 49.31 73 LEU B C 1
ATOM 5171 O O . LEU B 1 73 ? 2.068 35.594 -20.531 1 49.31 73 LEU B O 1
ATOM 5175 N N . GLU B 1 74 ? 0.923 33.75 -20.406 1 45.09 74 GLU B N 1
ATOM 5176 C CA . GLU B 1 74 ? 0.5 33.844 -21.797 1 45.09 74 GLU B CA 1
ATOM 5177 C C . GLU B 1 74 ? -0.619 34.844 -21.969 1 45.09 74 GLU B C 1
ATOM 5179 O O . GLU B 1 74 ? -0.914 35.281 -23.078 1 45.09 74 GLU B O 1
ATOM 5184 N N . ASP B 1 75 ? -1.29 35.094 -21.016 1 38.69 75 ASP B N 1
ATOM 5185 C CA . ASP B 1 75 ? -2.234 36.188 -21.172 1 38.69 75 ASP B CA 1
ATOM 5186 C C . ASP B 1 75 ? -1.513 37.5 -21.531 1 38.69 75 ASP B C 1
ATOM 5188 O O . ASP B 1 75 ? -0.67 37.969 -20.766 1 38.69 75 ASP B O 1
ATOM 5192 N N . GLY B 1 76 ? -1.253 37.656 -22.688 1 40.47 76 GLY B N 1
ATOM 5193 C CA . GLY B 1 76 ? -0.664 38.719 -23.469 1 40.47 76 GLY B CA 1
ATOM 5194 C C . GLY B 1 76 ? -0.957 40.094 -22.891 1 40.47 76 GLY B C 1
ATOM 5195 O O . GLY B 1 76 ? -0.407 41.094 -23.359 1 40.47 76 GLY B O 1
ATOM 5196 N N . THR B 1 77 ? -2.16 40.25 -22.328 1 40.44 77 THR B N 1
ATOM 5197 C CA . THR B 1 77 ? -2.393 41.594 -21.812 1 40.44 77 THR B CA 1
ATOM 5198 C C . THR B 1 77 ? -1.356 41.969 -20.75 1 40.44 77 THR B C 1
ATOM 5200 O O . THR B 1 77 ? -1.061 43.125 -20.531 1 40.44 77 THR B O 1
ATOM 5203 N N . VAL B 1 78 ? -0.99 41 -19.969 1 42.91 78 VAL B N 1
ATOM 5204 C CA . VAL B 1 78 ? 0.09 41.25 -19.031 1 42.91 78 VAL B CA 1
ATOM 5205 C C . VAL B 1 78 ? 1.396 41.469 -19.781 1 42.91 78 VAL B C 1
ATOM 5207 O O . VAL B 1 78 ? 2.219 42.312 -19.391 1 42.91 78 VAL B O 1
ATOM 5210 N N . THR B 1 79 ? 1.553 40.688 -20.797 1 41.41 79 THR B N 1
ATOM 5211 C CA . THR B 1 79 ? 2.768 40.875 -21.594 1 41.41 79 THR B CA 1
ATOM 5212 C C . THR B 1 79 ? 2.615 42.062 -22.547 1 41.41 79 THR B C 1
ATOM 5214 O O . THR B 1 79 ? 3.609 42.625 -23 1 41.41 79 THR B O 1
ATOM 5217 N N . SER B 1 80 ? 1.492 42.219 -23.109 1 38.44 80 SER B N 1
ATOM 5218 C CA . SER B 1 80 ? 1.362 43.281 -24.094 1 38.44 80 SER B CA 1
ATOM 5219 C C . SER B 1 80 ? 1.281 44.656 -23.406 1 38.44 80 SER B C 1
ATOM 5221 O O . SER B 1 80 ? 1.449 45.688 -24.062 1 38.44 80 SER B O 1
ATOM 5223 N N . ASN B 1 81 ? 0.176 44.844 -22.5 1 38.38 81 ASN B N 1
ATOM 5224 C CA . ASN B 1 81 ? 0.245 46.25 -22.109 1 38.38 81 ASN B CA 1
ATOM 5225 C C . ASN B 1 81 ? 1.648 46.625 -21.656 1 38.38 81 ASN B C 1
ATOM 5227 O O . ASN B 1 81 ? 2.467 45.75 -21.344 1 38.38 81 ASN B O 1
ATOM 5231 N N . GLY B 1 82 ? 1.812 48.062 -21.297 1 38.06 82 GLY B N 1
ATOM 5232 C CA . GLY B 1 82 ? 2.979 48.812 -20.875 1 38.06 82 GLY B CA 1
ATOM 5233 C C . GLY B 1 82 ? 3.816 48.062 -19.844 1 38.06 82 GLY B C 1
ATOM 5234 O O . GLY B 1 82 ? 3.295 47.594 -18.828 1 38.06 82 GLY B O 1
ATOM 5235 N N . SER B 1 83 ? 4.797 47.344 -20.156 1 45.78 83 SER B N 1
ATOM 5236 C CA . SER B 1 83 ? 6.012 46.75 -19.609 1 45.78 83 SER B CA 1
ATOM 5237 C C . SER B 1 83 ? 6.363 47.344 -18.25 1 45.78 83 SER B C 1
ATOM 5239 O O . SER B 1 83 ? 7.156 48.312 -18.172 1 45.78 83 SER B O 1
ATOM 5241 N N . SER B 1 84 ? 5.348 47.625 -17.453 1 47.66 84 SER B N 1
ATOM 5242 C CA . SER B 1 84 ? 6.047 48.062 -16.234 1 47.66 84 SER B CA 1
ATOM 5243 C C . SER B 1 84 ? 6.98 46.969 -15.727 1 47.66 84 SER B C 1
ATOM 5245 O O . SER B 1 84 ? 6.754 45.781 -15.984 1 47.66 84 SER B O 1
ATOM 5247 N N . PRO B 1 85 ? 8.094 47.344 -15.477 1 57.47 85 PRO B N 1
ATOM 5248 C CA . PRO B 1 85 ? 9.141 46.469 -14.945 1 57.47 85 PRO B CA 1
ATOM 5249 C C . PRO B 1 85 ? 8.617 45.5 -13.898 1 57.47 85 PRO B C 1
ATOM 5251 O O . PRO B 1 85 ? 9.109 44.375 -13.797 1 57.47 85 PRO B O 1
ATOM 5254 N N . GLU B 1 86 ? 7.445 45.844 -13.391 1 58.19 86 GLU B N 1
ATOM 5255 C CA . GLU B 1 86 ? 6.949 45 -12.312 1 58.19 86 GLU B CA 1
ATOM 5256 C C . GLU B 1 86 ? 6.219 43.781 -12.867 1 58.19 86 GLU B C 1
ATOM 5258 O O . GLU B 1 86 ? 6.379 42.688 -12.359 1 58.19 86 GLU B O 1
ATOM 5263 N N . THR B 1 87 ? 5.395 44 -13.859 1 59.19 87 THR B N 1
ATOM 5264 C CA . THR B 1 87 ? 4.652 42.906 -14.477 1 59.19 87 THR B CA 1
ATOM 5265 C C . THR B 1 87 ? 5.605 41.875 -15.102 1 59.19 87 THR B C 1
ATOM 5267 O O . THR B 1 87 ? 5.391 40.688 -14.992 1 59.19 87 THR B O 1
ATOM 5270 N N . SER B 1 88 ? 6.574 42.438 -15.711 1 57.66 88 SER B N 1
ATOM 5271 C CA . SER B 1 88 ? 7.566 41.562 -16.344 1 57.66 88 SER B CA 1
ATOM 5272 C C . SER B 1 88 ? 8.297 40.719 -15.312 1 57.66 88 SER B C 1
ATOM 5274 O O . SER B 1 88 ? 8.586 39.531 -15.555 1 57.66 88 SER B O 1
ATOM 5276 N N . GLU B 1 89 ? 8.477 41.281 -14.156 1 61.25 89 GLU B N 1
ATOM 5277 C CA . GLU B 1 89 ? 9.172 40.562 -13.094 1 61.25 89 GLU B CA 1
ATOM 5278 C C . GLU B 1 89 ? 8.305 39.438 -12.539 1 61.25 89 GLU B C 1
ATOM 5280 O O . GLU B 1 89 ? 8.797 38.344 -12.281 1 61.25 89 GLU B O 1
ATOM 5285 N N . VAL B 1 90 ? 7.121 39.781 -12.398 1 62.81 90 VAL B N 1
ATOM 5286 C CA . VAL B 1 90 ? 6.207 38.781 -11.852 1 62.81 90 VAL B CA 1
ATOM 5287 C C . VAL B 1 90 ? 6.043 37.625 -12.836 1 62.81 90 VAL B C 1
ATOM 5289 O O . VAL B 1 90 ? 6.09 36.469 -12.445 1 62.81 90 VAL B O 1
ATOM 5292 N N . VAL B 1 91 ? 5.898 37.969 -14.109 1 61.44 91 VAL B N 1
ATOM 5293 C CA . VAL B 1 91 ? 5.73 36.969 -15.141 1 61.44 91 VAL B CA 1
ATOM 5294 C C . VAL B 1 91 ? 6.988 36.094 -15.234 1 61.44 91 VAL B C 1
ATOM 5296 O O . VAL B 1 91 ? 6.902 34.875 -15.344 1 61.44 91 VAL B O 1
ATOM 5299 N N . SER B 1 92 ? 8.086 36.844 -15.156 1 61.12 92 SER B N 1
ATOM 5300 C CA . SER B 1 92 ? 9.352 36.094 -15.203 1 61.12 92 SER B CA 1
ATOM 5301 C C . SER B 1 92 ? 9.5 35.156 -14.008 1 61.12 92 SER B C 1
ATOM 5303 O O . SER B 1 92 ? 9.945 34.031 -14.164 1 61.12 92 SER B O 1
ATOM 5305 N N . SER B 1 93 ? 9.039 35.656 -12.914 1 61.97 93 SER B N 1
ATOM 5306 C CA . SER B 1 93 ? 9.156 34.875 -11.703 1 61.97 93 SER B CA 1
ATOM 5307 C C . SER B 1 93 ? 8.219 33.656 -11.734 1 61.97 93 SER B C 1
ATOM 5309 O O . SER B 1 93 ? 8.586 32.562 -11.312 1 61.97 93 SER B O 1
ATOM 5311 N N . LEU B 1 94 ? 7.148 34 -12.242 1 61.69 94 LEU B N 1
ATOM 5312 C CA . LEU B 1 94 ? 6.168 32.906 -12.352 1 61.69 94 LEU B CA 1
ATOM 5313 C C . LEU B 1 94 ? 6.633 31.859 -13.367 1 61.69 94 LEU B C 1
ATOM 5315 O O . LEU B 1 94 ? 6.457 30.672 -13.141 1 61.69 94 LEU B O 1
ATOM 5319 N N . THR B 1 95 ? 7.18 32.375 -14.391 1 59.78 95 THR B N 1
ATOM 5320 C CA . THR B 1 95 ? 7.723 31.484 -15.406 1 59.78 95 THR B CA 1
ATOM 5321 C C . THR B 1 95 ? 8.852 30.641 -14.828 1 59.78 95 THR B C 1
ATOM 5323 O O . THR B 1 95 ? 8.922 29.438 -15.086 1 59.78 95 THR B O 1
ATOM 5326 N N . ASP B 1 96 ? 9.633 31.297 -14.055 1 58.19 96 ASP B N 1
ATOM 5327 C CA . ASP B 1 96 ? 10.75 30.594 -13.422 1 58.19 96 ASP B CA 1
ATOM 5328 C C . ASP B 1 96 ? 10.25 29.547 -12.445 1 58.19 96 ASP B C 1
ATOM 5330 O O . ASP B 1 96 ? 10.797 28.438 -12.375 1 58.19 96 ASP B O 1
ATOM 5334 N N . LEU B 1 97 ? 9.289 30 -11.828 1 61.03 97 LEU B N 1
ATOM 5335 C CA . LEU B 1 97 ? 8.711 29.062 -10.859 1 61.03 97 LEU B CA 1
ATOM 5336 C C . LEU B 1 97 ? 8.094 27.859 -11.57 1 61.03 97 LEU B C 1
ATOM 5338 O O . LEU B 1 97 ? 8.258 26.719 -11.125 1 61.03 97 LEU B O 1
ATOM 5342 N N . THR B 1 98 ? 7.398 28.188 -12.625 1 57.66 98 THR B N 1
ATOM 5343 C CA . THR B 1 98 ? 6.777 27.125 -13.414 1 57.66 98 THR B CA 1
ATOM 5344 C C . THR B 1 98 ? 7.836 26.188 -13.977 1 57.66 98 THR B C 1
ATOM 5346 O O . THR B 1 98 ? 7.652 24.969 -13.977 1 57.66 98 THR B O 1
ATOM 5349 N N . ARG B 1 99 ? 8.852 26.781 -14.438 1 53.28 99 ARG B N 1
ATOM 5350 C CA . ARG B 1 99 ? 9.945 26 -14.992 1 53.28 99 ARG B CA 1
ATOM 5351 C C . ARG B 1 99 ? 10.578 25.109 -13.93 1 53.28 99 ARG B C 1
ATOM 5353 O O . ARG B 1 99 ? 10.883 23.953 -14.188 1 53.28 99 ARG B O 1
ATOM 5360 N N . THR B 1 100 ? 10.75 25.75 -12.82 1 54.69 100 THR B N 1
ATOM 5361 C CA . THR B 1 100 ? 11.344 25 -11.719 1 54.69 100 THR B CA 1
ATOM 5362 C C . THR B 1 100 ? 10.445 23.859 -11.289 1 54.69 100 THR B C 1
ATOM 5364 O O . THR B 1 100 ? 10.93 22.781 -10.938 1 54.69 100 THR B O 1
ATOM 5367 N N . LEU B 1 101 ? 9.273 24.297 -11.414 1 52.84 101 LEU B N 1
ATOM 5368 C CA . LEU B 1 101 ? 8.281 23.312 -10.984 1 52.84 101 LEU B CA 1
ATOM 5369 C C . LEU B 1 101 ? 8.148 22.203 -12.016 1 52.84 101 LEU B C 1
ATOM 5371 O O . LEU B 1 101 ? 7.801 21.062 -11.672 1 52.84 101 LEU B O 1
ATOM 5375 N N . GLU B 1 102 ? 8.164 22.594 -13.289 1 49.41 102 GLU B N 1
ATOM 5376 C CA . GLU B 1 102 ? 8.055 21.641 -14.383 1 49.41 102 GLU B CA 1
ATOM 5377 C C . GLU B 1 102 ? 9.258 20.719 -14.438 1 49.41 102 GLU B C 1
ATOM 5379 O O . GLU B 1 102 ? 9.141 19.547 -14.836 1 49.41 102 GLU B O 1
ATOM 5384 N N . ASP B 1 103 ? 10.367 21.25 -14.352 1 42.66 103 ASP B N 1
ATOM 5385 C CA . ASP B 1 103 ? 11.602 20.469 -14.375 1 42.66 103 ASP B CA 1
ATOM 5386 C C . ASP B 1 103 ? 12.211 20.359 -12.984 1 42.66 103 ASP B C 1
ATOM 5388 O O . ASP B 1 103 ? 13.18 21.062 -12.672 1 42.66 103 ASP B O 1
ATOM 5392 N N . PRO B 1 104 ? 11.32 19.938 -12.086 1 41.34 104 PRO B N 1
ATOM 5393 C CA . PRO B 1 104 ? 11.992 19.891 -10.781 1 41.34 104 PRO B CA 1
ATOM 5394 C C . PRO B 1 104 ? 13.406 19.328 -10.875 1 41.34 104 PRO B C 1
ATOM 5396 O O . PRO B 1 104 ? 13.695 18.484 -11.734 1 41.34 104 PRO B O 1
ATOM 5399 N N . PRO B 1 105 ? 14.422 20.156 -10.477 1 36.81 105 PRO B N 1
ATOM 5400 C CA . PRO B 1 105 ? 15.727 19.484 -10.516 1 36.81 105 PRO B CA 1
ATOM 5401 C C . PRO B 1 105 ? 15.625 17.984 -10.18 1 36.81 105 PRO B C 1
ATOM 5403 O O . PRO B 1 105 ? 14.719 17.578 -9.445 1 36.81 105 PRO B O 1
ATOM 5406 N N . SER B 1 106 ? 15.969 17.203 -11.156 1 34.28 106 SER B N 1
ATOM 5407 C CA . SER B 1 106 ? 16.141 15.789 -10.836 1 34.28 106 SER B CA 1
ATOM 5408 C C . SER B 1 106 ? 16.391 15.586 -9.344 1 34.28 106 SER B C 1
ATOM 5410 O O . SER B 1 106 ? 17.297 16.203 -8.773 1 34.28 106 SER B O 1
ATOM 5412 N N . GLY B 1 107 ? 15.398 15.641 -8.508 1 34.62 107 GLY B N 1
ATOM 5413 C CA . GLY B 1 107 ? 15.672 15.266 -7.125 1 34.62 107 GLY B CA 1
ATOM 5414 C C . GLY B 1 107 ? 17.031 14.617 -6.938 1 34.62 107 GLY B C 1
ATOM 5415 O O . GLY B 1 107 ? 17.422 13.75 -7.719 1 34.62 107 GLY B O 1
ATOM 5416 N N . GLY B 1 108 ? 17.984 15.438 -6.484 1 33.25 108 GLY B N 1
ATOM 5417 C CA . GLY B 1 108 ? 19.25 14.875 -6.062 1 33.25 108 GLY B CA 1
ATOM 5418 C C . GLY B 1 108 ? 19.141 13.438 -5.594 1 33.25 108 GLY B C 1
ATOM 5419 O O . GLY B 1 108 ? 18.141 13.047 -4.98 1 33.25 108 GLY B O 1
ATOM 5420 N N . ASN B 1 109 ? 19.625 12.602 -6.422 1 33.31 109 ASN B N 1
ATOM 5421 C CA . ASN B 1 109 ? 20.047 11.32 -5.859 1 33.31 109 ASN B CA 1
ATOM 5422 C C . ASN B 1 109 ? 20.375 11.438 -4.375 1 33.31 109 ASN B C 1
ATOM 5424 O O . ASN B 1 109 ? 21.328 12.117 -4.004 1 33.31 109 ASN B O 1
ATOM 5428 N N . HIS B 1 110 ? 19.469 11.727 -3.598 1 32.88 110 HIS B N 1
ATOM 5429 C CA . HIS B 1 110 ? 19.969 11.43 -2.26 1 32.88 110 HIS B CA 1
ATOM 5430 C C . HIS B 1 110 ? 21.016 10.32 -2.297 1 32.88 110 HIS B C 1
ATOM 5432 O O . HIS B 1 110 ? 20.672 9.133 -2.301 1 32.88 110 HIS B O 1
ATOM 5438 N N . ARG B 1 111 ? 22.047 10.586 -3.039 1 33.22 111 ARG B N 1
ATOM 5439 C CA . ARG B 1 111 ? 23.188 9.695 -2.834 1 33.22 111 ARG B CA 1
ATOM 5440 C C . ARG B 1 111 ? 23.438 9.445 -1.35 1 33.22 111 ARG B C 1
ATOM 5442 O O . ARG B 1 111 ? 23.734 10.375 -0.6 1 33.22 111 ARG B O 1
ATOM 5449 N N . SER B 1 112 ? 22.719 8.531 -0.827 1 33.88 112 SER B N 1
ATOM 5450 C CA . SER B 1 112 ? 23.234 8 0.432 1 33.88 112 SER B CA 1
ATOM 5451 C C . SER B 1 112 ? 24.75 7.965 0.439 1 33.88 112 SER B C 1
ATOM 5453 O O . SER B 1 112 ? 25.375 7.355 -0.438 1 33.88 112 SER B O 1
ATOM 5455 N N . GLY B 1 113 ? 25.344 9.094 0.583 1 33.62 113 GLY B N 1
ATOM 5456 C CA . GLY B 1 113 ? 26.719 8.781 0.968 1 33.62 113 GLY B CA 1
ATOM 5457 C C . GLY B 1 113 ? 26.828 7.488 1.754 1 33.62 113 GLY B C 1
ATOM 5458 O O . GLY B 1 113 ? 26.172 7.32 2.785 1 33.62 113 GLY B O 1
ATOM 5459 N N . GLY B 1 114 ? 26.938 6.453 0.986 1 34.69 114 GLY B N 1
ATOM 5460 C CA . GLY B 1 114 ? 27.219 5.125 1.499 1 34.69 114 GLY B CA 1
ATOM 5461 C C . GLY B 1 114 ? 28.047 5.145 2.773 1 34.69 114 GLY B C 1
ATOM 5462 O O . GLY B 1 114 ? 29.25 4.922 2.74 1 34.69 114 GLY B O 1
ATOM 5463 N N . ARG B 1 115 ? 27.953 6.133 3.621 1 32.62 115 ARG B N 1
ATOM 5464 C CA . ARG B 1 115 ? 28.672 5.691 4.805 1 32.62 115 ARG B CA 1
ATOM 5465 C C . ARG B 1 115 ? 28.156 4.352 5.305 1 32.62 115 ARG B C 1
ATOM 5467 O O . ARG B 1 115 ? 26.953 4.191 5.516 1 32.62 115 ARG B O 1
ATOM 5474 N N . THR B 1 116 ? 28.844 3.258 4.961 1 35.44 116 THR B N 1
ATOM 5475 C CA . THR B 1 116 ? 28.734 1.91 5.504 1 35.44 116 THR B CA 1
ATOM 5476 C C . THR B 1 116 ? 28.203 1.95 6.938 1 35.44 116 THR B C 1
ATOM 5478 O O . THR B 1 116 ? 28.672 2.734 7.758 1 35.44 116 THR B O 1
ATOM 5481 N N . VAL B 1 117 ? 26.984 1.771 7.094 1 37.38 117 VAL B N 1
ATOM 5482 C CA . VAL B 1 117 ? 26.547 1.394 8.438 1 37.38 117 VAL B CA 1
ATOM 5483 C C . VAL B 1 117 ? 27.672 0.632 9.141 1 37.38 117 VAL B C 1
ATOM 5485 O O . VAL B 1 117 ? 28.234 -0.312 8.586 1 37.38 117 VAL B O 1
ATOM 5488 N N . ALA B 1 118 ? 28.281 1.169 10.055 1 33.78 118 ALA B N 1
ATOM 5489 C CA . ALA B 1 118 ? 29.062 0.291 10.922 1 33.78 118 ALA B CA 1
ATOM 5490 C C . ALA B 1 118 ? 28.297 -0.984 11.25 1 33.78 118 ALA B C 1
ATOM 5492 O O . ALA B 1 118 ? 27.203 -0.929 11.812 1 33.78 118 ALA B O 1
ATOM 5493 N N . LYS B 1 119 ? 28.281 -1.933 10.406 1 39.19 119 LYS B N 1
ATOM 5494 C CA . LYS B 1 119 ? 27.672 -3.236 10.672 1 39.19 119 LYS B CA 1
ATOM 5495 C C . LYS B 1 119 ? 27.344 -3.393 12.148 1 39.19 119 LYS B C 1
ATOM 5497 O O . LYS B 1 119 ? 26.203 -3.691 12.508 1 39.19 119 LYS B O 1
ATOM 5502 N N . GLY B 1 120 ? 28.062 -4.297 12.914 1 39.09 120 GLY B N 1
ATOM 5503 C CA . GLY B 1 120 ? 27.953 -5.055 14.148 1 39.09 120 GLY B CA 1
ATOM 5504 C C . GLY B 1 120 ? 27.938 -4.176 15.383 1 39.09 120 GLY B C 1
ATOM 5505 O O . GLY B 1 120 ? 27.656 -4.652 16.484 1 39.09 120 GLY B O 1
ATOM 5506 N N . GLY B 1 121 ? 29.047 -3.273 15.5 1 41.38 121 GLY B N 1
ATOM 5507 C CA . GLY B 1 121 ? 29.766 -3.027 16.75 1 41.38 121 GLY B CA 1
ATOM 5508 C C . GLY B 1 121 ? 29.234 -1.841 17.516 1 41.38 121 GLY B C 1
ATOM 5509 O O . GLY B 1 121 ? 28.234 -1.233 17.125 1 41.38 121 GLY B O 1
ATOM 5510 N N . HIS B 1 122 ? 30.109 -1.287 18.406 1 48.31 122 HIS B N 1
ATOM 5511 C CA . HIS B 1 122 ? 30.141 -0.291 19.469 1 48.31 122 HIS B CA 1
ATOM 5512 C C . HIS B 1 122 ? 29.891 1.11 18.922 1 48.31 122 HIS B C 1
ATOM 5514 O O . HIS B 1 122 ? 30.453 1.485 17.891 1 48.31 122 HIS B O 1
ATOM 5520 N N . ILE B 1 123 ? 28.703 1.614 19.109 1 54.44 123 ILE B N 1
ATOM 5521 C CA . ILE B 1 123 ? 28.469 3.031 18.844 1 54.44 123 ILE B CA 1
ATOM 5522 C C . ILE B 1 123 ? 29.75 3.82 19.109 1 54.44 123 ILE B C 1
ATOM 5524 O O . ILE B 1 123 ? 30.312 3.768 20.203 1 54.44 123 ILE B O 1
ATOM 5528 N N . ASP B 1 124 ? 30.328 4.172 18.094 1 57.78 124 ASP B N 1
ATOM 5529 C CA . ASP B 1 124 ? 31.422 5.098 18.375 1 57.78 124 ASP B CA 1
ATOM 5530 C C . ASP B 1 124 ? 30.922 6.355 19.078 1 57.78 124 ASP B C 1
ATOM 5532 O O . ASP B 1 124 ? 29.797 6.805 18.812 1 57.78 124 ASP B O 1
ATOM 5536 N N . ASP B 1 125 ? 31.562 6.703 20.156 1 59.06 125 ASP B N 1
ATOM 5537 C CA . ASP B 1 125 ? 31.234 7.789 21.078 1 59.06 125 ASP B CA 1
ATOM 5538 C C . ASP B 1 125 ? 30.797 9.031 20.312 1 59.06 125 ASP B C 1
ATOM 5540 O O . ASP B 1 125 ? 29.969 9.812 20.797 1 59.06 125 ASP B O 1
ATOM 5544 N N . ASP B 1 126 ? 31.078 9.148 18.953 1 67.5 126 ASP B N 1
ATOM 5545 C CA . ASP B 1 126 ? 30.797 10.414 18.281 1 67.5 126 ASP B CA 1
ATOM 5546 C C . ASP B 1 126 ? 29.531 10.32 17.422 1 67.5 126 ASP B C 1
ATOM 5548 O O . ASP B 1 126 ? 29.094 11.32 16.844 1 67.5 126 ASP B O 1
ATOM 5552 N N . GLN B 1 127 ? 28.828 9.227 17.594 1 83.25 127 GLN B N 1
ATOM 5553 C CA . GLN B 1 127 ? 27.703 9.055 16.688 1 83.25 127 GLN B CA 1
ATOM 5554 C C . GLN B 1 127 ? 26.375 9.336 17.406 1 83.25 127 GLN B C 1
ATOM 5556 O O . GLN B 1 127 ? 25.359 9.602 16.75 1 83.25 127 GLN B O 1
ATOM 5561 N N . MET B 1 128 ? 26.469 9.32 18.734 1 90.38 128 MET B N 1
ATOM 5562 C CA . MET B 1 128 ? 25.281 9.539 19.531 1 90.38 128 MET B CA 1
ATOM 5563 C C . MET B 1 128 ? 25.547 10.547 20.641 1 90.38 128 MET B C 1
ATOM 5565 O O . MET B 1 128 ? 26.688 10.766 21.031 1 90.38 128 MET B O 1
ATOM 5569 N N . PRO B 1 129 ? 24.516 11.227 21.078 1 94.12 129 PRO B N 1
ATOM 5570 C CA . PRO B 1 129 ? 24.719 12.133 22.203 1 94.12 129 PRO B CA 1
ATOM 5571 C C . PRO B 1 129 ? 25.234 11.414 23.453 1 94.12 129 PRO B C 1
ATOM 5573 O O . PRO B 1 129 ? 25.016 10.211 23.609 1 94.12 129 PRO B O 1
ATOM 5576 N N . PRO B 1 130 ? 25.953 12.188 24.344 1 93.12 130 PRO B N 1
ATOM 5577 C CA . PRO B 1 130 ? 26.453 11.57 25.578 1 93.12 130 PRO B CA 1
ATOM 5578 C C . PRO B 1 130 ? 25.328 10.945 26.406 1 93.12 130 PRO B C 1
ATOM 5580 O O . PRO B 1 130 ? 24.234 11.508 26.5 1 93.12 130 PRO B O 1
ATOM 5583 N N . ILE B 1 131 ? 25.594 9.805 27.047 1 91.75 131 ILE B N 1
ATOM 5584 C CA . ILE B 1 131 ? 24.609 9.016 27.781 1 91.75 131 ILE B CA 1
ATOM 5585 C C . ILE B 1 131 ? 24.016 9.859 28.906 1 91.75 131 ILE B C 1
ATOM 5587 O O . ILE B 1 131 ? 22.828 9.727 29.234 1 91.75 131 ILE B O 1
ATOM 5591 N N . ARG B 1 132 ? 24.797 10.656 29.562 1 93.19 132 ARG B N 1
ATOM 5592 C CA . ARG B 1 132 ? 24.328 11.5 30.656 1 93.19 132 ARG B CA 1
ATOM 5593 C C . ARG B 1 132 ? 23.188 12.406 30.203 1 93.19 132 ARG B C 1
ATOM 5595 O O . ARG B 1 132 ? 22.156 12.516 30.875 1 93.19 132 ARG B O 1
ATOM 5602 N N . ASP B 1 133 ? 23.391 13.07 29.062 1 95.25 133 ASP B N 1
ATOM 5603 C CA . ASP B 1 133 ? 22.391 13.984 28.516 1 95.25 133 ASP B CA 1
ATOM 5604 C C . ASP B 1 133 ? 21.141 13.234 28.094 1 95.25 133 ASP B C 1
ATOM 5606 O O . ASP B 1 133 ? 20.016 13.75 28.219 1 95.25 133 ASP B O 1
ATOM 5610 N N . VAL B 1 134 ? 21.344 12.039 27.531 1 95.5 134 VAL B N 1
ATOM 5611 C CA . VAL B 1 134 ? 20.219 11.219 27.078 1 95.5 134 VAL B CA 1
ATOM 5612 C C . VAL B 1 134 ? 19.375 10.812 28.297 1 95.5 134 VAL B C 1
ATOM 5614 O O . VAL B 1 134 ? 18.141 10.875 28.234 1 95.5 134 VAL B O 1
ATOM 5617 N N . LEU B 1 135 ? 20 10.422 29.422 1 95 135 LEU B N 1
ATOM 5618 C CA . LEU B 1 135 ? 19.266 10.047 30.625 1 95 135 LEU B CA 1
ATOM 5619 C C . LEU B 1 135 ? 18.5 11.242 31.188 1 95 135 LEU B C 1
ATOM 5621 O O . LEU B 1 135 ? 17.375 11.094 31.656 1 95 135 LEU B O 1
ATOM 5625 N N . GLU B 1 136 ? 19.109 12.352 31.094 1 95.44 136 GLU B N 1
ATOM 5626 C CA . GLU B 1 136 ? 18.469 13.562 31.609 1 95.44 136 GLU B CA 1
ATOM 5627 C C . GLU B 1 136 ? 17.219 13.906 30.812 1 95.44 136 GLU B C 1
ATOM 5629 O O . GLU B 1 136 ? 16.188 14.273 31.375 1 95.44 136 GLU B O 1
ATOM 5634 N N . ILE B 1 137 ? 17.344 13.883 29.5 1 96.06 137 ILE B N 1
ATOM 5635 C CA . ILE B 1 137 ? 16.203 14.25 28.672 1 96.06 137 ILE B CA 1
ATOM 5636 C C . ILE B 1 137 ? 15.102 13.203 28.812 1 96.06 137 ILE B C 1
ATOM 5638 O O . ILE B 1 137 ? 13.914 13.539 28.766 1 96.06 137 ILE B O 1
ATOM 5642 N N . LEU B 1 138 ? 15.469 11.914 28.922 1 96 138 LEU B N 1
ATOM 5643 C CA . LEU B 1 138 ? 14.477 10.867 29.125 1 96 138 LEU B CA 1
ATOM 5644 C C . LEU B 1 138 ? 13.703 11.086 30.422 1 96 138 LEU B C 1
ATOM 5646 O O . LEU B 1 138 ? 12.492 10.852 30.469 1 96 138 LEU B O 1
ATOM 5650 N N . ARG B 1 139 ? 14.359 11.531 31.5 1 95.38 139 ARG B N 1
ATOM 5651 C CA . ARG B 1 139 ? 13.695 11.859 32.75 1 95.38 139 ARG B CA 1
ATOM 5652 C C . ARG B 1 139 ? 12.773 13.07 32.594 1 95.38 139 ARG B C 1
ATOM 5654 O O . ARG B 1 139 ? 11.688 13.109 33.156 1 95.38 139 ARG B O 1
ATOM 5661 N N . TRP B 1 140 ? 13.297 14.031 31.859 1 94.31 140 TRP B N 1
ATOM 5662 C CA . TRP B 1 140 ? 12.516 15.227 31.578 1 94.31 140 TRP B CA 1
ATOM 5663 C C . TRP B 1 140 ? 11.203 14.875 30.891 1 94.31 140 TRP B C 1
ATOM 5665 O O . TRP B 1 140 ? 10.148 15.414 31.234 1 94.31 140 TRP B O 1
ATOM 5675 N N . VAL B 1 141 ? 11.211 13.953 29.953 1 94.88 141 VAL B N 1
ATOM 5676 C CA . VAL B 1 141 ? 10.047 13.547 29.172 1 94.88 141 VAL B CA 1
ATOM 5677 C C . VAL B 1 141 ? 9.086 12.75 30.047 1 94.88 141 VAL B C 1
ATOM 5679 O O . VAL B 1 141 ? 7.867 12.906 29.938 1 94.88 141 VAL B O 1
ATOM 5682 N N . ARG B 1 142 ? 9.617 11.883 30.859 1 93.25 142 ARG B N 1
ATOM 5683 C CA . ARG B 1 142 ? 8.789 11.047 31.719 1 93.25 142 ARG B CA 1
ATOM 5684 C C . ARG B 1 142 ? 7.895 11.898 32.625 1 93.25 142 ARG B C 1
ATOM 5686 O O . ARG B 1 142 ? 6.746 11.539 32.875 1 93.25 142 ARG B O 1
ATOM 5693 N N . ALA B 1 143 ? 8.352 13.023 33 1 91.94 143 ALA B N 1
ATOM 5694 C CA . ALA B 1 143 ? 7.605 13.93 33.875 1 91.94 143 ALA B CA 1
ATOM 5695 C C . ALA B 1 143 ? 6.59 14.742 33.094 1 91.94 143 ALA B C 1
ATOM 5697 O O . ALA B 1 143 ? 5.68 15.352 33.656 1 91.94 143 ALA B O 1
ATOM 5698 N N . ARG B 1 144 ? 6.688 14.727 31.781 1 93.62 144 ARG B N 1
ATOM 5699 C CA . ARG B 1 144 ? 5.879 15.594 30.938 1 93.62 144 ARG B CA 1
ATOM 5700 C C . ARG B 1 144 ? 5.184 14.789 29.844 1 93.62 144 ARG B C 1
ATOM 5702 O O . ARG B 1 144 ? 5.086 15.242 28.703 1 93.62 144 ARG B O 1
ATOM 5709 N N . GLU B 1 145 ? 4.793 13.617 30.062 1 91.31 145 GLU B N 1
ATOM 5710 C CA . GLU B 1 145 ? 4.152 12.711 29.109 1 91.31 145 GLU B CA 1
ATOM 5711 C C . GLU B 1 145 ? 2.834 13.289 28.609 1 91.31 145 GLU B C 1
ATOM 5713 O O . GLU B 1 145 ? 2.383 12.953 27.516 1 91.31 145 GLU B O 1
ATOM 5718 N N . HIS B 1 146 ? 2.299 14.242 29.359 1 88.75 146 HIS B N 1
ATOM 5719 C CA . HIS B 1 146 ? 1 14.812 29.016 1 88.75 146 HIS B CA 1
ATOM 5720 C C . HIS B 1 146 ? 1.142 15.945 28 1 88.75 146 HIS B C 1
ATOM 5722 O O . HIS B 1 146 ? 0.147 16.406 27.438 1 88.75 146 HIS B O 1
ATOM 5728 N N . PHE B 1 147 ? 2.381 16.438 27.734 1 90.62 147 PHE B N 1
ATOM 5729 C CA . PHE B 1 147 ? 2.59 17.438 26.703 1 90.62 147 PHE B CA 1
ATOM 5730 C C . PHE B 1 147 ? 2.113 16.906 25.344 1 90.62 147 PHE B C 1
ATOM 5732 O O . PHE B 1 147 ? 2.281 15.734 25.031 1 90.62 147 PHE B O 1
ATOM 5739 N N . PHE B 1 148 ? 1.616 17.75 24.594 1 88.38 148 PHE B N 1
ATOM 5740 C CA . PHE B 1 148 ? 0.936 17.391 23.344 1 88.38 148 PHE B CA 1
ATOM 5741 C C . PHE B 1 148 ? 1.851 16.562 22.453 1 88.38 148 PHE B C 1
ATOM 5743 O O . PHE B 1 148 ? 1.48 15.469 22.016 1 88.38 148 PHE B O 1
ATOM 5750 N N . ARG B 1 149 ? 2.996 17.031 22.094 1 89.56 149 ARG B N 1
ATOM 5751 C CA . ARG B 1 149 ? 3.893 16.359 21.156 1 89.56 149 ARG B CA 1
ATOM 5752 C C . ARG B 1 149 ? 4.438 15.062 21.734 1 89.56 149 ARG B C 1
ATOM 5754 O O . ARG B 1 149 ? 4.641 14.086 21.016 1 89.56 149 ARG B O 1
ATOM 5761 N N . ILE B 1 150 ? 4.734 15.094 23.062 1 93.5 150 ILE B N 1
ATOM 5762 C CA . ILE B 1 150 ? 5.23 13.891 23.719 1 93.5 150 ILE B CA 1
ATOM 5763 C C . ILE B 1 150 ? 4.145 12.82 23.734 1 93.5 150 ILE B C 1
ATOM 5765 O O . ILE B 1 150 ? 4.422 11.641 23.484 1 93.5 150 ILE B O 1
ATOM 5769 N N . ALA B 1 151 ? 2.92 13.258 23.953 1 92.06 151 ALA B N 1
ATOM 5770 C CA . ALA B 1 151 ? 1.79 12.328 23.922 1 92.06 151 ALA B CA 1
ATOM 5771 C C . ALA B 1 151 ? 1.614 11.727 22.531 1 92.06 151 ALA B C 1
ATOM 5773 O O . ALA B 1 151 ? 1.291 10.547 22.391 1 92.06 151 ALA B O 1
ATOM 5774 N N . ARG B 1 152 ? 1.82 12.5 21.547 1 91.31 152 ARG B N 1
ATOM 5775 C CA . ARG B 1 152 ? 1.654 12.047 20.172 1 91.31 152 ARG B CA 1
ATOM 5776 C C . ARG B 1 152 ? 2.652 10.945 19.828 1 91.31 152 ARG B C 1
ATOM 5778 O O . ARG B 1 152 ? 2.271 9.906 19.297 1 91.31 152 ARG B O 1
ATOM 5785 N N . ILE B 1 153 ? 3.955 11.195 20.125 1 94.5 153 ILE B N 1
ATOM 5786 C CA . ILE B 1 153 ? 4.969 10.211 19.781 1 94.5 153 ILE B CA 1
ATOM 5787 C C . ILE B 1 153 ? 4.805 8.969 20.656 1 94.5 153 ILE B C 1
ATOM 5789 O O . ILE B 1 153 ? 5.145 7.859 20.25 1 94.5 153 ILE B O 1
ATOM 5793 N N . SER B 1 154 ? 4.223 9.133 21.844 1 94.69 154 SER B N 1
ATOM 5794 C CA . SER B 1 154 ? 4.008 8.016 22.766 1 94.69 154 SER B CA 1
ATOM 5795 C C . SER B 1 154 ? 2.914 7.086 22.266 1 94.69 154 SER B C 1
ATOM 5797 O O . SER B 1 154 ? 2.783 5.957 22.734 1 94.69 154 SER B O 1
ATOM 5799 N N . ARG B 1 155 ? 2.16 7.523 21.312 1 94.19 155 ARG B N 1
ATOM 5800 C CA . ARG B 1 155 ? 1.144 6.672 20.703 1 94.19 155 ARG B CA 1
ATOM 5801 C C . ARG B 1 155 ? 1.77 5.695 19.719 1 94.19 155 ARG B C 1
ATOM 5803 O O . ARG B 1 155 ? 1.178 4.664 19.391 1 94.19 155 ARG B O 1
ATOM 5810 N N . VAL B 1 156 ? 2.934 6.066 19.203 1 96.88 156 VAL B N 1
ATOM 5811 C CA . VAL B 1 156 ? 3.658 5.145 18.328 1 96.88 156 VAL B CA 1
ATOM 5812 C C . VAL B 1 156 ? 4.23 3.998 19.156 1 96.88 156 VAL B C 1
ATOM 5814 O O . VAL B 1 156 ? 3.975 2.826 18.875 1 96.88 156 VAL B O 1
ATOM 5817 N N . LEU B 1 157 ? 5.012 4.297 20.141 1 96.25 157 LEU B N 1
ATOM 5818 C CA . LEU B 1 157 ? 5.492 3.393 21.188 1 96.25 157 LEU B CA 1
ATOM 5819 C C . LEU B 1 157 ? 5.492 4.078 22.547 1 96.25 157 LEU B C 1
ATOM 5821 O O . LEU B 1 157 ? 5.777 5.273 22.641 1 96.25 157 LEU B O 1
ATOM 5825 N N . PRO B 1 158 ? 5.203 3.311 23.516 1 94.62 158 PRO B N 1
ATOM 5826 C CA . PRO B 1 158 ? 5.273 3.92 24.844 1 94.62 158 PRO B CA 1
ATOM 5827 C C . PRO B 1 158 ? 6.656 4.48 25.172 1 94.62 158 PRO B C 1
ATOM 5829 O O . PRO B 1 158 ? 7.668 3.949 24.703 1 94.62 158 PRO B O 1
ATOM 5832 N N . THR B 1 159 ? 6.715 5.492 26.062 1 94.06 159 THR B N 1
ATOM 5833 C CA . THR B 1 159 ? 7.957 6.168 26.406 1 94.06 159 THR B CA 1
ATOM 5834 C C . THR B 1 159 ? 8.953 5.184 27.016 1 94.06 159 THR B C 1
ATOM 5836 O O . THR B 1 159 ? 10.156 5.285 26.766 1 94.06 159 THR B O 1
ATOM 5839 N N . GLU B 1 160 ? 8.445 4.234 27.766 1 92.56 160 GLU B N 1
ATOM 5840 C CA . GLU B 1 160 ? 9.312 3.248 28.391 1 92.56 160 GLU B CA 1
ATOM 5841 C C . GLU B 1 160 ? 9.992 2.359 27.344 1 92.56 160 GLU B C 1
ATOM 5843 O O . GLU B 1 160 ? 11.148 1.965 27.516 1 92.56 160 GLU B O 1
ATOM 5848 N N . TYR B 1 161 ? 9.227 2.078 26.344 1 93.19 161 TYR B N 1
ATOM 5849 C CA . TYR B 1 161 ? 9.766 1.251 25.281 1 93.19 161 TYR B CA 1
ATOM 5850 C C . TYR B 1 161 ? 10.883 1.983 24.531 1 93.19 161 TYR B C 1
ATOM 5852 O O . TYR B 1 161 ? 11.922 1.398 24.234 1 93.19 161 TYR B O 1
ATOM 5860 N N . PHE B 1 162 ? 10.688 3.242 24.25 1 94.5 162 PHE B N 1
ATOM 5861 C CA . PHE B 1 162 ? 11.719 4.051 23.594 1 94.5 162 PHE B CA 1
ATOM 5862 C C . PHE B 1 162 ? 12.969 4.121 24.469 1 94.5 162 PHE B C 1
ATOM 5864 O O . PHE B 1 162 ? 14.086 4.035 23.953 1 94.5 162 PHE B O 1
ATOM 5871 N N . ALA B 1 163 ? 12.742 4.281 25.734 1 93 163 ALA B N 1
ATOM 5872 C CA . ALA B 1 163 ? 13.875 4.344 26.656 1 93 163 ALA B CA 1
ATOM 5873 C C . ALA B 1 163 ? 14.672 3.041 26.625 1 93 163 ALA B C 1
ATOM 5875 O O . ALA B 1 163 ? 15.898 3.055 26.703 1 93 163 ALA B O 1
ATOM 5876 N N . GLU B 1 164 ? 13.984 1.967 26.547 1 91.44 164 GLU B N 1
ATOM 5877 C CA . GLU B 1 164 ? 14.641 0.665 26.484 1 91.44 164 GLU B CA 1
ATOM 5878 C C . GLU B 1 164 ? 15.469 0.524 25.219 1 91.44 164 GLU B C 1
ATOM 5880 O O . GLU B 1 164 ? 16.562 -0.046 25.25 1 91.44 164 GLU B O 1
ATOM 5885 N N . ILE B 1 165 ? 14.938 1 24.141 1 92.19 165 ILE B N 1
ATOM 5886 C CA . ILE B 1 165 ? 15.672 0.94 22.875 1 92.19 165 ILE B CA 1
ATOM 5887 C C . ILE B 1 165 ? 16.938 1.783 22.969 1 92.19 165 ILE B C 1
ATOM 5889 O O . ILE B 1 165 ? 18 1.374 22.5 1 92.19 165 ILE B O 1
ATOM 5893 N N . CYS B 1 166 ? 16.844 2.979 23.562 1 91.75 166 CYS B N 1
ATOM 5894 C CA . CYS B 1 166 ? 18.016 3.826 23.766 1 91.75 166 CYS B CA 1
ATOM 5895 C C . CYS B 1 166 ? 19.031 3.139 24.656 1 91.75 166 CYS B C 1
ATOM 5897 O O . CYS B 1 166 ? 20.234 3.178 24.375 1 91.75 166 CYS B O 1
ATOM 5899 N N . ARG B 1 167 ? 18.562 2.508 25.703 1 88 167 ARG B N 1
ATOM 5900 C CA . ARG B 1 167 ? 19.453 1.789 26.609 1 88 167 ARG B CA 1
ATOM 5901 C C . ARG B 1 167 ? 20.188 0.671 25.875 1 88 167 ARG B C 1
ATOM 5903 O O . ARG B 1 167 ? 21.391 0.489 26.062 1 88 167 ARG B O 1
ATOM 5910 N N . LYS B 1 168 ? 19.391 0.008 25.094 1 84.12 168 LYS B N 1
ATOM 5911 C CA . LYS B 1 168 ? 19.984 -1.076 24.312 1 84.12 168 LYS B CA 1
ATOM 5912 C C . LYS B 1 168 ? 21.078 -0.557 23.391 1 84.12 168 LYS B C 1
ATOM 5914 O O . LYS B 1 168 ? 22.094 -1.235 23.172 1 84.12 168 LYS B O 1
ATOM 5919 N N . MET B 1 169 ? 20.906 0.595 22.891 1 86 169 MET B N 1
ATOM 5920 C CA . MET B 1 169 ? 21.875 1.163 21.938 1 86 169 MET B CA 1
ATOM 5921 C C . MET B 1 169 ? 23.141 1.594 22.672 1 86 169 MET B C 1
ATOM 5923 O O . MET B 1 169 ? 24.25 1.418 22.141 1 86 169 MET B O 1
ATOM 5927 N N . TYR B 1 170 ? 23.016 2.166 23.797 1 84.69 170 TYR B N 1
ATOM 5928 C CA . TYR B 1 170 ? 24.156 2.682 24.531 1 84.69 170 TYR B CA 1
ATOM 5929 C C . TYR B 1 170 ? 24.875 1.563 25.266 1 84.69 170 TYR B C 1
ATOM 5931 O O . TYR B 1 170 ? 26.078 1.648 25.516 1 84.69 170 TYR B O 1
ATOM 5939 N N . PHE B 1 171 ? 24.172 0.548 25.578 1 78.62 171 PHE B N 1
ATOM 5940 C CA . PHE B 1 171 ? 24.781 -0.525 26.344 1 78.62 171 PHE B CA 1
ATOM 5941 C C . PHE B 1 171 ? 24.891 -1.798 25.516 1 78.62 171 PHE B C 1
ATOM 5943 O O . PHE B 1 171 ? 25.016 -2.895 26.062 1 78.62 171 PHE B O 1
ATOM 5950 N N . ALA B 1 172 ? 24.734 -1.634 24.281 1 64.62 172 ALA B N 1
ATOM 5951 C CA . ALA B 1 172 ? 24.609 -2.773 23.375 1 64.62 172 ALA B CA 1
ATOM 5952 C C . ALA B 1 172 ? 25.828 -3.676 23.453 1 64.62 172 ALA B C 1
ATOM 5954 O O . ALA B 1 172 ? 26.953 -3.219 23.234 1 64.62 172 ALA B O 1
ATOM 5955 N N . ILE B 1 173 ? 25.641 -4.746 24.062 1 60.88 173 ILE B N 1
ATOM 5956 C CA . ILE B 1 173 ? 26.625 -5.812 23.938 1 60.88 173 ILE B CA 1
ATOM 5957 C C . ILE B 1 173 ? 26.562 -6.43 22.547 1 60.88 173 ILE B C 1
ATOM 5959 O O . ILE B 1 173 ? 27.594 -6.648 21.906 1 60.88 173 ILE B O 1
ATOM 5963 N N . ASP B 1 174 ? 25.281 -6.602 22.125 1 63.91 174 ASP B N 1
ATOM 5964 C CA . ASP B 1 174 ? 25.031 -7.18 20.797 1 63.91 174 ASP B CA 1
ATOM 5965 C C . ASP B 1 174 ? 24.828 -6.094 19.75 1 63.91 174 ASP B C 1
ATOM 5967 O O . ASP B 1 174 ? 24.562 -4.938 20.094 1 63.91 174 ASP B O 1
ATOM 5971 N N . ALA B 1 175 ? 24.922 -6.477 18.609 1 74.25 175 ALA B N 1
ATOM 5972 C CA . ALA B 1 175 ? 24.766 -5.566 17.469 1 74.25 175 ALA B CA 1
ATOM 5973 C C . ALA B 1 175 ? 23.328 -5.078 17.359 1 74.25 175 ALA B C 1
ATOM 5975 O O . ALA B 1 175 ? 22.391 -5.824 17.641 1 74.25 175 ALA B O 1
ATOM 5976 N N . TYR B 1 176 ? 23.141 -3.719 17.375 1 79.44 176 TYR B N 1
ATOM 5977 C CA . TYR B 1 176 ? 21.812 -3.158 17.156 1 79.44 176 TYR B CA 1
ATOM 5978 C C . TYR B 1 176 ? 21.453 -3.182 15.672 1 79.44 176 TYR B C 1
ATOM 5980 O O . TYR B 1 176 ? 22.328 -3.229 14.812 1 79.44 176 TYR B O 1
ATOM 5988 N N . THR B 1 177 ? 20.219 -3.283 15.359 1 86.44 177 THR B N 1
ATOM 5989 C CA . THR B 1 177 ? 19.734 -3.289 13.977 1 86.44 177 THR B CA 1
ATOM 5990 C C . THR B 1 177 ? 19.547 -1.863 13.469 1 86.44 177 THR B C 1
ATOM 5992 O O . THR B 1 177 ? 19.531 -0.914 14.258 1 86.44 177 THR B O 1
ATOM 5995 N N . GLU B 1 178 ? 19.469 -1.726 12.234 1 90.56 178 GLU B N 1
ATOM 5996 C CA . GLU B 1 178 ? 19.172 -0.424 11.641 1 90.56 178 GLU B CA 1
ATOM 5997 C C . GLU B 1 178 ? 17.828 0.119 12.141 1 90.56 178 GLU B C 1
ATOM 5999 O O . GLU B 1 178 ? 17.672 1.331 12.289 1 90.56 178 GLU B O 1
ATOM 6004 N N . ILE B 1 179 ? 16.922 -0.757 12.383 1 93.94 179 ILE B N 1
ATOM 6005 C CA . ILE B 1 179 ? 15.602 -0.381 12.891 1 93.94 179 ILE B CA 1
ATOM 6006 C C . ILE B 1 179 ? 15.742 0.238 14.281 1 93.94 179 ILE B C 1
ATOM 6008 O O . ILE B 1 179 ? 15.133 1.274 14.57 1 93.94 179 ILE B O 1
ATOM 6012 N N . ASP B 1 180 ? 16.609 -0.342 15.125 1 92.44 180 ASP B N 1
ATOM 6013 C CA . ASP B 1 180 ? 16.875 0.215 16.453 1 92.44 180 ASP B CA 1
ATOM 6014 C C . ASP B 1 180 ? 17.453 1.621 16.344 1 92.44 180 ASP B C 1
ATOM 6016 O O . ASP B 1 180 ? 17.094 2.508 17.125 1 92.44 180 ASP B O 1
ATOM 6020 N N . PHE B 1 181 ? 18.312 1.73 15.43 1 94.06 181 PHE B N 1
ATOM 6021 C CA . PHE B 1 181 ? 19 3.004 15.242 1 94.06 181 PHE B CA 1
ATOM 6022 C C . PHE B 1 181 ? 18.016 4.086 14.805 1 94.06 181 PHE B C 1
ATOM 6024 O O . PHE B 1 181 ? 18.078 5.219 15.281 1 94.06 181 PHE B O 1
ATOM 6031 N N . VAL B 1 182 ? 17.094 3.766 13.906 1 96.81 182 VAL B N 1
ATOM 6032 C CA . VAL B 1 182 ? 16.062 4.699 13.453 1 96.81 182 VAL B CA 1
ATOM 6033 C C . VAL B 1 182 ? 15.164 5.078 14.625 1 96.81 182 VAL B C 1
ATOM 6035 O O . VAL B 1 182 ? 14.859 6.254 14.828 1 96.81 182 VAL B O 1
ATOM 6038 N N . LEU B 1 183 ? 14.789 4.109 15.414 1 97.12 183 LEU B N 1
ATOM 6039 C CA . LEU B 1 183 ? 13.867 4.344 16.531 1 97.12 183 LEU B CA 1
ATOM 6040 C C . LEU B 1 183 ? 14.516 5.223 17.594 1 97.12 183 LEU B C 1
ATOM 6042 O O . LEU B 1 183 ? 13.906 6.18 18.062 1 97.12 183 LEU B O 1
ATOM 6046 N N . ALA B 1 184 ? 15.734 4.91 17.922 1 95.88 184 ALA B N 1
ATOM 6047 C CA . ALA B 1 184 ? 16.422 5.66 18.969 1 95.88 184 ALA B CA 1
ATOM 6048 C C . ALA B 1 184 ? 16.672 7.102 18.531 1 95.88 184 ALA B C 1
ATOM 6050 O O . ALA B 1 184 ? 16.328 8.039 19.25 1 95.88 184 ALA B O 1
ATOM 6051 N N . ASN B 1 185 ? 17.234 7.285 17.344 1 96.81 185 ASN B N 1
ATOM 6052 C CA . ASN B 1 185 ? 17.547 8.633 16.891 1 96.81 185 ASN B CA 1
ATOM 6053 C C . ASN B 1 185 ? 16.297 9.422 16.547 1 96.81 185 ASN B C 1
ATOM 6055 O O . ASN B 1 185 ? 16.25 10.641 16.734 1 96.81 185 ASN B O 1
ATOM 6059 N N . GLY B 1 186 ? 15.32 8.695 15.992 1 97.31 186 GLY B N 1
ATOM 6060 C CA . GLY B 1 186 ? 14.062 9.367 15.734 1 97.31 186 GLY B CA 1
ATOM 6061 C C . GLY B 1 186 ? 13.383 9.883 16.984 1 97.31 186 GLY B C 1
ATOM 6062 O O . GLY B 1 186 ? 12.914 11.023 17.031 1 97.31 186 GLY B O 1
ATOM 6063 N N . TYR B 1 187 ? 13.383 9.031 18.016 1 97.38 187 TYR B N 1
ATOM 6064 C CA . TYR B 1 187 ? 12.781 9.422 19.281 1 97.38 187 TYR B CA 1
ATOM 6065 C C . TYR B 1 187 ? 13.578 10.547 19.938 1 97.38 187 TYR B C 1
ATOM 6067 O O . TYR B 1 187 ? 13 11.539 20.406 1 97.38 187 TYR B O 1
ATOM 6075 N N . LEU B 1 188 ? 14.852 10.422 19.938 1 97.06 188 LEU B N 1
ATOM 6076 C CA . LEU B 1 188 ? 15.695 11.422 20.562 1 97.06 188 LEU B CA 1
ATOM 6077 C C . LEU B 1 188 ? 15.602 12.758 19.828 1 97.06 188 LEU B C 1
ATOM 6079 O O . LEU B 1 188 ? 15.523 13.812 20.469 1 97.06 188 LEU B O 1
ATOM 6083 N N . ALA B 1 189 ? 15.648 12.711 18.5 1 95.94 189 ALA B N 1
ATOM 6084 C CA . ALA B 1 189 ? 15.477 13.945 17.75 1 95.94 189 ALA B CA 1
ATOM 6085 C C . ALA B 1 189 ? 14.148 14.617 18.094 1 95.94 189 ALA B C 1
ATOM 6087 O O . ALA B 1 189 ? 14.086 15.844 18.234 1 95.94 189 ALA B O 1
ATOM 6088 N N . TYR B 1 190 ? 13.141 13.836 18.266 1 94 190 TYR B N 1
ATOM 6089 C CA . TYR B 1 190 ? 11.805 14.336 18.562 1 94 190 TYR B CA 1
ATOM 6090 C C . TYR B 1 190 ? 11.773 15 19.938 1 94 190 TYR B C 1
ATOM 6092 O O . TYR B 1 190 ? 11.273 16.109 20.078 1 94 190 TYR B O 1
ATOM 6100 N N . ILE B 1 191 ? 12.359 14.383 20.953 1 95 191 ILE B N 1
ATOM 6101 C CA . ILE B 1 191 ? 12.227 14.883 22.312 1 95 191 ILE B CA 1
ATOM 6102 C C . ILE B 1 191 ? 13.227 16.016 22.547 1 95 191 ILE B C 1
ATOM 6104 O O . ILE B 1 191 ? 12.938 16.953 23.297 1 95 191 ILE B O 1
ATOM 6108 N N . PHE B 1 192 ? 14.391 15.977 21.969 1 94 192 PHE B N 1
ATOM 6109 C CA . PHE B 1 192 ? 15.297 17.125 22.047 1 94 192 PHE B CA 1
ATOM 6110 C C . PHE B 1 192 ? 14.656 18.359 21.422 1 94 192 PHE B C 1
ATOM 6112 O O . PHE B 1 192 ? 14.805 19.469 21.953 1 94 192 PHE B O 1
ATOM 6119 N N . ALA B 1 193 ? 14 18.156 20.312 1 89.44 193 ALA B N 1
ATOM 6120 C CA . ALA B 1 193 ? 13.305 19.266 19.688 1 89.44 193 ALA B CA 1
ATOM 6121 C C . ALA B 1 193 ? 12.227 19.828 20.594 1 89.44 193 ALA B C 1
ATOM 6123 O O . ALA B 1 193 ? 12.055 21.047 20.703 1 89.44 193 ALA B O 1
ATOM 6124 N N . GLU B 1 194 ? 11.508 18.938 21.234 1 88.88 194 GLU B N 1
ATOM 6125 C CA . GLU B 1 194 ? 10.461 19.375 22.156 1 88.88 194 GLU B CA 1
ATOM 6126 C C . GLU B 1 194 ? 11.047 20.156 23.328 1 88.88 194 GLU B C 1
ATOM 6128 O O . GLU B 1 194 ? 10.461 21.141 23.766 1 88.88 194 GLU B O 1
ATOM 6133 N N . HIS B 1 195 ? 12.133 19.688 23.844 1 90.75 195 HIS B N 1
ATOM 6134 C CA . HIS B 1 195 ? 12.805 20.391 24.938 1 90.75 195 HIS B CA 1
ATOM 6135 C C . HIS B 1 195 ? 13.234 21.797 24.516 1 90.75 195 HIS B C 1
ATOM 6137 O O . HIS B 1 195 ? 13.047 22.75 25.266 1 90.75 195 HIS B O 1
ATOM 6143 N N . LEU B 1 196 ? 13.781 21.906 23.359 1 85.88 196 LEU B N 1
ATOM 6144 C CA . LEU B 1 196 ? 14.242 23.188 22.844 1 85.88 196 LEU B CA 1
ATOM 6145 C C . LEU B 1 196 ? 13.078 24.156 22.719 1 85.88 196 LEU B C 1
ATOM 6147 O O . LEU B 1 196 ? 13.195 25.328 23.125 1 85.88 196 LEU B O 1
ATOM 6151 N N . ILE B 1 197 ? 12.023 23.656 22.25 1 80.94 197 ILE B N 1
ATOM 6152 C CA . ILE B 1 197 ? 10.883 24.516 21.953 1 80.94 197 ILE B CA 1
ATOM 6153 C C . ILE B 1 197 ? 10.188 24.922 23.25 1 80.94 197 ILE B C 1
ATOM 6155 O O . ILE B 1 197 ? 9.734 26.062 23.391 1 80.94 197 ILE B O 1
ATOM 6159 N N . THR B 1 198 ? 10.094 24.047 24.188 1 82.69 198 THR B N 1
ATOM 6160 C CA . THR B 1 198 ? 9.352 24.266 25.422 1 82.69 198 THR B CA 1
ATOM 6161 C C . THR B 1 198 ? 10.156 25.125 26.391 1 82.69 198 THR B C 1
ATOM 6163 O O . THR B 1 198 ? 9.594 25.969 27.094 1 82.69 198 THR B O 1
ATOM 6166 N N . THR B 1 199 ? 11.445 24.922 26.469 1 82.75 199 THR B N 1
ATOM 6167 C CA . THR B 1 199 ? 12.258 25.609 27.469 1 82.75 199 THR B CA 1
ATOM 6168 C C . THR B 1 199 ? 12.914 26.844 26.859 1 82.75 199 THR B C 1
ATOM 6170 O O . THR B 1 199 ? 13.242 27.797 27.578 1 82.75 199 THR B O 1
ATOM 6173 N N . GLY B 1 200 ? 13.172 26.797 25.578 1 79.19 200 GLY B N 1
ATOM 6174 C CA . GLY B 1 200 ? 13.898 27.875 24.922 1 79.19 200 GLY B CA 1
ATOM 6175 C C . GLY B 1 200 ? 15.398 27.781 25.109 1 79.19 200 GLY B C 1
ATOM 6176 O O . GLY B 1 200 ? 16.156 28.594 24.547 1 79.19 200 GLY B O 1
ATOM 6177 N N . LEU B 1 201 ? 15.852 26.781 25.812 1 83.25 201 LEU B N 1
ATOM 6178 C CA . LEU B 1 201 ? 17.281 26.594 26.062 1 83.25 201 LEU B CA 1
ATOM 6179 C C . LEU B 1 201 ? 17.953 25.891 24.875 1 83.25 201 LEU B C 1
ATOM 6181 O O . LEU B 1 201 ? 17.406 24.938 24.328 1 83.25 201 LEU B O 1
ATOM 6185 N N . ASN B 1 202 ? 19.062 26.359 24.484 1 83.88 202 ASN B N 1
ATOM 6186 C CA . ASN B 1 202 ? 19.734 25.844 23.297 1 83.88 202 ASN B CA 1
ATOM 6187 C C . ASN B 1 202 ? 20.812 24.812 23.672 1 83.88 202 ASN B C 1
ATOM 6189 O O . ASN B 1 202 ? 21.594 24.406 22.812 1 83.88 202 ASN B O 1
ATOM 6193 N N . ASP B 1 203 ? 20.828 24.344 24.844 1 86.38 203 ASP B N 1
ATOM 6194 C CA . ASP B 1 203 ? 21.875 23.453 25.328 1 86.38 203 ASP B CA 1
ATOM 6195 C C . ASP B 1 203 ? 21.875 22.141 24.562 1 86.38 203 ASP B C 1
ATOM 6197 O O . ASP B 1 203 ? 22.922 21.484 24.438 1 86.38 203 ASP B O 1
ATOM 6201 N N . TYR B 1 204 ? 20.688 21.734 24.078 1 90.5 204 TYR B N 1
ATOM 6202 C CA . TYR B 1 204 ? 20.578 20.438 23.422 1 90.5 204 TYR B CA 1
ATOM 6203 C C . TYR B 1 204 ? 20.391 20.594 21.922 1 90.5 204 TYR B C 1
ATOM 6205 O O . TYR B 1 204 ? 20 19.656 21.234 1 90.5 204 TYR B O 1
ATOM 6213 N N . ARG B 1 205 ? 20.703 21.719 21.422 1 89.44 205 ARG B N 1
ATOM 6214 C CA . ARG B 1 205 ? 20.516 21.953 20 1 89.44 205 ARG B CA 1
ATOM 6215 C C . ARG B 1 205 ? 21.438 21.062 19.172 1 89.44 205 ARG B C 1
ATOM 6217 O O . ARG B 1 205 ? 21.016 20.516 18.141 1 89.44 205 ARG B O 1
ATOM 6224 N N . GLU B 1 206 ? 22.609 21 19.594 1 91.94 206 GLU B N 1
ATOM 6225 C CA . GLU B 1 206 ? 23.562 20.172 18.859 1 91.94 206 GLU B CA 1
ATOM 6226 C C . GLU B 1 206 ? 23.172 18.703 18.891 1 91.94 206 GLU B C 1
ATOM 6228 O O . GLU B 1 206 ? 23.359 17.984 17.906 1 91.94 206 GLU B O 1
ATOM 6233 N N . HIS B 1 207 ? 22.656 18.266 20.016 1 94.69 207 HIS B N 1
ATOM 6234 C CA . HIS B 1 207 ? 22.188 16.891 20.125 1 94.69 207 HIS B CA 1
ATOM 6235 C C . HIS B 1 207 ? 21 16.641 19.188 1 94.69 207 HIS B C 1
ATOM 6237 O O . HIS B 1 207 ? 20.922 15.586 18.562 1 94.69 207 HIS B O 1
ATOM 6243 N N . TRP B 1 208 ? 20.188 17.578 19.125 1 93.94 208 TRP B N 1
ATOM 6244 C CA . TRP B 1 208 ? 19.031 17.5 18.219 1 93.94 208 TRP B CA 1
ATOM 6245 C C . TRP B 1 208 ? 19.484 17.344 16.781 1 93.94 208 TRP B C 1
ATOM 6247 O O . TRP B 1 208 ? 19.031 16.438 16.062 1 93.94 208 TRP B O 1
ATOM 6257 N N . LEU B 1 209 ? 20.391 18.188 16.359 1 91.81 209 LEU B N 1
ATOM 6258 C CA . LEU B 1 209 ? 20.891 18.172 14.984 1 91.81 209 LEU B CA 1
ATOM 6259 C C . LEU B 1 209 ? 21.578 16.844 14.672 1 91.81 209 LEU B C 1
ATOM 6261 O O . LEU B 1 209 ? 21.406 16.297 13.586 1 91.81 209 LEU B O 1
ATOM 6265 N N . MET B 1 210 ? 22.25 16.422 15.625 1 94.44 210 MET B N 1
ATOM 6266 C CA . MET B 1 210 ? 22.969 15.164 15.461 1 94.44 210 MET B CA 1
ATOM 6267 C C . MET B 1 210 ? 22 14 15.273 1 94.44 210 MET B C 1
ATOM 6269 O O . MET B 1 210 ? 22.156 13.195 14.352 1 94.44 210 MET B O 1
ATOM 6273 N N . CYS B 1 211 ? 21.062 13.883 16.125 1 95.94 211 CYS B N 1
ATOM 6274 C CA . CYS B 1 211 ? 20.109 12.781 16.062 1 95.94 211 CYS B CA 1
ATOM 6275 C C . CYS B 1 211 ? 19.266 12.852 14.797 1 95.94 211 CYS B C 1
ATOM 6277 O O . CYS B 1 211 ? 18.922 11.828 14.211 1 95.94 211 CYS B O 1
ATOM 6279 N N . ARG B 1 212 ? 18.938 14.031 14.422 1 93.88 212 ARG B N 1
ATOM 6280 C CA . ARG B 1 212 ? 18.172 14.219 13.195 1 93.88 212 ARG B CA 1
ATOM 6281 C C . ARG B 1 212 ? 18.969 13.766 11.977 1 93.88 212 ARG B C 1
ATOM 6283 O O . ARG B 1 212 ? 18.438 13.094 11.094 1 93.88 212 ARG B O 1
ATOM 6290 N N . LYS B 1 213 ? 20.172 14.195 11.914 1 93.44 213 LYS B N 1
ATOM 6291 C CA . LYS B 1 213 ? 21.047 13.758 10.828 1 93.44 213 LYS B CA 1
ATOM 6292 C C . LYS B 1 213 ? 21.188 12.234 10.812 1 93.44 213 LYS B C 1
ATOM 6294 O O . LYS B 1 213 ? 21.094 11.617 9.75 1 93.44 213 LYS B O 1
ATOM 6299 N N . ASN B 1 214 ? 21.391 11.695 11.953 1 94.81 214 ASN B N 1
ATOM 6300 C CA . ASN B 1 214 ? 21.484 10.242 12.07 1 94.81 214 ASN B CA 1
ATOM 6301 C C . ASN B 1 214 ? 20.203 9.562 11.562 1 94.81 214 ASN B C 1
ATOM 6303 O O . ASN B 1 214 ? 20.281 8.539 10.883 1 94.81 214 ASN B O 1
ATOM 6307 N N . LEU B 1 215 ? 19.109 10.117 11.938 1 96.31 215 LEU B N 1
ATOM 6308 C CA . LEU B 1 215 ? 17.828 9.57 11.508 1 96.31 215 LEU B CA 1
ATOM 6309 C C . LEU B 1 215 ? 17.719 9.57 9.984 1 96.31 215 LEU B C 1
ATOM 6311 O O . LEU B 1 215 ? 17.375 8.547 9.383 1 96.31 215 LEU B O 1
ATOM 6315 N N . HIS B 1 216 ? 18.062 10.641 9.367 1 94 216 HIS B N 1
ATOM 6316 C CA . HIS B 1 216 ? 17.953 10.766 7.922 1 94 216 HIS B CA 1
ATOM 6317 C C . HIS B 1 216 ? 18.875 9.781 7.215 1 94 216 HIS B C 1
ATOM 6319 O O . HIS B 1 216 ? 18.469 9.125 6.25 1 94 216 HIS B O 1
ATOM 6325 N N . ASP B 1 217 ? 20.047 9.672 7.734 1 93.06 217 ASP B N 1
ATOM 6326 C CA . ASP B 1 217 ? 21 8.742 7.148 1 93.06 217 ASP B CA 1
ATOM 6327 C C . ASP B 1 217 ? 20.531 7.301 7.297 1 93.06 217 ASP B C 1
ATOM 6329 O O . ASP B 1 217 ? 20.672 6.496 6.371 1 93.06 217 ASP B O 1
ATOM 6333 N N . ALA B 1 218 ? 20.062 7.023 8.422 1 94.5 218 ALA B N 1
ATOM 6334 C CA . ALA B 1 218 ? 19.609 5.664 8.695 1 94.5 218 ALA B CA 1
ATOM 6335 C C . ALA B 1 218 ? 18.406 5.301 7.824 1 94.5 218 ALA B C 1
ATOM 6337 O O . ALA B 1 218 ? 18.312 4.18 7.324 1 94.5 218 ALA B O 1
ATOM 6338 N N . VAL B 1 219 ? 17.453 6.223 7.711 1 95.5 219 VAL B N 1
ATOM 6339 C CA . VAL B 1 219 ? 16.25 5.988 6.914 1 95.5 219 VAL B CA 1
ATOM 6340 C C . VAL B 1 219 ? 16.641 5.746 5.457 1 95.5 219 VAL B C 1
ATOM 6342 O O . VAL B 1 219 ? 16.047 4.898 4.785 1 95.5 219 VAL B O 1
ATOM 6345 N N . ALA B 1 220 ? 17.609 6.434 5.008 1 90.44 220 ALA B N 1
ATOM 6346 C CA . ALA B 1 220 ? 18.078 6.289 3.631 1 90.44 220 ALA B CA 1
ATOM 6347 C C . ALA B 1 220 ? 18.672 4.906 3.396 1 90.44 220 ALA B C 1
ATOM 6349 O O . ALA B 1 220 ? 18.703 4.414 2.264 1 90.44 220 ALA B O 1
ATOM 6350 N N . ARG B 1 221 ? 19.062 4.273 4.461 1 90.94 221 ARG B N 1
ATOM 6351 C CA . ARG B 1 221 ? 19.719 2.98 4.336 1 90.94 221 ARG B CA 1
ATOM 6352 C C . ARG B 1 221 ? 18.75 1.835 4.574 1 90.94 221 ARG B C 1
ATOM 6354 O O . ARG B 1 221 ? 19.094 0.666 4.391 1 90.94 221 ARG B O 1
ATOM 6361 N N . LEU B 1 222 ? 17.609 2.129 4.961 1 93.38 222 LEU B N 1
ATOM 6362 C CA . LEU B 1 222 ? 16.641 1.059 5.211 1 93.38 222 LEU B CA 1
ATOM 6363 C C . LEU B 1 222 ? 16.375 0.266 3.938 1 93.38 222 LEU B C 1
ATOM 6365 O O . LEU B 1 222 ? 16.094 0.85 2.885 1 93.38 222 LEU B O 1
ATOM 6369 N N . PRO B 1 223 ? 16.438 -0.993 4.012 1 93.44 223 PRO B N 1
ATOM 6370 C CA . PRO B 1 223 ? 16.125 -1.821 2.844 1 93.44 223 PRO B CA 1
ATOM 6371 C C . PRO B 1 223 ? 14.641 -1.874 2.535 1 93.44 223 PRO B C 1
ATOM 6373 O O . PRO B 1 223 ? 13.812 -1.66 3.426 1 93.44 223 PRO B O 1
ATOM 6376 N N . LEU B 1 224 ? 14.375 -2.158 1.334 1 94.19 224 LEU B N 1
ATOM 6377 C CA . LEU B 1 224 ? 12.992 -2.287 0.895 1 94.19 224 LEU B CA 1
ATOM 6378 C C . LEU B 1 224 ? 12.281 -3.408 1.648 1 94.19 224 LEU B C 1
ATOM 6380 O O . LEU B 1 224 ? 11.133 -3.248 2.074 1 94.19 224 LEU B O 1
ATOM 6384 N N . LEU B 1 225 ? 12.992 -4.531 1.768 1 93.81 225 LEU B N 1
ATOM 6385 C CA . LEU B 1 225 ? 12.422 -5.688 2.451 1 93.81 225 LEU B CA 1
ATOM 6386 C C . LEU B 1 225 ? 12.719 -5.637 3.947 1 93.81 225 LEU B C 1
ATOM 6388 O O . LEU B 1 225 ? 13.797 -6.051 4.383 1 93.81 225 LEU B O 1
ATOM 6392 N N . LEU B 1 226 ? 11.797 -5.102 4.684 1 92.81 226 LEU B N 1
ATOM 6393 C CA . LEU B 1 226 ? 11.906 -5.008 6.133 1 92.81 226 LEU B CA 1
ATOM 6394 C C . LEU B 1 226 ? 11.227 -6.195 6.809 1 92.81 226 LEU B C 1
ATOM 6396 O O . LEU B 1 226 ? 10.266 -6.754 6.273 1 92.81 226 LEU B O 1
ATOM 6400 N N . PRO B 1 227 ? 11.789 -6.578 7.961 1 89.44 227 PRO B N 1
ATOM 6401 C CA . PRO B 1 227 ? 11.078 -7.613 8.711 1 89.44 227 PRO B CA 1
ATOM 6402 C C . PRO B 1 227 ? 9.719 -7.145 9.219 1 89.44 227 PRO B C 1
ATOM 6404 O O . PRO B 1 227 ? 9.57 -5.984 9.609 1 89.44 227 PRO B O 1
ATOM 6407 N N . ALA B 1 228 ? 8.766 -8.039 9.234 1 89.31 228 ALA B N 1
ATOM 6408 C CA . ALA B 1 228 ? 7.445 -7.711 9.766 1 89.31 228 ALA B CA 1
ATOM 6409 C C . ALA B 1 228 ? 7.449 -7.719 11.289 1 89.31 228 ALA B C 1
ATOM 6411 O O . ALA B 1 228 ? 7.32 -8.773 11.914 1 89.31 228 ALA B O 1
ATOM 6412 N N . SER B 1 229 ? 7.582 -6.566 11.906 1 90.5 229 SER B N 1
ATOM 6413 C CA . SER B 1 229 ? 7.637 -6.434 13.359 1 90.5 229 SER B CA 1
ATOM 6414 C C . SER B 1 229 ? 7.074 -5.09 13.812 1 90.5 229 SER B C 1
ATOM 6416 O O . SER B 1 229 ? 6.957 -4.16 13.016 1 90.5 229 SER B O 1
ATOM 6418 N N . MET B 1 230 ? 6.742 -5.059 15.016 1 93.5 230 MET B N 1
ATOM 6419 C CA . MET B 1 230 ? 6.234 -3.818 15.594 1 93.5 230 MET B CA 1
ATOM 6420 C C . MET B 1 230 ? 7.281 -2.713 15.516 1 93.5 230 MET B C 1
ATOM 6422 O O . MET B 1 230 ? 6.961 -1.568 15.188 1 93.5 230 MET B O 1
ATOM 6426 N N . ASP B 1 231 ? 8.547 -3.088 15.719 1 94.81 231 ASP B N 1
ATOM 6427 C CA . ASP B 1 231 ? 9.633 -2.113 15.703 1 94.81 231 ASP B CA 1
ATOM 6428 C C . ASP B 1 231 ? 9.797 -1.499 14.312 1 94.81 231 ASP B C 1
ATOM 6430 O O . ASP B 1 231 ? 10.062 -0.3 14.188 1 94.81 231 ASP B O 1
ATOM 6434 N N . ALA B 1 232 ? 9.648 -2.322 13.328 1 96.12 232 ALA B N 1
ATOM 6435 C CA . ALA B 1 232 ? 9.766 -1.812 11.961 1 96.12 232 ALA B CA 1
ATOM 6436 C C . ALA B 1 232 ? 8.648 -0.824 11.648 1 96.12 232 ALA B C 1
ATOM 6438 O O . ALA B 1 232 ? 8.891 0.245 11.086 1 96.12 232 ALA B O 1
ATOM 6439 N N . VAL B 1 233 ? 7.41 -1.171 12.055 1 97.69 233 VAL B N 1
ATOM 6440 C CA . VAL B 1 233 ? 6.27 -0.288 11.82 1 97.69 233 VAL B CA 1
ATOM 6441 C C . VAL B 1 233 ? 6.48 1.028 12.57 1 97.69 233 VAL B C 1
ATOM 6443 O O . VAL B 1 233 ? 6.246 2.105 12.016 1 97.69 233 VAL B O 1
ATOM 6446 N N . ALA B 1 234 ? 6.941 0.903 13.789 1 98.12 234 ALA B N 1
ATOM 6447 C CA . ALA B 1 234 ? 7.168 2.086 14.617 1 98.12 234 ALA B CA 1
ATOM 6448 C C . ALA B 1 234 ? 8.266 2.965 14.023 1 98.12 234 ALA B C 1
ATOM 6450 O O . ALA B 1 234 ? 8.141 4.191 13.984 1 98.12 234 ALA B O 1
ATOM 6451 N N . ALA B 1 235 ? 9.32 2.336 13.57 1 98.12 235 ALA B N 1
ATOM 6452 C CA . ALA B 1 235 ? 10.438 3.074 12.984 1 98.12 235 ALA B CA 1
ATOM 6453 C C . ALA B 1 235 ? 9.984 3.867 11.758 1 98.12 235 ALA B C 1
ATOM 6455 O O . ALA B 1 235 ? 10.32 5.043 11.617 1 98.12 235 ALA B O 1
ATOM 6456 N N . LEU B 1 236 ? 9.234 3.201 10.93 1 98.44 236 LEU B N 1
ATOM 6457 C CA . LEU B 1 236 ? 8.719 3.85 9.727 1 98.44 236 LEU B CA 1
ATOM 6458 C C . LEU B 1 236 ? 7.789 5.004 10.086 1 98.44 236 LEU B C 1
ATOM 6460 O O . LEU B 1 236 ? 7.82 6.055 9.445 1 98.44 236 LEU B O 1
ATOM 6464 N N . THR B 1 237 ? 7.016 4.859 11.086 1 98.44 237 THR B N 1
ATOM 6465 C CA . THR B 1 237 ? 6.062 5.879 11.508 1 98.44 237 THR B CA 1
ATOM 6466 C C . THR B 1 237 ? 6.789 7.098 12.07 1 98.44 237 THR B C 1
ATOM 6468 O O . THR B 1 237 ? 6.445 8.234 11.75 1 98.44 237 THR B O 1
ATOM 6471 N N . VAL B 1 238 ? 7.785 6.848 12.914 1 98 238 VAL B N 1
ATOM 6472 C CA . VAL B 1 238 ? 8.578 7.934 13.477 1 98 238 VAL B CA 1
ATOM 6473 C C . VAL B 1 238 ? 9.273 8.703 12.359 1 98 238 VAL B C 1
ATOM 6475 O O . VAL B 1 238 ? 9.305 9.93 12.367 1 98 238 VAL B O 1
ATOM 6478 N N . ALA B 1 239 ? 9.82 7.965 11.438 1 97.94 239 ALA B N 1
ATOM 6479 C CA . ALA B 1 239 ? 10.477 8.594 10.297 1 97.94 239 ALA B CA 1
ATOM 6480 C C . ALA B 1 239 ? 9.484 9.414 9.469 1 97.94 239 ALA B C 1
ATOM 6482 O O . ALA B 1 239 ? 9.836 10.469 8.945 1 97.94 239 ALA B O 1
ATOM 6483 N N . ALA B 1 240 ? 8.297 8.922 9.336 1 96.88 240 ALA B N 1
ATOM 6484 C CA . ALA B 1 240 ? 7.27 9.641 8.586 1 96.88 240 ALA B CA 1
ATOM 6485 C C . ALA B 1 240 ? 6.898 10.953 9.281 1 96.88 240 ALA B C 1
ATOM 6487 O O . ALA B 1 240 ? 6.664 11.961 8.617 1 96.88 240 ALA B O 1
ATOM 6488 N N . TYR B 1 241 ? 6.809 10.93 10.594 1 94.31 241 TYR B N 1
ATOM 6489 C CA . TYR B 1 241 ? 6.562 12.164 11.336 1 94.31 241 TYR B CA 1
ATOM 6490 C C . TYR B 1 241 ? 7.641 13.195 11.039 1 94.31 241 TYR B C 1
ATOM 6492 O O . TYR B 1 241 ? 7.34 14.375 10.836 1 94.31 241 TYR B O 1
ATOM 6500 N N . ASP B 1 242 ? 8.836 12.742 11.055 1 93.31 242 ASP B N 1
ATOM 6501 C CA . ASP B 1 242 ? 9.938 13.648 10.758 1 93.31 242 ASP B CA 1
ATOM 6502 C C . ASP B 1 242 ? 9.836 14.195 9.336 1 93.31 242 ASP B C 1
ATOM 6504 O O . ASP B 1 242 ? 10.078 15.383 9.102 1 93.31 242 ASP B O 1
ATOM 6508 N N . ALA B 1 243 ? 9.539 13.328 8.398 1 91.5 243 ALA B N 1
ATOM 6509 C CA . ALA B 1 243 ? 9.391 13.75 7.008 1 91.5 243 ALA B CA 1
ATOM 6510 C C . ALA B 1 243 ? 8.289 14.797 6.863 1 91.5 243 ALA B C 1
ATOM 6512 O O . ALA B 1 243 ? 8.453 15.789 6.148 1 91.5 243 ALA B O 1
ATOM 6513 N N . MET B 1 244 ? 7.219 14.641 7.527 1 89 244 MET B N 1
ATOM 6514 C CA . MET B 1 244 ? 6.102 15.578 7.477 1 89 244 MET B CA 1
ATOM 6515 C C . MET B 1 244 ? 6.5 16.922 8.07 1 89 244 MET B C 1
ATOM 6517 O O . MET B 1 244 ? 6.117 17.969 7.543 1 89 244 MET B O 1
ATOM 6521 N N . GLU B 1 245 ? 7.23 16.828 9.141 1 84.31 245 GLU B N 1
ATOM 6522 C CA . GLU B 1 245 ? 7.68 18.047 9.789 1 84.31 245 GLU B CA 1
ATOM 6523 C C . GLU B 1 245 ? 8.609 18.844 8.875 1 84.31 245 GLU B C 1
ATOM 6525 O O . GLU B 1 245 ? 8.758 20.062 9.031 1 84.31 245 GLU B O 1
ATOM 6530 N N . ASN B 1 246 ? 9.219 18.156 7.969 1 80.69 246 ASN B N 1
ATOM 6531 C CA . ASN B 1 246 ? 10.156 18.797 7.055 1 80.69 246 ASN B CA 1
ATOM 6532 C C . ASN B 1 246 ? 9.547 18.984 5.668 1 80.69 246 ASN B C 1
ATOM 6534 O O . ASN B 1 246 ? 10.273 19.156 4.688 1 80.69 246 ASN B O 1
ATOM 6538 N N . ALA B 1 247 ? 8.266 18.828 5.555 1 81.88 247 ALA B N 1
ATOM 6539 C CA . ALA B 1 247 ? 7.484 19.078 4.344 1 81.88 247 ALA B CA 1
ATOM 6540 C C . ALA B 1 247 ? 7.914 18.141 3.221 1 81.88 247 ALA B C 1
ATOM 6542 O O . ALA B 1 247 ? 8.07 18.562 2.072 1 81.88 247 ALA B O 1
ATOM 6543 N N . LYS B 1 248 ? 8.25 16.969 3.572 1 85.5 248 LYS B N 1
ATOM 6544 C CA . LYS B 1 248 ? 8.555 15.922 2.604 1 85.5 248 LYS B CA 1
ATOM 6545 C C . LYS B 1 248 ? 7.43 14.891 2.537 1 85.5 248 LYS B C 1
ATOM 6547 O O . LYS B 1 248 ? 7.605 13.742 2.953 1 85.5 248 LYS B O 1
ATOM 6552 N N . ALA B 1 249 ? 6.379 15.281 1.867 1 86.31 249 ALA B N 1
ATOM 6553 C CA . ALA B 1 249 ? 5.141 14.5 1.872 1 86.31 249 ALA B CA 1
ATOM 6554 C C . ALA B 1 249 ? 5.312 13.195 1.098 1 86.31 249 ALA B C 1
ATOM 6556 O O . ALA B 1 249 ? 4.773 12.156 1.492 1 86.31 249 ALA B O 1
ATOM 6557 N N . THR B 1 250 ? 6.066 13.203 0.007 1 85.31 250 THR B N 1
ATOM 6558 C CA . THR B 1 250 ? 6.246 12.008 -0.814 1 85.31 250 THR B CA 1
ATOM 6559 C C . THR B 1 250 ? 7.055 10.953 -0.066 1 85.31 250 THR B C 1
ATOM 6561 O O . THR B 1 250 ? 6.766 9.758 -0.161 1 85.31 250 THR B O 1
ATOM 6564 N N . VAL B 1 251 ? 8.062 11.453 0.641 1 90.06 251 VAL B N 1
ATOM 6565 C CA . VAL B 1 251 ? 8.859 10.547 1.463 1 90.06 251 VAL B CA 1
ATOM 6566 C C . VAL B 1 251 ? 7.984 9.961 2.57 1 90.06 251 VAL B C 1
ATOM 6568 O O . VAL B 1 251 ? 8.016 8.75 2.822 1 90.06 251 VAL B O 1
ATOM 6571 N N . ALA B 1 252 ? 7.238 10.852 3.184 1 93.94 252 ALA B N 1
ATOM 6572 C CA . ALA B 1 252 ? 6.336 10.391 4.234 1 93.94 252 ALA B CA 1
ATOM 6573 C C . ALA B 1 252 ? 5.359 9.352 3.705 1 93.94 252 ALA B C 1
ATOM 6575 O O . ALA B 1 252 ? 5.07 8.359 4.379 1 93.94 252 ALA B O 1
ATOM 6576 N N . TRP B 1 253 ? 4.883 9.562 2.488 1 93.75 253 TRP B N 1
ATOM 6577 C CA . TRP B 1 253 ? 3.957 8.633 1.854 1 93.75 253 TRP B CA 1
ATOM 6578 C C . TRP B 1 253 ? 4.602 7.262 1.672 1 93.75 253 TRP B C 1
ATOM 6580 O O . TRP B 1 253 ? 3.986 6.234 1.967 1 93.75 253 TRP B O 1
ATOM 6590 N N . SER B 1 254 ? 5.828 7.242 1.18 1 93.88 254 SER B N 1
ATOM 6591 C CA . SER B 1 254 ? 6.539 5.98 0.974 1 93.88 254 SER B CA 1
ATOM 6592 C C . SER B 1 254 ? 6.715 5.227 2.285 1 93.88 254 SER B C 1
ATOM 6594 O O . SER B 1 254 ? 6.531 4.008 2.336 1 93.88 254 SER B O 1
ATOM 6596 N N . LEU B 1 255 ? 7.074 5.945 3.281 1 97.5 255 LEU B N 1
ATOM 6597 C CA . LEU B 1 255 ? 7.297 5.344 4.59 1 97.5 255 LEU B CA 1
ATOM 6598 C C . LEU B 1 255 ? 6 4.773 5.156 1 97.5 255 LEU B C 1
ATOM 6600 O O . LEU B 1 255 ? 5.965 3.633 5.621 1 97.5 255 LEU B O 1
ATOM 6604 N N . ILE B 1 256 ? 4.969 5.535 5.012 1 97.56 256 ILE B N 1
ATOM 6605 C CA . ILE B 1 256 ? 3.701 5.133 5.609 1 97.56 256 ILE B CA 1
ATOM 6606 C C . ILE B 1 256 ? 3.08 4 4.789 1 97.56 256 ILE B C 1
ATOM 6608 O O . ILE B 1 256 ? 2.436 3.107 5.34 1 97.56 256 ILE B O 1
ATOM 6612 N N . SER B 1 257 ? 3.248 4.031 3.502 1 96.56 257 SER B N 1
ATOM 6613 C CA . SER B 1 257 ? 2.775 2.926 2.676 1 96.56 257 SER B CA 1
ATOM 6614 C C . SER B 1 257 ? 3.428 1.609 3.088 1 96.56 257 SER B C 1
ATOM 6616 O O . SER B 1 257 ? 2.76 0.576 3.16 1 96.56 257 SER B O 1
ATOM 6618 N N . SER B 1 258 ? 4.699 1.662 3.34 1 97 258 SER B N 1
ATOM 6619 C CA . SER B 1 258 ? 5.406 0.478 3.816 1 97 258 SER B CA 1
ATOM 6620 C C . SER B 1 258 ? 4.91 0.057 5.195 1 97 258 SER B C 1
ATOM 6622 O O . SER B 1 258 ? 4.742 -1.135 5.465 1 97 258 SER B O 1
ATOM 6624 N N . ALA B 1 259 ? 4.766 1.035 6.086 1 98 259 ALA B N 1
ATOM 6625 C CA . ALA B 1 259 ? 4.254 0.737 7.422 1 98 259 ALA B CA 1
ATOM 6626 C C . ALA B 1 259 ? 2.873 0.089 7.348 1 98 259 ALA B C 1
ATOM 6628 O O . ALA B 1 259 ? 2.59 -0.869 8.07 1 98 259 ALA B O 1
ATOM 6629 N N . ALA B 1 260 ? 1.998 0.636 6.496 1 97.44 260 ALA B N 1
ATOM 6630 C CA . ALA B 1 260 ? 0.653 0.093 6.324 1 97.44 260 ALA B CA 1
ATOM 6631 C C . ALA B 1 260 ? 0.704 -1.349 5.824 1 97.44 260 ALA B C 1
ATOM 6633 O O . ALA B 1 260 ? -0.061 -2.199 6.285 1 97.44 260 ALA B O 1
ATOM 6634 N N . SER B 1 261 ? 1.56 -1.601 4.84 1 94.81 261 SER B N 1
ATOM 6635 C CA . SER B 1 261 ? 1.731 -2.957 4.328 1 94.81 261 SER B CA 1
ATOM 6636 C C . SER B 1 261 ? 2.174 -3.912 5.434 1 94.81 261 SER B C 1
ATOM 6638 O O . SER B 1 261 ? 1.694 -5.043 5.512 1 94.81 261 SER B O 1
ATOM 6640 N N . LEU B 1 262 ? 3.096 -3.479 6.281 1 94.38 262 LEU B N 1
ATOM 6641 C CA . LEU B 1 262 ? 3.564 -4.297 7.395 1 94.38 262 LEU B CA 1
ATOM 6642 C C . LEU B 1 262 ? 2.447 -4.527 8.406 1 94.38 262 LEU B C 1
ATOM 6644 O O . LEU B 1 262 ? 2.34 -5.613 8.984 1 94.38 262 LEU B O 1
ATOM 6648 N N . CYS B 1 263 ? 1.618 -3.504 8.648 1 94.06 263 CYS B N 1
ATOM 6649 C CA . CYS B 1 263 ? 0.472 -3.67 9.531 1 94.06 263 CYS B CA 1
ATOM 6650 C C . CYS B 1 263 ? -0.449 -4.777 9.031 1 94.06 263 CYS B C 1
ATOM 6652 O O . CYS B 1 263 ? -0.955 -5.574 9.82 1 94.06 263 CYS B O 1
ATOM 6654 N N . GLN B 1 264 ? -0.64 -4.828 7.75 1 90 264 GLN B N 1
ATOM 6655 C CA . GLN B 1 264 ? -1.486 -5.859 7.16 1 90 264 GLN B CA 1
ATOM 6656 C C . GLN B 1 264 ? -0.864 -7.246 7.328 1 90 264 GLN B C 1
ATOM 6658 O O . GLN B 1 264 ? -1.56 -8.203 7.656 1 90 264 GLN B O 1
ATOM 6663 N N . THR B 1 265 ? 0.411 -7.223 7.047 1 85.62 265 THR B N 1
ATOM 6664 C CA . THR B 1 265 ? 1.134 -8.484 7.18 1 85.62 265 THR B CA 1
ATOM 6665 C C . THR B 1 265 ? 1.048 -9.008 8.609 1 85.62 265 THR B C 1
ATOM 6667 O O . THR B 1 265 ? 0.881 -10.211 8.828 1 85.62 265 THR B O 1
ATOM 6670 N N . LEU B 1 266 ? 1.104 -8.07 9.602 1 86.56 266 LEU B N 1
ATOM 6671 C CA . LEU B 1 266 ? 1.104 -8.422 11.016 1 86.56 266 LEU B CA 1
ATOM 6672 C C . LEU B 1 266 ? -0.32 -8.594 11.539 1 86.56 266 LEU B C 1
ATOM 6674 O O . LEU B 1 266 ? -0.525 -9.094 12.648 1 86.56 266 LEU B O 1
ATOM 6678 N N . GLY B 1 267 ? -1.292 -8.18 10.773 1 86.75 267 GLY B N 1
ATOM 6679 C CA . GLY B 1 267 ? -2.691 -8.328 11.133 1 86.75 267 GLY B CA 1
ATOM 6680 C C . GLY B 1 267 ? -3.156 -7.316 12.164 1 86.75 267 GLY B C 1
ATOM 6681 O O . GLY B 1 267 ? -4.023 -7.609 12.984 1 86.75 267 GLY B O 1
ATOM 6682 N N . TYR B 1 268 ? -2.543 -6.113 12.195 1 90.38 268 TYR B N 1
ATOM 6683 C CA . TYR B 1 268 ? -2.889 -5.094 13.188 1 90.38 268 TYR B CA 1
ATOM 6684 C C . TYR B 1 268 ? -4.281 -4.535 12.922 1 90.38 268 TYR B C 1
ATOM 6686 O O . TYR B 1 268 ? -4.871 -3.891 13.797 1 90.38 268 TYR B O 1
ATOM 6694 N N . ASN B 1 269 ? -4.809 -4.684 11.727 1 89.94 269 ASN B N 1
ATOM 6695 C CA . ASN B 1 269 ? -6.129 -4.176 11.375 1 89.94 269 ASN B CA 1
ATOM 6696 C C . ASN B 1 269 ? -7.234 -5.141 11.797 1 89.94 269 ASN B C 1
ATOM 6698 O O . ASN B 1 269 ? -8.414 -4.895 11.531 1 89.94 269 ASN B O 1
ATOM 6702 N N . ARG B 1 270 ? -6.836 -6.219 12.32 1 84.88 270 ARG B N 1
ATOM 6703 C CA . ARG B 1 270 ? -7.762 -7.25 12.773 1 84.88 270 ARG B CA 1
ATOM 6704 C C . ARG B 1 270 ? -7.656 -7.457 14.281 1 84.88 270 ARG B C 1
ATOM 6706 O O . ARG B 1 270 ? -6.629 -7.137 14.883 1 84.88 270 ARG B O 1
ATOM 6713 N N . PRO B 1 271 ? -8.789 -7.883 14.82 1 77.12 271 PRO B N 1
ATOM 6714 C CA . PRO B 1 271 ? -8.719 -8.133 16.266 1 77.12 271 PRO B CA 1
ATOM 6715 C C . PRO B 1 271 ? -7.746 -9.258 16.625 1 77.12 271 PRO B C 1
ATOM 6717 O O . PRO B 1 271 ? -7.656 -10.25 15.891 1 77.12 271 PRO B O 1
ATOM 6720 N N . S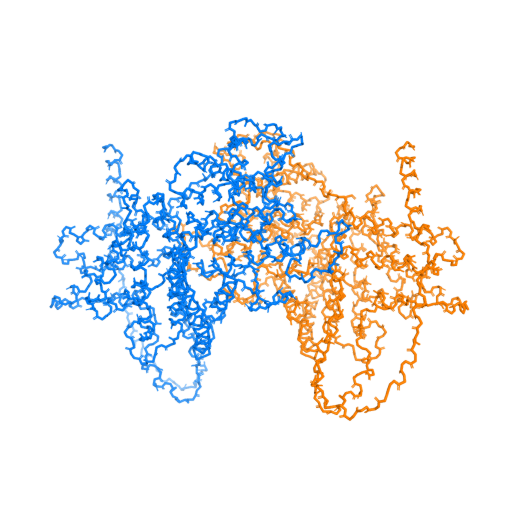ER B 1 272 ? -6.695 -8.875 17.344 1 61.81 272 SER B N 1
ATOM 6721 C CA . SER B 1 272 ? -5.73 -9.875 17.797 1 61.81 272 SER B CA 1
ATOM 6722 C C . SER B 1 272 ? -6.359 -10.844 18.797 1 61.81 272 SER B C 1
ATOM 6724 O O . SER B 1 272 ? -7.129 -10.43 19.656 1 61.81 272 SER B O 1
ATOM 6726 N N . PRO B 1 273 ? -6.277 -12.109 18.453 1 47.69 273 PRO B N 1
ATOM 6727 C CA . PRO B 1 273 ? -6.707 -12.922 19.594 1 47.69 273 PRO B CA 1
ATOM 6728 C C . PRO B 1 273 ? -5.941 -12.594 20.875 1 47.69 273 PRO B C 1
ATOM 6730 O O . PRO B 1 273 ? -4.734 -12.336 20.828 1 47.69 273 PRO B O 1
ATOM 6733 N N . ARG B 1 274 ? -6.398 -11.805 21.797 1 40.97 274 ARG B N 1
ATOM 6734 C CA . ARG B 1 274 ? -5.727 -11.477 23.047 1 40.97 274 ARG B CA 1
ATOM 6735 C C . ARG B 1 274 ? -4.816 -12.625 23.484 1 40.97 274 ARG B C 1
ATOM 6737 O O . ARG B 1 274 ? -5.281 -13.602 24.078 1 40.97 274 ARG B O 1
ATOM 6744 N N . ARG B 1 275 ? -3.971 -13.156 22.703 1 39.22 275 ARG B N 1
ATOM 6745 C CA . ARG B 1 275 ? -3.084 -14.156 23.297 1 39.22 275 ARG B CA 1
ATOM 6746 C C . ARG B 1 275 ? -2.336 -13.578 24.5 1 39.22 275 ARG B C 1
ATOM 6748 O O . ARG B 1 275 ? -1.881 -12.43 24.469 1 39.22 275 ARG B O 1
ATOM 6755 N N . ARG B 1 276 ? -2.523 -14.086 25.516 1 35.16 276 ARG B N 1
ATOM 6756 C CA . ARG B 1 276 ? -1.605 -13.805 26.609 1 35.16 276 ARG B CA 1
ATOM 6757 C C . ARG B 1 276 ? -0.162 -13.75 26.125 1 35.16 276 ARG B C 1
ATOM 6759 O O . ARG B 1 276 ? 0.338 -14.719 25.547 1 35.16 276 ARG B O 1
ATOM 6766 N N . ALA B 1 277 ? 0.185 -12.75 25.578 1 36.62 277 ALA B N 1
ATOM 6767 C CA . ALA B 1 277 ? 1.633 -12.797 25.391 1 36.62 277 ALA B CA 1
ATOM 6768 C C . ALA B 1 277 ? 2.283 -13.766 26.375 1 36.62 277 ALA B C 1
ATOM 6770 O O . ALA B 1 277 ? 1.957 -13.758 27.562 1 36.62 277 ALA B O 1
ATOM 6771 N N . ARG B 1 278 ? 2.609 -14.922 26.016 1 32.62 278 ARG B N 1
ATOM 6772 C CA . ARG B 1 278 ? 3.262 -15.82 26.953 1 32.62 278 ARG B CA 1
ATOM 6773 C C . ARG B 1 278 ? 3.893 -15.031 28.109 1 32.62 278 ARG B C 1
ATOM 6775 O O . ARG B 1 278 ? 4.027 -15.547 29.219 1 32.62 278 ARG B O 1
ATOM 6782 N N . ASN B 1 279 ? 4.773 -14.117 27.75 1 31.91 279 ASN B N 1
ATOM 6783 C CA . ASN B 1 279 ? 5.398 -13.469 28.891 1 31.91 279 ASN B CA 1
ATOM 6784 C C . ASN B 1 279 ? 4.496 -12.398 29.5 1 31.91 279 ASN B C 1
ATOM 6786 O O . ASN B 1 279 ? 4.965 -11.523 30.234 1 31.91 279 ASN B O 1
ATOM 6790 N N . GLY B 1 280 ? 3.082 -12.438 29.359 1 34.75 280 GLY B N 1
ATOM 6791 C CA . GLY B 1 280 ? 2.275 -11.5 30.125 1 34.75 280 GLY B CA 1
ATOM 6792 C C . GLY B 1 280 ? 2.17 -10.133 29.453 1 34.75 280 GLY B C 1
ATOM 6793 O O . GLY B 1 280 ? 1.667 -9.188 30.062 1 34.75 280 GLY B O 1
ATOM 6794 N N . SER B 1 281 ? 2.943 -9.688 28.656 1 37.41 281 SER B N 1
ATOM 6795 C CA . SER B 1 281 ? 2.941 -8.25 28.375 1 37.41 281 SER B CA 1
ATOM 6796 C C . SER B 1 281 ? 1.742 -7.855 27.516 1 37.41 281 SER B C 1
ATOM 6798 O O . SER B 1 281 ? 1.633 -8.273 26.359 1 37.41 281 SER B O 1
ATOM 6800 N N . ILE B 1 282 ? 0.479 -7.93 27.844 1 41.84 282 ILE B N 1
ATOM 6801 C CA . ILE B 1 282 ? -0.74 -7.199 27.516 1 41.84 282 ILE B CA 1
ATOM 6802 C C . ILE B 1 282 ? -0.392 -5.949 26.719 1 41.84 282 ILE B C 1
ATOM 6804 O O . ILE B 1 282 ? -1.162 -5.527 25.844 1 41.84 282 ILE B O 1
ATOM 6808 N N . ALA B 1 283 ? 0.578 -5.309 27.25 1 49.16 283 ALA B N 1
ATOM 6809 C CA . ALA B 1 283 ? 1.219 -4.07 26.828 1 49.16 283 ALA B CA 1
ATOM 6810 C C . ALA B 1 283 ? 1.452 -4.07 25.312 1 49.16 283 ALA B C 1
ATOM 6812 O O . ALA B 1 283 ? 1.386 -3.02 24.672 1 49.16 283 ALA B O 1
ATOM 6813 N N . SER B 1 284 ? 1.097 -5.422 24.75 1 71.94 284 SER B N 1
ATOM 6814 C CA . SER B 1 284 ? 1.59 -5.539 23.375 1 71.94 284 SER B CA 1
ATOM 6815 C C . SER B 1 284 ? 0.472 -5.309 22.359 1 71.94 284 SER B C 1
ATOM 6817 O O . SER B 1 284 ? 0.655 -4.59 21.375 1 71.94 284 SER B O 1
ATOM 6819 N N . THR B 1 285 ? -0.833 -5.617 22.953 1 79.31 285 THR B N 1
ATOM 6820 C CA . THR B 1 285 ? -1.91 -5.441 22 1 79.31 285 THR B CA 1
ATOM 6821 C C . THR B 1 285 ? -2.324 -3.975 21.906 1 79.31 285 THR B C 1
ATOM 6823 O O . THR B 1 285 ? -2.592 -3.463 20.812 1 79.31 285 THR B O 1
ATOM 6826 N N . ASP B 1 286 ? -2.377 -3.334 23.125 1 85.25 286 ASP B N 1
ATOM 6827 C CA . ASP B 1 286 ? -2.729 -1.918 23.141 1 85.25 286 ASP B CA 1
ATOM 6828 C C . ASP B 1 286 ? -1.715 -1.088 22.359 1 85.25 286 ASP B C 1
ATOM 6830 O O . ASP B 1 286 ? -2.086 -0.142 21.656 1 85.25 286 ASP B O 1
ATOM 6834 N N . THR B 1 287 ? -0.54 -1.498 22.547 1 91 287 THR B N 1
ATOM 6835 C CA . THR B 1 287 ? 0.515 -0.788 21.828 1 91 287 THR B CA 1
ATOM 6836 C C . THR B 1 287 ? 0.389 -1.005 20.312 1 91 287 THR B C 1
ATOM 6838 O O . THR B 1 287 ? 0.564 -0.07 19.531 1 91 287 THR B O 1
ATOM 6841 N N . GLN B 1 288 ? 0.04 -2.215 19.969 1 91.69 288 GLN B N 1
ATOM 6842 C CA . GLN B 1 288 ? -0.127 -2.533 18.547 1 91.69 288 GLN B CA 1
ATOM 6843 C C . GLN B 1 288 ? -1.29 -1.755 17.938 1 91.69 288 GLN B C 1
ATOM 6845 O O . GLN B 1 288 ? -1.181 -1.228 16.828 1 91.69 288 GLN B O 1
ATOM 6850 N N . GLU B 1 289 ? -2.355 -1.697 18.703 1 92.12 289 GLU B N 1
ATOM 6851 C CA . GLU B 1 289 ? -3.525 -0.97 18.234 1 92.12 289 GLU B CA 1
ATOM 6852 C C . GLU B 1 289 ? -3.24 0.526 18.125 1 92.12 289 GLU B C 1
ATOM 6854 O O . GLU B 1 289 ? -3.639 1.172 17.156 1 92.12 289 GLU B O 1
ATOM 6859 N N . SER B 1 290 ? -2.637 1.04 19.156 1 93.56 290 SER B N 1
ATOM 6860 C CA . SER B 1 290 ? -2.273 2.453 19.141 1 93.56 290 SER B CA 1
ATOM 6861 C C . SER B 1 290 ? -1.357 2.777 17.969 1 93.56 290 SER B C 1
ATOM 6863 O O . SER B 1 290 ? -1.529 3.801 17.297 1 93.56 290 SER B O 1
ATOM 6865 N N . LEU B 1 291 ? -0.383 1.931 17.734 1 96.06 291 LEU B N 1
ATOM 6866 C CA . LEU B 1 291 ? 0.533 2.09 16.609 1 96.06 291 LEU B CA 1
ATOM 6867 C C . LEU B 1 291 ? -0.218 2.035 15.281 1 96.06 291 LEU B C 1
ATOM 6869 O O . LEU B 1 291 ? 0.036 2.842 14.383 1 96.06 291 LEU B O 1
ATOM 6873 N N . PHE B 1 292 ? -1.14 1.094 15.156 1 95.81 292 PHE B N 1
ATOM 6874 C CA . PHE B 1 292 ? -1.947 0.969 13.945 1 95.81 292 PHE B CA 1
ATOM 6875 C C . PHE B 1 292 ? -2.691 2.266 13.656 1 95.81 292 PHE B C 1
ATOM 6877 O O . PHE B 1 292 ? -2.691 2.748 12.523 1 95.81 292 PHE B O 1
ATOM 6884 N N . TRP B 1 293 ? -3.293 2.809 14.664 1 96.31 293 TRP B N 1
ATOM 6885 C CA . TRP B 1 293 ? -4.086 4.02 14.484 1 96.31 293 TRP B CA 1
ATOM 6886 C C . TRP B 1 293 ? -3.189 5.211 14.156 1 96.31 293 TRP B C 1
ATOM 6888 O O . TRP B 1 293 ? -3.607 6.137 13.453 1 96.31 293 TRP B O 1
ATOM 6898 N N . SER B 1 294 ? -1.944 5.219 14.617 1 96.88 294 SER B N 1
ATOM 6899 C CA . SER B 1 294 ? -1 6.258 14.219 1 96.88 294 SER B CA 1
ATOM 6900 C C . SER B 1 294 ? -0.686 6.18 12.727 1 96.88 294 SER B C 1
ATOM 6902 O O . SER B 1 294 ? -0.635 7.203 12.047 1 96.88 294 SER B O 1
ATOM 6904 N N . VAL B 1 295 ? -0.483 4.938 12.234 1 97.81 295 VAL B N 1
ATOM 6905 C CA . VAL B 1 295 ? -0.252 4.727 10.812 1 97.81 295 VAL B CA 1
ATOM 6906 C C . VAL B 1 295 ? -1.482 5.156 10.016 1 97.81 295 VAL B C 1
ATOM 6908 O O . VAL B 1 295 ? -1.363 5.848 9.008 1 97.81 295 VAL B O 1
ATOM 6911 N N . TYR B 1 296 ? -2.619 4.781 10.562 1 97.31 296 TYR B N 1
ATOM 6912 C CA . TYR B 1 296 ? -3.904 5.121 9.961 1 97.31 296 TYR B CA 1
ATOM 6913 C C . TYR B 1 296 ? -4.059 6.629 9.82 1 97.31 296 TYR B C 1
ATOM 6915 O O . TYR B 1 296 ? -4.48 7.125 8.766 1 97.31 296 TYR B O 1
ATOM 6923 N N . SER B 1 297 ? -3.748 7.332 10.844 1 96.62 297 SER B N 1
ATOM 6924 C CA . SER B 1 297 ? -3.895 8.781 10.875 1 96.62 297 SER B CA 1
ATOM 6925 C C . SER B 1 297 ? -3.018 9.445 9.812 1 96.62 297 SER B C 1
ATOM 6927 O O . SER B 1 297 ? -3.484 10.305 9.062 1 96.62 297 SER B O 1
ATOM 6929 N N . LEU B 1 298 ? -1.809 9.07 9.695 1 96.31 298 LEU B N 1
ATOM 6930 C CA . LEU B 1 298 ? -0.893 9.648 8.719 1 96.31 298 LEU B CA 1
ATOM 6931 C C . LEU B 1 298 ? -1.3 9.258 7.301 1 96.31 298 LEU B C 1
ATOM 6933 O O . LEU B 1 298 ? -1.218 10.078 6.383 1 96.31 298 LEU B O 1
ATOM 6937 N N . ASP B 1 299 ? -1.735 8.023 7.172 1 96.94 299 ASP B N 1
ATOM 6938 C CA . ASP B 1 299 ? -2.164 7.516 5.875 1 96.94 299 ASP B CA 1
ATOM 6939 C C . ASP B 1 299 ? -3.299 8.359 5.301 1 96.94 299 ASP B C 1
ATOM 6941 O O . ASP B 1 299 ? -3.258 8.758 4.133 1 96.94 299 ASP B O 1
ATOM 6945 N N . LYS B 1 300 ? -4.297 8.656 6.125 1 96.5 300 LYS B N 1
ATOM 6946 C CA . LYS B 1 300 ? -5.461 9.406 5.668 1 96.5 300 LYS B CA 1
ATOM 6947 C C . LYS B 1 300 ? -5.09 10.852 5.352 1 96.5 300 LYS B C 1
ATOM 6949 O O . LYS B 1 300 ? -5.547 11.414 4.352 1 96.5 300 LYS B O 1
ATOM 6954 N N . GLY B 1 301 ? -4.312 11.414 6.262 1 93.38 301 GLY B N 1
ATOM 6955 C CA . GLY B 1 301 ? -3.883 12.781 6.008 1 93.38 301 GLY B CA 1
ATOM 6956 C C . GLY B 1 301 ? -3.096 12.93 4.723 1 93.38 301 GLY B C 1
ATOM 6957 O O . GLY B 1 301 ? -3.369 13.828 3.922 1 93.38 301 GLY B O 1
ATOM 6958 N N . LEU B 1 302 ? -2.195 12.055 4.473 1 92.69 302 LEU B N 1
ATOM 6959 C CA . LEU B 1 302 ? -1.349 12.117 3.287 1 92.69 302 LEU B CA 1
ATOM 6960 C C . LEU B 1 302 ? -2.15 11.789 2.031 1 92.69 302 LEU B C 1
ATOM 6962 O O . LEU B 1 302 ? -1.888 12.344 0.96 1 92.69 302 LEU B O 1
ATOM 6966 N N . SER B 1 303 ? -3.066 10.805 2.164 1 93.38 303 SER B N 1
ATOM 6967 C CA . SER B 1 303 ? -3.945 10.469 1.049 1 93.38 303 SER B CA 1
ATOM 6968 C C . SER B 1 303 ? -4.664 11.703 0.52 1 93.38 303 SER B C 1
ATOM 6970 O O . SER B 1 303 ? -4.648 11.969 -0.683 1 93.38 303 SER B O 1
ATOM 6972 N N . LEU B 1 304 ? -5.227 12.43 1.406 1 90.25 304 LEU B N 1
ATOM 6973 C CA . LEU B 1 304 ? -5.969 13.625 1.024 1 90.25 304 LEU B CA 1
ATOM 6974 C C . LEU B 1 304 ? -5.031 14.703 0.481 1 90.25 304 LEU B C 1
ATOM 6976 O O . LEU B 1 304 ? -5.367 15.391 -0.482 1 90.25 304 LEU B O 1
ATOM 6980 N N . GLN B 1 305 ? -3.869 14.836 1.069 1 87.81 305 GLN B N 1
ATOM 6981 C CA . GLN B 1 305 ? -2.902 15.852 0.668 1 87.81 305 GLN B CA 1
ATOM 6982 C C . GLN B 1 305 ? -2.357 15.57 -0.729 1 87.81 305 GLN B C 1
ATOM 6984 O O . GLN B 1 305 ? -2.168 16.484 -1.525 1 87.81 305 GLN B O 1
ATOM 6989 N N . LEU B 1 306 ? -2.127 14.336 -0.993 1 85.81 306 LEU B N 1
ATOM 6990 C CA . LEU B 1 306 ? -1.396 13.984 -2.205 1 85.81 306 LEU B CA 1
ATOM 6991 C C . LEU B 1 306 ? -2.344 13.484 -3.287 1 85.81 306 LEU B C 1
ATOM 6993 O O . LEU B 1 306 ? -1.911 13.156 -4.395 1 85.81 306 LEU B O 1
ATOM 6997 N N . ASP B 1 307 ? -3.666 13.438 -2.982 1 87.06 307 ASP B N 1
ATOM 6998 C CA . ASP B 1 307 ? -4.66 12.93 -3.922 1 87.06 307 ASP B CA 1
ATOM 6999 C C . ASP B 1 307 ? -4.34 11.492 -4.328 1 87.06 307 ASP B C 1
ATOM 7001 O O . ASP B 1 307 ? -4.234 11.188 -5.52 1 87.06 307 ASP B O 1
ATOM 7005 N N . ARG B 1 308 ? -4.141 10.695 -3.361 1 89.12 308 ARG B N 1
ATOM 7006 C CA . ARG B 1 308 ? -3.877 9.273 -3.555 1 89.12 308 ARG B CA 1
ATOM 7007 C C . ARG B 1 308 ? -4.832 8.422 -2.725 1 89.12 308 ARG B C 1
ATOM 7009 O O . ARG B 1 308 ? -5.234 8.812 -1.629 1 89.12 308 ARG B O 1
ATOM 7016 N N . ALA B 1 309 ? -5.195 7.285 -3.256 1 93.31 309 ALA B N 1
ATOM 7017 C CA . ALA B 1 309 ? -6.039 6.379 -2.479 1 93.31 309 ALA B CA 1
ATOM 7018 C C . ALA B 1 309 ? -5.316 5.906 -1.219 1 93.31 309 ALA B C 1
ATOM 7020 O O . ALA B 1 309 ? -4.125 5.594 -1.258 1 93.31 309 ALA B O 1
ATOM 7021 N N . PRO B 1 310 ? -6.012 5.953 -0.14 1 95.56 310 PRO B N 1
ATOM 7022 C CA . PRO B 1 310 ? -5.367 5.508 1.099 1 95.56 310 PRO B CA 1
ATOM 7023 C C . PRO B 1 310 ? -4.977 4.031 1.062 1 95.56 310 PRO B C 1
ATOM 7025 O O . PRO B 1 310 ? -5.609 3.236 0.364 1 95.56 310 PRO B O 1
ATOM 7028 N N . ASN B 1 311 ? -3.906 3.67 1.79 1 95.12 311 ASN B N 1
ATOM 7029 C CA . ASN B 1 311 ? -3.455 2.287 1.909 1 95.12 311 ASN B CA 1
ATOM 7030 C C . ASN B 1 311 ? -4.395 1.465 2.787 1 95.12 311 ASN B C 1
ATOM 7032 O O . ASN B 1 311 ? -4.562 0.264 2.566 1 95.12 311 ASN B O 1
ATOM 7036 N N . ILE B 1 312 ? -4.922 2.119 3.793 1 95.38 312 ILE B N 1
ATOM 7037 C CA . ILE B 1 312 ? -5.816 1.449 4.73 1 95.38 312 ILE B CA 1
ATOM 7038 C C . ILE B 1 312 ? -7.238 1.975 4.559 1 95.38 312 ILE B C 1
ATOM 7040 O O . ILE B 1 312 ? -7.52 3.139 4.859 1 95.38 312 ILE B O 1
ATOM 7044 N N . ARG B 1 313 ? -8.117 1.167 4.141 1 94.19 313 ARG B N 1
ATOM 7045 C CA . ARG B 1 313 ? -9.516 1.562 4.016 1 94.19 313 ARG B CA 1
ATOM 7046 C C . ARG B 1 313 ? -10.32 1.126 5.238 1 94.19 313 ARG B C 1
ATOM 7048 O O . ARG B 1 313 ? -10.047 0.077 5.824 1 94.19 313 ARG B O 1
ATOM 7055 N N . ASP B 1 314 ? -11.273 1.901 5.547 1 92.31 314 ASP B N 1
ATOM 7056 C CA . ASP B 1 314 ? -12.062 1.626 6.742 1 92.31 314 ASP B CA 1
ATOM 7057 C C . ASP B 1 314 ? -12.773 0.275 6.633 1 92.31 314 ASP B C 1
ATOM 7059 O O . ASP B 1 314 ? -12.93 -0.427 7.633 1 92.31 314 ASP B O 1
ATOM 7063 N N . VAL B 1 315 ? -13.172 -0.129 5.438 1 89.88 315 VAL B N 1
ATOM 7064 C CA . VAL B 1 315 ? -13.93 -1.355 5.223 1 89.88 315 VAL B CA 1
ATOM 7065 C C . VAL B 1 315 ? -13.047 -2.568 5.504 1 89.88 315 VAL B C 1
ATOM 7067 O O . VAL B 1 315 ? -13.547 -3.674 5.719 1 89.88 315 VAL B O 1
ATOM 7070 N N . ASP B 1 316 ? -11.789 -2.369 5.461 1 90.56 316 ASP B N 1
ATOM 7071 C CA . ASP B 1 316 ? -10.852 -3.473 5.66 1 90.56 316 ASP B CA 1
ATOM 7072 C C . ASP B 1 316 ? -10.43 -3.576 7.121 1 90.56 316 ASP B C 1
ATOM 7074 O O . ASP B 1 316 ? -9.594 -4.414 7.477 1 90.56 316 ASP B O 1
ATOM 7078 N N . ILE B 1 317 ? -10.914 -2.672 8.008 1 91.75 317 ILE B N 1
ATOM 7079 C CA . ILE B 1 317 ? -10.555 -2.66 9.422 1 91.75 317 ILE B CA 1
ATOM 7080 C C . ILE B 1 317 ? -11.586 -3.453 10.219 1 91.75 317 ILE B C 1
ATOM 7082 O O . ILE B 1 317 ? -12.781 -3.146 10.18 1 91.75 317 ILE B O 1
ATOM 7086 N N . SER B 1 318 ? -11.156 -4.477 10.953 1 86.94 318 SER B N 1
ATOM 7087 C CA . SER B 1 318 ? -12.086 -5.32 11.703 1 86.94 318 SER B CA 1
ATOM 7088 C C . SER B 1 318 ? -12.039 -5 13.195 1 86.94 318 SER B C 1
ATOM 7090 O O . SER B 1 318 ? -12.836 -5.527 13.969 1 86.94 318 SER B O 1
ATOM 7092 N N . ILE B 1 319 ? -11.086 -4.164 13.625 1 86.12 319 ILE B N 1
ATOM 7093 C CA . ILE B 1 319 ? -11.07 -3.766 15.031 1 86.12 319 ILE B CA 1
ATOM 7094 C C . ILE B 1 319 ? -12.125 -2.689 15.273 1 86.12 319 ILE B C 1
ATOM 7096 O O . ILE B 1 319 ? -12.414 -1.884 14.391 1 86.12 319 ILE B O 1
ATOM 7100 N N . SER B 1 320 ? -12.648 -2.701 16.375 1 83.06 320 SER B N 1
ATOM 7101 C CA . SER B 1 320 ? -13.719 -1.771 16.703 1 83.06 320 SER B CA 1
ATOM 7102 C C . SER B 1 320 ? -13.211 -0.334 16.75 1 83.06 320 SER B C 1
ATOM 7104 O O . SER B 1 320 ? -12.109 -0.078 17.234 1 83.06 320 SER B O 1
ATOM 7106 N N . PHE B 1 321 ? -13.969 0.472 16.219 1 84.94 321 PHE B N 1
ATOM 7107 C CA . PHE B 1 321 ? -13.688 1.901 16.25 1 84.94 321 PHE B CA 1
ATOM 7108 C C . PHE B 1 321 ? -14.719 2.635 17.094 1 84.94 321 PHE B C 1
ATOM 7110 O O . PHE B 1 321 ? -15.898 2.697 16.75 1 84.94 321 PHE B O 1
ATOM 7117 N N . ASN B 1 322 ? -14.25 3.096 18.188 1 83.44 322 ASN B N 1
ATOM 7118 C CA . ASN B 1 322 ? -15.078 3.951 19.031 1 83.44 322 ASN B CA 1
ATOM 7119 C C . ASN B 1 322 ? -14.602 5.398 19 1 83.44 322 ASN B C 1
ATOM 7121 O O . ASN B 1 322 ? -13.594 5.734 19.625 1 83.44 322 ASN B O 1
ATOM 7125 N N . PRO B 1 323 ? -15.344 6.25 18.359 1 84.25 323 PRO B N 1
ATOM 7126 C CA . PRO B 1 323 ? -14.906 7.641 18.203 1 84.25 323 PRO B CA 1
ATOM 7127 C C . PRO B 1 323 ? -14.695 8.344 19.547 1 84.25 323 PRO B C 1
ATOM 7129 O O . PRO B 1 323 ? -13.789 9.18 19.672 1 84.25 323 PRO B O 1
ATOM 7132 N N . ASP B 1 324 ? -15.445 7.988 20.531 1 82.38 324 ASP B N 1
ATOM 7133 C CA . ASP B 1 324 ? -15.375 8.68 21.828 1 82.38 324 ASP B CA 1
ATOM 7134 C C . ASP B 1 324 ? -14.078 8.344 22.562 1 82.38 324 ASP B C 1
ATOM 7136 O O . ASP B 1 324 ? -13.594 9.133 23.359 1 82.38 324 ASP B O 1
ATOM 7140 N N . SER B 1 325 ? -13.578 7.172 22.188 1 83.69 325 SER B N 1
ATOM 7141 C CA . SER B 1 325 ? -12.383 6.73 22.906 1 83.69 325 SER B CA 1
ATOM 7142 C C . SER B 1 325 ? -11.117 7.066 22.125 1 83.69 325 SER B C 1
ATOM 7144 O O . SER B 1 325 ? -10.008 6.988 22.656 1 83.69 325 SER B O 1
ATOM 7146 N N . GLN B 1 326 ? -11.359 7.559 20.938 1 87.38 326 GLN B N 1
ATOM 7147 C CA . GLN B 1 326 ? -10.188 7.809 20.109 1 87.38 326 GLN B CA 1
ATOM 7148 C C . GLN B 1 326 ? -9.711 9.25 20.25 1 87.38 326 GLN B C 1
ATOM 7150 O O . GLN B 1 326 ? -10.523 10.172 20.406 1 87.38 326 GLN B O 1
ATOM 7155 N N . PRO B 1 327 ? -8.43 9.461 20.203 1 89.38 327 PRO B N 1
ATOM 7156 C CA . PRO B 1 327 ? -7.91 10.828 20.172 1 89.38 327 PRO B CA 1
ATOM 7157 C C . PRO B 1 327 ? -8.43 11.633 18.984 1 89.38 327 PRO B C 1
ATOM 7159 O O . PRO B 1 327 ? -8.906 11.062 18 1 89.38 327 PRO B O 1
ATOM 7162 N N . ARG B 1 328 ? -8.375 12.938 19.078 1 91.19 328 ARG B N 1
ATOM 7163 C CA . ARG B 1 328 ? -8.875 13.859 18.062 1 91.19 328 ARG B CA 1
ATOM 7164 C C . ARG B 1 328 ? -8.211 13.594 16.703 1 91.19 328 ARG B C 1
ATOM 7166 O O . ARG B 1 328 ? -8.859 13.68 15.664 1 91.19 328 ARG B O 1
ATOM 7173 N N . SER B 1 329 ? -6.93 13.266 16.781 1 91.62 329 SER B N 1
ATOM 7174 C CA . SER B 1 329 ? -6.188 13.047 15.539 1 91.62 329 SER B CA 1
ATOM 7175 C C . SER B 1 329 ? -6.766 11.883 14.742 1 91.62 329 SER B C 1
ATOM 7177 O O . SER B 1 329 ? -6.805 11.922 13.516 1 91.62 329 SER B O 1
ATOM 7179 N N . ILE B 1 330 ? -7.215 10.844 15.398 1 94.38 330 ILE B N 1
ATOM 7180 C CA . ILE B 1 330 ? -7.762 9.664 14.734 1 94.38 330 ILE B CA 1
ATOM 7181 C C . ILE B 1 330 ? -9.164 9.969 14.219 1 94.38 330 ILE B C 1
ATOM 7183 O O . ILE B 1 330 ? -9.539 9.531 13.125 1 94.38 330 ILE B O 1
ATOM 7187 N N . ARG B 1 331 ? -9.914 10.688 15.039 1 94.88 331 ARG B N 1
ATOM 7188 C CA . ARG B 1 331 ? -11.234 11.109 14.586 1 94.88 331 ARG B CA 1
ATOM 7189 C C . ARG B 1 331 ? -11.141 11.977 13.336 1 94.88 331 ARG B C 1
ATOM 7191 O O . ARG B 1 331 ? -11.938 11.828 12.406 1 94.88 331 ARG B O 1
ATOM 7198 N N . LEU B 1 332 ? -10.18 12.859 13.359 1 94.88 332 LEU B N 1
ATOM 7199 C CA . LEU B 1 332 ? -9.953 13.703 12.195 1 94.88 332 LEU B CA 1
ATOM 7200 C C . LEU B 1 332 ? -9.57 12.859 10.977 1 94.88 332 LEU B C 1
ATOM 7202 O O . LEU B 1 332 ? -10.031 13.125 9.867 1 94.88 332 LEU B O 1
ATOM 7206 N N . ALA B 1 333 ? -8.734 11.891 11.219 1 95.5 333 ALA B N 1
ATOM 7207 C CA . ALA B 1 333 ? -8.289 11.008 10.133 1 95.5 333 ALA B CA 1
ATOM 7208 C C . ALA B 1 333 ? -9.477 10.312 9.477 1 95.5 333 ALA B C 1
ATOM 7210 O O . ALA B 1 333 ? -9.492 10.125 8.258 1 95.5 333 ALA B O 1
ATOM 7211 N N . ARG B 1 334 ? -10.406 9.922 10.258 1 95.69 334 ARG B N 1
ATOM 7212 C CA . ARG B 1 334 ? -11.602 9.281 9.719 1 95.69 334 ARG B CA 1
ATOM 7213 C C . ARG B 1 334 ? -12.352 10.234 8.789 1 95.69 334 ARG B C 1
ATOM 7215 O O . ARG B 1 334 ? -12.805 9.828 7.719 1 95.69 334 ARG B O 1
ATOM 7222 N N . ILE B 1 335 ? -12.484 11.445 9.195 1 96.19 335 ILE B N 1
ATOM 7223 C CA . ILE B 1 335 ? -13.156 12.453 8.383 1 96.19 335 ILE B CA 1
ATOM 7224 C C . ILE B 1 335 ? -12.359 12.695 7.102 1 96.19 335 ILE B C 1
ATOM 7226 O O . ILE B 1 335 ? -12.938 12.805 6.016 1 96.19 335 ILE B O 1
ATOM 7230 N N . GLN B 1 336 ? -11.07 12.812 7.227 1 95.75 336 GLN B N 1
ATOM 7231 C CA . GLN B 1 336 ? -10.203 12.992 6.066 1 95.75 336 GLN B CA 1
ATOM 7232 C C . GLN B 1 336 ? -10.352 11.844 5.082 1 95.75 336 GLN B C 1
ATOM 7234 O O . GLN B 1 336 ? -10.43 12.062 3.869 1 95.75 336 GLN B O 1
ATOM 7239 N N . GLY B 1 337 ? -10.352 10.602 5.613 1 95.94 337 GLY B N 1
ATOM 7240 C CA . GLY B 1 337 ? -10.539 9.438 4.766 1 95.94 337 GLY B CA 1
ATOM 7241 C C . GLY B 1 337 ? -11.852 9.453 4.012 1 95.94 337 GLY B C 1
ATOM 7242 O O . GLY B 1 337 ? -11.891 9.188 2.809 1 95.94 337 GLY B O 1
ATOM 7243 N N . LYS B 1 338 ? -12.883 9.797 4.695 1 96.5 338 LYS B N 1
ATOM 7244 C CA . LYS B 1 338 ? -14.195 9.867 4.074 1 96.5 338 LYS B CA 1
ATOM 7245 C C . LYS B 1 338 ? -14.266 11 3.057 1 96.5 338 LYS B C 1
ATOM 7247 O O . LYS B 1 338 ? -14.938 10.883 2.029 1 96.5 338 LYS B O 1
ATOM 7252 N N . THR B 1 339 ? -13.625 12.094 3.414 1 95.75 339 THR B N 1
ATOM 7253 C CA . THR B 1 339 ? -13.586 13.211 2.48 1 95.75 339 THR B CA 1
ATOM 7254 C C . THR B 1 339 ? -12.961 12.789 1.153 1 95.75 339 THR B C 1
ATOM 7256 O O . THR B 1 339 ? -13.484 13.109 0.085 1 95.75 339 THR B O 1
ATOM 7259 N N . TYR B 1 340 ? -11.883 12.109 1.194 1 94.5 340 TYR B N 1
ATOM 7260 C CA . TYR B 1 340 ? -11.258 11.633 -0.035 1 94.5 340 TYR B CA 1
ATOM 7261 C C . TYR B 1 340 ? -12.156 10.648 -0.762 1 94.5 340 TYR B C 1
ATOM 7263 O O . TYR B 1 340 ? -12.422 10.797 -1.957 1 94.5 340 TYR B O 1
ATOM 7271 N N . GLU B 1 341 ? -12.648 9.648 -0.083 1 94.44 341 GLU B N 1
ATOM 7272 C CA . GLU B 1 341 ? -13.367 8.523 -0.682 1 94.44 341 GLU B CA 1
ATOM 7273 C C . GLU B 1 341 ? -14.703 8.977 -1.267 1 94.44 341 GLU B C 1
ATOM 7275 O O . GLU B 1 341 ? -15.078 8.555 -2.363 1 94.44 341 GLU B O 1
ATOM 7280 N N . GLN B 1 342 ? -15.383 9.852 -0.583 1 94.81 342 GLN B N 1
ATOM 7281 C CA . GLN B 1 342 ? -16.75 10.18 -0.955 1 94.81 342 GLN B CA 1
ATOM 7282 C C . GLN B 1 342 ? -16.812 11.422 -1.829 1 94.81 342 GLN B C 1
ATOM 7284 O O . GLN B 1 342 ? -17.75 11.609 -2.602 1 94.81 342 GLN B O 1
ATOM 7289 N N . LEU B 1 343 ? -15.797 12.242 -1.716 1 93.75 343 LEU B N 1
ATOM 7290 C CA . LEU B 1 343 ? -15.938 13.531 -2.385 1 93.75 343 LEU B CA 1
ATOM 7291 C C . LEU B 1 343 ? -14.922 13.672 -3.512 1 93.75 343 LEU B C 1
ATOM 7293 O O . LEU B 1 343 ? -15.227 14.242 -4.562 1 93.75 343 LEU B O 1
ATOM 7297 N N . TYR B 1 344 ? -13.695 13.164 -3.363 1 90.75 344 TYR B N 1
ATOM 7298 C CA . TYR B 1 344 ? -12.648 13.609 -4.273 1 90.75 344 TYR B CA 1
ATOM 7299 C C . TYR B 1 344 ? -11.992 12.43 -4.973 1 90.75 344 TYR B C 1
ATOM 7301 O O . TYR B 1 344 ? -11.219 12.609 -5.922 1 90.75 344 TYR B O 1
ATOM 7309 N N . SER B 1 345 ? -12.266 11.195 -4.504 1 89.69 345 SER B N 1
ATOM 7310 C CA . SER B 1 345 ? -11.797 10.023 -5.23 1 89.69 345 SER B CA 1
ATOM 7311 C C . SER B 1 345 ? -12.5 9.891 -6.578 1 89.69 345 SER B C 1
ATOM 7313 O O . SER B 1 345 ? -13.531 10.523 -6.812 1 89.69 345 SER B O 1
ATOM 7315 N N . PRO B 1 346 ? -11.961 9.094 -7.48 1 84 346 PRO B N 1
ATOM 7316 C CA . PRO B 1 346 ? -12.664 8.867 -8.75 1 84 346 PRO B CA 1
ATOM 7317 C C . PRO B 1 346 ? -14.102 8.383 -8.555 1 84 346 PRO B C 1
ATOM 7319 O O . PRO B 1 346 ? -15.008 8.828 -9.266 1 84 346 PRO B O 1
ATOM 7322 N N . GLN B 1 347 ? -14.281 7.59 -7.625 1 87.25 347 GLN B N 1
ATOM 7323 C CA . GLN B 1 347 ? -15.625 7.109 -7.328 1 87.25 347 GLN B CA 1
ATOM 7324 C C . GLN B 1 347 ? -16.5 8.227 -6.77 1 87.25 347 GLN B C 1
ATOM 7326 O O . GLN B 1 347 ? -17.672 8.359 -7.145 1 87.25 347 GLN B O 1
ATOM 7331 N N . GLY B 1 348 ? -15.977 8.984 -5.836 1 88.5 348 GLY B N 1
ATOM 7332 C CA . GLY B 1 348 ? -16.719 10.102 -5.285 1 88.5 348 GLY B CA 1
ATOM 7333 C C . GLY B 1 348 ? -17.094 11.141 -6.324 1 88.5 348 GLY B C 1
ATOM 7334 O O . GLY B 1 348 ? -18.219 11.656 -6.316 1 88.5 348 GLY B O 1
ATOM 7335 N N . LEU B 1 349 ? -16.203 11.383 -7.242 1 86.25 349 LEU B N 1
ATOM 7336 C CA . LEU B 1 349 ? -16.406 12.391 -8.273 1 86.25 349 LEU B CA 1
ATOM 7337 C C . LEU B 1 349 ? -17.406 11.906 -9.32 1 86.25 349 LEU B C 1
ATOM 7339 O O . LEU B 1 349 ? -18 12.711 -10.031 1 86.25 349 LEU B O 1
ATOM 7343 N N . SER B 1 350 ? -17.484 10.578 -9.438 1 84.38 350 SER B N 1
ATOM 7344 C CA . SER B 1 350 ? -18.391 10 -10.43 1 84.38 350 SER B CA 1
ATOM 7345 C C . SER B 1 350 ? -19.812 9.906 -9.898 1 84.38 350 SER B C 1
ATOM 7347 O O . SER B 1 350 ? -20.75 9.688 -10.664 1 84.38 350 SER B O 1
ATOM 7349 N N . ARG B 1 351 ? -20 10.18 -8.625 1 87.62 351 ARG B N 1
ATOM 7350 C CA . ARG B 1 351 ? -21.328 10.148 -8.023 1 87.62 351 ARG B CA 1
ATOM 7351 C C . ARG B 1 351 ? -22.141 11.375 -8.422 1 87.62 351 ARG B C 1
ATOM 7353 O O . ARG B 1 351 ? -21.578 12.422 -8.742 1 87.62 351 ARG B O 1
ATOM 7360 N N . PRO B 1 352 ? -23.516 11.18 -8.406 1 88.25 352 PRO B N 1
ATOM 7361 C CA . PRO B 1 352 ? -24.344 12.352 -8.703 1 88.25 352 PRO B CA 1
ATOM 7362 C C . PRO B 1 352 ? -24.062 13.523 -7.754 1 88.25 352 PRO B C 1
ATOM 7364 O O . PRO B 1 352 ? -23.828 13.312 -6.562 1 88.25 352 PRO B O 1
ATOM 7367 N N . VAL B 1 353 ? -24.203 14.703 -8.25 1 85.12 353 VAL B N 1
ATOM 7368 C CA . VAL B 1 353 ? -23.828 15.938 -7.559 1 85.12 353 VAL B CA 1
ATOM 7369 C C . VAL B 1 353 ? -24.625 16.062 -6.258 1 85.12 353 VAL B C 1
ATOM 7371 O O . VAL B 1 353 ? -24.078 16.484 -5.234 1 85.12 353 VAL B O 1
ATOM 7374 N N . LEU B 1 354 ? -25.828 15.672 -6.316 1 87.25 354 LEU B N 1
ATOM 7375 C CA . LEU B 1 354 ? -26.688 15.828 -5.145 1 87.25 354 LEU B CA 1
ATOM 7376 C C . LEU B 1 354 ? -26.25 14.875 -4.031 1 87.25 354 LEU B C 1
ATOM 7378 O O . LEU B 1 354 ? -26.266 15.25 -2.855 1 87.25 354 LEU B O 1
ATOM 7382 N N . GLU B 1 355 ? -25.906 13.664 -4.398 1 91.75 355 GLU B N 1
ATOM 7383 C CA . GLU B 1 355 ? -25.438 12.695 -3.414 1 91.75 355 GLU B CA 1
ATOM 7384 C C . GLU B 1 355 ? -24.094 13.109 -2.816 1 91.75 355 GLU B C 1
ATOM 7386 O O . GLU B 1 355 ? -23.891 12.992 -1.607 1 91.75 355 GLU B O 1
ATOM 7391 N N . ARG B 1 356 ? -23.266 13.602 -3.639 1 92.31 356 ARG B N 1
ATOM 7392 C CA . ARG B 1 356 ? -21.969 14.086 -3.178 1 92.31 356 ARG B CA 1
ATOM 7393 C C . ARG B 1 356 ? -22.125 15.297 -2.26 1 92.31 356 ARG B C 1
ATOM 7395 O O . ARG B 1 356 ? -21.438 15.406 -1.247 1 92.31 356 AR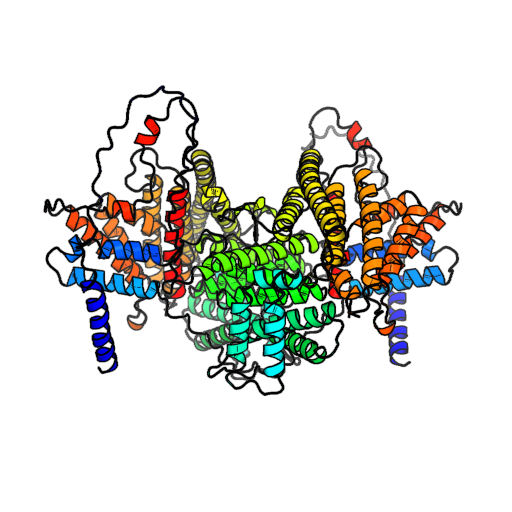G B O 1
ATOM 7402 N N . GLY B 1 357 ? -23.047 16.219 -2.635 1 91.12 357 GLY B N 1
ATOM 7403 C CA . GLY B 1 357 ? -23.328 17.375 -1.796 1 91.12 357 GLY B CA 1
ATOM 7404 C C . GLY B 1 357 ? -23.859 17 -0.425 1 91.12 357 GLY B C 1
ATOM 7405 O O . GLY B 1 357 ? -23.5 17.625 0.578 1 91.12 357 GLY B O 1
ATOM 7406 N N . HIS B 1 358 ? -24.688 15.969 -0.458 1 94.81 358 HIS B N 1
ATOM 7407 C CA . HIS B 1 358 ? -25.219 15.484 0.811 1 94.81 358 HIS B CA 1
ATOM 7408 C C . HIS B 1 358 ? -24.109 14.906 1.69 1 94.81 358 HIS B C 1
ATOM 7410 O O . HIS B 1 358 ? -24.062 15.188 2.889 1 94.81 358 HIS B O 1
ATOM 7416 N N . ASP B 1 359 ? -23.266 14.102 1.074 1 96.19 359 ASP B N 1
ATOM 7417 C CA . ASP B 1 359 ? -22.141 13.539 1.812 1 96.19 359 ASP B CA 1
ATOM 7418 C C . ASP B 1 359 ? -21.25 14.648 2.369 1 96.19 359 ASP B C 1
ATOM 7420 O O . ASP B 1 359 ? -20.766 14.555 3.494 1 96.19 359 ASP B O 1
ATOM 7424 N N . ALA B 1 360 ? -21 15.68 1.61 1 96.25 360 ALA B N 1
ATOM 7425 C CA . ALA B 1 360 ? -20.188 16.812 2.039 1 96.25 360 ALA B CA 1
ATOM 7426 C C . ALA B 1 360 ? -20.797 17.516 3.246 1 96.25 360 ALA B C 1
ATOM 7428 O O . ALA B 1 360 ? -20.094 17.906 4.176 1 96.25 360 ALA B O 1
ATOM 7429 N N . GLU B 1 361 ? -22.094 17.625 3.227 1 96.69 361 GLU B N 1
ATOM 7430 C CA . GLU B 1 361 ? -22.781 18.281 4.332 1 96.69 361 GLU B CA 1
ATOM 7431 C C . GLU B 1 361 ? -22.672 17.469 5.621 1 96.69 361 GLU B C 1
ATOM 7433 O O . GLU B 1 361 ? -22.5 18.031 6.703 1 96.69 361 GLU B O 1
ATOM 7438 N N . VAL B 1 362 ? -22.781 16.188 5.465 1 97.62 362 VAL B N 1
ATOM 7439 C CA . VAL B 1 362 ? -22.656 15.305 6.625 1 97.62 362 VAL B CA 1
ATOM 7440 C C . VAL B 1 362 ? -21.25 15.43 7.211 1 97.62 362 VAL B C 1
ATOM 7442 O O . VAL B 1 362 ? -21.094 15.57 8.43 1 97.62 362 VAL B O 1
ATOM 7445 N N . LEU B 1 363 ? -20.25 15.398 6.414 1 97.94 363 LEU 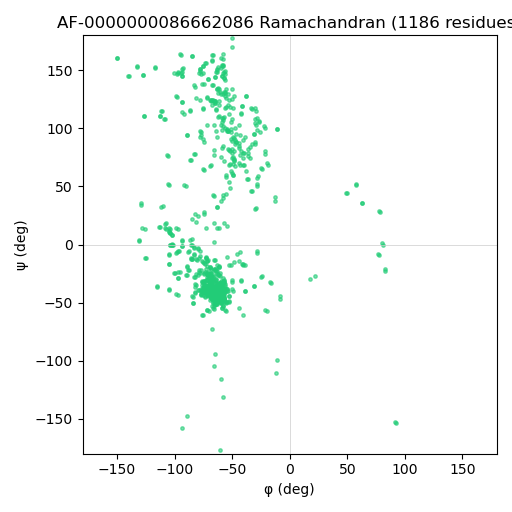B N 1
ATOM 7446 C CA . LEU B 1 363 ? -18.875 15.516 6.852 1 97.94 363 LEU B CA 1
ATOM 7447 C C . LEU B 1 363 ? -18.594 16.891 7.445 1 97.94 363 LEU B C 1
ATOM 7449 O O . LEU B 1 363 ? -17.875 17.016 8.43 1 97.94 363 LEU B O 1
ATOM 7453 N N . ALA B 1 364 ? -19.188 17.953 6.848 1 97.88 364 ALA B N 1
ATOM 7454 C CA . ALA B 1 364 ? -19.016 19.312 7.359 1 97.88 364 ALA B CA 1
ATOM 7455 C C . ALA B 1 364 ? -19.578 19.438 8.773 1 97.88 364 ALA B C 1
ATOM 7457 O O . ALA B 1 364 ? -19 20.109 9.625 1 97.88 364 ALA B O 1
ATOM 7458 N N . THR B 1 365 ? -20.703 18.766 8.938 1 97.94 365 THR B N 1
ATOM 7459 C CA . THR B 1 365 ? -21.328 18.812 10.258 1 97.94 365 THR B CA 1
ATOM 7460 C C . THR B 1 365 ? -20.422 18.141 11.297 1 97.94 365 THR B C 1
ATOM 7462 O O . THR B 1 365 ? -20.266 18.656 12.398 1 97.94 365 THR B O 1
ATOM 7465 N N . GLN B 1 366 ? -19.844 17.016 10.953 1 96.38 366 GLN B N 1
ATOM 7466 C CA . GLN B 1 366 ? -18.938 16.312 11.852 1 96.38 366 GLN B CA 1
ATOM 7467 C C . GLN B 1 366 ? -17.703 17.156 12.164 1 96.38 366 GLN B C 1
ATOM 7469 O O . GLN B 1 366 ? -17.25 17.219 13.305 1 96.38 366 GLN B O 1
ATOM 7474 N N . LEU B 1 367 ? -17.203 17.828 11.172 1 97.31 367 LEU B N 1
ATOM 7475 C CA . LEU B 1 367 ? -16 18.625 11.359 1 97.31 367 LEU B CA 1
ATOM 7476 C C . LEU B 1 367 ? -16.297 19.875 12.18 1 97.31 367 LEU B C 1
ATOM 7478 O O . LEU B 1 367 ? -15.461 20.328 12.961 1 97.31 367 LEU B O 1
ATOM 7482 N N . ARG B 1 368 ? -17.5 20.469 12.016 1 97.62 368 ARG B N 1
ATOM 7483 C CA . ARG B 1 368 ? -17.906 21.609 12.82 1 97.62 368 ARG B CA 1
ATOM 7484 C C . ARG B 1 368 ? -17.969 21.234 14.297 1 97.62 368 ARG B C 1
ATOM 7486 O O . ARG B 1 368 ? -17.641 22.047 15.164 1 97.62 368 ARG B O 1
ATOM 7493 N N . GLU B 1 369 ? -18.391 20.016 14.508 1 96.06 369 GLU B N 1
ATOM 7494 C CA . GLU B 1 369 ? -18.422 19.531 15.883 1 96.06 369 GLU B CA 1
ATOM 7495 C C . GLU B 1 369 ? -17 19.438 16.453 1 96.06 369 GLU B C 1
ATOM 7497 O O . GLU B 1 369 ? -16.781 19.797 17.625 1 96.06 369 GLU B O 1
ATOM 7502 N N . MET B 1 370 ? -16.141 19 15.711 1 95.75 370 MET B N 1
ATOM 7503 C CA . MET B 1 370 ? -14.758 18.906 16.156 1 95.75 370 MET B CA 1
ATOM 7504 C C . MET B 1 370 ? -14.172 20.297 16.406 1 95.75 370 MET B C 1
ATOM 7506 O O . MET B 1 370 ? -13.406 20.484 17.359 1 95.75 370 MET B O 1
ATOM 7510 N N . ILE B 1 371 ? -14.477 21.25 15.547 1 96.75 371 ILE B N 1
ATOM 7511 C CA . ILE B 1 371 ? -14.016 22.625 15.703 1 96.75 371 ILE B CA 1
ATOM 7512 C C . ILE B 1 371 ? -14.57 23.219 17 1 96.75 371 ILE B C 1
ATOM 7514 O O . ILE B 1 371 ? -13.859 23.906 17.734 1 96.75 371 ILE B O 1
ATOM 7518 N N . ARG B 1 372 ? -15.844 22.891 17.281 1 96.31 372 ARG B N 1
ATOM 7519 C CA . ARG B 1 372 ? -16.438 23.328 18.531 1 96.31 372 ARG B CA 1
ATOM 7520 C C . ARG B 1 372 ? -15.695 22.766 19.734 1 96.31 372 ARG B C 1
ATOM 7522 O O . ARG B 1 372 ? -15.461 23.469 20.719 1 96.31 372 ARG B O 1
ATOM 7529 N N . ASP B 1 373 ? -15.32 21.469 19.641 1 94.25 373 ASP B N 1
ATOM 7530 C CA . ASP B 1 373 ? -14.555 20.828 20.703 1 94.25 373 ASP B CA 1
ATOM 7531 C C . ASP B 1 373 ? -13.234 21.562 20.938 1 94.25 373 ASP B C 1
ATOM 7533 O O . ASP B 1 373 ? -12.805 21.719 22.078 1 94.25 373 ASP B O 1
ATOM 7537 N N . VAL B 1 374 ? -12.578 22 19.906 1 94.69 374 VAL B N 1
ATOM 7538 C CA . VAL B 1 374 ? -11.297 22.688 20.031 1 94.69 374 VAL B CA 1
ATOM 7539 C C . VAL B 1 374 ? -11.5 24.047 20.719 1 94.69 374 VAL B C 1
ATOM 7541 O O . VAL B 1 374 ? -10.688 24.453 21.547 1 94.69 374 VAL B O 1
ATOM 7544 N N . HIS B 1 375 ? -12.578 24.75 20.328 1 93.56 375 HIS B N 1
ATOM 7545 C CA . HIS B 1 375 ? -12.883 26.016 20.984 1 93.56 375 HIS B CA 1
ATOM 7546 C C . HIS B 1 375 ? -13.109 25.844 22.484 1 93.56 375 HIS B C 1
ATOM 7548 O O . HIS B 1 375 ? -12.648 26.656 23.281 1 93.56 375 HIS B O 1
ATOM 7554 N N . VAL B 1 376 ? -13.773 24.75 22.812 1 93.19 376 VAL B N 1
ATOM 7555 C CA . VAL B 1 376 ? -14.023 24.469 24.219 1 93.19 376 VAL B CA 1
ATOM 7556 C C . VAL B 1 376 ? -12.703 24.203 24.938 1 93.19 376 VAL B C 1
ATOM 7558 O O . VAL B 1 376 ? -12.469 24.688 26.047 1 93.19 376 VAL B O 1
ATOM 7561 N N . ASP B 1 377 ? -11.867 23.438 24.344 1 91.12 377 ASP B N 1
ATOM 7562 C CA . ASP B 1 377 ? -10.555 23.125 24.922 1 91.12 377 ASP B CA 1
ATOM 7563 C C . ASP B 1 377 ? -9.727 24.406 25.094 1 91.12 377 ASP B C 1
ATOM 7565 O O . ASP B 1 377 ? -8.984 24.531 26.062 1 91.12 377 ASP B O 1
ATOM 7569 N N . MET B 1 378 ? -9.766 25.297 24.109 1 89.94 378 MET B N 1
ATOM 7570 C CA . MET B 1 378 ? -9.023 26.562 24.172 1 89.94 378 MET B CA 1
ATOM 7571 C C . MET B 1 378 ? -9.539 27.438 25.297 1 89.94 378 MET B C 1
ATOM 7573 O O . MET B 1 378 ? -8.75 28.062 26.016 1 89.94 378 MET B O 1
ATOM 7577 N N . GLU B 1 379 ? -10.844 27.453 25.469 1 89.31 379 GLU B N 1
ATOM 7578 C CA . GLU B 1 379 ? -11.445 28.203 26.562 1 89.31 379 GLU B CA 1
ATOM 7579 C C . GLU B 1 379 ? -11.031 27.656 27.922 1 89.31 379 GLU B C 1
ATOM 7581 O O . GLU B 1 379 ? -10.727 28.406 28.844 1 89.31 379 GLU B O 1
ATOM 7586 N N . ASN B 1 380 ? -11.023 26.359 27.984 1 87.12 380 ASN B N 1
ATOM 7587 C CA . ASN B 1 380 ? -10.602 25.703 29.219 1 87.12 380 ASN B CA 1
ATOM 7588 C C . ASN B 1 380 ? -9.133 25.984 29.516 1 87.12 380 ASN B C 1
ATOM 7590 O O . ASN B 1 380 ? -8.75 26.156 30.688 1 87.12 380 ASN B O 1
ATOM 7594 N N . AL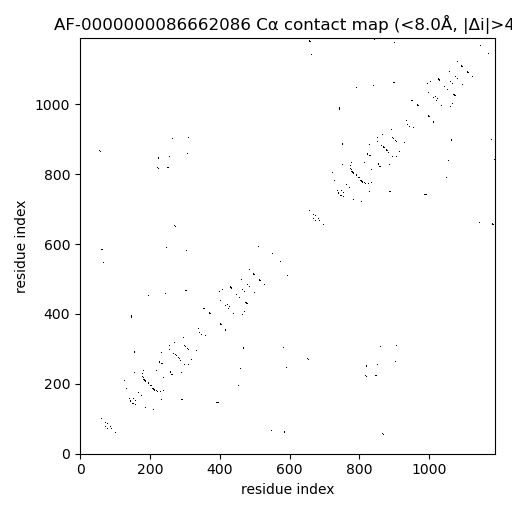A B 1 381 ? -8.328 25.953 28.516 1 84.38 381 ALA B N 1
ATOM 7595 C CA . ALA B 1 381 ? -6.902 26.203 28.688 1 84.38 381 ALA B CA 1
ATOM 7596 C C . ALA B 1 381 ? -6.648 27.641 29.141 1 84.38 381 ALA B C 1
ATOM 7598 O O . ALA B 1 381 ? -5.75 27.906 29.938 1 84.38 381 ALA B O 1
ATOM 7599 N N . ASN B 1 382 ? -7.391 28.562 28.625 1 82.31 382 ASN B N 1
ATOM 7600 C CA . ASN B 1 382 ? -7.23 29.969 28.953 1 82.31 382 ASN B CA 1
ATOM 7601 C C . ASN B 1 382 ? -7.777 30.297 30.344 1 82.31 382 ASN B C 1
ATOM 7603 O O . ASN B 1 382 ? -7.289 31.219 31 1 82.31 382 ASN B O 1
ATOM 7607 N N . ASN B 1 383 ? -8.797 29.562 30.734 1 80.88 383 ASN B N 1
ATOM 7608 C CA . ASN B 1 383 ? -9.461 29.859 32 1 80.88 383 ASN B CA 1
ATOM 7609 C C . ASN B 1 383 ? -8.812 29.109 33.156 1 80.88 383 ASN B C 1
ATOM 7611 O O . ASN B 1 383 ? -9.102 29.375 34.312 1 80.88 383 ASN B O 1
ATOM 7615 N N . SER B 1 384 ? -8.125 28.109 32.781 1 73.44 384 SER B N 1
ATOM 7616 C CA . SER B 1 384 ? -7.512 27.328 33.844 1 73.44 384 SER B CA 1
ATOM 7617 C C . SER B 1 384 ? -6.305 28.062 34.438 1 73.44 384 SER B C 1
ATOM 7619 O O . SER B 1 384 ? -5.594 28.766 33.719 1 73.44 384 SER B O 1
ATOM 7621 N N . ASP B 1 385 ? -6.184 28.031 35.75 1 67.25 385 ASP B N 1
ATOM 7622 C CA . ASP B 1 385 ? -5.008 28.578 36.406 1 67.25 385 ASP B CA 1
ATOM 7623 C C . ASP B 1 385 ? -3.727 27.938 35.875 1 67.25 385 ASP B C 1
ATOM 7625 O O . ASP B 1 385 ? -3.686 26.734 35.625 1 67.25 385 ASP B O 1
ATOM 7629 N N . PRO B 1 386 ? -2.824 28.906 35.469 1 64.69 386 PRO B N 1
ATOM 7630 C CA . PRO B 1 386 ? -1.558 28.359 35 1 64.69 386 PRO B CA 1
ATOM 7631 C C . PRO B 1 386 ? -0.973 27.297 35.906 1 64.69 386 PRO B C 1
ATOM 7633 O O . PRO B 1 386 ? -0.794 27.562 37.125 1 64.69 386 PRO B O 1
ATOM 7636 N N . VAL B 1 387 ? -1.307 26.125 35.719 1 63.75 387 VAL B N 1
ATOM 7637 C CA . VAL B 1 387 ? -0.687 25.062 36.5 1 63.75 387 VAL B CA 1
ATOM 7638 C C . VAL B 1 387 ? 0.776 24.906 36.094 1 63.75 387 VAL B C 1
ATOM 7640 O O . VAL B 1 387 ? 1.107 24.984 34.906 1 63.75 387 VAL B O 1
ATOM 7643 N N . ALA B 1 388 ? 1.688 25 37.062 1 60.34 388 ALA B N 1
ATOM 7644 C CA . ALA B 1 388 ? 3.141 24.969 36.906 1 60.34 388 ALA B CA 1
ATOM 7645 C C . ALA B 1 388 ? 3.566 23.891 35.906 1 60.34 388 ALA B C 1
ATOM 7647 O O . ALA B 1 388 ? 4.508 24.094 35.125 1 60.34 388 ALA B O 1
ATOM 7648 N N . ASP B 1 389 ? 2.834 22.797 35.781 1 76.31 389 ASP B N 1
ATOM 7649 C CA . ASP B 1 389 ? 3.352 21.703 34.969 1 76.31 389 ASP B CA 1
ATOM 7650 C C . ASP B 1 389 ? 2.525 21.516 33.688 1 76.31 389 ASP B C 1
ATOM 7652 O O . ASP B 1 389 ? 2.447 20.422 33.125 1 76.31 389 ASP B O 1
ATOM 7656 N N . GLU B 1 390 ? 2.07 22.641 33.281 1 81.75 390 GLU B N 1
ATOM 7657 C CA . GLU B 1 390 ? 1.249 22.547 32.062 1 81.75 390 GLU B CA 1
ATOM 7658 C C . GLU B 1 390 ? 2.092 22.75 30.812 1 81.75 390 GLU B C 1
ATOM 7660 O O . GLU B 1 390 ? 3.158 23.359 30.859 1 81.75 390 GLU B O 1
ATOM 7665 N N . ASP B 1 391 ? 1.698 22.172 29.703 1 87.69 391 ASP B N 1
ATOM 7666 C CA . ASP B 1 391 ? 2.352 22.359 28.406 1 87.69 391 ASP B CA 1
ATOM 7667 C C . ASP B 1 391 ? 2.277 23.812 27.953 1 87.69 391 ASP B C 1
ATOM 7669 O O . ASP B 1 391 ? 1.192 24.328 27.672 1 87.69 391 ASP B O 1
ATOM 7673 N N . PRO B 1 392 ? 3.34 24.516 27.938 1 82.94 392 PRO B N 1
ATOM 7674 C CA . PRO B 1 392 ? 3.314 25.922 27.562 1 82.94 392 PRO B CA 1
ATOM 7675 C C . PRO B 1 392 ? 2.826 26.156 26.141 1 82.94 392 PRO B C 1
ATOM 7677 O O . PRO B 1 392 ? 2.41 27.266 25.797 1 82.94 392 PRO B O 1
ATOM 7680 N N . LEU B 1 393 ? 2.857 25.156 25.359 1 83.94 393 LEU B N 1
ATOM 7681 C CA . LEU B 1 393 ? 2.484 25.297 23.953 1 83.94 393 LEU B CA 1
ATOM 7682 C C . LEU B 1 393 ? 1.077 24.766 23.703 1 83.94 393 LEU B C 1
ATOM 7684 O O . LEU B 1 393 ? 0.627 24.703 22.562 1 83.94 393 LEU B O 1
ATOM 7688 N N . ARG B 1 394 ? 0.38 24.438 24.688 1 86.62 394 ARG B N 1
ATOM 7689 C CA . ARG B 1 394 ? -0.939 23.828 24.562 1 86.62 394 ARG B CA 1
ATOM 7690 C C . ARG B 1 394 ? -1.871 24.703 23.719 1 86.62 394 ARG B C 1
ATOM 7692 O O . ARG B 1 394 ? -2.512 24.219 22.781 1 86.62 394 ARG B O 1
ATOM 7699 N N . VAL B 1 395 ? -1.953 25.969 24.047 1 86.25 395 VAL B N 1
ATOM 7700 C CA . VAL B 1 395 ? -2.857 26.891 23.359 1 86.25 395 VAL B CA 1
ATOM 7701 C C . VAL B 1 395 ? -2.428 27.047 21.906 1 86.25 395 VAL B C 1
ATOM 7703 O O . VAL B 1 395 ? -3.271 27.125 21 1 86.25 395 VAL B O 1
ATOM 7706 N N . LEU B 1 396 ? -1.165 27.125 21.688 1 86.88 396 LEU B N 1
ATOM 7707 C CA . LEU B 1 396 ? -0.649 27.25 20.328 1 86.88 396 LEU B CA 1
ATOM 7708 C C . LEU B 1 396 ? -1.044 26.047 19.484 1 86.88 396 LEU B C 1
ATOM 7710 O O . LEU B 1 396 ? -1.434 26.203 18.328 1 86.88 396 LEU B O 1
ATOM 7714 N N . TYR B 1 397 ? -0.919 24.859 20.047 1 88.25 397 TYR B N 1
ATOM 7715 C CA . TYR B 1 397 ? -1.278 23.656 19.312 1 88.25 397 TYR B CA 1
ATOM 7716 C C . TYR B 1 397 ? -2.773 23.625 19.016 1 88.25 397 TYR B C 1
ATOM 7718 O O . TYR B 1 397 ? -3.191 23.156 17.953 1 88.25 397 TYR B O 1
ATOM 7726 N N . LEU B 1 398 ? -3.562 24.078 19.938 1 91.19 398 LEU B N 1
ATOM 7727 C CA . LEU B 1 398 ? -5.004 24.141 19.719 1 91.19 398 LEU B CA 1
ATOM 7728 C C . LEU B 1 398 ? -5.348 25.125 18.594 1 91.19 398 LEU B C 1
ATOM 7730 O O . LEU B 1 398 ? -6.238 24.859 17.781 1 91.19 398 LEU B O 1
ATOM 7734 N N . GLN B 1 399 ? -4.633 26.234 18.562 1 90.56 399 GLN B N 1
ATOM 7735 C CA . GLN B 1 399 ? -4.824 27.203 17.484 1 90.56 399 GLN B CA 1
ATOM 7736 C C . GLN B 1 399 ? -4.461 26.578 16.125 1 90.56 399 GLN B C 1
ATOM 7738 O O . GLN B 1 399 ? -5.152 26.812 15.133 1 90.56 399 GLN B O 1
ATOM 7743 N N . CYS B 1 400 ? -3.406 25.828 16.125 1 90.19 400 CYS B N 1
ATOM 7744 C CA . CYS B 1 400 ? -3 25.156 14.898 1 90.19 400 CYS B CA 1
ATOM 7745 C C . CYS B 1 400 ? -4.07 24.172 14.43 1 90.19 400 CYS B C 1
ATOM 7747 O O . CYS B 1 400 ? -4.348 24.062 13.234 1 90.19 400 CYS B O 1
ATOM 7749 N N . HIS B 1 401 ? -4.641 23.469 15.344 1 92 401 HIS B N 1
ATOM 7750 C CA . HIS B 1 401 ? -5.727 22.562 15.016 1 92 401 HIS B CA 1
ATOM 7751 C C . HIS B 1 401 ? -6.898 23.297 14.383 1 92 401 HIS B C 1
ATOM 7753 O O . HIS B 1 401 ? -7.523 22.797 13.445 1 92 401 HIS B O 1
ATOM 7759 N N . LEU B 1 402 ? -7.168 24.453 14.969 1 93.81 402 LEU B N 1
ATOM 7760 C CA . LEU B 1 402 ? -8.281 25.234 14.438 1 93.81 402 LEU B CA 1
ATOM 7761 C C . LEU B 1 402 ? -8.023 25.625 12.992 1 93.81 402 LEU B C 1
ATOM 7763 O O . LEU B 1 402 ? -8.938 25.594 12.164 1 93.81 402 LEU B O 1
ATOM 7767 N N . VAL B 1 403 ? -6.805 26.016 12.719 1 93.81 403 VAL B N 1
ATOM 7768 C CA . VAL B 1 403 ? -6.445 26.391 11.352 1 93.81 403 VAL B CA 1
ATOM 7769 C C . VAL B 1 403 ? -6.625 25.188 10.422 1 93.81 403 VAL B C 1
ATOM 7771 O O . VAL B 1 403 ? -7.262 25.297 9.375 1 93.81 403 VAL B O 1
ATOM 7774 N N . CYS B 1 404 ? -6.117 24.047 10.805 1 92.81 404 CYS B N 1
ATOM 7775 C CA . CYS B 1 404 ? -6.164 22.828 9.992 1 92.81 404 CYS B CA 1
ATOM 7776 C C . CYS B 1 404 ? -7.598 22.375 9.781 1 92.81 404 CYS B C 1
ATOM 7778 O O . CYS B 1 404 ? -7.992 22.047 8.656 1 92.81 404 CYS B O 1
ATOM 7780 N N . HIS B 1 405 ? -8.398 22.375 10.867 1 95.31 405 HIS B N 1
ATOM 7781 C CA . HIS B 1 405 ? -9.781 21.906 10.789 1 95.31 405 HIS B CA 1
ATOM 7782 C C . HIS B 1 405 ? -10.633 22.828 9.93 1 95.31 405 HIS B C 1
ATOM 7784 O O . HIS B 1 405 ? -11.477 22.375 9.156 1 95.31 405 HIS B O 1
ATOM 7790 N N . THR B 1 406 ? -10.406 24.109 10.07 1 95.38 406 THR B N 1
ATOM 7791 C CA . THR B 1 406 ? -11.203 25.062 9.297 1 95.38 406 THR B CA 1
ATOM 7792 C C . THR B 1 406 ? -10.82 25 7.82 1 95.38 406 THR B C 1
ATOM 7794 O O . THR B 1 406 ? -11.68 25.172 6.949 1 95.38 406 THR B O 1
ATOM 7797 N N . SER B 1 407 ? -9.562 24.844 7.57 1 93.38 407 SER B N 1
ATOM 7798 C CA . SER B 1 407 ? -9.148 24.672 6.184 1 93.38 407 SER B CA 1
ATOM 7799 C C . SER B 1 407 ? -9.758 23.406 5.578 1 93.38 407 SER B C 1
ATOM 7801 O O . SER B 1 407 ? -10.188 23.406 4.426 1 93.38 407 SER B O 1
ATOM 7803 N N . LEU B 1 408 ? -9.75 22.328 6.316 1 95.12 408 LEU B N 1
ATOM 7804 C CA . LEU B 1 408 ? -10.375 21.094 5.859 1 95.12 408 LEU B CA 1
ATOM 7805 C C . LEU B 1 408 ? -11.867 21.297 5.621 1 95.12 408 LEU B C 1
ATOM 7807 O O . LEU B 1 408 ? -12.438 20.75 4.676 1 95.12 408 LEU B O 1
ATOM 7811 N N . LEU B 1 409 ? -12.477 22.062 6.508 1 96.94 409 LEU B N 1
ATOM 7812 C CA . LEU B 1 409 ? -13.883 22.391 6.328 1 96.94 409 LEU B CA 1
ATOM 7813 C C . LEU B 1 409 ? -14.117 23.109 5.008 1 96.94 409 LEU B C 1
ATOM 7815 O O . LEU B 1 409 ? -15.102 22.844 4.316 1 96.94 409 LEU B O 1
ATOM 7819 N N . THR B 1 410 ? -13.219 24 4.668 1 94.5 410 THR B N 1
ATOM 7820 C CA . THR B 1 410 ? -13.305 24.688 3.385 1 94.5 410 THR B CA 1
ATOM 7821 C C . THR B 1 410 ? -13.281 23.688 2.234 1 94.5 410 THR B C 1
ATOM 7823 O O . THR B 1 410 ? -14.07 23.797 1.297 1 94.5 410 THR B O 1
ATOM 7826 N N . LEU B 1 411 ? -12.375 22.734 2.289 1 93.38 411 LEU B N 1
ATOM 7827 C CA . LEU B 1 411 ? -12.25 21.719 1.256 1 93.38 411 LEU B CA 1
ATOM 7828 C C . LEU B 1 411 ? -13.547 20.922 1.125 1 93.38 411 LEU B C 1
ATOM 7830 O O . LEU B 1 411 ? -13.992 20.625 0.013 1 93.38 411 LEU B O 1
ATOM 7834 N N . ILE B 1 412 ? -14.102 20.562 2.229 1 95.94 412 ILE B N 1
ATOM 7835 C CA . ILE B 1 412 ? -15.32 19.766 2.248 1 95.94 412 ILE B CA 1
ATOM 7836 C C . ILE B 1 412 ? -16.469 20.578 1.665 1 95.94 412 ILE B C 1
ATOM 7838 O O . ILE B 1 412 ? -17.234 20.078 0.826 1 95.94 412 ILE B O 1
ATOM 7842 N N . LEU B 1 413 ? -16.578 21.797 2.07 1 94.38 413 LEU B N 1
ATOM 7843 C CA . LEU B 1 413 ? -17.672 22.656 1.621 1 94.38 413 LEU B CA 1
ATOM 7844 C C . LEU B 1 413 ? -17.547 22.969 0.135 1 94.38 413 LEU B C 1
ATOM 7846 O O . LEU B 1 413 ? -18.547 23.219 -0.54 1 94.38 413 LEU B O 1
ATOM 7850 N N . ARG B 1 414 ? -16.344 22.953 -0.383 1 91.12 414 ARG B N 1
ATOM 7851 C CA . ARG B 1 414 ? -16.141 23.188 -1.805 1 91.12 414 ARG B CA 1
ATOM 7852 C C . ARG B 1 414 ? -16.812 22.125 -2.654 1 91.12 414 ARG B C 1
ATOM 7854 O O . ARG B 1 414 ? -17.141 22.359 -3.816 1 91.12 414 ARG B O 1
ATOM 7861 N N . ALA B 1 415 ? -17 20.969 -2.105 1 91.25 415 ALA B N 1
ATOM 7862 C CA . ALA B 1 415 ? -17.594 19.859 -2.836 1 91.25 415 ALA B CA 1
ATOM 7863 C C . ALA B 1 415 ? -19.109 20.016 -2.914 1 91.25 415 ALA B C 1
ATOM 7865 O O . ALA B 1 415 ? -19.781 19.281 -3.662 1 91.25 415 ALA B O 1
ATOM 7866 N N . ILE B 1 416 ? -19.656 20.938 -2.16 1 89.06 416 ILE B N 1
ATOM 7867 C CA . ILE B 1 416 ? -21.078 21.234 -2.229 1 89.06 416 ILE B CA 1
ATOM 7868 C C . ILE B 1 416 ? -21.375 22.094 -3.447 1 89.06 416 ILE B C 1
ATOM 7870 O O . ILE B 1 416 ? -20.75 23.141 -3.639 1 89.06 416 ILE B O 1
ATOM 7874 N N . PRO B 1 417 ? -22.297 21.594 -4.27 1 81.5 417 PRO B N 1
ATOM 7875 C CA . PRO B 1 417 ? -22.609 22.375 -5.465 1 81.5 417 PRO B CA 1
ATOM 7876 C C . PRO B 1 417 ? -23.172 23.75 -5.129 1 81.5 417 PRO B C 1
ATOM 7878 O O . PRO B 1 417 ? -23.922 23.906 -4.16 1 81.5 417 PRO B O 1
ATOM 7881 N N . SER B 1 418 ? -22.641 24.719 -5.816 1 76.75 418 SER B N 1
ATOM 7882 C CA . SER B 1 418 ? -23.125 26.078 -5.609 1 76.75 418 SER B CA 1
ATOM 7883 C C . SER B 1 418 ? -24.516 26.266 -6.191 1 76.75 418 SER B C 1
ATOM 7885 O O . SER B 1 418 ? -24.859 25.672 -7.215 1 76.75 418 SER B O 1
ATOM 7887 N N . VAL B 1 419 ? -25.359 26.766 -5.27 1 64.31 419 VAL B N 1
ATOM 7888 C CA . VAL B 1 419 ? -26.703 27.109 -5.746 1 64.31 419 VAL B CA 1
ATOM 7889 C C . VAL B 1 419 ? -26.656 28.406 -6.543 1 64.31 419 VAL B C 1
ATOM 7891 O O . VAL B 1 419 ? -26.109 29.406 -6.078 1 64.31 419 VAL B O 1
ATOM 7894 N N . GLY B 1 420 ? -26.984 28.312 -7.785 1 60.81 420 GLY B N 1
ATOM 7895 C CA . GLY B 1 420 ? -27.109 29.516 -8.602 1 60.81 420 GLY B CA 1
ATOM 7896 C C . GLY B 1 420 ? -25.812 29.859 -9.328 1 60.81 420 GLY B C 1
ATOM 7897 O O . GLY B 1 420 ? -25.016 28.984 -9.633 1 60.81 420 GLY B O 1
ATOM 7898 N N . SER B 1 421 ? -25.516 31.172 -9.695 1 58.19 421 SER B N 1
ATOM 7899 C CA . SER B 1 421 ? -24.422 31.734 -10.492 1 58.19 421 SER B CA 1
ATOM 7900 C C . SER B 1 421 ? -23.234 32.094 -9.609 1 58.19 421 SER B C 1
ATOM 7902 O O . SER B 1 421 ? -22.891 33.281 -9.508 1 58.19 421 SER B O 1
ATOM 7904 N N . SER B 1 422 ? -22.797 31.203 -8.797 1 65.62 422 SER B N 1
ATOM 7905 C CA . SER B 1 422 ? -21.625 31.609 -8.016 1 65.62 422 SER B CA 1
ATOM 7906 C C . SER B 1 422 ? -20.422 31.844 -8.914 1 65.62 422 SER B C 1
ATOM 7908 O O . SER B 1 422 ? -20.094 31 -9.758 1 65.62 422 SER B O 1
ATOM 7910 N N . PRO B 1 423 ? -19.922 32.969 -8.859 1 59.91 423 PRO B N 1
ATOM 7911 C CA . PRO B 1 423 ? -18.812 33.344 -9.742 1 59.91 423 PRO B CA 1
ATOM 7912 C C . PRO B 1 423 ? -17.609 32.406 -9.594 1 59.91 423 PRO B C 1
ATOM 7914 O O . PRO B 1 423 ? -16.875 32.188 -10.555 1 59.91 423 PRO B O 1
ATOM 7917 N N . SER B 1 424 ? -17.438 31.859 -8.406 1 62.44 424 SER B N 1
ATOM 7918 C CA . SER B 1 424 ? -16.219 31.109 -8.156 1 62.44 424 SER B CA 1
ATOM 7919 C C . SER B 1 424 ? -16.469 29.609 -8.188 1 62.44 424 SER B C 1
ATOM 7921 O O . SER B 1 424 ? -15.531 28.812 -8.133 1 62.44 424 SER B O 1
ATOM 7923 N N . GLY B 1 425 ? -17.641 29.188 -8.406 1 71.81 425 GLY B N 1
ATOM 7924 C CA . GLY B 1 425 ? -17.984 27.781 -8.344 1 71.81 425 GLY B CA 1
ATOM 7925 C C . GLY B 1 425 ? -18.109 27.266 -6.926 1 71.81 425 GLY B C 1
ATOM 7926 O O . GLY B 1 425 ? -18.578 26.141 -6.711 1 71.81 425 GLY B O 1
ATOM 7927 N N . ALA B 1 426 ? -17.719 28.141 -5.961 1 81.69 426 ALA B N 1
ATOM 7928 C CA . ALA B 1 426 ? -17.828 27.781 -4.551 1 81.69 426 ALA B CA 1
ATOM 7929 C C . ALA B 1 426 ? -19.078 28.422 -3.922 1 81.69 426 ALA B C 1
ATOM 7931 O O . ALA B 1 426 ? -19.516 29.484 -4.34 1 81.69 426 ALA B O 1
ATOM 7932 N N . SER B 1 427 ? -19.641 27.781 -3.021 1 86.5 427 SER B N 1
ATOM 7933 C CA . SER B 1 427 ? -20.781 28.312 -2.291 1 86.5 427 SER B CA 1
ATOM 7934 C C . SER B 1 427 ? -20.359 29.5 -1.423 1 86.5 427 SER B C 1
ATOM 7936 O O . SER B 1 427 ? -19.188 29.656 -1.091 1 86.5 427 SER B O 1
ATOM 7938 N N . ASP B 1 428 ? -21.266 30.312 -1.065 1 88.56 428 ASP B N 1
ATOM 7939 C CA . ASP B 1 428 ? -21 31.469 -0.209 1 88.56 428 ASP B CA 1
ATOM 7940 C C . ASP B 1 428 ? -20.453 31.031 1.148 1 88.56 428 ASP B C 1
ATOM 7942 O O . ASP B 1 428 ? -19.578 31.688 1.718 1 88.56 428 ASP B O 1
ATOM 7946 N N . GLU B 1 429 ? -21.016 29.984 1.586 1 92.69 429 GLU B N 1
ATOM 7947 C CA . GLU B 1 429 ? -20.531 29.469 2.861 1 92.69 429 GLU B CA 1
ATOM 7948 C C . GLU B 1 429 ? -19.078 29.016 2.764 1 92.69 429 GLU B C 1
ATOM 7950 O O . GLU B 1 429 ? -18.297 29.234 3.691 1 92.69 429 GLU B O 1
ATOM 7955 N N . CYS B 1 430 ? -18.812 28.375 1.652 1 93.38 430 CYS B N 1
ATOM 7956 C CA . CYS B 1 430 ? -17.438 27.922 1.422 1 93.38 430 CYS B CA 1
ATOM 7957 C C . CYS B 1 430 ? -16.469 29.109 1.421 1 93.38 430 CYS B C 1
ATOM 7959 O O . CYS B 1 430 ? -15.414 29.047 2.049 1 93.38 430 CYS B O 1
ATOM 7961 N N . VAL B 1 431 ? -16.812 30.219 0.79 1 92.62 431 VAL B N 1
ATOM 7962 C CA . VAL B 1 431 ? -15.977 31.406 0.71 1 92.62 431 VAL B CA 1
ATOM 7963 C C . VAL B 1 431 ? -15.844 32.031 2.096 1 92.62 431 VAL B C 1
ATOM 7965 O O . VAL B 1 431 ? -14.758 32.469 2.486 1 92.62 431 VAL B O 1
ATOM 7968 N N . ALA B 1 432 ? -16.938 32.062 2.807 1 95.25 432 ALA B N 1
ATOM 7969 C CA . ALA B 1 432 ? -16.922 32.625 4.148 1 95.25 432 ALA B CA 1
ATOM 7970 C C . ALA B 1 432 ? -15.984 31.859 5.07 1 95.25 432 ALA B C 1
ATOM 7972 O O . ALA B 1 432 ? -15.25 32.438 5.867 1 95.25 432 ALA B O 1
ATOM 7973 N N . VAL B 1 433 ? -16.062 30.562 4.953 1 96.38 433 VAL B N 1
ATOM 7974 C CA . VAL B 1 433 ? -15.227 29.719 5.793 1 96.38 433 VAL B CA 1
ATOM 7975 C C . VAL B 1 433 ? -13.766 29.859 5.367 1 96.38 433 VAL B C 1
ATOM 7977 O O . VAL B 1 433 ? -12.867 29.812 6.207 1 96.38 433 VAL B O 1
ATOM 7980 N N . ALA B 1 434 ? -13.531 29.969 4.117 1 94.75 434 ALA B N 1
ATOM 7981 C CA . ALA B 1 434 ? -12.172 30.219 3.635 1 94.75 434 ALA B CA 1
ATOM 7982 C C . ALA B 1 434 ? -11.594 31.484 4.242 1 94.75 434 ALA B C 1
ATOM 7984 O O . ALA B 1 434 ? -10.445 31.5 4.688 1 94.75 434 ALA B O 1
ATOM 7985 N N . ARG B 1 435 ? -12.398 32.562 4.266 1 96.19 435 ARG B N 1
ATOM 7986 C CA . ARG B 1 435 ? -11.992 33.812 4.875 1 96.19 435 ARG B CA 1
ATOM 7987 C C . ARG B 1 435 ? -11.688 33.656 6.359 1 96.19 435 ARG B C 1
ATOM 7989 O O . ARG B 1 435 ? -10.695 34.156 6.863 1 96.19 435 ARG B O 1
ATOM 7996 N N . LEU B 1 436 ? -12.578 32.875 6.953 1 96.19 436 LEU B N 1
ATOM 7997 C CA . LEU B 1 436 ? -12.414 32.625 8.375 1 96.19 436 LEU B CA 1
ATOM 7998 C C . LEU B 1 436 ? -11.117 31.859 8.641 1 96.19 436 LEU B C 1
ATOM 8000 O O . LEU B 1 436 ? -10.414 32.156 9.609 1 96.19 436 LEU B O 1
ATOM 8004 N N . ALA B 1 437 ? -10.797 30.844 7.832 1 95.5 437 ALA B N 1
ATOM 8005 C CA . ALA B 1 437 ? -9.578 30.047 7.988 1 95.5 437 ALA B CA 1
ATOM 8006 C C . ALA B 1 437 ? -8.336 30.938 7.91 1 95.5 437 ALA B C 1
ATOM 8008 O O . ALA B 1 437 ? -7.383 30.75 8.664 1 95.5 437 ALA B O 1
ATOM 8009 N N . LEU B 1 438 ? -8.312 31.875 7.004 1 96.19 438 LEU B N 1
ATOM 8010 C CA . LEU B 1 438 ? -7.188 32.781 6.84 1 96.19 438 LEU B CA 1
ATOM 8011 C C . LEU B 1 438 ? -7.07 33.719 8.039 1 96.19 438 LEU B C 1
ATOM 8013 O O . LEU B 1 438 ? -5.965 34.094 8.453 1 96.19 438 LEU B O 1
ATOM 8017 N N . GLU B 1 439 ? -8.211 34.094 8.555 1 95.25 439 GLU B N 1
ATOM 8018 C CA . GLU B 1 439 ? -8.203 34.938 9.75 1 95.25 439 GLU B CA 1
ATOM 8019 C C . GLU B 1 439 ? -7.637 34.188 10.953 1 95.25 439 GLU B C 1
ATOM 8021 O O . GLU B 1 439 ? -6.848 34.719 11.719 1 95.25 439 GLU B O 1
ATOM 8026 N N . ILE B 1 440 ? -8.094 32.969 11.102 1 94.31 440 ILE B N 1
ATOM 8027 C CA . ILE B 1 440 ? -7.594 32.125 12.195 1 94.31 440 ILE B CA 1
ATOM 8028 C C . ILE B 1 440 ? -6.094 31.922 12.031 1 94.31 440 ILE B C 1
ATOM 8030 O O . ILE B 1 440 ? -5.352 31.906 13.016 1 94.31 440 ILE B O 1
ATOM 8034 N N . HIS B 1 441 ? -5.66 31.656 10.844 1 94.5 441 HIS B N 1
ATOM 8035 C CA . HIS B 1 441 ? -4.234 31.547 10.57 1 94.5 441 HIS B CA 1
ATOM 8036 C C . HIS B 1 441 ? -3.475 32.781 11.062 1 94.5 441 HIS B C 1
ATOM 8038 O O . HIS B 1 441 ? -2.404 32.656 11.664 1 94.5 441 HIS B O 1
ATOM 8044 N N . HIS B 1 442 ? -4.016 33.969 10.805 1 93.62 442 HIS B N 1
ATOM 8045 C CA . HIS B 1 442 ? -3.348 35.188 11.219 1 93.62 442 HIS B CA 1
ATOM 8046 C C . HIS B 1 442 ? -3.217 35.281 12.734 1 93.62 442 HIS B C 1
ATOM 8048 O O . HIS B 1 442 ? -2.191 35.719 13.25 1 93.62 442 HIS B O 1
ATOM 8054 N N . GLN B 1 443 ? -4.254 34.906 13.352 1 90.81 443 GLN B N 1
ATOM 8055 C CA . GLN B 1 443 ? -4.207 34.875 14.812 1 90.81 443 GLN B CA 1
ATOM 8056 C C . GLN B 1 443 ? -3.154 33.906 15.312 1 90.81 443 GLN B C 1
ATOM 8058 O O . GLN B 1 443 ? -2.414 34.188 16.25 1 90.81 443 GLN B O 1
ATOM 8063 N N . CYS B 1 444 ? -3.141 32.781 14.68 1 91.44 444 CYS B N 1
ATOM 8064 C CA . CYS B 1 444 ? -2.172 31.766 15.055 1 91.44 444 CYS B CA 1
ATOM 8065 C C . CYS B 1 444 ? -0.747 32.25 14.812 1 91.44 444 CYS B C 1
ATOM 8067 O O . CYS B 1 444 ? 0.139 32.031 15.641 1 91.44 444 CYS B O 1
ATOM 8069 N N . MET B 1 445 ? -0.539 32.906 13.742 1 90.62 445 MET B N 1
ATOM 8070 C CA . MET B 1 445 ? 0.787 33.406 13.383 1 90.62 445 MET B CA 1
ATOM 8071 C C . MET B 1 445 ? 1.271 34.438 14.383 1 90.62 445 MET B C 1
ATOM 8073 O O . MET B 1 445 ? 2.463 34.5 14.688 1 90.62 445 MET B O 1
ATOM 8077 N N . THR B 1 446 ? 0.369 35.219 14.805 1 88.5 446 THR B N 1
ATOM 8078 C CA . THR B 1 446 ? 0.716 36.188 15.82 1 88.5 446 THR B CA 1
ATOM 8079 C C . THR B 1 446 ? 1.201 35.531 17.094 1 88.5 446 THR B C 1
ATOM 8081 O O . THR B 1 446 ? 2.199 35.938 17.688 1 88.5 446 THR B O 1
ATOM 8084 N N . SER B 1 447 ? 0.511 34.5 17.453 1 85.69 447 SER B N 1
ATOM 8085 C CA . SER B 1 447 ? 0.908 33.719 18.641 1 85.69 447 SER B CA 1
ATOM 8086 C C . SER B 1 447 ? 2.26 33.062 18.422 1 85.69 447 SER B C 1
ATOM 8088 O O . SER B 1 447 ? 3.076 33 19.344 1 85.69 447 SER B O 1
ATOM 8090 N N . ILE B 1 448 ? 2.51 32.5 17.281 1 86.88 448 ILE B N 1
ATOM 8091 C CA . ILE B 1 448 ? 3.75 31.812 16.938 1 86.88 448 ILE B CA 1
ATOM 8092 C C . ILE B 1 448 ? 4.922 32.781 17 1 86.88 448 ILE B C 1
ATOM 8094 O O . ILE B 1 448 ? 5.977 32.469 17.547 1 86.88 448 ILE B O 1
ATOM 8098 N N . ARG B 1 449 ? 4.734 33.906 16.469 1 83.94 449 ARG B N 1
ATOM 8099 C CA . ARG B 1 449 ? 5.797 34.906 16.422 1 83.94 449 ARG B CA 1
ATOM 8100 C C . ARG B 1 449 ? 6.105 35.438 17.812 1 83.94 449 ARG B C 1
ATOM 8102 O O . ARG B 1 449 ? 7.23 35.875 18.094 1 83.94 449 ARG B O 1
ATOM 8109 N N . ASN B 1 450 ? 5.145 35.344 18.625 1 78 450 ASN B N 1
ATOM 8110 C CA . ASN B 1 450 ? 5.352 35.75 20.016 1 78 450 ASN B CA 1
ATOM 8111 C C . ASN B 1 450 ? 6.117 34.719 20.812 1 78 450 ASN B C 1
ATOM 8113 O O . ASN B 1 450 ? 6.664 35.031 21.875 1 78 450 ASN B O 1
ATOM 8117 N N . CYS B 1 451 ? 6.031 33.5 20.266 1 72.19 451 CYS B N 1
ATOM 8118 C CA . CYS B 1 451 ? 6.809 32.438 20.906 1 72.19 451 CYS B CA 1
ATOM 8119 C C . CYS B 1 451 ? 8.281 32.531 20.516 1 72.19 451 CYS B C 1
ATOM 8121 O O . CYS B 1 451 ? 8.664 32.094 19.438 1 72.19 451 CYS B O 1
ATOM 8123 N N . LYS B 1 452 ? 9.141 33.156 21.188 1 64.31 452 LYS B N 1
ATOM 8124 C CA . LYS B 1 452 ? 10.523 33.469 20.844 1 64.31 452 LYS B CA 1
ATOM 8125 C C . LYS B 1 452 ? 11.453 32.312 21.188 1 64.31 452 LYS B C 1
ATOM 8127 O O . LYS B 1 452 ? 12.648 32.344 20.891 1 64.31 452 LYS B O 1
ATOM 8132 N N . SER B 1 453 ? 10.852 31.266 21.609 1 60.47 453 SER B N 1
ATOM 8133 C CA . SER B 1 453 ? 11.703 30.219 22.141 1 60.47 453 SER B CA 1
ATOM 8134 C C . SER B 1 453 ? 12.266 29.344 21.016 1 60.47 453 SER B C 1
ATOM 8136 O O . SER B 1 453 ? 13.352 28.781 21.141 1 60.47 453 SER B O 1
ATOM 8138 N N . ASP B 1 454 ? 11.594 29.203 19.906 1 63.06 454 ASP B N 1
ATOM 8139 C CA . ASP B 1 454 ? 12.039 28.312 18.828 1 63.06 454 ASP B CA 1
ATOM 8140 C C . ASP B 1 454 ? 12.125 29.062 17.5 1 63.06 454 ASP B C 1
ATOM 8142 O O . ASP B 1 454 ? 11.102 29.422 16.922 1 63.06 454 ASP B O 1
ATOM 8146 N N . PRO B 1 455 ? 13.352 29.234 17.078 1 66.31 455 PRO B N 1
ATOM 8147 C CA . PRO B 1 455 ? 13.484 29.953 15.797 1 66.31 455 PRO B CA 1
ATOM 8148 C C . PRO B 1 455 ? 12.891 29.172 14.625 1 66.31 455 PRO B C 1
ATOM 8150 O O . PRO B 1 455 ? 12.633 29.75 13.562 1 66.31 455 PRO B O 1
ATOM 8153 N N . GLN B 1 456 ? 12.609 27.922 14.859 1 71.88 456 GLN B N 1
ATOM 8154 C CA . GLN B 1 456 ? 12.125 27.125 13.727 1 71.88 456 GLN B CA 1
ATOM 8155 C C . GLN B 1 456 ? 10.625 26.891 13.828 1 71.88 456 GLN B C 1
ATOM 8157 O O . GLN B 1 456 ? 10.055 26.156 13.023 1 71.88 456 GLN B O 1
ATOM 8162 N N . ILE B 1 457 ? 10.023 27.578 14.711 1 76.75 457 ILE B N 1
ATOM 8163 C CA . ILE B 1 457 ? 8.625 27.281 15 1 76.75 457 ILE B CA 1
ATOM 8164 C C . ILE B 1 457 ? 7.762 27.672 13.797 1 76.75 457 ILE B C 1
ATOM 8166 O O . ILE B 1 457 ? 6.773 27 13.492 1 76.75 457 ILE B O 1
ATOM 8170 N N . VAL B 1 458 ? 8.164 28.734 13.109 1 81.44 458 VAL B N 1
ATOM 8171 C CA . VAL B 1 458 ? 7.406 29.203 11.953 1 81.44 458 VAL B CA 1
ATOM 8172 C C . VAL B 1 458 ? 7.484 28.172 10.836 1 81.44 458 VAL B C 1
ATOM 8174 O O . VAL B 1 458 ? 6.473 27.844 10.211 1 81.44 458 VAL B O 1
ATOM 8177 N N . ASN B 1 459 ? 8.617 27.609 10.625 1 77.19 459 ASN B N 1
ATOM 8178 C CA . ASN B 1 459 ? 8.797 26.594 9.586 1 77.19 459 ASN B CA 1
ATOM 8179 C C . ASN B 1 459 ? 8.016 25.328 9.898 1 77.19 459 ASN B C 1
ATOM 8181 O O . ASN B 1 459 ? 7.461 24.688 9 1 77.19 459 ASN B O 1
ATOM 8185 N N . LYS B 1 460 ? 8.039 25.047 11.078 1 77.56 460 LYS B N 1
ATOM 8186 C CA . LYS B 1 460 ? 7.289 23.859 11.492 1 77.56 460 LYS B CA 1
ATOM 8187 C C . LYS B 1 460 ? 5.789 24.062 11.297 1 77.56 460 LYS B C 1
ATOM 8189 O O . LYS B 1 460 ? 5.09 23.141 10.859 1 77.56 460 LYS B O 1
ATOM 8194 N N . TYR B 1 461 ? 5.434 25.25 11.617 1 83.94 461 TYR B N 1
ATOM 8195 C CA . TYR B 1 461 ? 4.027 25.594 11.422 1 83.94 461 TYR B CA 1
ATOM 8196 C C . TYR B 1 461 ? 3.65 25.516 9.953 1 83.94 461 TYR B C 1
ATOM 8198 O O . TYR B 1 461 ? 2.617 24.953 9.594 1 83.94 461 TYR B O 1
ATOM 8206 N N . ILE B 1 462 ? 4.457 26.078 9.156 1 82.19 462 ILE B N 1
ATOM 8207 C CA . ILE B 1 462 ? 4.18 26.094 7.727 1 82.19 462 ILE B CA 1
ATOM 8208 C C . ILE B 1 462 ? 4.113 24.656 7.199 1 82.19 462 ILE B C 1
ATOM 8210 O O . ILE B 1 462 ? 3.203 24.312 6.445 1 82.19 462 ILE B O 1
ATOM 8214 N N . SER B 1 463 ? 4.961 23.859 7.629 1 77.44 463 SER B N 1
ATOM 8215 C CA . SER B 1 463 ? 5.023 22.469 7.172 1 77.44 463 SER B CA 1
ATOM 8216 C C . SER B 1 463 ? 3.793 21.688 7.613 1 77.44 463 SER B C 1
ATOM 8218 O O . SER B 1 463 ? 3.191 20.969 6.816 1 77.44 463 SER B O 1
ATOM 8220 N N . TRP B 1 464 ? 3.422 21.891 8.758 1 79.56 464 TRP B N 1
ATOM 8221 C CA . TRP B 1 464 ? 2.365 21.062 9.328 1 79.56 464 TRP B CA 1
ATOM 8222 C C . TRP B 1 464 ? 0.989 21.594 8.93 1 79.56 464 TRP B C 1
ATOM 8224 O O . TRP B 1 464 ? 0.143 20.828 8.453 1 79.56 464 TRP B O 1
ATOM 8234 N N . ALA B 1 465 ? 0.807 22.906 9.141 1 79.75 465 ALA B N 1
ATOM 8235 C CA . ALA B 1 465 ? -0.547 23.453 9.047 1 79.75 465 ALA B CA 1
ATOM 8236 C C . ALA B 1 465 ? -0.854 23.906 7.621 1 79.75 465 ALA B C 1
ATOM 8238 O O . ALA B 1 465 ? -2.008 23.891 7.191 1 79.75 465 ALA B O 1
ATOM 8239 N N . ILE B 1 466 ? 0.211 24.234 6.934 1 80.75 466 ILE B N 1
ATOM 8240 C CA . ILE B 1 466 ? -0.047 24.859 5.637 1 80.75 466 ILE B CA 1
ATOM 8241 C C . ILE B 1 466 ? 0.226 23.844 4.523 1 80.75 466 ILE B C 1
ATOM 8243 O O . ILE B 1 466 ? -0.574 23.703 3.594 1 80.75 466 ILE B O 1
ATOM 8247 N N . LEU B 1 467 ? 1.228 23.125 4.73 1 75.88 467 LEU B N 1
ATOM 8248 C CA . LEU B 1 467 ? 1.652 22.281 3.615 1 75.88 467 LEU B CA 1
ATOM 8249 C C . LEU B 1 467 ? 1.109 20.875 3.766 1 75.88 467 LEU B C 1
ATOM 8251 O O . LEU B 1 467 ? 0.695 20.25 2.783 1 75.88 467 LEU B O 1
ATOM 8255 N N . ASN B 1 468 ? 1.181 20.391 4.914 1 75.44 468 ASN B N 1
ATOM 8256 C CA . ASN B 1 468 ? 0.783 19 5.105 1 75.44 468 ASN B CA 1
ATOM 8257 C C . ASN B 1 468 ? -0.735 18.844 5.102 1 75.44 468 ASN B C 1
ATOM 8259 O O . ASN B 1 468 ? -1.252 17.75 4.855 1 75.44 468 ASN B O 1
ATOM 8263 N N . MET B 1 469 ? -1.365 19.844 5.559 1 75.06 469 MET B N 1
ATOM 8264 C CA . MET B 1 469 ? -2.818 19.875 5.43 1 75.06 469 MET B CA 1
ATOM 8265 C C . MET B 1 469 ? -3.242 20.719 4.234 1 75.06 469 MET B C 1
ATOM 8267 O O . MET B 1 469 ? -2.682 21.797 4.004 1 75.06 469 MET B O 1
ATOM 8271 N N . PRO B 1 470 ? -4.055 20.078 3.441 1 74.31 470 PRO B N 1
ATOM 8272 C CA . PRO B 1 470 ? -4.414 20.875 2.271 1 74.31 470 PRO B CA 1
ATOM 8273 C C . PRO B 1 470 ? -4.992 22.234 2.646 1 74.31 470 PRO B C 1
ATOM 8275 O O . PRO B 1 470 ? -6.098 22.312 3.188 1 74.31 470 PRO B O 1
ATOM 8278 N N . PHE B 1 471 ? -4.16 23.281 2.619 1 80.69 471 PHE B N 1
ATOM 8279 C CA . PHE B 1 471 ? -4.645 24.625 2.896 1 80.69 471 PHE B CA 1
ATOM 8280 C C . PHE B 1 471 ? -5.273 25.234 1.653 1 80.69 471 PHE B C 1
ATOM 8282 O O . PHE B 1 471 ? -4.734 26.188 1.082 1 80.69 471 PHE B O 1
ATOM 8289 N N . VAL B 1 472 ? -6.453 24.844 1.366 1 86.12 472 VAL B N 1
ATOM 8290 C CA . VAL B 1 472 ? -7.148 25.172 0.127 1 86.12 472 VAL B CA 1
ATOM 8291 C C . VAL B 1 472 ? -7.895 26.5 0.299 1 86.12 472 VAL B C 1
ATOM 8293 O O . VAL B 1 472 ? -8.383 27.078 -0.677 1 86.12 472 VAL B O 1
ATOM 8296 N N . SER B 1 473 ? -7.898 27.031 1.499 1 90.88 473 SER B N 1
ATOM 8297 C CA . SER B 1 473 ? -8.648 28.266 1.781 1 90.88 473 SER B CA 1
ATOM 8298 C C . SER B 1 473 ? -8.109 29.438 0.977 1 90.88 473 SER B C 1
ATOM 8300 O O . SER B 1 473 ? -8.875 30.297 0.534 1 90.88 473 SER B O 1
ATOM 8302 N N . PHE B 1 474 ? -6.852 29.422 0.82 1 88.62 474 PHE B N 1
ATOM 8303 C CA . PHE B 1 474 ? -6.258 30.484 0.002 1 88.62 474 PHE B CA 1
ATOM 8304 C C . PHE B 1 474 ? -6.785 30.422 -1.426 1 88.62 474 PHE B C 1
ATOM 8306 O O . PHE B 1 474 ? -7.203 31.438 -1.984 1 88.62 474 PHE B O 1
ATOM 8313 N N . SER B 1 475 ? -6.762 29.25 -1.996 1 82.94 475 SER B N 1
ATOM 8314 C CA . SER B 1 475 ? -7.156 29.062 -3.391 1 82.94 475 SER B CA 1
ATOM 8315 C C . SER B 1 475 ? -8.625 29.422 -3.602 1 82.94 475 SER B C 1
ATOM 8317 O O . SER B 1 475 ? -8.984 30.016 -4.625 1 82.94 475 SER B O 1
ATOM 8319 N N . VAL B 1 476 ? -9.438 29.016 -2.709 1 85.5 476 VAL B N 1
ATOM 8320 C CA . VAL B 1 476 ? -10.867 29.312 -2.809 1 85.5 476 VAL B CA 1
ATOM 8321 C C . VAL B 1 476 ? -11.086 30.828 -2.768 1 85.5 476 VAL B C 1
ATOM 8323 O O . VAL B 1 476 ? -11.805 31.375 -3.6 1 85.5 476 VAL B O 1
ATOM 8326 N N . LEU B 1 477 ? -10.469 31.484 -1.817 1 89.62 477 LEU B N 1
ATOM 8327 C CA . LEU B 1 477 ? -10.633 32.938 -1.687 1 89.62 477 LEU B CA 1
ATOM 8328 C C . LEU B 1 477 ? -9.977 33.656 -2.852 1 89.62 477 LEU B C 1
ATOM 8330 O O . LEU B 1 477 ? -10.469 34.719 -3.295 1 89.62 477 LEU B O 1
ATOM 8334 N N . PHE B 1 478 ? -8.906 33.156 -3.268 1 85.94 478 PHE B N 1
ATOM 8335 C CA . PHE B 1 478 ? -8.188 33.719 -4.402 1 85.94 478 PHE B CA 1
ATOM 8336 C C . PHE B 1 478 ? -9.062 33.75 -5.645 1 85.94 478 PHE B C 1
ATOM 8338 O O . PHE B 1 478 ? -9.188 34.781 -6.309 1 85.94 478 PHE B O 1
ATOM 8345 N N . LEU B 1 479 ? -9.609 32.562 -5.922 1 76.69 479 LEU B N 1
ATOM 8346 C CA . LEU B 1 479 ? -10.484 32.469 -7.086 1 76.69 479 LEU B CA 1
ATOM 8347 C C . LEU B 1 479 ? -11.68 33.406 -6.949 1 76.69 479 LEU B C 1
ATOM 8349 O O . LEU B 1 479 ? -12.086 34.062 -7.926 1 76.69 479 LEU B O 1
ATOM 8353 N N . HIS B 1 480 ? -12.195 33.5 -5.82 1 83.69 480 HIS B N 1
ATOM 8354 C CA . HIS B 1 480 ? -13.305 34.406 -5.566 1 83.69 480 HIS B CA 1
ATOM 8355 C C . HIS B 1 480 ? -12.875 35.844 -5.773 1 83.69 480 HIS B C 1
ATOM 8357 O O . HIS B 1 480 ? -13.602 36.625 -6.391 1 83.69 480 HIS B O 1
ATOM 8363 N N . ALA B 1 481 ? -11.727 36.188 -5.25 1 85.06 481 ALA B N 1
ATOM 8364 C CA . ALA B 1 481 ? -11.219 37.562 -5.34 1 85.06 481 ALA B CA 1
ATOM 8365 C C . ALA B 1 481 ? -10.969 37.969 -6.793 1 85.06 481 ALA B C 1
ATOM 8367 O O . ALA B 1 481 ? -11.281 39.062 -7.195 1 85.06 481 ALA B O 1
ATOM 8368 N N . VAL B 1 482 ? -10.445 37.062 -7.508 1 77.56 482 VAL B N 1
ATOM 8369 C CA . VAL B 1 482 ? -10.109 37.344 -8.898 1 77.56 482 VAL B CA 1
ATOM 8370 C C . VAL B 1 482 ? -11.383 37.5 -9.727 1 77.56 482 VAL B C 1
ATOM 8372 O O . VAL B 1 482 ? -11.492 38.375 -10.562 1 77.56 482 VAL B O 1
ATOM 8375 N N . ARG B 1 483 ? -12.289 36.625 -9.461 1 76.19 483 ARG B N 1
ATOM 8376 C CA . ARG B 1 483 ? -13.508 36.625 -10.258 1 76.19 483 ARG B CA 1
ATOM 8377 C C . ARG B 1 483 ? -14.422 37.781 -9.875 1 76.19 483 ARG B C 1
ATOM 8379 O O . ARG B 1 483 ? -15.133 38.312 -10.727 1 76.19 483 ARG B O 1
ATOM 8386 N N . THR B 1 484 ? -14.422 38.188 -8.664 1 82.56 484 THR B N 1
ATOM 8387 C CA . THR B 1 484 ? -15.305 39.281 -8.203 1 82.56 484 THR B CA 1
ATOM 8388 C C . THR B 1 484 ? -14.539 40.594 -8.094 1 82.56 484 THR B C 1
ATOM 8390 O O . THR B 1 484 ? -15.125 41.625 -7.758 1 82.56 484 THR B O 1
ATOM 8393 N N . ALA B 1 485 ? -13.258 40.562 -8.398 1 81.81 485 ALA B N 1
ATOM 8394 C CA . ALA B 1 485 ? -12.391 41.719 -8.258 1 81.81 485 ALA B CA 1
ATOM 8395 C C . ALA B 1 485 ? -12.547 42.375 -6.883 1 81.81 485 ALA B C 1
ATOM 8397 O O . ALA B 1 485 ? -12.781 43.594 -6.781 1 81.81 485 ALA B O 1
ATOM 8398 N N . ASP B 1 486 ? -12.586 41.594 -5.895 1 87.94 486 ASP B N 1
ATOM 8399 C CA . ASP B 1 486 ? -12.781 42.062 -4.52 1 87.94 486 ASP B CA 1
ATOM 8400 C C . ASP B 1 486 ? -11.453 42.438 -3.869 1 87.94 486 ASP B C 1
ATOM 8402 O O . ASP B 1 486 ? -10.656 41.562 -3.516 1 87.94 486 ASP B O 1
ATOM 8406 N N . ASP B 1 487 ? -11.25 43.656 -3.523 1 89.12 487 ASP B N 1
ATOM 8407 C CA . ASP B 1 487 ? -10 44.156 -2.967 1 89.12 487 ASP B CA 1
ATOM 8408 C C . ASP B 1 487 ? -9.836 43.75 -1.511 1 89.12 487 ASP B C 1
ATOM 8410 O O . ASP B 1 487 ? -8.711 43.562 -1.037 1 89.12 487 ASP B O 1
ATOM 8414 N N . ALA B 1 488 ? -10.914 43.719 -0.847 1 92.56 488 ALA B N 1
ATOM 8415 C CA . ALA B 1 488 ? -10.836 43.281 0.553 1 92.56 488 ALA B CA 1
ATOM 8416 C C . ALA B 1 488 ? -10.289 41.875 0.681 1 92.56 488 ALA B C 1
ATOM 8418 O O . ALA B 1 488 ? -9.453 41.594 1.548 1 92.56 488 ALA B O 1
ATOM 8419 N N . ASP B 1 489 ? -10.797 41.031 -0.182 1 92.31 489 ASP B N 1
ATOM 8420 C CA . ASP B 1 489 ? -10.305 39.656 -0.187 1 92.31 489 ASP B CA 1
ATOM 8421 C C . ASP B 1 489 ? -8.836 39.594 -0.6 1 92.31 489 ASP B C 1
ATOM 8423 O O . ASP B 1 489 ? -8.07 38.781 -0.074 1 92.31 489 ASP B O 1
ATOM 8427 N N . LEU B 1 490 ? -8.445 40.344 -1.474 1 92.06 490 LEU B N 1
ATOM 8428 C CA . LEU B 1 490 ? -7.047 40.375 -1.902 1 92.06 490 LEU B CA 1
ATOM 8429 C C . LEU B 1 490 ? -6.141 40.844 -0.763 1 92.06 490 LEU B C 1
ATOM 8431 O O . LEU B 1 490 ? -5.008 40.375 -0.642 1 92.06 490 LEU B O 1
ATOM 8435 N N . ALA B 1 491 ? -6.652 41.75 -0.028 1 94.44 491 ALA B N 1
ATOM 8436 C CA . ALA B 1 491 ? -5.879 42.219 1.117 1 94.44 491 ALA B CA 1
ATOM 8437 C C . ALA B 1 491 ? -5.66 41.125 2.133 1 94.44 491 ALA B C 1
ATOM 8439 O O . ALA B 1 491 ? -4.59 41.031 2.74 1 94.44 491 ALA B O 1
ATOM 8440 N N . VAL B 1 492 ? -6.684 40.344 2.338 1 95.31 492 VAL B N 1
ATOM 8441 C CA . VAL B 1 492 ? -6.578 39.219 3.242 1 95.31 492 VAL B CA 1
ATOM 8442 C C . VAL B 1 492 ? -5.527 38.25 2.721 1 95.31 492 VAL B C 1
ATOM 8444 O O . VAL B 1 492 ? -4.727 37.719 3.494 1 95.31 492 VAL B O 1
ATOM 8447 N N . LEU B 1 493 ? -5.516 38 1.436 1 93.62 493 LEU B N 1
ATOM 8448 C CA . LEU B 1 493 ? -4.562 37.094 0.805 1 93.62 493 LEU B CA 1
ATOM 8449 C C . LEU B 1 493 ? -3.143 37.656 0.915 1 93.62 493 LEU B C 1
ATOM 8451 O O . LEU B 1 493 ? -2.199 36.906 1.177 1 93.62 493 LEU B O 1
ATOM 8455 N N . ASP B 1 494 ? -3 38.875 0.813 1 93.19 494 ASP B N 1
ATOM 8456 C CA . ASP B 1 494 ? -1.695 39.531 0.957 1 93.19 494 ASP B CA 1
ATOM 8457 C C . ASP B 1 494 ? -1.156 39.375 2.375 1 93.19 494 ASP B C 1
ATOM 8459 O O . ASP B 1 494 ? 0.038 39.125 2.568 1 93.19 494 ASP B O 1
ATOM 8463 N N . ARG B 1 495 ? -2.051 39.594 3.236 1 94.12 495 ARG B N 1
ATOM 8464 C CA . ARG B 1 495 ? -1.669 39.469 4.637 1 94.12 495 ARG B CA 1
ATOM 8465 C C . ARG B 1 495 ? -1.204 38.031 4.926 1 94.12 495 ARG B C 1
ATOM 8467 O O . ARG B 1 495 ? -0.243 37.812 5.672 1 94.12 495 ARG B O 1
ATOM 8474 N N . PHE B 1 496 ? -1.891 37.125 4.398 1 94.19 496 PHE B N 1
ATOM 8475 C CA . PHE B 1 496 ? -1.501 35.719 4.539 1 94.19 496 PHE B CA 1
ATOM 8476 C C . PHE B 1 496 ? -0.107 35.5 3.967 1 94.19 496 PHE B C 1
ATOM 8478 O O . PHE B 1 496 ? 0.751 34.906 4.633 1 94.19 496 PHE B O 1
ATOM 8485 N N . ALA B 1 497 ? 0.101 35.875 2.746 1 88.88 497 ALA B N 1
ATOM 8486 C CA . ALA B 1 497 ? 1.395 35.688 2.092 1 88.88 497 ALA B CA 1
ATOM 8487 C C . ALA B 1 497 ? 2.518 36.312 2.912 1 88.88 497 ALA B C 1
ATOM 8489 O O . ALA B 1 497 ? 3.576 35.719 3.096 1 88.88 497 ALA B O 1
ATOM 8490 N N . ARG B 1 498 ? 2.293 37.438 3.482 1 90.62 498 ARG B N 1
ATOM 8491 C CA . ARG B 1 498 ? 3.293 38.156 4.262 1 90.62 498 ARG B CA 1
ATOM 8492 C C . ARG B 1 498 ? 3.57 37.438 5.586 1 90.62 498 ARG B C 1
ATOM 8494 O O . ARG B 1 498 ? 4.699 37.469 6.082 1 90.62 498 ARG B O 1
ATOM 8501 N N . SER B 1 499 ? 2.559 36.938 6.113 1 91.38 499 SER B N 1
ATOM 8502 C CA . SER B 1 499 ? 2.695 36.25 7.402 1 91.38 499 SER B CA 1
ATOM 8503 C C . SER B 1 499 ? 3.645 35.062 7.305 1 91.38 499 SER B C 1
ATOM 8505 O O . SER B 1 499 ? 4.219 34.625 8.312 1 91.38 499 SER B O 1
ATOM 8507 N N . LEU B 1 500 ? 3.812 34.5 6.133 1 87.25 500 LEU B N 1
ATOM 8508 C CA . LEU B 1 500 ? 4.652 33.312 5.949 1 87.25 500 LEU B CA 1
ATOM 8509 C C . LEU B 1 500 ? 6.113 33.719 5.758 1 87.25 500 LEU B C 1
ATOM 8511 O O . LEU B 1 500 ? 6.988 32.844 5.676 1 87.25 500 LEU B O 1
ATOM 8515 N N . GLN B 1 501 ? 6.398 34.969 5.781 1 84.12 501 GLN B N 1
ATOM 8516 C CA . GLN B 1 501 ? 7.758 35.438 5.559 1 84.12 501 GLN B CA 1
ATOM 8517 C C . GLN B 1 501 ? 8.688 35 6.691 1 84.12 501 GLN B C 1
ATOM 8519 O O . GLN B 1 501 ? 8.367 35.188 7.867 1 84.12 501 GLN B O 1
ATOM 8524 N N . PRO B 1 502 ? 9.742 34.312 6.266 1 78.44 502 PRO B N 1
ATOM 8525 C CA . PRO B 1 502 ? 10.688 33.875 7.305 1 78.44 502 PRO B CA 1
ATOM 8526 C C . PRO B 1 502 ? 11.352 35.062 8.008 1 78.44 502 PRO B C 1
ATOM 8528 O O . PRO B 1 502 ? 11.453 36.156 7.43 1 78.44 502 PRO B O 1
ATOM 8531 N N . GLU B 1 503 ? 11.672 34.875 9.297 1 72.44 503 GLU B N 1
ATOM 8532 C CA . GLU B 1 503 ? 12.344 35.938 10.055 1 72.44 503 GLU B CA 1
ATOM 8533 C C . GLU B 1 503 ? 13.758 36.156 9.539 1 72.44 503 GLU B C 1
ATOM 8535 O O . GLU B 1 503 ? 14.219 37.312 9.469 1 72.44 503 GLU B O 1
ATOM 8540 N N . ASP B 1 504 ? 14.414 34.969 9.234 1 66.62 504 ASP B N 1
ATOM 8541 C CA . ASP B 1 504 ? 15.773 35.094 8.711 1 66.62 504 ASP B CA 1
ATOM 8542 C C . ASP B 1 504 ? 15.766 35.156 7.184 1 66.62 504 ASP B C 1
ATOM 8544 O O . ASP B 1 504 ? 15.18 34.281 6.523 1 66.62 504 ASP B O 1
ATOM 8548 N N . GLN B 1 505 ? 16.109 36.219 6.668 1 56.19 505 GLN B N 1
ATOM 8549 C CA . GLN B 1 505 ? 16.156 36.5 5.234 1 56.19 505 GLN B CA 1
ATOM 8550 C C . GLN B 1 505 ? 16.922 35.375 4.5 1 56.19 505 GLN B C 1
ATOM 8552 O O . GLN B 1 505 ? 16.656 35.125 3.326 1 56.19 505 GLN B O 1
ATOM 8557 N N . ALA B 1 506 ? 17.875 34.812 5.164 1 50 506 ALA B N 1
ATOM 8558 C CA . ALA B 1 506 ? 18.734 33.812 4.523 1 50 506 ALA B CA 1
ATOM 8559 C C . ALA B 1 506 ? 17.922 32.594 4.133 1 50 506 ALA B C 1
ATOM 8561 O O . ALA B 1 506 ? 18.297 31.859 3.205 1 50 506 ALA B O 1
ATOM 8562 N N . SER B 1 507 ? 16.766 32.438 4.789 1 55.84 507 SER B N 1
ATOM 8563 C CA . SER B 1 507 ? 15.969 31.234 4.598 1 55.84 507 SER B CA 1
ATOM 8564 C C . SER B 1 507 ? 14.914 31.438 3.518 1 55.84 507 SER B C 1
ATOM 8566 O O . SER B 1 507 ? 14.172 30.516 3.178 1 55.84 507 SER B O 1
ATOM 8568 N N . ASP B 1 508 ? 15.047 32.594 3 1 54.88 508 ASP B N 1
ATOM 8569 C CA . ASP B 1 508 ? 14.039 32.906 1.993 1 54.88 508 ASP B CA 1
ATOM 8570 C C . ASP B 1 508 ? 14.461 32.406 0.616 1 54.88 508 ASP B C 1
ATOM 8572 O O . ASP B 1 508 ? 14.938 33.188 -0.218 1 54.88 508 ASP B O 1
ATOM 8576 N N . CYS B 1 509 ? 14.391 31.109 0.519 1 58.81 509 CYS B N 1
ATOM 8577 C CA . CYS B 1 509 ? 14.727 30.469 -0.749 1 58.81 509 CYS B CA 1
ATOM 8578 C C . CYS B 1 509 ? 13.609 30.641 -1.764 1 58.81 509 CYS B C 1
ATOM 8580 O O . CYS B 1 509 ? 12.477 30.969 -1.394 1 58.81 509 CYS B O 1
ATOM 8582 N N . SER B 1 510 ? 13.906 30.734 -2.963 1 53.97 510 SER B N 1
ATOM 8583 C CA . SER B 1 510 ? 12.984 30.984 -4.066 1 53.97 510 SER B CA 1
ATOM 8584 C C . SER B 1 510 ? 11.805 30.031 -4.043 1 53.97 510 SER B C 1
ATOM 8586 O O . SER B 1 510 ? 10.734 30.344 -4.559 1 53.97 510 SER B O 1
ATOM 8588 N N . THR B 1 511 ? 11.969 28.984 -3.336 1 59.06 511 THR B N 1
ATOM 8589 C CA . THR B 1 511 ? 10.898 27.984 -3.352 1 59.06 511 THR B CA 1
ATOM 8590 C C . THR B 1 511 ? 10.133 28 -2.029 1 59.06 511 THR B C 1
ATOM 8592 O O . THR B 1 511 ? 9.289 27.125 -1.787 1 59.06 511 THR B O 1
ATOM 8595 N N . HIS B 1 512 ? 10.414 29.078 -1.314 1 72.44 512 HIS B N 1
ATOM 8596 C CA . HIS B 1 512 ? 9.672 29.188 -0.061 1 72.44 512 HIS B CA 1
ATOM 8597 C C . HIS B 1 512 ? 8.203 29.5 -0.314 1 72.44 512 HIS B C 1
ATOM 8599 O O . HIS B 1 512 ? 7.879 30.297 -1.197 1 72.44 512 HIS B O 1
ATOM 8605 N N . PRO B 1 513 ? 7.324 28.969 0.43 1 76.94 513 PRO B N 1
ATOM 8606 C CA . PRO B 1 513 ? 5.891 29.188 0.234 1 76.94 513 PRO B CA 1
ATOM 8607 C C . PRO B 1 513 ? 5.512 30.672 0.274 1 76.94 513 PRO B C 1
ATOM 8609 O O . PRO B 1 513 ? 4.609 31.109 -0.447 1 76.94 513 PRO B O 1
ATOM 8612 N N . HIS B 1 514 ? 6.223 31.438 1.036 1 82.19 514 HIS B N 1
ATOM 8613 C CA . HIS B 1 514 ? 5.941 32.875 1.115 1 82.19 514 HIS B CA 1
ATOM 8614 C C . HIS B 1 514 ? 6.051 33.531 -0.255 1 82.19 514 HIS B C 1
ATOM 8616 O O . HIS B 1 514 ? 5.18 34.312 -0.643 1 82.19 514 HIS B O 1
ATOM 8622 N N . ARG B 1 515 ? 7.047 33.219 -0.937 1 75.62 515 ARG B N 1
ATOM 8623 C CA . ARG B 1 515 ? 7.297 33.844 -2.234 1 75.62 515 ARG B CA 1
ATOM 8624 C C . ARG B 1 515 ? 6.238 33.406 -3.25 1 75.62 515 ARG B C 1
ATOM 8626 O O . ARG B 1 515 ? 5.801 34.219 -4.062 1 75.62 515 ARG B O 1
ATOM 8633 N N . ILE B 1 516 ? 5.871 32.188 -3.152 1 74.44 516 ILE B N 1
ATOM 8634 C CA . ILE B 1 516 ? 4.891 31.672 -4.098 1 74.44 516 ILE B CA 1
ATOM 8635 C C . ILE B 1 516 ? 3.537 32.344 -3.859 1 74.44 516 ILE B C 1
ATOM 8637 O O . ILE B 1 516 ? 2.881 32.781 -4.805 1 74.44 516 ILE B O 1
ATOM 8641 N N . TYR B 1 517 ? 3.098 32.438 -2.697 1 81.31 517 TYR B N 1
ATOM 8642 C CA . TYR B 1 517 ? 1.812 33.062 -2.383 1 81.31 517 TYR B CA 1
ATOM 8643 C C . TYR B 1 517 ? 1.834 34.562 -2.67 1 81.31 517 TYR B C 1
ATOM 8645 O O . TYR B 1 517 ? 0.827 35.125 -3.094 1 81.31 517 TYR B O 1
ATOM 8653 N N . GLU B 1 518 ? 2.984 35.125 -2.424 1 83.44 518 GLU B N 1
ATOM 8654 C CA . GLU B 1 518 ? 3.129 36.531 -2.748 1 83.44 518 GLU B CA 1
ATOM 8655 C C . GLU B 1 518 ? 2.996 36.781 -4.25 1 83.44 518 GLU B C 1
ATOM 8657 O O . GLU B 1 518 ? 2.352 37.719 -4.676 1 83.44 518 GLU B O 1
ATOM 8662 N N . LEU B 1 519 ? 3.615 35.969 -4.945 1 74.38 519 LEU B N 1
ATOM 8663 C CA . LEU B 1 519 ? 3.555 36.094 -6.398 1 74.38 519 LEU B CA 1
ATOM 8664 C C . LEU B 1 519 ? 2.125 35.906 -6.898 1 74.38 519 LEU B C 1
ATOM 8666 O O . LEU B 1 519 ? 1.7 36.562 -7.84 1 74.38 519 LEU B O 1
ATOM 8670 N N . LEU B 1 520 ? 1.449 34.969 -6.336 1 76.44 520 LEU B N 1
ATOM 8671 C CA . LEU B 1 520 ? 0.061 34.75 -6.719 1 76.44 520 LEU B CA 1
ATOM 8672 C C . LEU B 1 520 ? -0.791 35.969 -6.43 1 76.44 520 LEU B C 1
ATOM 8674 O O . LEU B 1 520 ? -1.65 36.344 -7.23 1 76.44 520 LEU B O 1
ATOM 8678 N N . CYS B 1 521 ? -0.568 36.562 -5.332 1 82.88 521 CYS B N 1
ATOM 8679 C CA . CYS B 1 521 ? -1.3 37.781 -4.977 1 82.88 521 CYS B CA 1
ATOM 8680 C C . CYS B 1 521 ? -0.993 38.906 -5.949 1 82.88 521 CYS B C 1
ATOM 8682 O O . CYS B 1 521 ? -1.896 39.656 -6.359 1 82.88 521 CYS B O 1
ATOM 8684 N N . ARG B 1 522 ? 0.196 38.969 -6.281 1 78.56 522 ARG B N 1
ATOM 8685 C CA . ARG B 1 522 ? 0.586 40 -7.246 1 78.56 522 ARG B CA 1
ATOM 8686 C C . ARG B 1 522 ? -0.061 39.75 -8.602 1 78.56 522 ARG B C 1
ATOM 8688 O O . ARG B 1 522 ? -0.514 40.688 -9.266 1 78.56 522 ARG B O 1
ATOM 8695 N N . ALA B 1 523 ? 0.008 38.562 -8.969 1 72.25 523 ALA B N 1
ATOM 8696 C CA . ALA B 1 523 ? -0.628 38.188 -10.234 1 72.25 523 ALA B CA 1
ATOM 8697 C C . ALA B 1 523 ? -2.117 38.5 -10.211 1 72.25 523 ALA B C 1
ATOM 8699 O O . ALA B 1 523 ? -2.67 38.969 -11.219 1 72.25 523 ALA B O 1
ATOM 8700 N N . ALA B 1 524 ? -2.76 38.281 -9.164 1 76.69 524 ALA B N 1
ATOM 8701 C CA . ALA B 1 524 ? -4.184 38.562 -9.031 1 76.69 524 ALA B CA 1
ATOM 8702 C C . ALA B 1 524 ? -4.449 40.062 -9.141 1 76.69 524 ALA B C 1
ATOM 8704 O O . ALA B 1 524 ? -5.414 40.469 -9.789 1 76.69 524 ALA B O 1
ATOM 8705 N N . ARG B 1 525 ? -3.65 40.844 -8.586 1 81.25 525 ARG B N 1
ATOM 8706 C CA . ARG B 1 525 ? -3.803 42.281 -8.641 1 81.25 525 ARG B CA 1
ATOM 8707 C C . ARG B 1 525 ? -3.648 42.812 -10.062 1 81.25 525 ARG B C 1
ATOM 8709 O O . ARG B 1 525 ? -4.414 43.656 -10.508 1 81.25 525 ARG B O 1
ATOM 8716 N N . LEU B 1 526 ? -2.697 42.219 -10.656 1 70.69 526 LEU B N 1
ATOM 8717 C CA . LEU B 1 526 ? -2.471 42.625 -12.039 1 70.69 526 LEU B CA 1
ATOM 8718 C C . LEU B 1 526 ? -3.658 42.25 -12.922 1 70.69 526 LEU B C 1
ATOM 8720 O O . LEU B 1 526 ? -4.051 43 -13.805 1 70.69 526 LEU B O 1
ATOM 8724 N N . HIS B 1 527 ? -4.133 41.125 -12.664 1 69.88 527 HIS B N 1
ATOM 8725 C CA . HIS B 1 527 ? -5.285 40.688 -13.43 1 69.88 527 HIS B CA 1
ATOM 8726 C C . HIS B 1 527 ? -6.5 41.562 -13.195 1 69.88 527 HIS B C 1
ATOM 8728 O O . HIS B 1 527 ? -7.211 41.906 -14.141 1 69.88 527 HIS B O 1
ATOM 8734 N N . ILE B 1 528 ? -6.789 41.938 -12.047 1 75.88 528 ILE B N 1
ATOM 8735 C CA . ILE B 1 528 ? -7.934 42.781 -11.695 1 75.88 528 ILE B CA 1
ATOM 8736 C C . ILE B 1 528 ? -7.754 44.188 -12.273 1 75.88 528 ILE B C 1
ATOM 8738 O O . ILE B 1 528 ? -8.703 44.781 -12.797 1 75.88 528 ILE B O 1
ATOM 8742 N N . GLU B 1 529 ? -6.617 44.688 -12.227 1 74.44 529 GLU B N 1
ATOM 8743 C CA . GLU B 1 529 ? -6.316 46 -12.766 1 74.44 529 GLU B CA 1
ATOM 8744 C C . GLU B 1 529 ? -6.477 46.031 -14.289 1 74.44 529 GLU B C 1
ATOM 8746 O O . GLU B 1 529 ? -6.93 47.031 -14.852 1 74.44 529 GLU B O 1
ATOM 8751 N N . SER B 1 530 ? -6.086 45.031 -14.867 1 64.81 530 SER B N 1
ATOM 8752 C CA . SER B 1 530 ? -6.211 44.938 -16.312 1 64.81 530 SER B CA 1
ATOM 8753 C C . SER B 1 530 ? -7.676 44.906 -16.75 1 64.81 530 SER B C 1
ATOM 8755 O O . SER B 1 530 ? -8.023 45.406 -17.812 1 64.81 530 SER B O 1
ATOM 8757 N N . LYS B 1 531 ? -8.516 44.344 -16 1 63 531 LYS B N 1
ATOM 8758 C CA . LYS B 1 531 ? -9.945 44.281 -16.312 1 63 531 LYS B CA 1
ATOM 8759 C C . LYS B 1 531 ? -10.625 45.594 -16.031 1 63 531 LYS B C 1
ATOM 8761 O O . LYS B 1 531 ? -11.555 46 -16.75 1 63 531 LYS B O 1
ATOM 8766 N N . THR B 1 532 ? -10.305 46.25 -14.992 1 59.91 532 THR B N 1
ATOM 8767 C CA . THR B 1 532 ? -10.922 47.531 -14.656 1 59.91 532 THR B CA 1
ATOM 8768 C C . THR B 1 532 ? -10.375 48.625 -15.547 1 59.91 532 THR B C 1
ATOM 8770 O O . THR B 1 532 ? -11.055 49.625 -15.781 1 59.91 532 THR B O 1
ATOM 8773 N N . GLY B 1 533 ? -9.18 48.75 -15.836 1 52.66 533 GLY B N 1
ATOM 8774 C CA . GLY B 1 533 ? -8.641 49.781 -16.703 1 52.66 533 GLY B CA 1
ATOM 8775 C C . GLY B 1 533 ? -9.117 49.656 -18.141 1 52.66 533 GLY B C 1
ATOM 8776 O O . GLY B 1 533 ? -8.992 48.594 -18.75 1 52.66 533 GLY B O 1
ATOM 8777 N N . GLY B 1 534 ? -10.477 50.156 -18.688 1 42.56 534 GLY B N 1
ATOM 8778 C CA . GLY B 1 534 ? -11.195 50.469 -19.906 1 42.56 534 GLY B CA 1
ATOM 8779 C C . GLY B 1 534 ? -10.555 49.875 -21.156 1 42.56 534 GLY B C 1
ATOM 8780 O O . GLY B 1 534 ? -10.914 50.25 -22.266 1 42.56 534 GLY B O 1
ATOM 8781 N N . LEU B 1 535 ? -9.398 49.656 -21.328 1 36.75 535 LEU B N 1
ATOM 8782 C CA . LEU B 1 535 ? -8.984 49.406 -22.703 1 36.75 535 LEU B CA 1
ATOM 8783 C C . LEU B 1 535 ? -9.734 48.188 -23.266 1 36.75 535 LEU B C 1
ATOM 8785 O O . LEU B 1 535 ? -9.812 47.156 -22.609 1 36.75 535 LEU B O 1
ATOM 8789 N N . ASP B 1 536 ? -10.82 48.469 -24.156 1 34.41 536 ASP B N 1
ATOM 8790 C CA . ASP B 1 536 ? -11.609 47.75 -25.156 1 34.41 536 ASP B CA 1
ATOM 8791 C C . ASP B 1 536 ? -10.797 46.625 -25.797 1 34.41 536 ASP B C 1
ATOM 8793 O O . ASP B 1 536 ? -11.047 46.25 -26.953 1 34.41 536 ASP B O 1
ATOM 8797 N N . SER B 1 537 ? -9.547 46.406 -25.625 1 34.34 537 SER B N 1
ATOM 8798 C CA . SER B 1 537 ? -8.992 45.5 -26.625 1 34.34 537 SER B CA 1
ATOM 8799 C C . SER B 1 537 ? -9.828 44.219 -26.75 1 34.34 537 SER B C 1
ATOM 8801 O O . SER B 1 537 ? -10.18 43.625 -25.75 1 34.34 537 SER B O 1
ATOM 8803 N N . SER B 1 538 ? -10.742 44.094 -27.766 1 31.81 538 SER B N 1
ATOM 8804 C CA . SER B 1 538 ? -11.375 43 -28.484 1 31.81 538 SER B CA 1
ATOM 8805 C C . SER B 1 538 ? -10.617 41.688 -28.281 1 31.81 538 SER B C 1
ATOM 8807 O O . SER B 1 538 ? -10.922 40.688 -28.922 1 31.81 538 SER B O 1
ATOM 8809 N N . MET B 1 539 ? -9.328 41.781 -28.125 1 30.77 539 MET B N 1
ATOM 8810 C CA . MET B 1 539 ? -8.617 40.531 -28.328 1 30.77 539 MET B CA 1
ATOM 8811 C C . MET B 1 539 ? -9.148 39.438 -27.406 1 30.77 539 MET B C 1
ATOM 8813 O O . MET B 1 539 ? -9.609 39.719 -26.297 1 30.77 539 MET B O 1
ATOM 8817 N N . ASN B 1 540 ? -9.211 38.219 -27.969 1 30.33 540 ASN B N 1
ATOM 8818 C CA . ASN B 1 540 ? -9.68 36.906 -27.531 1 30.33 540 ASN B CA 1
ATOM 8819 C C . ASN B 1 540 ? -9.281 36.625 -26.094 1 30.33 540 ASN B C 1
ATOM 8821 O O . ASN B 1 540 ? -8.102 36.406 -25.797 1 30.33 540 ASN B O 1
ATOM 8825 N N . GLN B 1 541 ? -9.844 37.312 -25.234 1 32.28 541 GLN B N 1
ATOM 8826 C CA . GLN B 1 541 ? -9.891 37.062 -23.797 1 32.28 541 GLN B CA 1
ATOM 8827 C C . GLN B 1 541 ? -9.914 35.562 -23.516 1 32.28 541 GLN B C 1
ATOM 8829 O O . GLN B 1 541 ? -10.977 34.938 -23.547 1 32.28 541 GLN B O 1
ATOM 8834 N N . HIS B 1 542 ? -9.117 34.875 -24.141 1 33.09 542 HIS B N 1
ATOM 8835 C CA . HIS B 1 542 ? -9.133 33.531 -23.547 1 33.09 542 HIS B CA 1
ATOM 8836 C C . HIS B 1 542 ? -9.023 33.594 -22.031 1 33.09 542 HIS B C 1
ATOM 8838 O O . HIS B 1 542 ? -7.996 34.031 -21.484 1 33.09 542 HIS B O 1
ATOM 8844 N N . PRO B 1 543 ? -10.133 34.062 -21.359 1 32.22 543 PRO B N 1
ATOM 8845 C CA . PRO B 1 543 ? -10.328 34.344 -19.922 1 32.22 543 PRO B CA 1
ATOM 8846 C C . PRO B 1 543 ? -9.477 33.438 -19.031 1 32.22 543 PRO B C 1
ATOM 8848 O O . PRO B 1 543 ? -9.211 32.281 -19.391 1 32.22 543 PRO B O 1
ATOM 8851 N N . LEU B 1 544 ? -8.578 34.125 -18.297 1 35.19 544 LEU B N 1
ATOM 8852 C CA . LEU B 1 544 ? -8.195 33.406 -17.078 1 35.19 544 LEU B CA 1
ATOM 8853 C C . LEU B 1 544 ? -9.266 32.438 -16.656 1 35.19 544 LEU B C 1
ATOM 8855 O O . LEU B 1 544 ? -8.977 31.438 -15.984 1 35.19 544 LEU B O 1
ATOM 8859 N N . GLU B 1 545 ? -10.539 32.812 -17.062 1 36.06 545 GLU B N 1
ATOM 8860 C CA . GLU B 1 545 ? -11.719 32 -16.781 1 36.06 545 GLU B CA 1
ATOM 8861 C C . GLU B 1 545 ? -11.594 30.625 -17.406 1 36.06 545 GLU B C 1
ATOM 8863 O O . GLU B 1 545 ? -12.016 29.625 -16.797 1 36.06 545 GLU B O 1
ATOM 8868 N N . SER B 1 546 ? -11.227 30.531 -18.672 1 35.34 546 SER B N 1
ATOM 8869 C CA . SER B 1 546 ? -11.164 29.234 -19.328 1 35.34 546 SER B CA 1
ATOM 8870 C C . SER B 1 546 ? -10.047 28.375 -18.734 1 35.34 546 SER B C 1
ATOM 8872 O O . SER B 1 546 ? -10.148 27.141 -18.719 1 35.34 546 SER B O 1
ATOM 8874 N N . LEU B 1 547 ? -8.945 28.922 -18.516 1 33.28 547 LEU B N 1
ATOM 8875 C CA . LEU B 1 547 ? -7.758 28.297 -17.938 1 33.28 547 LEU B CA 1
ATOM 8876 C C . LEU B 1 547 ? -8.039 27.797 -16.531 1 33.28 547 LEU B C 1
ATOM 8878 O O . LEU B 1 547 ? -7.465 26.797 -16.094 1 33.28 547 LEU B O 1
ATOM 8882 N N . LEU B 1 548 ? -8.766 28.672 -15.844 1 35 548 LEU B N 1
ATOM 8883 C CA . LEU B 1 548 ? -9.398 28.344 -14.578 1 35 548 LEU B CA 1
ATOM 8884 C C . LEU B 1 548 ? -10.789 27.75 -14.797 1 35 548 LEU B C 1
ATOM 8886 O O . LEU B 1 548 ? -11.508 27.469 -13.836 1 35 548 LEU B O 1
ATOM 8890 N N . ASP B 1 549 ? -11.422 28.031 -15.992 1 32.19 549 ASP B N 1
ATOM 8891 C CA . ASP B 1 549 ? -12.711 27.422 -16.312 1 32.19 549 ASP B CA 1
ATOM 8892 C C . ASP B 1 549 ? -12.633 25.906 -16.219 1 32.19 549 ASP B C 1
ATOM 8894 O O . ASP B 1 549 ? -12.227 25.234 -17.172 1 32.19 549 ASP B O 1
ATOM 8898 N N . ILE B 1 550 ? -12.312 25.625 -15.102 1 33.19 550 ILE B N 1
ATOM 8899 C CA . ILE B 1 550 ? -12.938 24.359 -14.711 1 33.19 550 ILE B CA 1
ATOM 8900 C C . ILE B 1 550 ? -14.32 24.25 -15.359 1 33.19 550 ILE B C 1
ATOM 8902 O O . ILE B 1 550 ? -15.172 25.125 -15.18 1 33.19 550 ILE B O 1
ATOM 8906 N N . ASP B 1 551 ? -14.492 23.828 -16.531 1 29.86 551 ASP B N 1
ATOM 8907 C CA . ASP B 1 551 ? -15.859 23.609 -17 1 29.86 551 ASP B CA 1
ATOM 8908 C C . ASP B 1 551 ? -16.828 23.484 -15.828 1 29.86 551 ASP B C 1
ATOM 8910 O O . ASP B 1 551 ? -16.953 22.422 -15.234 1 29.86 551 ASP B O 1
ATOM 8914 N N . VAL B 1 552 ? -17.078 24.562 -15.125 1 30.05 552 VAL B N 1
ATOM 8915 C CA . VAL B 1 552 ? -18.344 24.562 -14.391 1 30.05 552 VAL B CA 1
ATOM 8916 C C . VAL B 1 552 ? -19.5 24.359 -15.359 1 30.05 552 VAL B C 1
ATOM 8918 O O . VAL B 1 552 ? -19.609 25.062 -16.375 1 30.05 552 VAL B O 1
ATOM 8921 N N . PRO B 1 553 ? -20.188 23.281 -15.422 1 29.2 553 PRO B N 1
ATOM 8922 C CA . PRO B 1 553 ? -21.375 23.281 -16.281 1 29.2 553 PRO B CA 1
ATOM 8923 C C . PRO B 1 553 ? -22.188 24.562 -16.156 1 29.2 553 PRO B C 1
ATOM 8925 O O . PRO B 1 553 ? -22.422 25.047 -15.047 1 29.2 553 PRO B O 1
ATOM 8928 N N . ASP B 1 554 ? -22.297 25.391 -17.078 1 27.66 554 ASP B N 1
ATOM 8929 C CA . ASP B 1 554 ? -23.297 26.469 -17.203 1 27.66 554 ASP B CA 1
ATOM 8930 C C . ASP B 1 554 ? -24.656 26 -16.703 1 27.66 554 ASP B C 1
ATOM 8932 O O . ASP B 1 554 ? -25.094 24.891 -17 1 27.66 554 ASP B O 1
ATOM 8936 N N . ALA B 1 555 ? -25.344 26.688 -15.797 1 27.09 555 ALA B N 1
ATOM 8937 C CA . ALA B 1 555 ? -26.719 26.453 -15.383 1 27.09 555 ALA B CA 1
ATOM 8938 C C . ALA B 1 555 ? -27.641 26.344 -16.594 1 27.09 555 ALA B C 1
ATOM 8940 O O . ALA B 1 555 ? -28.781 25.875 -16.469 1 27.09 555 ALA B O 1
ATOM 8941 N N . ARG B 1 556 ? -27.469 27.125 -17.672 1 30.25 556 ARG B N 1
ATOM 8942 C CA . ARG B 1 556 ? -28.469 27.141 -18.734 1 30.25 556 ARG B CA 1
ATOM 8943 C C . ARG B 1 556 ? -28.609 25.766 -19.375 1 30.25 556 ARG B C 1
ATOM 8945 O O . ARG B 1 556 ? -29.531 25.516 -20.141 1 30.25 556 ARG B O 1
ATOM 8952 N N . SER B 1 557 ? -27.562 24.953 -19.328 1 30 557 SER B N 1
ATOM 8953 C CA . SER B 1 557 ? -27.766 23.609 -19.875 1 30 557 SER B CA 1
ATOM 8954 C C . SER B 1 557 ? -28.578 22.75 -18.906 1 30 557 SER B C 1
ATOM 8956 O O . SER B 1 557 ? -28.938 21.609 -19.234 1 30 557 SER B O 1
ATOM 8958 N N . LEU B 1 558 ? -28.688 23.219 -17.672 1 30.02 558 LEU B N 1
ATOM 8959 C CA . LEU B 1 558 ? -29.703 22.562 -16.859 1 30.02 558 LEU B CA 1
ATOM 8960 C C . LEU B 1 558 ? -31.094 22.891 -17.344 1 30.02 558 LEU B C 1
ATOM 8962 O O . LEU B 1 558 ? -32.062 22.172 -17.047 1 30.02 558 LEU B O 1
ATOM 8966 N N . GLU B 1 559 ? -31.391 24.062 -17.891 1 28.95 559 GLU B N 1
ATOM 8967 C CA . GLU B 1 559 ? -32.781 24.344 -18.203 1 28.95 559 GLU B CA 1
ATOM 8968 C C . GLU B 1 559 ? -33.281 23.438 -19.328 1 28.95 559 GLU B C 1
ATOM 8970 O O . GLU B 1 559 ? -34.438 23.031 -19.344 1 28.95 559 GLU B O 1
ATOM 8975 N N . THR B 1 560 ? -32.594 23.391 -20.453 1 29.78 560 THR B N 1
ATOM 8976 C CA . THR B 1 560 ? -33.312 22.875 -21.609 1 29.78 560 THR B CA 1
ATOM 8977 C C . THR B 1 560 ? -33.5 21.359 -21.484 1 29.78 560 THR B C 1
ATOM 8979 O O . THR B 1 560 ? -34.094 20.734 -22.359 1 29.78 560 THR B O 1
ATOM 8982 N N . THR B 1 561 ? -32.562 20.547 -20.797 1 30.89 561 THR B N 1
ATOM 8983 C CA . THR B 1 561 ? -32.875 19.141 -20.953 1 30.89 561 THR B CA 1
ATOM 8984 C C . THR B 1 561 ? -34.094 18.766 -20.094 1 30.89 561 THR B C 1
ATOM 8986 O O . THR B 1 561 ? -33.906 18.297 -18.953 1 30.89 561 THR B O 1
ATOM 8989 N N . ARG B 1 562 ? -34.938 19.531 -19.781 1 29.45 562 ARG B N 1
ATOM 8990 C CA . ARG B 1 562 ? -36.188 19.094 -19.141 1 29.45 562 ARG B CA 1
ATOM 8991 C C . ARG B 1 562 ? -36.719 17.812 -19.766 1 29.45 562 ARG B C 1
ATOM 8993 O O . ARG B 1 562 ? -37.562 17.125 -19.172 1 29.45 562 ARG B O 1
ATOM 9000 N N . HIS B 1 563 ? -37.031 17.844 -21.062 1 30.02 563 HIS B N 1
ATOM 9001 C CA . HIS B 1 563 ? -38 16.828 -21.422 1 30.02 563 HIS B CA 1
ATOM 9002 C C . HIS B 1 563 ? -37.469 15.422 -21.125 1 30.02 563 HIS B C 1
ATOM 9004 O O . HIS B 1 563 ? -38.125 14.625 -20.469 1 30.02 563 HIS B O 1
ATOM 9010 N N . GLY B 1 564 ? -37.25 14.492 -22.219 1 32 564 GLY B N 1
ATOM 9011 C CA . GLY B 1 564 ? -37.281 13.039 -22.156 1 32 564 GLY B CA 1
ATOM 9012 C C . GLY B 1 564 ? -36.188 12.438 -21.328 1 32 564 GLY B C 1
ATOM 9013 O O . GLY B 1 564 ? -36.438 11.773 -20.328 1 32 564 GLY B O 1
ATOM 9014 N N . ASN B 1 565 ? -34.969 11.75 -22.031 1 31.53 565 ASN B N 1
ATOM 9015 C CA . ASN B 1 565 ? -34.031 10.789 -21.484 1 31.53 565 ASN B CA 1
ATOM 9016 C C . ASN B 1 565 ? -33.031 11.469 -20.547 1 31.53 565 ASN B C 1
ATOM 9018 O O . ASN B 1 565 ? -32.312 12.398 -20.953 1 31.53 565 ASN B O 1
ATOM 9022 N N . GLU B 1 566 ? -33.156 11.648 -19.219 1 34.75 566 GLU B N 1
ATOM 9023 C CA . GLU B 1 566 ? -32.5 12.164 -18.031 1 34.75 566 GLU B CA 1
ATOM 9024 C C . GLU B 1 566 ? -30.984 11.898 -18.078 1 34.75 566 GLU B C 1
ATOM 9026 O O . GLU B 1 566 ? -30.547 10.797 -17.766 1 34.75 566 GLU B O 1
ATOM 9031 N N . ILE B 1 567 ? -30.281 12.289 -19.016 1 34.91 567 ILE B N 1
ATOM 9032 C CA . ILE B 1 567 ? -28.828 12.148 -18.984 1 34.91 567 ILE B CA 1
ATOM 9033 C C . ILE B 1 567 ? -28.281 12.766 -17.703 1 34.91 567 ILE B C 1
ATOM 9035 O O . ILE B 1 567 ? -28.359 13.984 -17.5 1 34.91 567 ILE B O 1
ATOM 9039 N N . PHE B 1 568 ? -28.234 12.172 -16.484 1 36.84 568 PHE B N 1
ATOM 9040 C CA . PHE B 1 568 ? -27.531 12.438 -15.227 1 36.84 568 PHE B CA 1
ATOM 9041 C C . PHE B 1 568 ? -26.125 12.977 -15.492 1 36.84 568 PHE B C 1
ATOM 9043 O O . PHE B 1 568 ? -25.281 12.273 -16.047 1 36.84 568 PHE B O 1
ATOM 9050 N N . GLU B 1 569 ? -25.875 14.164 -15.75 1 40.91 569 GLU B N 1
ATOM 9051 C CA . GLU B 1 569 ? -24.625 14.867 -15.961 1 40.91 569 GLU B CA 1
ATOM 9052 C C . GLU B 1 569 ? -23.641 14.609 -14.82 1 40.91 569 GLU B C 1
ATOM 9054 O O . GLU B 1 569 ? -23.938 14.938 -13.664 1 40.91 569 GLU B O 1
ATOM 9059 N N . THR B 1 570 ? -22.922 13.617 -14.664 1 48.72 570 THR B N 1
ATOM 9060 C CA . THR B 1 570 ? -21.812 13.273 -13.773 1 48.72 570 THR B CA 1
ATOM 9061 C C . THR B 1 570 ? -20.766 14.383 -13.758 1 48.72 570 THR B C 1
ATOM 9063 O O . THR B 1 570 ? -19.891 14.43 -14.625 1 48.72 570 THR B O 1
ATOM 9066 N N . ASP B 1 571 ? -21.109 15.75 -13.328 1 55.16 571 ASP B N 1
ATOM 9067 C CA . ASP B 1 571 ? -20.422 17.031 -13.148 1 55.16 571 ASP B CA 1
ATOM 9068 C C . ASP B 1 571 ? -19.25 16.891 -12.18 1 55.16 571 ASP B C 1
ATOM 9070 O O . ASP B 1 571 ? -18.891 17.859 -11.508 1 55.16 571 ASP B O 1
ATOM 9074 N N . GLY B 1 572 ? -18.719 15.828 -11.867 1 62.38 572 GLY B N 1
ATOM 9075 C CA . GLY B 1 572 ? -17.594 15.703 -10.945 1 62.38 572 GLY B CA 1
ATOM 9076 C C . GLY B 1 572 ? -16.25 16.016 -11.578 1 62.38 572 GLY B C 1
ATOM 9077 O O . GLY B 1 572 ? -15.258 16.203 -10.875 1 62.38 572 GLY B O 1
ATOM 9078 N N . SER B 1 573 ? -16.219 16.281 -12.82 1 61.47 573 SER B N 1
ATOM 9079 C CA . SER B 1 573 ? -14.961 16.484 -13.531 1 61.47 573 SER B CA 1
ATOM 9080 C C . SER B 1 573 ? -14.336 17.828 -13.18 1 61.47 573 SER B C 1
ATOM 9082 O O . SER B 1 573 ? -13.125 17.922 -12.969 1 61.47 573 SER B O 1
ATOM 9084 N N . GLY B 1 574 ? -15.195 18.891 -12.992 1 67.5 574 GLY B N 1
ATOM 9085 C CA . GLY B 1 574 ? -14.68 20.188 -12.609 1 67.5 574 GLY B CA 1
ATOM 9086 C C . GLY B 1 574 ? -14.086 20.219 -11.219 1 67.5 574 GLY B C 1
ATOM 9087 O O . GLY B 1 574 ? -12.984 20.719 -11.008 1 67.5 574 GLY B O 1
ATOM 9088 N N . LEU B 1 575 ? -14.773 19.594 -10.359 1 74.31 575 LEU B N 1
ATOM 9089 C CA . LEU B 1 575 ? -14.312 19.516 -8.977 1 74.31 575 LEU B CA 1
ATOM 9090 C C . LEU B 1 575 ? -13.039 18.688 -8.875 1 74.31 575 LEU B C 1
ATOM 9092 O O . LEU B 1 575 ? -12.094 19.078 -8.172 1 74.31 575 LEU B O 1
ATOM 9096 N N . GLY B 1 576 ? -13.055 17.562 -9.617 1 73.81 576 GLY B N 1
ATOM 9097 C CA . GLY B 1 576 ? -11.875 16.703 -9.633 1 73.81 576 GLY B CA 1
ATOM 9098 C C . GLY B 1 576 ? -10.648 17.391 -10.188 1 73.81 576 GLY B C 1
ATOM 9099 O O . GLY B 1 576 ? -9.555 17.266 -9.633 1 73.81 576 GLY B O 1
ATOM 9100 N N . ASN B 1 577 ? -10.836 18.109 -11.188 1 67.5 577 ASN B N 1
ATOM 9101 C CA . ASN B 1 577 ? -9.734 18.844 -11.789 1 67.5 577 ASN B CA 1
ATOM 9102 C C . ASN B 1 577 ? -9.203 19.922 -10.844 1 67.5 577 ASN B C 1
ATOM 9104 O O . ASN B 1 577 ? -7.988 20.078 -10.695 1 67.5 577 ASN B O 1
ATOM 9108 N N . TRP B 1 578 ? -10.094 20.641 -10.289 1 70.56 578 TRP B N 1
ATOM 9109 C CA . TRP B 1 578 ? -9.695 21.641 -9.312 1 70.56 578 TRP B CA 1
ATOM 9110 C C . TRP B 1 578 ? -8.867 21.031 -8.195 1 70.56 578 TRP B C 1
ATOM 9112 O O . TRP B 1 578 ? -7.812 21.547 -7.832 1 70.56 578 TRP B O 1
ATOM 9122 N N . TYR B 1 579 ? -9.367 20 -7.688 1 73.44 579 TYR B N 1
ATOM 9123 C CA . TYR B 1 579 ? -8.719 19.344 -6.562 1 73.44 579 TYR B CA 1
ATOM 9124 C C . TYR B 1 579 ? -7.328 18.844 -6.949 1 73.44 579 TYR B C 1
ATOM 9126 O O . TYR B 1 579 ? -6.359 19.062 -6.215 1 73.44 579 TYR B O 1
ATOM 9134 N N . ARG B 1 580 ? -7.254 18.219 -8.016 1 70.31 580 ARG B N 1
ATOM 9135 C CA . ARG B 1 580 ? -5.977 17.703 -8.492 1 70.31 580 ARG B CA 1
ATOM 9136 C C . ARG B 1 580 ? -4.969 18.828 -8.695 1 70.31 580 ARG B C 1
ATOM 9138 O O . ARG B 1 580 ? -3.799 18.703 -8.328 1 70.31 580 ARG B O 1
ATOM 9145 N N . GLU B 1 581 ? -5.422 19.828 -9.172 1 63.56 581 GLU B N 1
ATOM 9146 C CA . GLU B 1 581 ? -4.562 21 -9.391 1 63.56 581 GLU B CA 1
ATOM 9147 C C . GLU B 1 581 ? -4.059 21.562 -8.062 1 63.56 581 GLU B C 1
ATOM 9149 O O . GLU B 1 581 ? -2.896 21.969 -7.957 1 63.56 581 GLU B O 1
ATOM 9154 N N . GLN B 1 582 ? -4.957 21.609 -7.125 1 68.12 582 GLN B N 1
ATOM 9155 C CA . GLN B 1 582 ? -4.582 22.094 -5.801 1 68.12 582 GLN B CA 1
ATOM 9156 C C . GLN B 1 582 ? -3.529 21.203 -5.16 1 68.12 582 GLN B C 1
ATOM 9158 O O . GLN B 1 582 ? -2.566 21.688 -4.566 1 68.12 582 GLN B O 1
ATOM 9163 N N . GLN B 1 583 ? -3.758 19.906 -5.316 1 68 583 GLN B N 1
ATOM 9164 C CA . GLN B 1 583 ? -2.824 18.969 -4.703 1 68 583 GLN B CA 1
ATOM 9165 C C . GLN B 1 583 ? -1.466 19.016 -5.398 1 68 583 GLN B C 1
ATOM 9167 O O . GLN B 1 583 ? -0.427 18.875 -4.746 1 68 583 GLN B O 1
ATOM 9172 N N . HIS B 1 584 ? -1.55 19.203 -6.629 1 60.19 584 HIS B N 1
ATOM 9173 C CA . HIS B 1 584 ? -0.299 19.375 -7.359 1 60.19 584 HIS B CA 1
ATOM 9174 C C . HIS B 1 584 ? 0.446 20.625 -6.898 1 60.19 584 HIS B C 1
ATOM 9176 O O . HIS B 1 584 ? 1.668 20.594 -6.738 1 60.19 584 HIS B O 1
ATOM 9182 N N . PHE B 1 585 ? -0.3 21.719 -6.695 1 66.19 585 PHE B N 1
ATOM 9183 C CA . PHE B 1 585 ? 0.278 22.953 -6.207 1 66.19 585 PHE B CA 1
ATOM 9184 C C . PHE B 1 585 ? 0.917 22.766 -4.836 1 66.19 585 PHE B C 1
ATOM 9186 O O . PHE B 1 585 ? 2.064 23.156 -4.617 1 66.19 585 PHE B O 1
ATOM 9193 N N . LEU B 1 586 ? 0.173 22.156 -4.027 1 66.56 586 LEU B N 1
ATOM 9194 C CA . LEU B 1 586 ? 0.67 21.906 -2.68 1 66.56 586 LEU B CA 1
ATOM 9195 C C . LEU B 1 586 ? 1.861 20.953 -2.707 1 66.56 586 LEU B C 1
ATOM 9197 O O . LEU B 1 586 ? 2.787 21.094 -1.904 1 66.56 586 LEU B O 1
ATOM 9201 N N . GLY B 1 587 ? 1.804 19.938 -3.619 1 65.5 587 GLY B N 1
ATOM 9202 C CA . GLY B 1 587 ? 2.932 19.047 -3.789 1 65.5 587 GLY B CA 1
ATOM 9203 C C . GLY B 1 587 ? 4.211 19.75 -4.184 1 65.5 587 GLY B C 1
ATOM 9204 O O . GLY B 1 587 ? 5.293 19.422 -3.695 1 65.5 587 GLY B O 1
ATOM 9205 N N . LEU B 1 588 ? 4.105 20.734 -4.938 1 60.25 588 LEU B N 1
ATOM 9206 C CA . LEU B 1 588 ? 5.246 21.531 -5.363 1 60.25 588 LEU B CA 1
ATOM 9207 C C . LEU B 1 588 ? 5.84 22.312 -4.188 1 60.25 588 LEU B C 1
ATOM 9209 O O . LEU B 1 588 ? 7.059 22.422 -4.066 1 60.25 588 LEU B O 1
ATOM 9213 N N . LEU B 1 589 ? 4.926 22.781 -3.408 1 63.03 589 LEU B N 1
ATOM 9214 C CA . LEU B 1 589 ? 5.355 23.531 -2.23 1 63.03 589 LEU B CA 1
ATOM 9215 C C . LEU B 1 589 ? 6.074 22.625 -1.241 1 63.03 589 LEU B C 1
ATOM 9217 O O . LEU B 1 589 ? 7.078 23.016 -0.646 1 63.03 589 LEU B O 1
ATOM 9221 N N . ASN B 1 590 ? 5.574 21.453 -1.172 1 57.94 590 ASN B N 1
ATOM 9222 C CA . ASN B 1 590 ? 6.082 20.484 -0.198 1 57.94 590 ASN B CA 1
ATOM 9223 C C . ASN B 1 590 ? 7.469 19.984 -0.582 1 57.94 590 ASN B C 1
ATOM 9225 O O . ASN B 1 590 ? 8.336 19.828 0.279 1 57.94 590 ASN B O 1
ATOM 9229 N N . GLU B 1 591 ? 7.719 19.672 -1.803 1 56.72 591 GLU B N 1
ATOM 9230 C CA . GLU B 1 591 ? 8.977 19.047 -2.211 1 56.72 591 GLU B CA 1
ATOM 9231 C C . GLU B 1 591 ? 10.117 20.062 -2.215 1 56.72 591 GLU B C 1
ATOM 9233 O O . GLU B 1 591 ? 11.281 19.703 -2.012 1 56.72 591 GLU B O 1
ATOM 9238 N N . ASN B 1 592 ? 9.797 21.375 -2.193 1 50.91 592 ASN B N 1
ATOM 9239 C CA . ASN B 1 592 ? 10.852 22.375 -2.367 1 50.91 592 ASN B CA 1
ATOM 9240 C C . ASN B 1 592 ? 10.781 23.453 -1.301 1 50.91 592 ASN B C 1
ATOM 9242 O O . ASN B 1 592 ? 11.5 24.453 -1.381 1 50.91 592 ASN B O 1
ATOM 9246 N N . ALA B 1 593 ? 9.945 23.391 -0.406 1 48.94 593 ALA B N 1
ATOM 9247 C CA . ALA B 1 593 ? 9.578 24.484 0.481 1 48.94 593 ALA B CA 1
ATOM 9248 C C . ALA B 1 593 ? 10.805 25.031 1.206 1 48.94 593 ALA B C 1
ATOM 9250 O O . ALA B 1 593 ? 10.867 26.219 1.528 1 48.94 593 ALA B O 1
ATOM 9251 N N . PHE B 1 594 ? 11.758 24.172 1.533 1 49.16 594 PHE B N 1
ATOM 9252 C 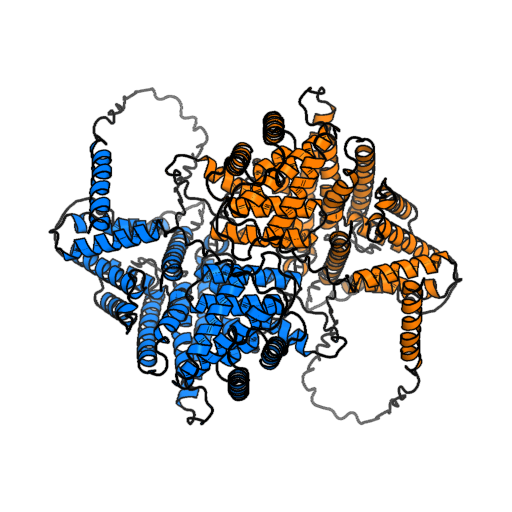CA . PHE B 1 594 ? 12.82 24.688 2.387 1 49.16 594 PHE B CA 1
ATOM 9253 C C . PHE B 1 594 ? 14.188 24.391 1.787 1 49.16 594 PHE B C 1
ATOM 9255 O O . PHE B 1 594 ? 15.188 24.328 2.508 1 49.16 594 PHE B O 1
ATOM 9262 N N . GLN B 1 595 ? 14.133 24 0.495 1 49.47 595 GLN B N 1
ATOM 9263 C CA . GLN B 1 595 ? 15.43 23.797 -0.146 1 49.47 595 GLN B CA 1
ATOM 9264 C C . GLN B 1 595 ? 15.914 25.062 -0.836 1 49.47 595 GLN B C 1
ATOM 9266 O O . GLN B 1 595 ? 15.109 25.875 -1.289 1 49.47 595 GLN B O 1
#